Protein AF-V4JQQ6-F1 (afdb_monomer_lite)

Sequence (1013 aa):
MCIRDRLAVINREYAALAKACNAHGVELVNLSTRSRLTALPKTGIETFLADAAPANGVPTPAASIPRVFFVHYRFLSCGEVFTDGLHHAAQDLGLAYAGAYWDDPELARKVRAFRPDLVFVVHGRRFARRWASRFQDLETAVWLVDEPYEVDDTARWSGRFNTVFVNDPATLDRHTNAHYLPVAFDDTLYQPGSEERDYEVGFIGGHNDRRERMLCALAEAGLLSYVVGGPWRAPELRRLCLAENLPAAEIPDLYRRTRIVINVFRERHHFNRRGTSATSLNPRVYEALACGALVVSEPRPEVAALFPELPVFADPAGLVESVRGLLTESGRVESCLSVCRARLSGHSYHDRLRTVLRATLGAGRVPEPLPLGKLEENMTGSSTPSVAMAPASEEAPRRLPAGWHAIGPVGIGDDGVIELCAYGEERGLGSDLAPTQVELSFRLRLDANARFIAKVHQQASDDPASNSYHLLCTPERDYLARHNRVLRALRVPRGIWVDVRIRRADHSRVEIFINGRRAARVVDHCLQSGYCFVGIGGGRAEVADLRLSDLAGEVPVLRSVPRHAIRATARAPATPERSLPFEGTPRRNLIYHVWPVHGSMWGWNLDQLLARIDLFNGKRVVGIVVDDHSEPADAVRTRLDGHGCEIIEVANRKEGESLTFPRLLDAVASTDPNEVTFYAHAKGVKYEPAVPEPVRAWSEALYRTNLDNWPEVQRQLESKALTGSFRMLGRFRTHRNLGDWHYSGTFFWMRNAQVFRNGVPRVHCFYGGVEAWPGMHFSQAETGCLFLDQLRQLPYYPEFWTQLGNPALERWERIRAKLVPPADLLHPRPIDGHAWPRVEQVPEELDWFVGHMLESGACSLLTIGAMHGGVEWHLARRFREAGRDLDITTVDLSPTKEAQAAFADARERFGQRLELVGGNSASNAVRARLAEHYDAVFIDGDHSYRGARSDWLLALSLSPRLVGFHDIADSSWHAQAHCCVSRLWEEIRREYRCKQRITTDWGGIGVVWPTGA

Secondary structure (DSSP, 8-state):
--HHHHHHHHHHHHHHHHHHHHHTT----B--TT----SS-B--HHHHHHHTSPPS-SPPPP-PPPEEEEEE---SSSTTHHHHHHHHHHHHTT-EEEEEETT-TTHHHHHHHH--SEEEEESTHHHHHHTGGGSTTS-EEEEE-STTTSHHHHTTTGGGSSEEEES-GGGGGGSTTEEE----B-TTTS--------EEEEEES---HHHHHHHHHHHHTT---EEES----SHHHHHTEEES---TTTHHHHHHTEEEEEE------TT-TT-PPP-S--HHHHHHHHHTPEEEE---HHHHHH-TTS-B-SSHHHHHHHHHHHHHSTTHHHHHHHHHHHTTTT-BHHHHHHHHHHHHH-GGGSPPPPPSS-SSSTTS---PPP-PPPP------PPPPTTEEEES--EE-TTSPEEEEESSS-EEEEES---SSEEEEEEEEE-TT--EEEEEEESSSS-TTS--EEEEE-SS-EEEEETTEEEEEE---SSSEEEEEEEE-STTEEEEEETTEEEEEEE--S--S-EEEEEESSEEEEEEEEEEEE-TT------------------PPPPPPPP---SSSPEEEEEEEE--BSSSHHHHHHHHHHTTGGG--S-EEEEEEE-TTBPPHHHHHHHHTTTTEEEEEEE--TTGGGGTHHHHHHHH----TTEEEEEEE-TTGGGTTS--HHHHHHHHHHHHHHHTTHHHHHHHHTT-SEEEBSEEES--TTTTT--SEEETTS-EEEEHHHHSBTBSPPP--STTHHHHHHHHHS-TTTB--SB--SB-S-TTSHHHIIIIIHHHHHHHHHHSPP----HHHHSPPPBTTB-SSPP-S-HHHHHHHHHHHHHHT--EEEEE--TTSHHHHHHHHHHHHTT---EEEEEESS--HHHHHHHHHHHHHH--EEEEEES-TTSHHHHTTS-S--SEEEE-S--SHHHHHHHHHHHHHT--SEEEES--S--HHHHHHT--HHHHHHHHTTTSEEEEE--SSS--EEEEE-S--

Structure (mmCIF, N/CA/C/O backbone):
data_AF-V4JQQ6-F1
#
_entry.id   AF-V4JQQ6-F1
#
loop_
_atom_site.group_PDB
_atom_site.id
_atom_site.type_symbol
_atom_site.label_atom_id
_atom_site.label_alt_id
_atom_site.label_comp_id
_atom_site.label_asym_id
_atom_site.label_entity_id
_atom_site.label_seq_id
_atom_site.pdbx_PDB_ins_code
_atom_site.Cartn_x
_atom_site.Cartn_y
_atom_site.Cartn_z
_atom_site.occupancy
_atom_site.B_iso_or_equiv
_atom_site.auth_seq_id
_atom_site.auth_comp_id
_atom_site.auth_asym_id
_atom_site.auth_atom_id
_atom_site.pdbx_PDB_model_num
ATOM 1 N N . MET A 1 1 ? 56.603 -30.772 -40.402 1.00 51.06 1 MET A N 1
ATOM 2 C CA . MET A 1 1 ? 55.695 -30.509 -41.538 1.00 51.06 1 MET A CA 1
ATOM 3 C C . MET A 1 1 ? 56.114 -29.231 -42.239 1.00 51.06 1 MET A C 1
ATOM 5 O O . MET A 1 1 ? 56.237 -28.202 -41.582 1.00 51.06 1 MET A O 1
ATOM 9 N N . CYS A 1 2 ? 56.320 -29.300 -43.549 1.00 47.47 2 CYS A N 1
ATOM 10 C CA . CYS A 1 2 ? 56.435 -28.153 -44.441 1.00 47.47 2 CYS A CA 1
ATOM 11 C C . CYS A 1 2 ? 55.095 -27.390 -44.533 1.00 47.47 2 CYS A C 1
ATOM 13 O O . CYS A 1 2 ? 54.025 -27.916 -44.210 1.00 47.47 2 CYS A O 1
ATOM 15 N N . ILE A 1 3 ? 55.134 -26.154 -45.040 1.00 54.09 3 ILE A N 1
ATOM 16 C CA . ILE A 1 3 ? 53.933 -25.366 -45.367 1.00 54.09 3 ILE A CA 1
ATOM 17 C C . ILE A 1 3 ? 53.064 -26.084 -46.421 1.00 54.09 3 ILE A C 1
ATOM 19 O O . ILE A 1 3 ? 51.838 -25.994 -46.357 1.00 54.09 3 ILE A O 1
ATOM 23 N N . ARG A 1 4 ? 53.671 -26.856 -47.341 1.00 56.03 4 ARG A N 1
ATOM 24 C CA . ARG A 1 4 ? 52.936 -27.722 -48.287 1.00 56.03 4 ARG A CA 1
ATOM 25 C C . ARG A 1 4 ? 52.091 -28.777 -47.562 1.00 56.03 4 ARG A C 1
ATOM 27 O O . ARG A 1 4 ? 50.906 -28.900 -47.860 1.00 56.03 4 ARG A O 1
ATOM 34 N N . ASP A 1 5 ? 52.660 -29.469 -46.578 1.00 60.88 5 ASP A N 1
ATOM 35 C CA . ASP A 1 5 ? 51.975 -30.525 -45.819 1.00 60.88 5 ASP A CA 1
ATOM 36 C C . ASP A 1 5 ? 50.765 -29.966 -45.058 1.00 60.88 5 ASP A C 1
ATOM 38 O O . ASP A 1 5 ? 49.694 -30.572 -45.058 1.00 60.88 5 ASP A O 1
ATOM 42 N N . ARG A 1 6 ? 50.911 -28.778 -44.445 1.00 71.00 6 ARG A N 1
ATOM 43 C CA . ARG A 1 6 ? 49.799 -28.089 -43.768 1.00 71.00 6 ARG A CA 1
ATOM 44 C C . ARG A 1 6 ? 48.668 -27.761 -44.742 1.00 71.00 6 ARG A C 1
ATOM 46 O O . ARG A 1 6 ? 47.519 -28.052 -44.436 1.00 71.00 6 ARG A O 1
ATOM 53 N N . LEU A 1 7 ? 48.974 -27.242 -45.934 1.00 78.62 7 LEU A N 1
ATOM 54 C CA . LEU A 1 7 ? 47.955 -26.949 -46.950 1.00 78.62 7 LEU A CA 1
ATOM 55 C C . LEU A 1 7 ? 47.210 -28.218 -47.422 1.00 78.62 7 LEU A C 1
ATOM 57 O O . LEU A 1 7 ? 46.016 -28.157 -47.707 1.00 78.62 7 LEU A O 1
ATOM 61 N N . ALA A 1 8 ? 47.884 -29.372 -47.468 1.00 77.50 8 ALA A N 1
ATOM 62 C CA . ALA A 1 8 ? 47.282 -30.663 -47.820 1.00 77.50 8 ALA A CA 1
ATOM 63 C C . ALA A 1 8 ? 46.430 -31.291 -46.694 1.00 77.50 8 ALA A C 1
ATOM 65 O O . ALA A 1 8 ? 45.533 -32.091 -46.969 1.00 77.50 8 ALA A O 1
ATOM 66 N N . VAL A 1 9 ? 46.686 -30.954 -45.426 1.00 82.19 9 VAL A N 1
ATOM 67 C CA . VAL A 1 9 ? 45.781 -31.276 -44.306 1.00 82.19 9 VAL A CA 1
ATOM 68 C C . VAL A 1 9 ? 44.550 -30.371 -44.358 1.00 82.19 9 VAL A C 1
ATOM 70 O O . VAL A 1 9 ? 43.440 -30.879 -44.484 1.00 82.19 9 VAL A O 1
ATOM 73 N N . ILE A 1 10 ? 44.754 -29.053 -44.425 1.00 82.81 10 ILE A N 1
ATOM 74 C CA . ILE A 1 10 ? 43.675 -28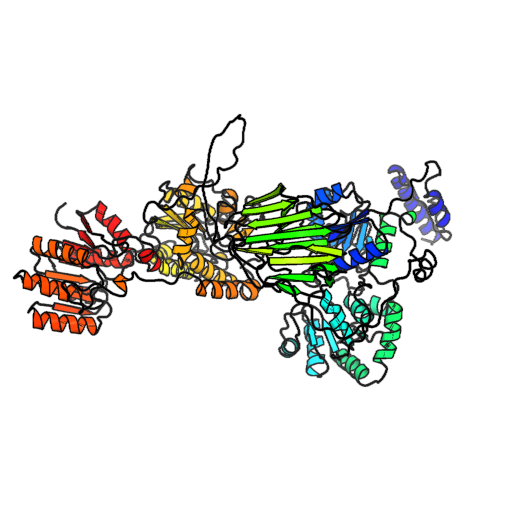.053 -44.441 1.00 82.81 10 ILE A CA 1
ATOM 75 C C . ILE A 1 10 ? 42.718 -28.276 -45.629 1.00 82.81 10 ILE A C 1
ATOM 77 O O . ILE A 1 10 ? 41.504 -28.227 -45.459 1.00 82.81 10 ILE A O 1
ATOM 81 N N . ASN A 1 11 ? 43.219 -28.604 -46.830 1.00 87.94 11 ASN A N 1
ATOM 82 C CA . ASN A 1 11 ? 42.348 -28.976 -47.956 1.00 87.94 11 ASN A CA 1
ATOM 83 C C . ASN A 1 11 ? 41.481 -30.218 -47.659 1.00 87.94 11 ASN A C 1
ATOM 85 O O . ASN A 1 11 ? 40.322 -30.249 -48.057 1.00 87.94 11 ASN A O 1
ATOM 89 N N . ARG A 1 12 ? 41.987 -31.239 -46.956 1.00 86.06 12 ARG A N 1
ATOM 90 C CA . ARG A 1 12 ? 41.171 -32.422 -46.613 1.00 86.06 12 ARG A CA 1
ATOM 91 C C . ARG A 1 12 ? 40.092 -32.097 -45.582 1.00 86.06 12 ARG A C 1
ATOM 93 O O . ARG A 1 12 ? 38.979 -32.600 -45.705 1.00 86.06 12 ARG A O 1
ATOM 100 N N . GLU A 1 13 ? 40.392 -31.223 -44.628 1.00 89.00 13 GLU A N 1
ATOM 101 C CA . GLU A 1 13 ? 39.430 -30.737 -43.630 1.00 89.00 13 GLU A CA 1
ATOM 102 C C . GLU A 1 13 ? 38.312 -29.910 -44.288 1.00 89.00 13 GLU A C 1
ATOM 104 O O . GLU A 1 13 ? 37.135 -30.200 -44.077 1.00 89.00 13 GLU A O 1
ATOM 109 N N . TYR A 1 14 ? 38.648 -28.965 -45.175 1.00 88.44 14 TYR A N 1
ATOM 110 C CA . TYR A 1 14 ? 37.642 -28.206 -45.933 1.00 88.44 14 TYR A CA 1
ATOM 111 C C . TYR A 1 14 ? 36.837 -29.071 -46.917 1.00 88.44 14 TYR A C 1
ATOM 113 O O . TYR A 1 14 ? 35.647 -28.821 -47.088 1.00 88.44 14 TYR A O 1
ATOM 121 N N . ALA A 1 15 ? 37.427 -30.110 -47.520 1.00 88.19 15 ALA A N 1
ATOM 122 C CA . ALA A 1 15 ? 36.688 -31.055 -48.366 1.00 88.19 15 ALA A CA 1
ATOM 123 C C . ALA A 1 15 ? 35.675 -31.885 -47.555 1.00 88.19 15 ALA A C 1
ATOM 125 O O . ALA A 1 15 ? 34.554 -32.119 -48.009 1.00 88.19 15 ALA A O 1
ATOM 126 N N . ALA A 1 16 ? 36.049 -32.313 -46.344 1.00 87.06 16 ALA A N 1
ATOM 127 C CA . ALA A 1 16 ? 35.142 -33.005 -45.431 1.00 87.06 16 ALA A CA 1
ATOM 128 C C . ALA A 1 16 ? 34.002 -32.083 -44.963 1.00 87.06 16 ALA A C 1
ATOM 130 O O . ALA A 1 16 ? 32.843 -32.501 -44.969 1.00 87.06 16 ALA A O 1
ATOM 131 N N . LEU A 1 17 ? 34.317 -30.823 -44.639 1.00 84.31 17 LEU A N 1
ATOM 132 C CA . LEU A 1 17 ? 33.334 -29.801 -44.277 1.00 84.31 17 LEU A CA 1
ATOM 133 C C . LEU A 1 17 ? 32.348 -29.530 -45.423 1.00 84.31 17 LEU A C 1
ATOM 135 O O . LEU A 1 17 ? 31.146 -29.629 -45.214 1.00 84.31 17 LEU A O 1
ATOM 139 N N . ALA A 1 18 ? 32.832 -29.271 -46.641 1.00 86.38 18 ALA A N 1
ATOM 140 C CA . ALA A 1 18 ? 31.976 -29.035 -47.806 1.00 86.38 18 ALA A CA 1
ATOM 141 C C . ALA A 1 18 ? 31.063 -30.231 -48.116 1.00 86.38 18 ALA A C 1
ATOM 143 O O . ALA A 1 18 ? 29.888 -30.047 -48.427 1.00 86.38 18 ALA A O 1
ATOM 144 N N . LYS A 1 19 ? 31.561 -31.466 -47.964 1.00 84.44 19 LYS A N 1
ATOM 145 C CA . LYS A 1 19 ? 30.736 -32.674 -48.108 1.00 84.44 19 LYS A CA 1
ATOM 146 C C . LYS A 1 19 ? 29.632 -32.756 -47.045 1.00 84.44 19 LYS A C 1
ATOM 148 O O . LYS A 1 19 ? 28.525 -33.178 -47.371 1.00 84.44 19 LYS A O 1
ATOM 153 N N . ALA A 1 20 ? 29.915 -32.360 -45.802 1.00 81.56 20 ALA A N 1
ATOM 154 C CA . ALA A 1 20 ? 28.915 -32.308 -44.736 1.00 81.56 20 ALA A CA 1
ATOM 155 C C . ALA A 1 20 ? 27.873 -31.202 -44.983 1.00 81.56 20 ALA A C 1
ATOM 157 O O . ALA A 1 20 ? 26.678 -31.466 -44.883 1.00 81.56 20 ALA A O 1
ATOM 158 N N . CYS A 1 21 ? 28.300 -30.001 -45.381 1.00 76.00 21 CYS A N 1
ATOM 159 C CA . CYS A 1 21 ? 27.397 -28.899 -45.719 1.00 76.00 21 CYS A CA 1
ATOM 160 C C . CYS A 1 21 ? 26.476 -29.261 -46.900 1.00 76.00 21 CYS A C 1
ATOM 162 O O . CYS A 1 21 ? 25.258 -29.125 -46.782 1.00 76.00 21 CYS A O 1
ATOM 164 N N . ASN A 1 22 ? 27.016 -29.845 -47.978 1.00 80.94 22 ASN A N 1
ATOM 165 C CA . ASN A 1 22 ? 26.219 -30.297 -49.125 1.00 80.94 22 ASN A CA 1
ATOM 166 C C . ASN A 1 22 ? 25.191 -31.379 -48.741 1.00 80.94 22 ASN A C 1
ATOM 168 O O . ASN A 1 22 ? 24.087 -31.387 -49.281 1.00 80.94 22 ASN A O 1
ATOM 172 N N . ALA A 1 23 ? 25.500 -32.259 -47.779 1.00 77.94 23 ALA A N 1
ATOM 173 C CA . ALA A 1 23 ? 24.540 -33.240 -47.255 1.00 77.94 23 ALA A CA 1
ATOM 174 C C . ALA A 1 23 ? 23.372 -32.601 -46.469 1.00 77.94 23 ALA A C 1
ATOM 176 O O . ALA A 1 23 ? 22.343 -33.245 -46.272 1.00 77.94 23 ALA A O 1
ATOM 177 N N . HIS A 1 24 ? 23.510 -31.336 -46.064 1.00 66.44 24 HIS A N 1
ATOM 178 C CA . HIS A 1 24 ? 22.459 -30.502 -45.475 1.00 66.44 24 HIS A CA 1
ATOM 179 C C . HIS A 1 24 ? 21.901 -29.446 -46.453 1.00 66.44 24 HIS A C 1
ATOM 181 O O . HIS A 1 24 ? 21.164 -28.559 -46.030 1.00 66.44 24 HIS A O 1
ATOM 187 N N . GLY A 1 25 ? 22.227 -29.531 -47.750 1.00 69.12 25 GLY A N 1
ATOM 188 C CA . GLY A 1 25 ? 21.759 -28.589 -48.775 1.00 69.12 25 GLY A CA 1
ATOM 189 C C . GLY A 1 25 ? 22.459 -27.224 -48.771 1.00 69.12 25 GLY A C 1
ATOM 190 O O . GLY A 1 25 ? 21.936 -26.280 -49.353 1.00 69.12 25 GLY A O 1
ATOM 191 N N . VAL A 1 26 ? 23.620 -27.105 -48.119 1.00 72.75 26 VAL A N 1
ATOM 192 C CA . VAL A 1 26 ? 24.394 -25.859 -48.001 1.00 72.75 26 VAL A CA 1
ATOM 193 C C . VAL A 1 26 ? 25.678 -25.963 -48.822 1.00 72.75 26 VAL A C 1
ATOM 195 O O . VAL A 1 26 ? 26.584 -26.709 -48.454 1.00 72.75 26 VAL A O 1
ATOM 198 N N . GLU A 1 27 ? 25.789 -25.194 -49.904 1.00 84.56 27 GLU A N 1
ATOM 199 C CA . GLU A 1 27 ? 27.036 -25.104 -50.672 1.00 84.56 27 GLU A CA 1
ATOM 200 C C . GLU A 1 27 ? 28.089 -24.248 -49.943 1.00 84.56 27 GLU A C 1
ATOM 202 O O . GLU A 1 27 ? 27.765 -23.255 -49.289 1.00 84.56 27 GLU A O 1
ATOM 207 N N . LEU A 1 28 ? 29.369 -24.627 -50.051 1.00 84.50 28 LEU A N 1
ATOM 208 C CA . LEU A 1 28 ? 30.483 -23.936 -49.397 1.00 84.50 28 LEU A CA 1
ATOM 209 C C . LEU A 1 28 ? 31.514 -23.437 -50.424 1.00 84.50 28 LEU A C 1
ATOM 211 O O . LEU A 1 28 ? 32.293 -24.220 -50.968 1.00 84.50 28 LEU A O 1
ATOM 215 N N . VAL A 1 29 ? 31.542 -22.121 -50.657 1.00 85.06 29 VAL A N 1
ATOM 216 C CA . VAL A 1 29 ? 32.335 -21.475 -51.721 1.00 85.06 29 VAL A CA 1
ATOM 217 C C . VAL A 1 29 ? 33.441 -20.584 -51.139 1.00 85.06 29 VAL A C 1
ATOM 219 O O . VAL A 1 29 ? 33.271 -19.926 -50.115 1.00 85.06 29 VAL A O 1
ATOM 222 N N . ASN A 1 30 ? 34.606 -20.553 -51.789 1.00 86.81 30 ASN A N 1
ATOM 223 C CA . ASN A 1 30 ? 35.781 -19.785 -51.374 1.00 86.81 30 ASN A CA 1
ATOM 224 C C . ASN A 1 30 ? 35.909 -18.477 -52.174 1.00 86.81 30 ASN A C 1
ATOM 226 O O . ASN A 1 30 ? 36.388 -18.477 -53.307 1.00 86.81 30 ASN A O 1
ATOM 230 N N . LEU A 1 31 ? 35.542 -17.358 -51.545 1.00 85.31 31 LEU A N 1
ATOM 231 C CA . LEU A 1 31 ? 35.550 -16.014 -52.150 1.00 85.31 31 LEU A CA 1
ATOM 232 C C . LEU A 1 31 ? 36.948 -15.362 -52.232 1.00 85.31 31 LEU A C 1
ATOM 234 O O . LEU A 1 31 ? 37.095 -14.232 -52.696 1.00 85.31 31 LEU A O 1
ATOM 238 N N . SER A 1 32 ? 38.001 -16.031 -51.743 1.00 78.94 32 SER A N 1
ATOM 239 C CA . SER A 1 32 ? 39.342 -15.447 -51.657 1.00 78.94 32 SER A CA 1
ATOM 240 C C . SER A 1 32 ? 40.175 -15.726 -52.909 1.00 78.94 32 SER A C 1
ATOM 242 O O . SER A 1 32 ? 40.795 -16.784 -53.052 1.00 78.94 32 SER A O 1
ATOM 244 N N . THR A 1 33 ? 40.291 -14.714 -53.772 1.00 71.00 33 THR A N 1
ATOM 245 C CA . THR A 1 33 ? 41.140 -14.716 -54.983 1.00 71.00 33 THR A CA 1
ATOM 246 C C . THR A 1 33 ? 42.623 -15.003 -54.707 1.00 71.00 33 THR A C 1
ATOM 248 O O . THR A 1 33 ? 43.343 -15.450 -55.597 1.00 71.00 33 THR A O 1
ATOM 251 N N . ARG A 1 34 ? 43.093 -14.795 -53.468 1.00 76.75 34 ARG A N 1
ATOM 252 C CA . ARG A 1 34 ? 44.479 -15.061 -53.029 1.00 76.75 34 ARG A CA 1
ATOM 253 C C . ARG A 1 34 ? 44.658 -16.413 -52.319 1.00 76.75 34 ARG A C 1
ATOM 255 O O . ARG A 1 34 ? 45.787 -16.789 -51.999 1.00 76.75 34 ARG A O 1
ATOM 262 N N . SER A 1 35 ? 43.581 -17.159 -52.061 1.00 82.00 35 SER A N 1
ATOM 263 C CA . SER A 1 35 ? 43.640 -18.436 -51.339 1.00 82.00 35 SER A CA 1
ATOM 264 C C . SER A 1 35 ? 44.236 -19.560 -52.192 1.00 82.00 35 SER A C 1
ATOM 266 O O . SER A 1 35 ? 43.832 -19.788 -53.333 1.00 82.00 35 SER A O 1
ATOM 268 N N . ARG A 1 36 ? 45.168 -20.325 -51.606 1.00 82.25 36 ARG A N 1
ATOM 269 C CA . ARG A 1 36 ? 45.786 -21.517 -52.223 1.00 82.25 36 ARG A CA 1
ATOM 270 C C . ARG A 1 36 ? 45.019 -22.821 -51.958 1.00 82.25 36 ARG A C 1
ATOM 272 O O . ARG A 1 36 ? 45.476 -23.885 -52.368 1.00 82.25 36 ARG A O 1
ATOM 279 N N . LEU A 1 37 ? 43.869 -22.759 -51.283 1.00 82.94 37 LEU A N 1
ATOM 280 C CA . LEU A 1 37 ? 42.989 -23.920 -51.127 1.00 82.94 37 LEU A CA 1
ATOM 281 C C . LEU A 1 37 ? 42.392 -24.331 -52.481 1.00 82.94 37 LEU A C 1
ATOM 283 O O . LEU A 1 37 ? 42.234 -23.500 -53.376 1.00 82.94 37 LEU A O 1
ATOM 287 N N . THR A 1 38 ? 42.090 -25.616 -52.626 1.00 84.31 38 THR A N 1
ATOM 288 C CA . THR A 1 38 ? 41.516 -26.246 -53.836 1.00 84.31 38 THR A CA 1
ATOM 289 C C . THR A 1 38 ? 40.334 -27.165 -53.516 1.00 84.31 38 THR A C 1
ATOM 291 O O . THR A 1 38 ? 39.653 -27.622 -54.422 1.00 84.31 38 THR A O 1
ATOM 294 N N . ALA A 1 39 ? 40.067 -27.402 -52.229 1.00 85.31 39 ALA A N 1
ATOM 295 C CA . ALA A 1 39 ? 38.986 -28.251 -51.738 1.00 85.31 39 ALA A CA 1
ATOM 296 C C . ALA A 1 39 ? 37.575 -27.643 -51.827 1.00 85.31 39 ALA A C 1
ATOM 298 O O . ALA A 1 39 ? 36.602 -28.339 -51.553 1.00 85.31 39 ALA A O 1
ATOM 299 N N . LEU A 1 40 ? 37.478 -26.356 -52.167 1.00 85.56 40 LEU A N 1
ATOM 300 C CA . LEU A 1 40 ? 36.232 -25.609 -52.316 1.00 85.56 40 LEU A CA 1
ATOM 301 C C . LEU A 1 40 ? 36.193 -24.982 -53.717 1.00 85.56 40 LEU A C 1
ATOM 303 O O . LEU A 1 40 ? 37.252 -24.519 -54.171 1.00 85.56 40 LEU A O 1
ATOM 307 N N . PRO A 1 41 ? 35.019 -24.894 -54.372 1.00 82.00 41 PRO A N 1
ATOM 308 C CA . PRO A 1 41 ? 34.849 -24.044 -55.546 1.00 82.00 41 PRO A CA 1
ATOM 309 C C . PRO A 1 41 ? 35.235 -22.596 -55.212 1.00 82.00 41 PRO A C 1
ATOM 311 O O . PRO A 1 41 ? 35.125 -22.154 -54.065 1.00 82.00 41 PRO A O 1
ATOM 314 N N . LYS A 1 42 ? 35.721 -21.855 -56.210 1.00 84.75 42 LYS A N 1
ATOM 315 C CA . LYS A 1 42 ? 36.107 -20.444 -56.073 1.00 84.75 42 LYS A CA 1
ATOM 316 C C . LYS A 1 42 ? 35.284 -19.579 -57.000 1.00 84.75 42 LYS A C 1
ATOM 318 O O . LYS A 1 42 ? 35.090 -19.937 -58.156 1.00 84.75 42 LYS A O 1
ATOM 323 N N . THR A 1 43 ? 34.904 -18.414 -56.503 1.00 81.38 43 THR A N 1
ATOM 324 C CA . THR A 1 43 ? 34.257 -17.363 -57.285 1.00 81.38 43 THR A CA 1
ATOM 325 C C . THR A 1 43 ? 34.688 -15.991 -56.754 1.00 81.38 43 THR A C 1
ATOM 327 O O . THR A 1 43 ? 35.289 -15.902 -55.678 1.00 81.38 43 THR A O 1
ATOM 330 N N . GLY A 1 44 ? 34.443 -14.924 -57.513 1.00 73.00 44 GLY A N 1
ATOM 331 C CA . GLY A 1 44 ? 34.642 -13.554 -57.033 1.00 73.00 44 GLY A CA 1
ATOM 332 C C . GLY A 1 44 ? 33.530 -13.151 -56.063 1.00 73.00 44 GLY A C 1
ATOM 333 O O . GLY A 1 44 ? 32.409 -13.634 -56.181 1.00 73.00 44 GLY A O 1
ATOM 334 N N . ILE A 1 45 ? 33.806 -12.244 -55.121 1.00 68.81 45 ILE A N 1
ATOM 335 C CA . ILE A 1 45 ? 32.763 -11.743 -54.207 1.00 68.81 45 ILE A CA 1
ATOM 336 C C . ILE A 1 45 ? 31.617 -11.050 -54.965 1.00 68.81 45 ILE A C 1
ATOM 338 O O . ILE A 1 45 ? 30.457 -11.240 -54.624 1.00 68.81 45 ILE A O 1
ATOM 342 N N . GLU A 1 46 ? 31.933 -10.330 -56.044 1.00 66.44 46 GLU A N 1
ATOM 343 C CA . GLU A 1 46 ? 30.950 -9.706 -56.941 1.00 66.44 46 GLU A CA 1
ATOM 344 C C . GLU A 1 46 ? 30.109 -10.755 -57.683 1.00 66.44 46 GLU A C 1
ATOM 346 O O . GLU A 1 46 ? 28.888 -10.644 -57.733 1.00 66.44 46 GLU A O 1
ATOM 351 N N . THR A 1 47 ? 30.743 -11.815 -58.193 1.00 71.00 47 THR A N 1
ATOM 352 C CA . THR A 1 47 ? 30.061 -12.927 -58.873 1.00 71.00 47 THR A CA 1
ATOM 353 C C . THR A 1 47 ? 29.142 -13.687 -57.916 1.00 71.00 47 THR A C 1
ATOM 355 O O . THR A 1 47 ? 27.993 -13.925 -58.253 1.00 71.00 47 THR A O 1
ATOM 358 N N . PHE A 1 48 ? 29.588 -13.972 -56.688 1.00 72.62 48 PHE A N 1
ATOM 359 C CA . PHE A 1 48 ? 28.758 -14.608 -55.656 1.00 72.62 48 PHE A CA 1
ATOM 360 C C . PHE A 1 48 ? 27.514 -13.781 -55.304 1.00 72.62 48 PHE A C 1
ATOM 362 O O . PHE A 1 48 ? 26.439 -14.334 -55.092 1.00 72.62 48 PHE A O 1
ATOM 369 N N . LEU A 1 49 ? 27.646 -12.451 -55.261 1.00 62.72 49 LEU A N 1
ATOM 370 C CA . LEU A 1 49 ? 26.524 -11.539 -55.028 1.00 62.72 49 LEU A CA 1
ATOM 371 C C . LEU A 1 49 ? 25.593 -11.423 -56.249 1.00 62.72 49 LEU A C 1
ATOM 373 O O . LEU A 1 49 ? 24.403 -11.172 -56.069 1.00 62.72 49 LEU A O 1
ATOM 377 N N . ALA A 1 50 ? 26.104 -11.636 -57.465 1.00 59.34 50 ALA A N 1
ATOM 378 C CA . ALA A 1 50 ? 25.305 -11.701 -58.688 1.00 59.34 50 ALA A CA 1
ATOM 379 C C . ALA A 1 50 ? 24.547 -13.036 -58.822 1.00 59.34 50 ALA A C 1
ATOM 381 O O . ALA A 1 50 ? 23.358 -13.021 -59.124 1.00 59.34 50 ALA A O 1
ATOM 382 N N . ASP A 1 51 ? 25.188 -14.170 -58.528 1.00 52.88 51 ASP A N 1
ATOM 383 C CA . ASP A 1 51 ? 24.559 -15.502 -58.521 1.00 52.88 51 ASP A CA 1
ATOM 384 C C . ASP A 1 51 ? 23.513 -15.640 -57.393 1.00 52.88 51 ASP A C 1
ATOM 386 O O . ASP A 1 51 ? 22.558 -16.407 -57.507 1.00 52.88 51 ASP A O 1
ATOM 390 N N . ALA A 1 52 ? 23.660 -14.863 -56.312 1.00 48.00 52 ALA A N 1
ATOM 391 C CA . ALA A 1 52 ? 22.672 -14.738 -55.239 1.00 48.00 52 ALA A CA 1
ATOM 392 C C . ALA A 1 52 ? 21.491 -13.799 -55.576 1.00 48.00 52 ALA A C 1
ATOM 394 O O . ALA A 1 52 ? 20.537 -13.719 -54.796 1.00 48.00 52 ALA A O 1
ATOM 395 N N . ALA A 1 53 ? 21.520 -13.086 -56.708 1.00 41.97 53 ALA A N 1
ATOM 396 C CA . ALA A 1 53 ? 20.375 -12.311 -57.173 1.00 41.97 53 ALA A CA 1
ATOM 397 C C . ALA A 1 53 ? 19.339 -13.248 -57.832 1.00 41.97 53 ALA A C 1
ATOM 399 O O . ALA A 1 53 ? 19.700 -14.071 -58.675 1.00 41.97 53 ALA A O 1
ATOM 400 N N . PRO A 1 54 ? 18.040 -13.152 -57.488 1.00 36.09 54 PRO A N 1
ATOM 401 C CA . PRO A 1 54 ? 17.031 -14.053 -58.034 1.00 36.09 54 PRO A CA 1
ATOM 402 C C . PRO A 1 54 ? 16.887 -13.868 -59.549 1.00 36.09 54 PRO A C 1
ATOM 404 O O . PRO A 1 54 ? 16.685 -12.755 -60.035 1.00 36.09 54 PRO A O 1
ATOM 407 N N . ALA A 1 55 ? 16.949 -14.975 -60.294 1.00 36.31 55 ALA A N 1
ATOM 408 C CA . ALA A 1 55 ? 16.800 -14.969 -61.745 1.00 36.31 55 ALA A CA 1
ATOM 409 C C . ALA A 1 55 ? 15.463 -14.331 -62.177 1.00 36.31 55 ALA A C 1
ATOM 411 O O . ALA A 1 55 ? 14.398 -14.655 -61.646 1.00 36.31 55 ALA A O 1
ATOM 412 N N . ASN A 1 56 ? 15.528 -13.420 -63.154 1.00 38.75 56 ASN A N 1
ATOM 413 C CA . ASN A 1 56 ? 14.383 -12.635 -63.626 1.00 38.75 56 ASN A CA 1
ATOM 414 C C . ASN A 1 56 ? 13.214 -13.523 -64.092 1.00 38.75 56 ASN A C 1
ATOM 416 O O . ASN A 1 56 ? 13.409 -14.417 -64.914 1.00 38.75 56 ASN A O 1
ATOM 420 N N . GLY A 1 57 ? 11.986 -13.232 -63.640 1.00 40.00 57 GLY A N 1
ATOM 421 C CA . GLY A 1 57 ? 10.812 -14.004 -64.078 1.00 40.00 57 GLY A CA 1
ATOM 422 C C . GLY A 1 57 ? 9.440 -13.662 -63.482 1.00 40.00 57 GLY A C 1
ATOM 423 O O . GLY A 1 57 ? 8.453 -14.257 -63.906 1.00 40.00 57 GLY A O 1
ATOM 424 N N . VAL A 1 58 ? 9.330 -12.723 -62.535 1.00 30.22 58 VAL A N 1
ATOM 425 C CA . VAL A 1 58 ? 8.039 -12.293 -61.957 1.00 30.22 58 VAL A CA 1
ATOM 426 C C . VAL A 1 58 ? 7.960 -10.762 -61.992 1.00 30.22 58 VAL A C 1
ATOM 428 O O . VAL A 1 58 ? 8.945 -10.126 -61.615 1.00 30.22 58 VAL A O 1
ATOM 431 N N . PRO A 1 59 ? 6.840 -10.142 -62.424 1.00 30.73 59 PRO A N 1
ATOM 432 C CA . PRO A 1 59 ? 6.709 -8.688 -62.424 1.00 30.73 59 PRO A CA 1
ATOM 433 C C . PRO A 1 59 ? 6.835 -8.129 -61.006 1.00 30.73 59 PRO A C 1
ATOM 435 O O . PRO A 1 59 ? 6.045 -8.484 -60.131 1.00 30.73 59 PRO A O 1
ATOM 438 N N . THR A 1 60 ? 7.811 -7.250 -60.782 1.00 31.44 60 THR A N 1
ATOM 439 C CA . THR A 1 60 ? 8.014 -6.585 -59.492 1.00 31.44 60 THR A CA 1
ATOM 440 C C . THR A 1 60 ? 6.771 -5.760 -59.145 1.00 31.44 60 THR A C 1
ATOM 442 O O . THR A 1 60 ? 6.462 -4.812 -59.872 1.00 31.44 60 THR A O 1
ATOM 445 N N . PRO A 1 61 ? 6.043 -6.062 -58.052 1.00 33.97 61 PRO A N 1
ATOM 446 C CA . PRO A 1 61 ? 5.023 -5.150 -57.550 1.00 33.97 61 PRO A CA 1
ATOM 447 C C . PRO A 1 61 ? 5.696 -3.825 -57.183 1.00 33.97 61 PRO A C 1
ATOM 449 O O . PRO A 1 61 ? 6.821 -3.841 -56.678 1.00 33.97 61 PRO A O 1
ATOM 452 N N . ALA A 1 62 ? 5.027 -2.692 -57.419 1.00 39.59 62 ALA A N 1
ATOM 453 C CA . ALA A 1 62 ? 5.559 -1.378 -57.050 1.00 39.59 62 ALA A CA 1
ATOM 454 C C . ALA A 1 62 ? 6.033 -1.404 -55.586 1.00 39.59 62 ALA A C 1
ATOM 456 O O . ALA A 1 62 ? 5.270 -1.808 -54.706 1.00 39.59 62 ALA A O 1
ATOM 457 N N . ALA A 1 63 ? 7.306 -1.057 -55.359 1.00 50.97 63 ALA A N 1
ATOM 458 C CA . ALA A 1 63 ? 8.022 -1.400 -54.133 1.00 50.97 63 ALA A CA 1
ATOM 459 C C . ALA A 1 63 ? 7.288 -0.878 -52.888 1.00 50.97 63 ALA A C 1
ATOM 461 O O . ALA A 1 63 ? 7.233 0.323 -52.630 1.00 50.97 63 ALA A O 1
ATOM 462 N N . SER A 1 64 ? 6.688 -1.796 -52.128 1.00 64.81 64 SER A N 1
ATOM 463 C CA . SER A 1 64 ? 5.884 -1.452 -50.962 1.00 64.81 64 SER A CA 1
ATOM 464 C C . SER A 1 64 ? 6.776 -0.903 -49.854 1.00 64.81 64 SER A C 1
ATOM 466 O O . SER A 1 64 ? 7.696 -1.596 -49.416 1.00 64.81 64 SER A O 1
ATOM 468 N N . ILE A 1 65 ? 6.461 0.307 -49.385 1.00 79.00 65 ILE A N 1
ATOM 469 C CA . ILE A 1 65 ? 7.131 0.972 -48.260 1.00 79.00 65 ILE A CA 1
ATOM 470 C C . ILE A 1 65 ? 7.275 -0.018 -47.084 1.00 79.00 65 ILE A C 1
ATOM 472 O O . ILE A 1 65 ? 6.248 -0.541 -46.631 1.00 79.00 65 ILE A O 1
ATOM 476 N N . PRO A 1 66 ? 8.503 -0.277 -46.580 1.00 87.25 66 PRO A N 1
ATOM 477 C CA . PRO A 1 66 ? 8.733 -1.262 -45.528 1.00 87.25 66 PRO A CA 1
ATOM 478 C C . PRO A 1 66 ? 7.923 -0.981 -44.266 1.00 87.25 66 PRO A C 1
ATOM 480 O O . PRO A 1 66 ? 7.812 0.165 -43.817 1.00 87.25 66 PRO A O 1
ATOM 483 N N . ARG A 1 67 ? 7.373 -2.046 -43.679 1.00 93.69 67 ARG A N 1
ATOM 484 C CA . ARG A 1 67 ? 6.488 -1.971 -42.517 1.00 93.69 67 ARG A CA 1
ATOM 485 C C . ARG A 1 67 ? 7.228 -2.366 -41.240 1.00 93.69 67 ARG A C 1
ATOM 487 O O . ARG A 1 67 ? 7.439 -3.553 -41.000 1.00 93.69 67 ARG A O 1
ATOM 494 N N . VAL A 1 68 ? 7.590 -1.402 -40.394 1.00 96.88 68 VAL A N 1
ATOM 495 C CA . VAL A 1 68 ? 8.347 -1.660 -39.151 1.00 96.88 68 VAL A CA 1
ATOM 496 C C . VAL A 1 68 ? 7.433 -1.588 -37.928 1.00 96.88 68 VAL A C 1
ATOM 498 O O . VAL A 1 68 ? 6.766 -0.582 -37.700 1.00 96.88 68 VAL A O 1
ATOM 501 N N . PHE A 1 69 ? 7.404 -2.642 -37.112 1.00 97.94 69 PHE A N 1
ATOM 502 C CA . PHE A 1 69 ? 6.762 -2.601 -35.798 1.00 97.94 69 PHE A CA 1
ATOM 503 C C . PHE A 1 69 ? 7.825 -2.531 -34.701 1.00 97.94 69 PHE A C 1
ATOM 505 O O . PHE A 1 69 ? 8.521 -3.515 -34.438 1.00 97.94 69 PHE A O 1
ATOM 512 N N . PHE A 1 70 ? 7.927 -1.382 -34.041 1.00 98.12 70 PHE A N 1
ATOM 513 C CA . PHE A 1 70 ? 8.826 -1.181 -32.914 1.00 98.12 70 PHE A CA 1
ATOM 514 C C . PHE A 1 70 ? 8.237 -1.751 -31.622 1.00 98.12 70 PHE A C 1
ATOM 516 O O . PHE A 1 70 ? 7.064 -1.531 -31.299 1.00 98.12 70 PHE A O 1
ATOM 523 N N . VAL A 1 71 ? 9.061 -2.463 -30.853 1.00 96.12 71 VAL A N 1
ATOM 524 C CA . VAL A 1 71 ? 8.707 -2.932 -29.512 1.00 96.12 71 VAL A CA 1
ATOM 525 C C . VAL A 1 71 ? 9.640 -2.312 -28.483 1.00 96.12 71 VAL A C 1
ATOM 527 O O . VAL A 1 71 ? 10.804 -2.698 -28.354 1.00 96.12 71 VAL A O 1
ATOM 530 N N . HIS A 1 72 ? 9.095 -1.356 -27.739 1.00 93.00 72 HIS A N 1
ATOM 531 C CA . HIS A 1 72 ? 9.855 -0.469 -26.866 1.00 93.00 72 HIS A CA 1
ATOM 532 C C . HIS A 1 72 ? 10.012 -1.030 -25.450 1.00 93.00 72 HIS A C 1
ATOM 534 O O . HIS A 1 72 ? 9.126 -1.711 -24.909 1.00 93.00 72 HIS A O 1
ATOM 540 N N . TYR A 1 73 ? 11.147 -0.720 -24.824 1.00 85.06 73 TYR A N 1
ATOM 541 C CA . TYR A 1 73 ? 11.419 -1.020 -23.421 1.00 85.06 73 TYR A CA 1
ATOM 542 C C . TYR A 1 73 ? 11.333 0.256 -22.585 1.00 85.06 73 TYR A C 1
ATOM 544 O O . TYR A 1 73 ? 11.904 1.277 -22.945 1.00 85.06 73 TYR A O 1
ATOM 552 N N . ARG A 1 74 ? 10.634 0.194 -21.446 1.00 80.06 74 ARG A N 1
ATOM 553 C CA . ARG A 1 74 ? 10.540 1.326 -20.516 1.00 80.06 74 ARG A CA 1
ATOM 554 C C . ARG A 1 74 ? 11.804 1.407 -19.668 1.00 80.06 74 ARG A C 1
ATOM 556 O O . ARG A 1 74 ? 11.939 0.666 -18.690 1.00 80.06 74 ARG A O 1
ATOM 563 N N . PHE A 1 75 ? 12.721 2.286 -20.049 1.00 73.38 75 PHE A N 1
ATOM 564 C CA . PHE A 1 75 ? 13.908 2.594 -19.260 1.00 73.38 75 PHE A CA 1
ATOM 565 C C . PHE A 1 75 ? 13.565 3.574 -18.134 1.00 73.38 75 PHE A C 1
ATOM 567 O O . PHE A 1 75 ? 12.811 4.521 -18.327 1.00 73.38 75 PHE A O 1
ATOM 574 N N . LEU A 1 76 ? 14.142 3.363 -16.949 1.00 59.06 76 LEU A N 1
ATOM 575 C CA . LEU A 1 76 ? 13.932 4.253 -15.799 1.00 59.06 76 LEU A CA 1
ATOM 576 C C . LEU A 1 76 ? 14.825 5.506 -15.842 1.00 59.06 76 LEU A C 1
ATOM 578 O O . LEU A 1 76 ? 14.519 6.489 -15.181 1.00 59.06 76 LEU A O 1
ATOM 582 N N . SER A 1 77 ? 15.928 5.461 -16.599 1.00 54.88 77 SER A N 1
ATOM 583 C CA . SER A 1 77 ? 17.029 6.438 -16.543 1.00 54.88 77 SER A CA 1
ATOM 584 C C . SER A 1 77 ? 17.321 7.171 -17.859 1.00 54.88 77 SER A C 1
ATOM 586 O O . SER A 1 77 ? 18.275 7.937 -17.920 1.00 54.88 77 SER A O 1
ATOM 588 N N . CYS A 1 78 ? 16.571 6.882 -18.925 1.00 57.06 78 CYS A N 1
ATOM 589 C CA . CYS A 1 78 ? 16.660 7.557 -20.232 1.00 57.06 78 CYS A CA 1
ATOM 590 C C . CYS A 1 78 ? 15.284 7.681 -20.923 1.00 57.06 78 CYS A C 1
ATOM 592 O O . CYS A 1 78 ? 15.202 7.890 -22.129 1.00 57.06 78 CYS A O 1
ATOM 594 N N . GLY A 1 79 ? 14.201 7.551 -20.143 1.00 65.69 79 GLY A N 1
ATOM 595 C CA . GLY A 1 79 ? 12.825 7.795 -20.579 1.00 65.69 79 GLY A CA 1
ATOM 596 C C . GLY A 1 79 ? 12.449 7.097 -21.887 1.00 65.69 79 GLY A C 1
ATOM 597 O O . GLY A 1 79 ? 12.527 5.873 -22.001 1.00 65.69 79 GLY A O 1
ATOM 598 N N . GLU A 1 80 ? 12.029 7.910 -22.853 1.00 77.25 80 GLU A N 1
ATOM 599 C CA . GLU A 1 80 ? 11.511 7.497 -24.158 1.00 77.25 80 GLU A CA 1
ATOM 600 C C . GLU A 1 80 ? 12.486 7.851 -25.311 1.00 77.25 80 GLU A C 1
ATOM 602 O O . GLU A 1 80 ? 12.115 7.747 -26.471 1.00 77.25 80 GLU A O 1
ATOM 607 N N . VAL A 1 81 ? 13.763 8.179 -25.041 1.00 81.44 81 VAL A N 1
ATOM 608 C CA . VAL A 1 81 ? 14.753 8.592 -26.075 1.00 81.44 81 VAL A CA 1
ATOM 609 C C . VAL A 1 81 ? 14.874 7.586 -27.236 1.00 81.44 81 VAL A C 1
ATOM 611 O O . VAL A 1 81 ? 14.962 7.977 -28.397 1.00 81.44 81 VAL A O 1
ATOM 614 N N . PHE A 1 82 ? 14.818 6.279 -26.947 1.00 87.38 82 PHE A N 1
ATOM 615 C CA . PHE A 1 82 ? 14.788 5.232 -27.981 1.00 87.38 82 PHE A CA 1
ATOM 616 C C . PHE A 1 82 ? 13.432 5.114 -28.698 1.00 87.38 82 PHE A C 1
ATOM 618 O O . PHE A 1 82 ? 13.390 4.664 -29.840 1.00 87.38 82 PHE A O 1
ATOM 625 N N . THR A 1 83 ? 12.331 5.462 -28.027 1.00 88.75 83 THR A N 1
ATOM 626 C CA . THR A 1 83 ? 10.978 5.479 -28.601 1.00 88.75 83 THR A CA 1
ATOM 627 C C . THR A 1 83 ? 10.891 6.579 -29.651 1.00 88.75 83 THR A C 1
ATOM 629 O O . THR A 1 83 ? 10.526 6.307 -30.793 1.00 88.75 83 THR A O 1
ATOM 632 N N . ASP A 1 84 ? 11.268 7.798 -29.272 1.00 88.81 84 ASP A N 1
ATOM 633 C CA . ASP A 1 84 ? 11.060 9.001 -30.074 1.00 88.81 84 ASP A CA 1
ATOM 634 C C . ASP A 1 84 ? 12.079 9.090 -31.218 1.00 88.81 84 ASP A C 1
ATOM 636 O O . ASP A 1 84 ? 11.677 9.208 -32.374 1.00 88.81 84 ASP A O 1
ATOM 640 N N . GLY A 1 85 ? 13.367 8.843 -30.947 1.00 90.88 85 GLY A N 1
ATOM 641 C CA . GLY A 1 85 ? 14.407 8.830 -31.981 1.00 90.88 85 GLY A CA 1
ATOM 642 C C . GLY A 1 85 ? 14.191 7.771 -33.071 1.00 90.88 85 GLY A C 1
ATOM 643 O O . GLY A 1 85 ? 14.446 8.033 -34.245 1.00 90.88 85 GLY A O 1
ATOM 644 N N . LEU A 1 86 ? 13.651 6.590 -32.731 1.00 94.38 86 LEU A N 1
ATOM 645 C CA . LEU A 1 86 ? 13.258 5.589 -33.738 1.00 94.38 86 LEU A CA 1
ATOM 646 C C . LEU A 1 86 ? 11.965 5.956 -34.482 1.00 94.38 86 LEU A C 1
ATOM 648 O O . LEU A 1 86 ? 11.759 5.470 -35.594 1.00 94.38 86 LEU A O 1
ATOM 652 N N . HIS A 1 87 ? 11.095 6.786 -33.902 1.00 93.75 87 HIS A N 1
ATOM 653 C CA . HIS A 1 87 ? 9.908 7.295 -34.585 1.00 93.75 87 HIS A CA 1
ATOM 654 C C . HIS A 1 87 ? 10.255 8.424 -35.565 1.00 93.75 87 HIS A C 1
ATOM 656 O O . HIS A 1 87 ? 9.799 8.344 -36.704 1.00 93.75 87 HIS A O 1
ATOM 662 N N . HIS A 1 88 ? 11.086 9.403 -35.187 1.00 92.88 88 HIS A N 1
ATOM 663 C CA . HIS A 1 88 ? 11.575 10.446 -36.105 1.00 92.88 88 HIS A CA 1
ATOM 664 C C . HIS A 1 88 ? 12.355 9.819 -37.269 1.00 92.88 88 HIS A C 1
ATOM 666 O O . HIS A 1 88 ? 11.935 9.935 -38.417 1.00 92.88 88 HIS A O 1
ATOM 672 N N . ALA A 1 89 ? 13.333 8.953 -36.974 1.00 92.44 89 ALA A N 1
ATOM 673 C CA . ALA A 1 89 ? 14.062 8.185 -37.987 1.00 92.44 89 ALA A CA 1
ATOM 674 C C . ALA A 1 89 ? 13.159 7.386 -38.951 1.00 92.44 89 ALA A C 1
ATOM 676 O O . ALA A 1 89 ? 13.522 7.164 -40.107 1.00 92.44 89 ALA A O 1
ATOM 677 N N . ALA A 1 90 ? 11.993 6.915 -38.493 1.00 92.19 90 ALA A N 1
ATOM 678 C CA . ALA A 1 90 ? 11.030 6.219 -39.342 1.00 92.19 90 ALA A CA 1
ATOM 679 C C . ALA A 1 90 ? 10.167 7.170 -40.189 1.00 92.19 90 ALA A C 1
ATOM 681 O O . ALA A 1 90 ? 9.758 6.781 -41.284 1.00 92.19 90 ALA A O 1
ATOM 682 N N . GLN A 1 91 ? 9.910 8.392 -39.714 1.00 90.62 91 GLN A N 1
ATOM 683 C CA . GLN A 1 91 ? 9.264 9.463 -40.480 1.00 90.62 91 GLN A CA 1
ATOM 684 C C . GLN A 1 91 ? 10.192 9.974 -41.590 1.00 90.62 91 GLN A C 1
ATOM 686 O O . GLN A 1 91 ? 9.769 10.016 -42.744 1.00 90.62 91 GLN A O 1
ATOM 691 N N . ASP A 1 92 ? 11.460 10.253 -41.274 1.00 86.19 92 ASP A N 1
ATOM 692 C CA . ASP A 1 92 ? 12.469 10.754 -42.225 1.00 86.19 92 ASP A CA 1
ATOM 693 C C . ASP A 1 92 ? 12.739 9.763 -43.364 1.00 86.19 92 ASP A C 1
ATOM 695 O O . ASP A 1 92 ? 12.894 10.135 -44.527 1.00 86.19 92 ASP A O 1
ATOM 699 N N . LEU A 1 93 ? 12.735 8.466 -43.042 1.00 86.31 93 LEU A N 1
ATOM 700 C CA . LEU A 1 93 ? 12.843 7.375 -44.013 1.00 86.31 93 LEU A CA 1
ATOM 701 C C . LEU A 1 93 ? 11.524 7.058 -44.740 1.00 86.31 93 LEU A C 1
ATOM 703 O O . LEU A 1 93 ? 11.482 6.113 -45.529 1.00 86.31 93 LEU A O 1
ATOM 707 N N . GLY A 1 94 ? 10.443 7.799 -44.476 1.00 85.69 94 GLY A N 1
ATOM 708 C CA . GLY A 1 94 ? 9.135 7.614 -45.111 1.00 85.69 94 GLY A CA 1
ATOM 709 C C . GLY A 1 94 ? 8.496 6.246 -44.848 1.00 85.69 94 GLY A C 1
ATOM 710 O O . GLY A 1 94 ? 7.731 5.758 -45.681 1.00 85.69 94 GLY A O 1
ATOM 711 N N . LEU A 1 95 ? 8.833 5.589 -43.734 1.00 89.38 95 LEU A N 1
ATOM 712 C CA . LEU A 1 95 ? 8.422 4.217 -43.437 1.00 89.38 95 LEU A CA 1
ATOM 713 C C . LEU A 1 95 ? 6.980 4.149 -42.937 1.00 89.38 95 LEU A C 1
ATOM 715 O O . LEU A 1 95 ? 6.502 4.997 -42.183 1.00 89.38 95 LEU A O 1
ATOM 719 N N . ALA A 1 96 ? 6.310 3.040 -43.238 1.00 90.50 96 ALA A N 1
ATOM 720 C CA . ALA A 1 96 ? 5.091 2.685 -42.536 1.00 90.50 96 ALA A CA 1
ATOM 721 C C . ALA A 1 96 ? 5.483 2.063 -41.189 1.00 90.50 96 ALA A C 1
ATOM 723 O O . ALA A 1 96 ? 5.926 0.915 -41.152 1.00 90.50 96 ALA A O 1
ATOM 724 N N . TYR A 1 97 ? 5.308 2.776 -40.075 1.00 96.38 97 TYR A N 1
ATOM 725 C CA . TYR A 1 97 ? 5.687 2.261 -38.755 1.00 96.38 97 TYR A CA 1
ATOM 726 C C . TYR A 1 97 ? 4.545 2.256 -37.729 1.00 96.38 97 TYR A C 1
ATOM 728 O O . TYR A 1 97 ? 3.519 2.920 -37.885 1.00 96.38 97 TYR A O 1
ATOM 736 N N . ALA A 1 98 ? 4.718 1.457 -36.677 1.00 95.00 98 ALA A N 1
ATOM 737 C CA . ALA A 1 98 ? 3.891 1.465 -35.474 1.00 95.00 98 ALA A CA 1
ATOM 738 C C . ALA A 1 98 ? 4.727 1.042 -34.258 1.00 95.00 98 ALA A C 1
ATOM 740 O O . ALA A 1 98 ? 5.675 0.274 -34.399 1.00 95.00 98 ALA A O 1
ATOM 741 N N . GLY A 1 99 ? 4.356 1.508 -33.063 1.00 94.38 99 GLY A N 1
ATOM 742 C CA . GLY A 1 99 ? 5.047 1.183 -31.812 1.00 94.38 99 GLY A CA 1
ATOM 743 C C . GLY A 1 99 ? 4.117 0.628 -30.731 1.00 94.38 99 GLY A C 1
ATOM 744 O O . GLY A 1 99 ? 2.933 0.976 -30.660 1.00 94.38 99 GLY A O 1
ATOM 745 N N . ALA A 1 100 ? 4.654 -0.225 -29.860 1.00 93.69 100 ALA A N 1
ATOM 746 C CA . ALA A 1 100 ? 4.047 -0.582 -28.575 1.00 93.69 100 ALA A CA 1
ATOM 747 C C . ALA A 1 100 ? 5.117 -1.038 -27.568 1.00 93.69 100 ALA A C 1
ATOM 749 O O . ALA A 1 100 ? 6.175 -1.525 -27.952 1.00 93.69 100 ALA A O 1
ATOM 750 N N . TYR A 1 101 ? 4.839 -0.933 -26.270 1.00 93.50 101 TYR A N 1
ATOM 751 C CA . TYR A 1 101 ? 5.746 -1.453 -25.242 1.00 93.50 101 TYR A CA 1
ATOM 752 C C . TYR A 1 101 ? 5.681 -2.981 -25.150 1.00 93.50 101 TYR A C 1
ATOM 754 O O . TYR A 1 101 ? 4.643 -3.594 -25.414 1.00 93.50 101 TYR A O 1
ATOM 762 N N . TRP A 1 102 ? 6.775 -3.611 -24.714 1.00 91.75 102 TRP A N 1
ATOM 763 C CA . TRP A 1 102 ? 6.858 -5.070 -24.551 1.00 91.75 102 TRP A CA 1
ATOM 764 C C . TRP A 1 102 ? 5.786 -5.673 -23.616 1.00 91.75 102 TRP A C 1
ATOM 766 O O . TRP A 1 102 ? 5.541 -6.878 -23.686 1.00 91.75 102 TRP A O 1
ATOM 776 N N . ASP A 1 103 ? 5.183 -4.897 -22.710 1.00 89.38 103 ASP A N 1
ATOM 777 C CA . ASP A 1 103 ? 4.158 -5.344 -21.756 1.00 89.38 103 ASP A CA 1
ATOM 778 C C . ASP A 1 103 ? 2.714 -5.109 -22.215 1.00 89.38 103 ASP A C 1
ATOM 780 O O . ASP A 1 103 ? 1.792 -5.578 -21.543 1.00 89.38 103 ASP A O 1
ATOM 784 N N . ASP A 1 104 ? 2.512 -4.472 -23.372 1.00 89.88 104 ASP A N 1
ATOM 785 C CA . ASP A 1 104 ? 1.193 -4.235 -23.956 1.00 89.88 104 ASP A CA 1
ATOM 786 C C . ASP A 1 104 ? 0.414 -5.567 -24.085 1.00 89.88 104 ASP A C 1
ATOM 788 O O . ASP A 1 104 ? 0.893 -6.509 -24.732 1.00 89.88 104 ASP A O 1
ATOM 792 N N . PRO A 1 105 ? -0.772 -5.706 -23.456 1.00 78.38 105 PRO A N 1
ATOM 793 C CA . PRO A 1 105 ? -1.530 -6.956 -23.487 1.00 78.38 105 PRO A CA 1
ATOM 794 C C . PRO A 1 105 ? -1.967 -7.331 -24.908 1.00 78.38 105 PRO A C 1
ATOM 796 O O . PRO A 1 105 ? -2.047 -8.516 -25.232 1.00 78.38 105 PRO A O 1
ATOM 799 N N . GLU A 1 106 ? -2.167 -6.329 -25.763 1.00 87.94 106 GLU A N 1
ATOM 800 C CA . GLU A 1 106 ? -2.625 -6.453 -27.141 1.00 87.94 106 GLU A CA 1
ATOM 801 C C . GLU A 1 106 ? -1.462 -6.560 -28.140 1.00 87.94 106 GLU A C 1
ATOM 803 O O . GLU A 1 106 ? -1.724 -6.649 -29.340 1.00 87.94 106 GLU A O 1
ATOM 808 N N . LEU A 1 107 ? -0.194 -6.580 -27.692 1.00 90.50 107 LEU A N 1
ATOM 809 C CA . LEU A 1 107 ? 1.002 -6.551 -28.551 1.00 90.50 107 LEU A CA 1
ATOM 810 C C . LEU A 1 107 ? 0.925 -7.551 -29.712 1.00 90.50 107 LEU A C 1
ATOM 812 O O . LEU A 1 107 ? 1.123 -7.181 -30.867 1.00 90.50 107 LEU A O 1
ATOM 816 N N . ALA A 1 108 ? 0.564 -8.805 -29.425 1.00 88.88 108 ALA A N 1
ATOM 817 C CA . ALA A 1 108 ? 0.405 -9.833 -30.451 1.00 88.88 108 ALA A CA 1
ATOM 818 C C . ALA A 1 108 ? -0.676 -9.478 -31.483 1.00 88.88 108 ALA A C 1
ATOM 820 O O . ALA A 1 108 ? -0.447 -9.636 -32.680 1.00 88.88 108 ALA A O 1
ATOM 821 N N . ARG A 1 109 ? -1.829 -8.944 -31.062 1.00 89.94 109 ARG A N 1
ATOM 822 C CA . ARG A 1 109 ? -2.880 -8.517 -31.996 1.00 89.94 109 ARG A CA 1
ATOM 823 C C . ARG A 1 109 ? -2.470 -7.264 -32.773 1.00 89.94 109 ARG A C 1
ATOM 825 O O . ARG A 1 109 ? -2.765 -7.190 -33.961 1.00 89.94 109 ARG A O 1
ATOM 832 N N . LYS A 1 110 ? -1.775 -6.309 -32.143 1.00 91.81 110 LYS A N 1
ATOM 833 C CA . LYS A 1 110 ? -1.255 -5.093 -32.792 1.00 91.81 110 LYS A CA 1
ATOM 834 C C . LYS A 1 110 ? -0.253 -5.433 -33.895 1.00 91.81 110 LYS A C 1
ATOM 836 O O . LYS A 1 110 ? -0.476 -5.033 -35.032 1.00 91.81 110 LYS A O 1
ATOM 841 N N . VAL A 1 111 ? 0.766 -6.241 -33.593 1.00 93.69 111 VAL A N 1
ATOM 842 C CA . VAL A 1 111 ? 1.752 -6.731 -34.575 1.00 93.69 111 VAL A CA 1
ATOM 843 C C . VAL A 1 111 ? 1.051 -7.460 -35.727 1.00 93.69 111 VAL A C 1
ATOM 845 O O . VAL A 1 111 ? 1.260 -7.127 -36.891 1.00 93.69 111 VAL A O 1
ATOM 848 N N . ARG A 1 112 ? 0.150 -8.408 -35.432 1.00 92.12 112 ARG A N 1
ATOM 849 C CA . ARG A 1 112 ? -0.546 -9.190 -36.472 1.00 92.12 112 ARG A CA 1
ATOM 850 C C . ARG A 1 112 ? -1.502 -8.359 -37.330 1.00 92.12 112 ARG A C 1
ATOM 852 O O . ARG A 1 112 ? -1.591 -8.613 -38.526 1.00 92.12 112 ARG A O 1
ATOM 859 N N . ALA A 1 113 ? -2.182 -7.368 -36.756 1.00 90.25 113 ALA A N 1
ATOM 860 C CA . ALA A 1 113 ? -3.035 -6.443 -37.505 1.00 90.25 113 ALA A CA 1
ATOM 861 C C . ALA A 1 113 ? -2.217 -5.455 -38.353 1.00 90.25 113 ALA A C 1
ATOM 863 O O . ALA A 1 113 ? -2.637 -5.105 -39.452 1.00 90.25 113 ALA A O 1
ATOM 864 N N . PHE A 1 114 ? -1.047 -5.032 -37.867 1.00 94.31 114 PHE A N 1
ATOM 865 C CA . PHE A 1 114 ? -0.153 -4.133 -38.595 1.00 94.31 114 PHE A CA 1
ATOM 866 C C . PHE A 1 114 ? 0.571 -4.822 -39.761 1.00 94.31 114 PHE A C 1
ATOM 868 O O . PHE A 1 114 ? 0.900 -4.146 -40.735 1.00 94.31 114 PHE A O 1
ATOM 875 N N . ARG A 1 115 ? 0.784 -6.145 -39.689 1.00 92.75 115 ARG A N 1
ATOM 876 C CA . ARG A 1 115 ? 1.485 -6.954 -40.707 1.00 92.75 115 ARG A CA 1
ATOM 877 C C . ARG A 1 115 ? 2.847 -6.332 -41.086 1.00 92.75 115 ARG A C 1
ATOM 879 O O . ARG A 1 115 ? 2.990 -5.861 -42.213 1.00 92.75 115 ARG A O 1
ATOM 886 N N . PRO A 1 116 ? 3.800 -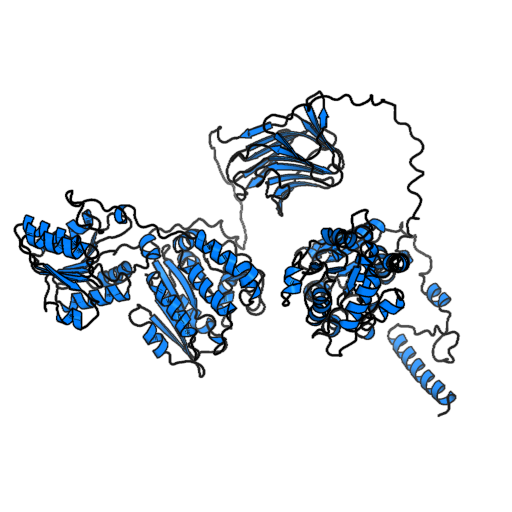6.238 -40.139 1.00 95.88 116 PRO A N 1
ATOM 887 C CA . PRO A 1 116 ? 5.127 -5.708 -40.422 1.00 95.88 116 PRO A CA 1
ATOM 888 C C . PRO A 1 116 ? 5.946 -6.646 -41.314 1.00 95.88 116 PRO A C 1
ATOM 890 O O . PRO A 1 116 ? 5.796 -7.865 -41.228 1.00 95.88 116 PRO A O 1
ATOM 893 N N . ASP A 1 117 ? 6.857 -6.064 -42.091 1.00 94.75 117 ASP A N 1
ATOM 894 C CA . ASP A 1 117 ? 8.012 -6.754 -42.668 1.00 94.75 117 ASP A CA 1
ATOM 895 C C . ASP A 1 117 ? 9.069 -7.034 -41.585 1.00 94.75 117 ASP A C 1
ATOM 897 O O . ASP A 1 117 ? 9.732 -8.059 -41.653 1.00 94.75 117 ASP A O 1
ATOM 901 N N . LEU A 1 118 ? 9.202 -6.157 -40.575 1.00 96.56 118 LEU A N 1
ATOM 902 C CA . LEU A 1 118 ? 10.169 -6.279 -39.473 1.00 96.56 118 LEU A CA 1
ATOM 903 C C . LEU A 1 118 ? 9.538 -5.965 -38.106 1.00 96.56 118 LEU A C 1
ATOM 905 O O . LEU A 1 118 ? 8.955 -4.896 -37.916 1.00 96.56 118 LEU A O 1
ATOM 909 N N . VAL A 1 119 ? 9.737 -6.840 -37.116 1.00 97.69 119 VAL A N 1
ATOM 910 C CA . VAL A 1 119 ? 9.511 -6.529 -35.691 1.00 97.69 119 VAL A CA 1
ATOM 911 C C . VAL A 1 119 ? 10.854 -6.194 -35.034 1.00 97.69 119 VAL A C 1
ATOM 913 O O . VAL A 1 119 ? 11.653 -7.093 -34.772 1.00 97.69 119 VAL A O 1
ATOM 916 N N . PHE A 1 120 ? 11.106 -4.912 -34.757 1.00 98.06 120 PHE A N 1
ATOM 917 C CA . PHE A 1 120 ? 12.365 -4.436 -34.169 1.00 98.06 120 PHE A CA 1
ATOM 918 C C . PHE A 1 120 ? 12.190 -4.127 -32.679 1.00 98.06 120 PHE A C 1
ATOM 920 O O . PHE A 1 120 ? 11.323 -3.345 -32.294 1.00 98.06 120 PHE A O 1
ATOM 927 N N . VAL A 1 121 ? 12.990 -4.764 -31.824 1.00 97.44 121 VAL A N 1
ATOM 928 C CA . VAL A 1 121 ? 12.804 -4.764 -30.366 1.00 97.44 121 VAL A CA 1
ATOM 929 C C . VAL A 1 121 ? 13.990 -4.109 -29.667 1.00 97.44 121 VAL A C 1
ATOM 931 O O . VAL A 1 121 ? 15.117 -4.592 -29.762 1.00 97.44 121 VAL A O 1
ATOM 934 N N . VAL A 1 122 ? 13.743 -3.058 -28.890 1.00 95.62 122 VAL A N 1
ATOM 935 C CA . VAL A 1 122 ? 14.781 -2.423 -28.062 1.00 95.62 122 VAL A CA 1
ATOM 936 C C . VAL A 1 122 ? 14.912 -3.188 -26.739 1.00 95.62 122 VAL A C 1
ATOM 938 O O . VAL A 1 122 ? 13.912 -3.463 -26.077 1.00 95.62 122 VAL A O 1
ATOM 941 N N . HIS A 1 123 ? 16.139 -3.558 -26.351 1.00 91.62 123 HIS A N 1
ATOM 942 C CA . HIS A 1 123 ? 16.487 -4.189 -25.065 1.00 91.62 123 HIS A CA 1
ATOM 943 C C . HIS A 1 123 ? 15.577 -5.387 -24.689 1.00 91.62 123 HIS A C 1
ATOM 945 O O . HIS A 1 123 ? 14.898 -5.440 -23.659 1.00 91.62 123 HIS A O 1
ATOM 951 N N . GLY A 1 124 ? 15.541 -6.393 -25.566 1.00 89.56 124 GLY A N 1
ATOM 952 C CA . GLY A 1 124 ? 14.474 -7.400 -25.625 1.00 89.56 124 GLY A CA 1
ATOM 953 C C . GLY A 1 124 ? 14.286 -8.390 -24.460 1.00 89.56 124 GLY A C 1
ATOM 954 O O . GLY A 1 124 ? 13.443 -9.273 -24.608 1.00 89.56 124 GLY A O 1
ATOM 955 N N . ARG A 1 125 ? 14.972 -8.299 -23.306 1.00 89.50 125 ARG A N 1
ATOM 956 C CA . ARG A 1 125 ? 14.971 -9.342 -22.240 1.00 89.50 125 ARG A CA 1
ATOM 957 C C . ARG A 1 125 ? 13.571 -9.823 -21.856 1.00 89.50 125 ARG A C 1
ATOM 959 O O . ARG A 1 125 ? 13.295 -11.024 -21.786 1.00 89.50 125 ARG A O 1
ATOM 966 N N . ARG A 1 126 ? 12.665 -8.883 -21.573 1.00 89.69 126 ARG A N 1
ATOM 967 C CA . ARG A 1 126 ? 11.303 -9.208 -21.117 1.00 89.69 126 ARG A CA 1
ATOM 968 C C . ARG A 1 126 ? 10.401 -9.679 -22.265 1.00 89.69 126 ARG A C 1
ATOM 970 O O . ARG A 1 126 ? 9.573 -10.565 -22.047 1.00 89.69 126 ARG A O 1
ATOM 977 N N . PHE A 1 127 ? 10.616 -9.173 -23.481 1.00 93.62 127 PHE A N 1
ATOM 978 C CA . PHE A 1 127 ? 9.956 -9.643 -24.703 1.00 93.62 127 PHE A CA 1
ATOM 979 C C . PHE A 1 127 ? 10.368 -11.081 -25.050 1.00 93.62 127 PHE A C 1
ATOM 981 O O . PHE A 1 127 ? 9.509 -11.946 -25.213 1.00 93.62 127 PHE A O 1
ATOM 988 N N . ALA A 1 128 ? 11.667 -11.382 -25.051 1.00 90.56 128 ALA A N 1
ATOM 989 C CA . ALA A 1 128 ? 12.228 -12.695 -25.375 1.00 90.56 128 ALA A CA 1
ATOM 990 C C . ALA A 1 128 ? 11.774 -13.817 -24.424 1.00 90.56 128 ALA A C 1
ATOM 992 O O . ALA A 1 128 ? 11.852 -14.999 -24.765 1.00 90.56 128 ALA A O 1
ATOM 993 N N . ARG A 1 129 ? 11.287 -13.453 -23.229 1.00 87.50 129 ARG A N 1
ATOM 994 C CA . ARG A 1 129 ? 10.692 -14.362 -22.237 1.00 87.50 129 ARG A CA 1
ATOM 995 C C . ARG A 1 129 ? 9.172 -14.542 -22.381 1.00 87.50 129 ARG A C 1
ATOM 997 O O . ARG A 1 129 ? 8.653 -15.538 -21.889 1.00 87.50 129 ARG A O 1
ATOM 1004 N N . ARG A 1 130 ? 8.452 -13.593 -22.995 1.00 88.25 130 ARG A N 1
ATOM 1005 C CA . ARG A 1 130 ? 6.970 -13.560 -23.044 1.00 88.25 130 ARG A CA 1
ATOM 1006 C C . ARG A 1 130 ? 6.379 -13.743 -24.447 1.00 88.25 130 ARG A C 1
ATOM 1008 O O . ARG A 1 130 ? 5.256 -14.231 -24.562 1.00 88.25 130 ARG A O 1
ATOM 1015 N N . TRP A 1 131 ? 7.099 -13.326 -25.487 1.00 89.12 131 TRP A N 1
ATOM 1016 C CA . TRP A 1 131 ? 6.530 -13.078 -26.812 1.00 89.12 131 TRP A CA 1
ATOM 1017 C C . TRP A 1 131 ? 7.321 -13.643 -27.996 1.00 89.12 131 TRP A C 1
ATOM 1019 O O . TRP A 1 131 ? 6.686 -13.921 -29.004 1.00 89.12 131 TRP A O 1
ATOM 1029 N N . ALA A 1 132 ? 8.643 -13.848 -27.908 1.00 80.75 132 ALA A N 1
ATOM 1030 C CA . ALA A 1 132 ? 9.443 -14.282 -29.070 1.00 80.75 132 ALA A CA 1
ATOM 1031 C C . ALA A 1 132 ? 8.898 -15.557 -29.756 1.00 80.75 132 ALA A C 1
ATOM 1033 O O . ALA A 1 132 ? 8.787 -15.602 -30.975 1.00 80.75 132 ALA A O 1
ATOM 1034 N N . SER A 1 133 ? 8.421 -16.543 -28.985 1.00 83.38 133 SER A N 1
ATOM 1035 C CA . SER A 1 133 ? 7.786 -17.764 -29.514 1.00 83.38 133 SER A CA 1
ATOM 1036 C C . SER A 1 133 ? 6.431 -17.559 -30.219 1.00 83.38 133 SER A C 1
ATOM 1038 O O . SER A 1 133 ? 5.871 -18.511 -30.750 1.00 83.38 133 SER A O 1
ATOM 1040 N N . ARG A 1 134 ? 5.873 -16.341 -30.228 1.00 86.25 134 ARG A N 1
ATOM 1041 C CA . ARG A 1 134 ? 4.641 -15.974 -30.957 1.00 86.25 134 ARG A CA 1
ATOM 1042 C C . ARG A 1 134 ? 4.897 -15.193 -32.249 1.00 86.25 134 ARG A C 1
ATOM 1044 O O . ARG A 1 134 ? 3.927 -14.784 -32.892 1.00 86.25 134 ARG A O 1
ATOM 1051 N N . PHE A 1 135 ? 6.162 -14.967 -32.600 1.00 91.31 135 PHE A N 1
ATOM 1052 C CA . PHE A 1 135 ? 6.579 -14.180 -33.763 1.00 91.31 135 PHE A CA 1
ATOM 1053 C C . PHE A 1 135 ? 7.720 -14.839 -34.564 1.00 91.31 135 PHE A C 1
ATOM 1055 O O . PHE A 1 135 ? 8.347 -14.167 -35.368 1.00 91.31 135 PHE A O 1
ATOM 1062 N N . GLN A 1 136 ? 7.992 -16.136 -34.364 1.00 86.12 136 GLN A N 1
ATOM 1063 C CA . GLN A 1 136 ? 9.075 -16.872 -35.053 1.00 86.12 136 GLN A CA 1
ATOM 1064 C C . GLN A 1 136 ? 8.845 -17.045 -36.568 1.00 86.12 136 GLN A C 1
ATOM 1066 O O . GLN A 1 136 ? 9.726 -17.498 -37.287 1.00 86.12 136 GLN A O 1
ATOM 1071 N N . ASP A 1 137 ? 7.639 -16.725 -37.026 1.00 90.44 137 ASP A N 1
ATOM 1072 C CA . ASP A 1 137 ? 7.158 -16.705 -38.407 1.00 90.44 137 ASP A CA 1
ATOM 1073 C C . ASP A 1 137 ? 7.138 -15.285 -39.017 1.00 90.44 137 ASP A C 1
ATOM 1075 O O . ASP A 1 137 ? 6.581 -15.078 -40.093 1.00 90.44 137 ASP A O 1
ATOM 1079 N N . LEU A 1 138 ? 7.717 -14.303 -38.319 1.00 93.75 138 LEU A N 1
ATOM 1080 C CA . LEU A 1 138 ? 8.000 -12.951 -38.805 1.00 93.75 138 LEU A CA 1
ATOM 1081 C C . LEU A 1 138 ? 9.521 -12.727 -38.789 1.00 93.75 138 LEU A C 1
ATOM 1083 O O . LEU A 1 138 ? 10.236 -13.404 -38.050 1.00 93.75 138 LEU A O 1
ATOM 1087 N N . GLU A 1 139 ? 10.026 -11.750 -39.545 1.00 95.31 139 GLU A N 1
ATOM 1088 C CA . GLU A 1 139 ? 11.402 -11.286 -39.338 1.00 95.31 139 GLU A CA 1
ATOM 1089 C C . GLU A 1 139 ? 11.453 -10.467 -38.042 1.00 95.31 139 GLU A C 1
ATOM 1091 O O . GLU A 1 139 ? 10.727 -9.480 -37.867 1.00 95.31 139 GLU A O 1
ATOM 1096 N N . THR A 1 140 ? 12.278 -10.913 -37.094 1.00 96.88 140 THR A N 1
ATOM 1097 C CA . THR A 1 140 ? 12.415 -10.285 -35.779 1.00 96.88 140 THR A CA 1
ATOM 1098 C C . THR A 1 140 ? 13.864 -9.918 -35.503 1.00 96.88 140 THR A C 1
ATOM 1100 O O . THR A 1 140 ? 14.765 -10.744 -35.643 1.00 96.88 140 THR A O 1
ATOM 1103 N N . ALA A 1 141 ? 14.091 -8.689 -35.048 1.00 97.69 141 ALA A N 1
ATOM 1104 C CA . ALA A 1 141 ? 15.416 -8.235 -34.659 1.00 97.69 141 ALA A CA 1
ATOM 1105 C C . ALA A 1 141 ? 15.415 -7.588 -33.274 1.00 97.69 141 ALA A C 1
ATOM 1107 O O . ALA A 1 141 ? 14.425 -6.979 -32.863 1.00 97.69 141 ALA A O 1
ATOM 1108 N N . VAL A 1 142 ? 16.532 -7.703 -32.555 1.00 97.69 142 VAL A N 1
ATOM 1109 C CA . VAL A 1 142 ? 16.720 -7.066 -31.243 1.00 97.69 142 VAL A CA 1
ATOM 1110 C C . VAL A 1 142 ? 17.958 -6.185 -31.221 1.00 97.69 142 VAL A C 1
ATOM 1112 O O . VAL A 1 142 ? 19.018 -6.603 -31.674 1.00 97.69 142 VAL A O 1
ATOM 1115 N N . TRP A 1 143 ? 17.836 -4.998 -30.631 1.00 97.69 143 TRP A N 1
ATOM 1116 C CA . TRP A 1 143 ? 18.969 -4.140 -30.299 1.00 97.69 143 TRP A CA 1
ATOM 1117 C C . TRP A 1 143 ? 19.288 -4.238 -28.809 1.00 97.69 143 TRP A C 1
ATOM 1119 O O . TRP A 1 143 ? 18.475 -3.901 -27.942 1.00 97.69 143 TRP A O 1
ATOM 1129 N N . LEU A 1 144 ? 20.477 -4.750 -28.513 1.00 96.12 144 LEU A N 1
ATOM 1130 C CA . LEU A 1 144 ? 21.080 -4.785 -27.191 1.00 96.12 144 LEU A CA 1
ATOM 1131 C C . LEU A 1 144 ? 21.876 -3.485 -27.020 1.00 96.12 144 LEU A C 1
ATOM 1133 O O . LEU A 1 144 ? 22.789 -3.221 -27.799 1.00 96.12 144 LEU A O 1
ATOM 1137 N N . VAL A 1 145 ? 21.472 -2.670 -26.039 1.00 92.44 145 VAL A N 1
ATOM 1138 C CA . VAL A 1 145 ? 21.958 -1.289 -25.811 1.00 92.44 145 VAL A CA 1
ATOM 1139 C C . VAL A 1 145 ? 22.708 -1.107 -24.481 1.00 92.44 145 VAL A C 1
ATOM 1141 O O . VAL A 1 145 ? 22.984 0.012 -24.067 1.00 92.44 145 VAL A O 1
ATOM 1144 N N . ASP A 1 146 ? 23.009 -2.214 -23.798 1.00 90.56 146 ASP A N 1
ATOM 1145 C CA . ASP A 1 146 ? 23.670 -2.257 -22.483 1.00 90.56 146 ASP A CA 1
ATOM 1146 C C . ASP A 1 146 ? 24.817 -3.301 -22.463 1.00 90.56 146 ASP A C 1
ATOM 1148 O O . ASP A 1 146 ? 25.234 -3.797 -21.415 1.00 90.56 146 ASP A O 1
ATOM 1152 N N . GLU A 1 147 ? 25.346 -3.667 -23.635 1.00 92.00 147 GLU A N 1
ATOM 1153 C CA . GLU A 1 147 ? 26.569 -4.463 -23.755 1.00 92.00 147 GLU A CA 1
ATOM 1154 C C . GLU A 1 147 ? 27.813 -3.627 -23.405 1.00 92.00 147 GLU A C 1
ATOM 1156 O O . GLU A 1 147 ? 27.817 -2.413 -23.630 1.00 92.00 147 GLU A O 1
ATOM 1161 N N . PRO A 1 148 ? 28.870 -4.240 -22.833 1.00 93.06 148 PRO A N 1
ATOM 1162 C CA . PRO A 1 148 ? 28.986 -5.637 -22.407 1.00 93.06 148 PRO A CA 1
ATOM 1163 C C . PRO A 1 148 ? 28.461 -5.873 -20.977 1.00 93.06 148 PRO A C 1
ATOM 1165 O O . PRO A 1 148 ? 28.807 -6.873 -20.349 1.00 93.06 148 PRO A O 1
ATOM 1168 N N . TYR A 1 149 ? 27.711 -4.937 -20.386 1.00 90.69 149 TYR A N 1
ATOM 1169 C CA . TYR A 1 149 ? 27.312 -4.980 -18.971 1.00 90.69 149 TYR A CA 1
ATOM 1170 C C . TYR A 1 149 ? 26.284 -6.082 -18.664 1.00 90.69 149 TYR A C 1
ATOM 1172 O O . TYR A 1 149 ? 26.193 -6.530 -17.515 1.00 90.69 149 TYR A O 1
ATOM 1180 N N . GLU A 1 150 ? 25.533 -6.539 -19.670 1.00 92.19 150 GLU A N 1
ATOM 1181 C CA . GLU A 1 150 ? 24.522 -7.599 -19.543 1.00 92.19 150 GLU A CA 1
ATOM 1182 C C . GLU A 1 150 ? 24.825 -8.900 -20.317 1.00 92.19 150 GLU A C 1
ATOM 1184 O O . GLU A 1 150 ? 24.010 -9.828 -20.283 1.00 92.19 150 GLU A O 1
ATOM 1189 N N . VAL A 1 151 ? 26.016 -9.007 -20.918 1.00 93.62 151 VAL A N 1
ATOM 1190 C CA . VAL A 1 151 ? 26.430 -10.047 -21.882 1.00 93.62 151 VAL A CA 1
ATOM 1191 C C . VAL A 1 151 ? 26.135 -11.498 -21.472 1.00 93.62 151 VAL A C 1
ATOM 1193 O O . VAL A 1 151 ? 25.752 -12.331 -22.295 1.00 93.62 151 VAL A O 1
ATOM 1196 N N . ASP A 1 152 ? 26.286 -11.849 -20.192 1.00 92.69 152 ASP A N 1
ATOM 1197 C CA . ASP A 1 152 ? 26.053 -13.212 -19.704 1.00 92.69 152 ASP A CA 1
ATOM 1198 C C . ASP A 1 152 ? 24.576 -13.537 -19.471 1.00 92.69 152 ASP A C 1
ATOM 1200 O O . ASP A 1 152 ? 24.270 -14.697 -19.188 1.00 92.69 152 ASP A O 1
ATOM 1204 N N . ASP A 1 153 ? 23.665 -12.567 -19.557 1.00 93.31 153 ASP A N 1
ATOM 1205 C CA . ASP A 1 153 ? 22.217 -12.787 -19.625 1.00 93.31 153 ASP A CA 1
ATOM 1206 C C . ASP A 1 153 ? 21.701 -12.660 -21.063 1.00 93.31 153 ASP A C 1
ATOM 1208 O O . ASP A 1 153 ? 21.009 -13.565 -21.533 1.00 93.31 153 ASP A O 1
ATOM 1212 N N . THR A 1 154 ? 22.069 -11.597 -21.781 1.00 95.25 154 THR A N 1
ATOM 1213 C CA . THR A 1 154 ? 21.600 -11.314 -23.149 1.00 95.25 154 THR A CA 1
ATOM 1214 C C . THR A 1 154 ? 21.965 -12.436 -24.126 1.00 95.25 154 THR A C 1
ATOM 1216 O O . THR A 1 154 ? 21.126 -12.866 -24.928 1.00 95.25 154 THR A O 1
ATOM 1219 N N . ALA A 1 155 ? 23.157 -13.028 -24.002 1.00 94.75 155 ALA A N 1
ATOM 1220 C CA . ALA A 1 155 ? 23.578 -14.202 -24.776 1.00 94.75 155 ALA A CA 1
ATOM 1221 C C . ALA A 1 155 ? 22.685 -15.450 -24.572 1.00 94.75 155 ALA A C 1
ATOM 1223 O O . ALA A 1 155 ? 22.680 -16.347 -25.410 1.00 94.75 155 ALA A O 1
ATOM 1224 N N . ARG A 1 156 ? 21.883 -15.531 -23.496 1.00 94.00 156 ARG A N 1
ATOM 1225 C CA . ARG A 1 156 ? 20.998 -16.690 -23.217 1.00 94.00 156 ARG A CA 1
ATOM 1226 C C . ARG A 1 156 ? 19.670 -16.662 -23.973 1.00 94.00 156 ARG A C 1
ATOM 1228 O O . ARG A 1 156 ? 18.919 -17.640 -23.924 1.00 94.00 156 ARG A O 1
ATOM 1235 N N . TRP A 1 157 ? 19.314 -15.529 -24.576 1.00 94.31 157 TRP A N 1
ATOM 1236 C CA . TRP A 1 157 ? 17.993 -15.337 -25.185 1.00 94.31 157 TRP A CA 1
ATOM 1237 C C . TRP A 1 157 ? 17.985 -14.500 -26.468 1.00 94.31 157 TRP A C 1
ATOM 1239 O O . TRP A 1 157 ? 16.987 -14.555 -27.183 1.00 94.31 157 TRP A O 1
ATOM 1249 N N . SER A 1 158 ? 19.053 -13.765 -26.785 1.00 95.94 158 SER A N 1
ATOM 1250 C CA . SER A 1 158 ? 19.178 -12.986 -28.032 1.00 95.94 158 SER A CA 1
ATOM 1251 C C . SER A 1 158 ? 19.100 -13.858 -29.290 1.00 95.94 158 SER A C 1
ATOM 1253 O O . SER A 1 158 ? 18.400 -13.492 -30.224 1.00 95.94 158 SER A O 1
ATOM 1255 N N . GLY A 1 159 ? 19.659 -15.073 -29.273 1.00 92.06 159 GLY A N 1
ATOM 1256 C CA . GLY A 1 159 ? 19.497 -16.075 -30.344 1.00 92.06 159 GLY A CA 1
ATOM 1257 C C . GLY A 1 159 ? 18.078 -16.659 -30.512 1.00 92.06 159 GLY A C 1
ATOM 1258 O O . GLY A 1 159 ? 17.930 -17.758 -31.036 1.00 92.06 159 GLY A O 1
ATOM 1259 N N . ARG A 1 160 ? 17.035 -15.979 -30.011 1.00 92.88 160 ARG A N 1
ATOM 1260 C CA . ARG A 1 160 ? 15.613 -16.233 -30.332 1.00 92.88 160 ARG A CA 1
ATOM 1261 C C . ARG A 1 160 ? 15.047 -15.245 -31.351 1.00 92.88 160 ARG A C 1
ATOM 1263 O O . ARG A 1 160 ? 13.903 -15.416 -31.760 1.00 92.88 160 ARG A O 1
ATOM 1270 N N . PHE A 1 161 ? 15.810 -14.209 -31.682 1.00 95.25 161 PHE A N 1
ATOM 1271 C CA . PHE A 1 161 ? 15.530 -13.289 -32.772 1.00 95.25 161 PHE A CA 1
ATOM 1272 C C . PHE A 1 161 ? 16.264 -13.772 -34.022 1.00 95.25 161 PHE A C 1
ATOM 1274 O O . PHE A 1 161 ? 17.275 -14.468 -33.917 1.00 95.25 161 PHE A O 1
ATOM 1281 N N . ASN A 1 162 ? 15.761 -13.396 -35.190 1.00 95.25 162 ASN A N 1
ATOM 1282 C CA . ASN A 1 162 ? 16.370 -13.718 -36.475 1.00 95.25 162 ASN A CA 1
ATOM 1283 C C . ASN A 1 162 ? 17.715 -12.988 -36.602 1.00 95.25 162 ASN A C 1
ATOM 1285 O O . ASN A 1 162 ? 18.716 -13.601 -36.967 1.00 95.25 162 ASN A O 1
ATOM 1289 N N . THR A 1 163 ? 17.739 -11.707 -36.217 1.00 96.88 163 THR A N 1
ATOM 1290 C CA . THR A 1 163 ? 18.911 -10.821 -36.285 1.00 96.88 163 THR A CA 1
ATOM 1291 C C . THR A 1 163 ? 19.170 -10.144 -34.932 1.00 96.88 163 THR A C 1
ATOM 1293 O O . THR A 1 163 ? 18.252 -9.639 -34.281 1.00 96.88 163 THR A O 1
ATOM 1296 N N . VAL A 1 164 ? 20.426 -10.108 -34.483 1.00 98.00 164 VAL A N 1
ATOM 1297 C CA . VAL A 1 164 ? 20.841 -9.449 -33.233 1.00 98.00 164 VAL A CA 1
ATOM 1298 C C . VAL A 1 164 ? 21.729 -8.250 -33.556 1.00 98.00 164 VAL A C 1
ATOM 1300 O O . VAL A 1 164 ? 22.639 -8.343 -34.372 1.00 98.00 164 VAL A O 1
ATOM 1303 N N . PHE A 1 165 ? 21.504 -7.131 -32.878 1.00 98.12 165 PHE A N 1
ATOM 1304 C CA . PHE A 1 165 ? 22.340 -5.937 -32.946 1.00 98.12 165 PHE A CA 1
ATOM 1305 C C . PHE A 1 165 ? 22.917 -5.635 -31.559 1.00 98.12 165 PHE A C 1
ATOM 1307 O O . PHE A 1 165 ? 22.168 -5.624 -30.581 1.00 98.12 165 PHE A O 1
ATOM 1314 N N . VAL A 1 166 ? 24.224 -5.379 -31.460 1.00 96.88 166 VAL A N 1
ATOM 1315 C CA . VAL A 1 166 ? 24.911 -5.044 -30.194 1.00 96.88 166 VAL A CA 1
ATOM 1316 C C . VAL A 1 166 ? 25.533 -3.652 -30.231 1.00 96.88 166 VAL A C 1
ATOM 1318 O O . VAL A 1 166 ? 26.139 -3.267 -31.229 1.00 96.88 166 VAL A O 1
ATOM 1321 N N . ASN A 1 167 ? 25.432 -2.920 -29.120 1.00 94.81 167 ASN A N 1
ATOM 1322 C CA . ASN A 1 167 ? 26.042 -1.598 -28.949 1.00 94.81 167 ASN A CA 1
ATOM 1323 C C . ASN A 1 167 ? 27.534 -1.621 -28.584 1.00 94.81 167 ASN A C 1
ATOM 1325 O O . ASN A 1 167 ? 28.118 -0.547 -28.485 1.00 94.81 167 ASN A O 1
ATOM 1329 N N . ASP A 1 168 ? 28.151 -2.781 -28.339 1.00 94.75 168 ASP A N 1
ATOM 1330 C CA . ASP A 1 168 ? 29.593 -2.901 -28.072 1.00 94.75 168 ASP A CA 1
ATOM 1331 C C . ASP A 1 168 ? 30.177 -4.102 -28.839 1.00 94.75 168 ASP A C 1
ATOM 1333 O O . ASP A 1 168 ? 29.730 -5.240 -28.626 1.00 94.75 168 ASP A O 1
ATOM 1337 N N . PRO A 1 169 ? 31.164 -3.894 -29.734 1.00 94.00 169 PRO A N 1
ATOM 1338 C CA . PRO A 1 169 ? 31.676 -4.950 -30.601 1.00 94.00 169 PRO A CA 1
ATOM 1339 C C . PRO A 1 169 ? 32.447 -6.029 -29.828 1.00 94.00 169 PRO A C 1
ATOM 1341 O O . PRO A 1 169 ? 32.581 -7.147 -30.326 1.00 94.00 169 PRO A O 1
ATOM 1344 N N . ALA A 1 170 ? 32.883 -5.760 -28.588 1.00 93.50 170 ALA A N 1
ATOM 1345 C CA . ALA A 1 170 ? 33.563 -6.731 -27.722 1.00 93.50 170 ALA A CA 1
ATOM 1346 C C . ALA A 1 170 ? 32.662 -7.891 -27.239 1.00 93.50 170 ALA A C 1
ATOM 1348 O O . ALA A 1 170 ? 33.091 -8.709 -26.424 1.00 93.50 170 ALA A O 1
ATOM 1349 N N . THR A 1 171 ? 31.417 -7.957 -27.722 1.00 94.56 171 THR A N 1
ATOM 1350 C CA . THR A 1 171 ? 30.445 -9.020 -27.427 1.00 94.56 171 THR A CA 1
ATOM 1351 C C . THR A 1 171 ? 29.966 -9.796 -28.652 1.00 94.56 171 THR A C 1
ATOM 1353 O O . THR A 1 171 ? 29.222 -10.756 -28.484 1.00 94.56 171 THR A O 1
ATOM 1356 N N . LEU A 1 172 ? 30.384 -9.449 -29.876 1.00 94.12 172 LEU A N 1
ATOM 1357 C CA . LEU A 1 172 ? 29.862 -10.069 -31.107 1.00 94.12 172 LEU A CA 1
ATOM 1358 C C . LEU A 1 172 ? 29.997 -11.608 -31.128 1.00 94.12 172 LEU A C 1
ATOM 1360 O O . LEU A 1 172 ? 29.100 -12.287 -31.617 1.00 94.12 172 LEU A O 1
ATOM 1364 N N . ASP A 1 173 ? 31.055 -12.173 -30.530 1.00 93.31 173 ASP A N 1
ATOM 1365 C CA . ASP A 1 173 ? 31.269 -13.629 -30.404 1.00 93.31 173 ASP A CA 1
ATOM 1366 C C . ASP A 1 173 ? 30.239 -14.342 -29.506 1.00 93.31 173 ASP A C 1
ATOM 1368 O O . ASP A 1 173 ? 30.125 -15.569 -29.525 1.00 93.31 173 ASP A O 1
ATOM 1372 N N . ARG A 1 174 ? 29.505 -13.586 -28.685 1.00 94.44 174 ARG A N 1
ATOM 1373 C CA . ARG A 1 174 ? 28.585 -14.089 -27.656 1.00 94.44 174 ARG A CA 1
ATOM 1374 C C . ARG A 1 174 ? 27.165 -14.315 -28.175 1.00 94.44 174 ARG A C 1
ATOM 1376 O O . ARG A 1 174 ? 26.355 -14.880 -27.439 1.00 94.44 174 ARG A O 1
ATOM 1383 N N . HIS A 1 175 ? 26.860 -13.887 -29.400 1.00 95.25 175 HIS A N 1
ATOM 1384 C CA . HIS A 1 175 ? 25.501 -13.791 -29.933 1.00 95.25 175 HIS A CA 1
ATOM 1385 C C . HIS A 1 175 ? 25.390 -14.408 -31.339 1.00 95.25 175 HIS A C 1
ATOM 1387 O O . HIS A 1 175 ? 26.286 -14.283 -32.168 1.00 95.25 175 HIS A O 1
ATOM 1393 N N . THR A 1 176 ? 24.273 -15.079 -31.627 1.00 90.62 176 THR A N 1
ATOM 1394 C CA . THR A 1 176 ? 24.001 -15.683 -32.946 1.00 90.62 176 THR A CA 1
ATOM 1395 C C . THR A 1 176 ? 23.420 -14.645 -33.912 1.00 90.62 176 THR A C 1
ATOM 1397 O O . THR A 1 176 ? 22.571 -13.861 -33.501 1.00 90.62 176 THR A O 1
ATOM 1400 N N . ASN A 1 177 ? 23.867 -14.657 -35.177 1.00 91.94 177 ASN A N 1
ATOM 1401 C CA . ASN A 1 177 ? 23.549 -13.654 -36.212 1.00 91.94 177 ASN A CA 1
ATOM 1402 C C . ASN A 1 177 ? 23.641 -12.205 -35.688 1.00 91.94 177 ASN A C 1
ATOM 1404 O O . ASN A 1 177 ? 22.673 -11.443 -35.732 1.00 91.94 177 ASN A O 1
ATOM 1408 N N . ALA A 1 178 ? 24.803 -11.871 -35.121 1.00 95.38 178 ALA A N 1
ATOM 1409 C CA . ALA A 1 178 ? 25.034 -10.619 -34.420 1.00 95.38 178 ALA A CA 1
ATOM 1410 C C . ALA A 1 178 ? 25.828 -9.608 -35.251 1.00 95.38 178 ALA A C 1
ATOM 1412 O O . ALA A 1 178 ? 26.882 -9.924 -35.802 1.00 95.38 178 ALA A O 1
ATOM 1413 N N . HIS A 1 179 ? 25.326 -8.378 -35.282 1.00 96.25 179 HIS A N 1
ATOM 1414 C CA . HIS A 1 179 ? 25.847 -7.257 -36.060 1.00 96.25 179 HIS A CA 1
ATOM 1415 C C . HIS A 1 179 ? 26.162 -6.083 -35.135 1.00 96.25 179 HIS A C 1
ATOM 1417 O O . HIS A 1 179 ? 25.500 -5.893 -34.110 1.00 96.25 179 HIS A O 1
ATOM 1423 N N . TYR A 1 180 ? 27.163 -5.276 -35.486 1.00 95.81 180 TYR A N 1
ATOM 1424 C CA . TYR A 1 180 ? 27.470 -4.081 -34.705 1.00 95.81 180 TYR A CA 1
ATOM 1425 C C . TYR A 1 180 ? 26.482 -2.954 -35.022 1.00 95.81 180 TYR A C 1
ATOM 1427 O O . TYR A 1 180 ? 26.269 -2.627 -36.189 1.00 95.81 180 TYR A O 1
ATOM 1435 N N . LEU A 1 181 ? 25.892 -2.358 -33.985 1.00 96.38 181 LEU A N 1
ATOM 1436 C CA . LEU A 1 181 ? 25.020 -1.192 -34.096 1.00 96.38 181 LEU A CA 1
ATOM 1437 C C . LEU A 1 181 ? 25.266 -0.268 -32.889 1.00 96.38 181 LEU A C 1
ATOM 1439 O O . LEU A 1 181 ? 24.612 -0.434 -31.852 1.00 96.38 181 LEU A O 1
ATOM 1443 N N . PRO A 1 182 ? 26.221 0.680 -32.987 1.00 94.06 182 PRO A N 1
ATOM 1444 C CA . PRO A 1 182 ? 26.494 1.629 -31.913 1.00 94.06 182 PRO A CA 1
ATOM 1445 C C . PRO A 1 182 ? 25.255 2.465 -31.597 1.00 94.06 182 PRO A C 1
ATOM 1447 O O . PRO A 1 182 ? 24.399 2.674 -32.458 1.00 94.06 182 PRO A O 1
ATOM 1450 N N . VAL A 1 183 ? 25.188 3.003 -30.380 1.00 92.69 183 VAL A N 1
ATOM 1451 C CA . VAL A 1 183 ? 24.163 3.992 -30.013 1.00 92.69 183 VAL A CA 1
ATOM 1452 C C . VAL A 1 183 ? 24.219 5.237 -30.916 1.00 92.69 183 VAL A C 1
ATOM 1454 O O . VAL A 1 183 ? 25.157 5.435 -31.700 1.00 92.69 183 VAL A O 1
ATOM 1457 N N . ALA A 1 184 ? 23.168 6.045 -30.835 1.00 94.00 184 ALA A N 1
ATOM 1458 C CA . ALA A 1 184 ? 22.942 7.212 -31.672 1.00 94.00 184 ALA A CA 1
ATOM 1459 C C . ALA A 1 184 ? 22.243 8.324 -30.882 1.00 94.00 184 ALA A C 1
ATOM 1461 O O . ALA A 1 184 ? 21.747 8.083 -29.779 1.00 94.00 184 ALA A O 1
ATOM 1462 N N . PHE A 1 185 ? 22.201 9.513 -31.476 1.00 94.00 185 PHE A N 1
ATOM 1463 C CA . PHE A 1 185 ? 21.398 10.644 -31.022 1.00 94.00 185 PHE A CA 1
ATOM 1464 C C . PHE A 1 185 ? 20.202 10.873 -31.958 1.00 94.00 185 PHE A C 1
ATOM 1466 O O . PHE A 1 185 ? 20.167 10.366 -33.081 1.00 94.00 185 PHE A O 1
ATOM 1473 N N . ASP A 1 186 ? 19.215 11.622 -31.474 1.00 93.00 186 ASP A N 1
ATOM 1474 C CA . ASP A 1 186 ? 18.102 12.131 -32.277 1.00 93.00 186 ASP A CA 1
ATOM 1475 C C . ASP A 1 186 ? 18.507 13.497 -32.854 1.00 93.00 186 ASP A C 1
ATOM 1477 O O . ASP A 1 186 ? 18.698 14.456 -32.108 1.00 93.00 186 ASP A O 1
ATOM 1481 N N . ASP A 1 187 ? 18.690 13.568 -34.169 1.00 89.38 187 ASP A N 1
ATOM 1482 C CA . ASP A 1 187 ? 19.085 14.761 -34.922 1.00 89.38 187 ASP A CA 1
ATOM 1483 C C . ASP A 1 187 ? 17.919 15.710 -35.247 1.00 89.38 187 ASP A C 1
ATOM 1485 O O . ASP A 1 187 ? 18.163 16.823 -35.712 1.00 89.38 187 ASP A O 1
ATOM 1489 N N . THR A 1 188 ? 16.674 15.348 -34.926 1.00 89.06 188 THR A N 1
ATOM 1490 C CA . THR A 1 188 ? 15.559 16.308 -34.854 1.00 89.06 188 THR A CA 1
ATOM 1491 C C . THR A 1 188 ? 15.597 17.070 -33.525 1.00 89.06 188 THR A C 1
ATOM 1493 O O . THR A 1 188 ? 15.377 18.280 -33.491 1.00 89.06 188 THR A O 1
ATOM 1496 N N . LEU A 1 189 ? 15.909 16.380 -32.422 1.00 88.75 189 LEU A N 1
ATOM 1497 C CA . LEU A 1 189 ? 15.836 16.929 -31.063 1.00 88.75 189 LEU A CA 1
ATOM 1498 C C . LEU A 1 189 ? 17.146 17.590 -30.581 1.00 88.75 189 LEU A C 1
ATOM 1500 O O . LEU A 1 189 ? 17.125 18.700 -30.037 1.00 88.75 189 LEU A O 1
ATOM 1504 N N . TYR A 1 190 ? 18.291 16.930 -30.775 1.00 92.75 190 TYR A N 1
ATOM 1505 C CA . TYR A 1 190 ? 19.607 17.387 -30.312 1.00 92.75 190 TYR A CA 1
ATOM 1506 C C . TYR A 1 190 ? 20.318 18.190 -31.408 1.00 92.75 190 TYR A C 1
ATOM 1508 O O . TYR A 1 190 ? 21.189 17.699 -32.122 1.00 92.75 190 TYR A O 1
ATOM 1516 N N . GLN A 1 191 ? 19.930 19.456 -31.522 1.00 90.81 191 GLN A N 1
ATOM 1517 C CA . GLN A 1 191 ? 20.518 20.457 -32.422 1.00 90.81 191 GLN A CA 1
ATOM 1518 C C . GLN A 1 191 ? 21.092 21.639 -31.622 1.00 90.81 191 GLN A C 1
ATOM 1520 O O . GLN A 1 191 ? 20.626 21.876 -30.501 1.00 90.81 191 GLN A O 1
ATOM 1525 N N . PRO A 1 192 ? 22.072 22.404 -32.145 1.00 88.75 192 PRO A N 1
ATOM 1526 C CA . PRO A 1 192 ? 22.559 23.600 -31.468 1.00 88.75 192 PRO A CA 1
ATOM 1527 C C . PRO A 1 192 ? 21.447 24.654 -31.429 1.00 88.75 192 PRO A C 1
ATOM 1529 O O . PRO A 1 192 ? 20.710 24.807 -32.403 1.00 88.75 192 PRO A O 1
ATOM 1532 N N . GLY A 1 193 ? 21.337 25.375 -30.319 1.00 84.56 193 GLY A N 1
ATOM 1533 C CA . GLY A 1 193 ? 20.442 26.524 -30.197 1.00 84.56 193 GLY A CA 1
ATOM 1534 C C . GLY A 1 193 ? 21.209 27.840 -30.067 1.00 84.56 193 GLY A C 1
ATOM 1535 O O . GLY A 1 193 ? 22.415 27.907 -30.330 1.00 84.56 193 GLY A O 1
ATOM 1536 N N . SER A 1 194 ? 20.488 28.898 -29.702 1.00 78.56 194 SER A N 1
ATOM 1537 C CA . SER A 1 194 ? 21.004 30.265 -29.538 1.00 78.56 194 SER A CA 1
ATOM 1538 C C . SER A 1 194 ? 20.940 30.754 -28.085 1.00 78.56 194 SER A C 1
ATOM 1540 O O . SER A 1 194 ? 20.869 31.957 -27.841 1.00 78.56 194 SER A O 1
ATOM 1542 N N . GLU A 1 195 ? 20.887 29.831 -27.129 1.00 82.56 195 GLU A N 1
ATOM 1543 C CA . GLU A 1 195 ? 20.778 30.102 -25.698 1.00 82.56 195 GLU A CA 1
ATOM 1544 C C . GLU A 1 195 ? 22.102 30.618 -25.116 1.00 82.56 195 GLU A C 1
ATOM 1546 O O . GLU A 1 195 ? 23.195 30.291 -25.589 1.00 82.56 195 GLU A O 1
ATOM 1551 N N . GLU A 1 196 ? 22.007 31.399 -24.041 1.00 82.06 196 GLU A N 1
ATOM 1552 C CA . GLU A 1 196 ? 23.173 31.792 -23.254 1.00 82.06 196 GLU A CA 1
ATOM 1553 C C . GLU A 1 196 ? 23.705 30.595 -22.440 1.00 82.06 196 GLU A C 1
ATOM 1555 O O . GLU A 1 196 ? 22.954 29.709 -22.016 1.00 82.06 196 GLU A O 1
ATOM 1560 N N . ARG A 1 197 ? 25.030 30.514 -22.268 1.00 87.31 197 ARG A N 1
ATOM 1561 C CA . ARG A 1 197 ? 25.689 29.360 -21.635 1.00 87.31 197 ARG A CA 1
ATOM 1562 C C . ARG A 1 197 ? 25.875 29.574 -20.141 1.00 87.31 197 ARG A C 1
ATOM 1564 O O . ARG A 1 197 ? 26.976 29.841 -19.673 1.00 87.31 197 ARG A O 1
ATOM 1571 N N . ASP A 1 198 ? 24.782 29.400 -19.410 1.00 89.25 198 ASP A N 1
ATOM 1572 C CA . ASP A 1 198 ? 24.714 29.572 -17.953 1.00 89.25 198 ASP A CA 1
ATOM 1573 C C . ASP A 1 198 ? 25.622 28.616 -17.150 1.00 89.25 198 ASP A C 1
ATOM 1575 O O . ASP A 1 198 ? 25.877 28.853 -15.967 1.00 89.25 198 ASP A O 1
ATOM 1579 N N . TYR A 1 199 ? 26.095 27.517 -17.755 1.00 96.94 199 TYR A N 1
ATOM 1580 C CA . TYR A 1 199 ? 26.876 26.483 -17.072 1.00 96.94 199 TYR A CA 1
ATOM 1581 C C . TYR A 1 199 ? 28.205 26.183 -17.781 1.00 96.94 199 TYR A C 1
ATOM 1583 O O . TYR A 1 199 ? 28.226 25.641 -18.886 1.00 96.94 199 TYR A O 1
ATOM 1591 N N . GLU A 1 200 ? 29.334 26.434 -17.115 1.00 96.00 200 GLU A N 1
ATOM 1592 C CA . GLU A 1 200 ? 30.665 26.089 -17.642 1.00 96.00 200 GLU A CA 1
ATOM 1593 C C . GLU A 1 200 ? 30.883 24.566 -17.701 1.00 96.00 200 GLU A C 1
ATOM 1595 O O . GLU A 1 200 ? 31.326 24.054 -18.729 1.00 96.00 200 GLU A O 1
ATOM 1600 N N . VAL A 1 201 ? 30.544 23.817 -16.640 1.00 98.38 201 VAL A N 1
ATOM 1601 C CA . VAL A 1 201 ? 30.806 22.365 -16.559 1.00 98.38 201 VAL A CA 1
ATOM 1602 C C . VAL A 1 201 ? 29.629 21.593 -15.959 1.00 98.38 201 VAL A C 1
ATOM 1604 O O . VAL A 1 201 ? 29.242 21.815 -14.811 1.00 98.38 201 VAL A O 1
ATOM 1607 N N . GLY A 1 202 ? 29.098 20.629 -16.710 1.00 97.88 202 GLY A N 1
ATOM 1608 C CA . GLY A 1 202 ? 27.920 19.843 -16.340 1.00 97.88 202 GLY A CA 1
ATOM 1609 C C . GLY A 1 202 ? 28.100 18.326 -16.413 1.00 97.88 202 GLY A C 1
ATOM 1610 O O . GLY A 1 202 ? 28.955 17.803 -17.133 1.00 97.88 202 GLY A O 1
ATOM 1611 N N . PHE A 1 203 ? 27.240 17.593 -15.705 1.00 97.56 203 PHE A N 1
ATOM 1612 C CA . PHE A 1 203 ? 27.125 16.135 -15.815 1.00 97.56 203 PHE A CA 1
ATOM 1613 C C . PHE A 1 203 ? 25.667 15.671 -15.725 1.00 97.56 203 PHE A C 1
ATOM 1615 O O . PHE A 1 203 ? 24.931 16.097 -14.841 1.00 97.56 203 PHE A O 1
ATOM 1622 N N . ILE A 1 204 ? 25.271 14.720 -16.579 1.00 94.12 204 ILE A N 1
ATOM 1623 C CA . ILE A 1 204 ? 23.944 14.081 -16.541 1.00 94.12 204 ILE A CA 1
ATOM 1624 C C . ILE A 1 204 ? 24.106 12.556 -16.495 1.00 94.12 204 ILE A C 1
ATOM 1626 O O . ILE A 1 204 ? 24.672 11.962 -17.418 1.00 94.12 204 ILE A O 1
ATOM 1630 N N . GLY A 1 205 ? 23.610 11.899 -15.442 1.00 89.88 205 GLY A N 1
ATOM 1631 C CA . GLY A 1 205 ? 23.475 10.439 -15.352 1.00 89.88 205 GLY A CA 1
ATOM 1632 C C . GLY A 1 205 ? 23.422 9.879 -13.923 1.00 89.88 205 GLY A C 1
ATOM 1633 O O . GLY A 1 205 ? 23.907 10.484 -12.977 1.00 89.88 205 GLY A O 1
ATOM 1634 N N . GLY A 1 206 ? 22.873 8.669 -13.767 1.00 86.88 206 GLY A N 1
ATOM 1635 C CA . GLY A 1 206 ? 22.764 7.998 -12.460 1.00 86.88 206 GLY A CA 1
ATOM 1636 C C . GLY A 1 206 ? 24.105 7.669 -11.781 1.00 86.88 206 GLY A C 1
ATOM 1637 O O . GLY A 1 206 ? 25.142 7.539 -12.448 1.00 86.88 206 GLY A O 1
ATOM 1638 N N . HIS A 1 207 ? 24.056 7.499 -10.457 1.00 90.25 207 HIS A N 1
ATOM 1639 C CA . HIS A 1 207 ? 25.204 7.241 -9.578 1.00 90.25 207 HIS A CA 1
ATOM 1640 C C . HIS A 1 207 ? 26.031 5.998 -9.968 1.00 90.25 207 HIS A C 1
ATOM 1642 O O . HIS A 1 207 ? 25.507 4.988 -10.441 1.00 90.25 207 HIS A O 1
ATOM 1648 N N . ASN A 1 208 ? 27.347 6.084 -9.758 1.00 89.00 208 ASN A N 1
ATOM 1649 C CA . ASN A 1 208 ? 28.208 4.966 -9.354 1.00 89.00 208 ASN A CA 1
ATOM 1650 C C . ASN A 1 208 ? 29.438 5.528 -8.616 1.00 89.00 208 ASN A C 1
ATOM 1652 O O . ASN A 1 208 ? 29.737 6.719 -8.733 1.00 89.00 208 ASN A O 1
ATOM 1656 N N . ASP A 1 209 ? 30.166 4.686 -7.881 1.00 91.31 209 ASP A N 1
ATOM 1657 C CA . ASP A 1 209 ? 31.266 5.129 -7.012 1.00 91.31 209 ASP A CA 1
ATOM 1658 C C . ASP A 1 209 ? 32.395 5.842 -7.786 1.00 91.31 209 ASP A C 1
ATOM 1660 O O . ASP A 1 209 ? 33.041 6.743 -7.252 1.00 91.31 209 ASP A O 1
ATOM 1664 N N . ARG A 1 210 ? 32.639 5.486 -9.056 1.00 90.69 210 ARG A N 1
ATOM 1665 C CA . ARG A 1 210 ? 33.627 6.172 -9.907 1.00 90.69 210 ARG A CA 1
ATOM 1666 C C . ARG A 1 210 ? 33.125 7.511 -10.439 1.00 90.69 210 ARG A C 1
ATOM 1668 O O . ARG A 1 210 ? 33.904 8.455 -10.450 1.00 90.69 210 ARG A O 1
ATOM 1675 N N . ARG A 1 211 ? 31.843 7.633 -10.801 1.00 94.19 211 ARG A N 1
ATOM 1676 C CA . ARG A 1 211 ? 31.205 8.927 -11.125 1.00 94.19 211 ARG A CA 1
ATOM 1677 C C . ARG A 1 211 ? 31.306 9.886 -9.955 1.00 94.19 211 ARG A C 1
ATOM 1679 O O . ARG A 1 211 ? 31.744 11.011 -10.145 1.00 94.19 211 ARG A O 1
ATOM 1686 N N . GLU A 1 212 ? 30.972 9.409 -8.762 1.00 94.81 212 GLU A N 1
ATOM 1687 C CA . GLU A 1 212 ? 31.072 10.184 -7.529 1.00 94.81 212 GLU A CA 1
ATOM 1688 C C . GLU A 1 212 ? 32.509 10.676 -7.297 1.00 94.81 212 GLU A C 1
ATOM 1690 O O . GLU A 1 212 ? 32.721 11.883 -7.271 1.00 94.81 212 GLU A O 1
ATOM 1695 N N . ARG A 1 213 ? 33.519 9.788 -7.287 1.00 95.75 213 ARG A N 1
ATOM 1696 C CA . ARG A 1 213 ? 34.937 10.188 -7.131 1.00 95.75 213 ARG A CA 1
ATOM 1697 C C . ARG A 1 213 ? 35.415 11.224 -8.161 1.00 95.75 213 ARG A C 1
ATOM 1699 O O . ARG A 1 213 ? 36.150 12.136 -7.799 1.00 95.75 213 ARG A O 1
ATOM 1706 N N . MET A 1 214 ? 35.031 11.082 -9.431 1.00 96.19 214 MET A N 1
ATOM 1707 C CA . MET A 1 214 ? 35.445 12.007 -10.499 1.00 96.19 214 MET A CA 1
ATOM 1708 C C . MET A 1 214 ? 34.768 13.379 -10.372 1.00 96.19 214 MET A C 1
ATOM 1710 O O . MET A 1 214 ? 35.414 14.411 -10.535 1.00 96.19 214 MET A O 1
ATOM 1714 N N . LEU A 1 215 ? 33.466 13.400 -10.073 1.00 97.50 215 LEU A N 1
ATOM 1715 C CA . LEU A 1 215 ? 32.692 14.636 -9.965 1.00 97.50 215 LEU A CA 1
ATOM 1716 C C . LEU A 1 215 ? 33.006 15.390 -8.665 1.00 97.50 215 LEU A C 1
ATOM 1718 O O . LEU A 1 215 ? 33.069 16.616 -8.694 1.00 97.50 215 LEU A O 1
ATOM 1722 N N . CYS A 1 216 ? 33.278 14.686 -7.558 1.00 97.44 216 CYS A N 1
ATOM 1723 C CA . CYS A 1 216 ? 33.763 15.288 -6.312 1.00 97.44 216 CYS A CA 1
ATOM 1724 C C . CYS A 1 216 ? 35.027 16.119 -6.547 1.00 97.44 216 CYS A C 1
ATOM 1726 O O . CYS A 1 216 ? 35.031 17.294 -6.206 1.00 97.44 216 CYS A O 1
ATOM 1728 N N . ALA A 1 217 ? 36.039 15.579 -7.235 1.00 97.56 217 ALA A N 1
ATOM 1729 C CA . ALA A 1 217 ? 37.273 16.318 -7.512 1.00 97.56 217 ALA A CA 1
ATOM 1730 C C . ALA A 1 217 ? 37.040 17.612 -8.323 1.00 97.56 217 ALA A C 1
ATOM 1732 O O . ALA A 1 217 ? 37.692 18.623 -8.067 1.00 97.56 217 ALA A O 1
ATOM 1733 N N . LEU A 1 218 ? 36.083 17.623 -9.263 1.00 98.00 218 LEU A N 1
ATOM 1734 C CA . LEU A 1 218 ? 35.691 18.848 -9.976 1.00 98.00 218 LEU A CA 1
ATOM 1735 C C . LEU A 1 218 ? 34.905 19.830 -9.091 1.00 98.00 218 LEU A C 1
ATOM 1737 O O . LEU A 1 218 ? 35.078 21.039 -9.237 1.00 98.00 218 LEU A O 1
ATOM 1741 N N . ALA A 1 219 ? 34.057 19.342 -8.184 1.00 97.62 219 ALA A N 1
ATOM 1742 C CA . ALA A 1 219 ? 33.307 20.177 -7.244 1.00 97.62 219 ALA A CA 1
ATOM 1743 C C . ALA A 1 219 ? 34.221 20.802 -6.170 1.00 97.62 219 ALA A C 1
ATOM 1745 O O . ALA A 1 219 ? 34.129 21.999 -5.906 1.00 97.62 219 ALA A O 1
ATOM 1746 N N . GLU A 1 220 ? 35.144 20.017 -5.610 1.00 96.19 220 GLU A N 1
ATOM 1747 C CA . GLU A 1 220 ? 36.195 20.439 -4.673 1.00 96.19 220 GLU A CA 1
ATOM 1748 C C . GLU A 1 220 ? 37.151 21.455 -5.314 1.00 96.19 220 GLU A C 1
ATOM 1750 O O . GLU A 1 220 ? 37.538 22.436 -4.681 1.00 96.19 220 GLU A O 1
ATOM 1755 N N . ALA A 1 221 ? 37.482 21.274 -6.598 1.00 95.94 221 ALA A N 1
ATOM 1756 C CA . ALA A 1 221 ? 38.269 22.226 -7.379 1.00 95.94 221 ALA A CA 1
ATOM 1757 C C . ALA A 1 221 ? 37.504 23.507 -7.777 1.00 95.94 221 ALA A C 1
ATOM 1759 O O . ALA A 1 221 ? 38.098 24.375 -8.421 1.00 95.94 221 ALA A O 1
ATOM 1760 N N . GLY A 1 222 ? 36.211 23.622 -7.442 1.00 96.75 222 GLY A N 1
ATOM 1761 C CA . GLY A 1 222 ? 35.354 24.758 -7.798 1.00 96.75 222 GLY A CA 1
ATOM 1762 C C . GLY A 1 222 ? 34.985 24.846 -9.284 1.00 96.75 222 GLY A C 1
ATOM 1763 O O . GLY A 1 222 ? 34.569 25.907 -9.736 1.00 96.75 222 GLY A O 1
ATOM 1764 N N . LEU A 1 223 ? 35.160 23.762 -10.048 1.00 97.50 223 LEU A N 1
ATOM 1765 C CA . LEU A 1 223 ? 34.980 23.732 -11.505 1.00 97.50 223 LEU A CA 1
ATOM 1766 C C . LEU A 1 223 ? 33.611 23.195 -11.943 1.00 97.50 223 LEU A C 1
ATOM 1768 O O . LEU A 1 223 ? 33.178 23.502 -13.047 1.00 97.50 223 LEU A O 1
ATOM 1772 N N . LEU A 1 224 ? 32.935 22.380 -11.124 1.00 98.25 224 LEU A N 1
ATOM 1773 C CA . LEU A 1 224 ? 31.656 21.757 -11.488 1.00 98.25 224 LEU A CA 1
ATOM 1774 C C . LEU A 1 224 ? 30.470 22.706 -11.25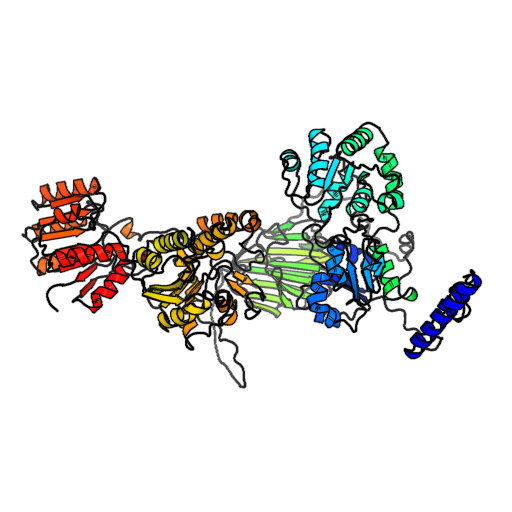3 1.00 98.25 224 LEU A C 1
ATOM 1776 O O . LEU A 1 224 ? 30.194 23.074 -10.113 1.00 98.25 224 LEU A O 1
ATOM 1780 N N . SER A 1 225 ? 29.736 23.051 -12.314 1.00 98.06 225 SER A N 1
ATOM 1781 C CA . SER A 1 225 ? 28.544 23.908 -12.238 1.00 98.06 225 SER A CA 1
ATOM 1782 C C . SER A 1 225 ? 27.293 23.138 -11.806 1.00 98.06 225 SER A C 1
ATOM 1784 O O . SER A 1 225 ? 26.511 23.663 -11.017 1.00 98.06 225 SER A O 1
ATOM 1786 N N . TYR A 1 226 ? 27.091 21.903 -12.290 1.00 98.19 226 TYR A N 1
ATOM 1787 C CA . TYR A 1 226 ? 25.942 21.074 -11.895 1.00 98.19 226 TYR A CA 1
ATOM 1788 C C . TYR A 1 226 ? 26.139 19.558 -12.069 1.00 98.19 226 TYR A C 1
ATOM 1790 O O . TYR A 1 226 ? 26.981 19.092 -12.843 1.00 98.19 226 TYR A O 1
ATOM 1798 N N . VAL A 1 227 ? 25.262 18.787 -11.415 1.00 97.38 227 VAL A N 1
ATOM 1799 C CA . VAL A 1 227 ? 24.963 17.379 -11.728 1.00 97.38 227 VAL A CA 1
ATOM 1800 C C . VAL A 1 227 ? 23.453 17.145 -11.894 1.00 97.38 227 VAL A C 1
ATOM 1802 O O . VAL A 1 227 ? 22.626 17.815 -11.279 1.00 97.38 227 VAL A O 1
ATOM 1805 N N . VAL A 1 228 ? 23.081 16.156 -12.704 1.00 93.75 228 VAL A N 1
ATOM 1806 C CA . VAL A 1 228 ? 21.715 15.620 -12.844 1.00 93.75 228 VAL A CA 1
ATOM 1807 C C . VAL A 1 228 ? 21.776 14.100 -12.742 1.00 93.75 228 VAL A C 1
ATOM 1809 O O . VAL A 1 228 ? 22.706 13.478 -13.263 1.00 93.75 228 VAL A O 1
ATOM 1812 N N . GLY A 1 229 ? 20.785 13.492 -12.097 1.00 88.94 229 GLY A N 1
ATOM 1813 C CA . GLY A 1 229 ? 20.800 12.080 -11.721 1.00 88.94 229 GLY A CA 1
ATOM 1814 C C . GLY A 1 229 ? 21.112 11.903 -10.238 1.00 88.94 229 GLY A C 1
ATOM 1815 O O . GLY A 1 229 ? 21.053 12.856 -9.465 1.00 88.94 229 GLY A O 1
ATOM 1816 N N . GLY A 1 230 ? 21.477 10.686 -9.837 1.00 82.69 230 GLY A N 1
ATOM 1817 C CA . GLY A 1 230 ? 21.838 10.366 -8.456 1.00 82.69 230 GLY A CA 1
ATOM 1818 C C . GLY A 1 230 ? 21.468 8.926 -8.079 1.00 82.69 230 GLY A C 1
ATOM 1819 O O . GLY A 1 230 ? 21.491 8.061 -8.965 1.00 82.69 230 GLY A O 1
ATOM 1820 N N . PRO A 1 231 ? 21.150 8.657 -6.797 1.00 86.69 231 PRO A N 1
ATOM 1821 C CA . PRO A 1 231 ? 21.299 9.573 -5.657 1.00 86.69 231 PRO A CA 1
ATOM 1822 C C . PRO A 1 231 ? 22.783 9.799 -5.316 1.00 86.69 231 PRO A C 1
ATOM 1824 O O . PRO A 1 231 ? 23.575 8.859 -5.330 1.00 86.69 231 PRO A O 1
ATOM 1827 N N . TRP A 1 232 ? 23.178 11.039 -5.011 1.00 91.62 232 TRP A N 1
ATOM 1828 C CA . TRP A 1 232 ? 24.568 11.377 -4.662 1.00 91.62 232 TRP A CA 1
ATOM 1829 C C . TRP A 1 232 ? 24.810 11.267 -3.150 1.00 91.62 232 TRP A C 1
ATOM 1831 O O . TRP A 1 232 ? 24.025 11.773 -2.341 1.00 91.62 232 TRP A O 1
ATOM 1841 N N . ARG A 1 233 ? 25.911 10.625 -2.748 1.00 93.06 233 ARG A N 1
ATOM 1842 C CA . ARG A 1 233 ? 26.334 10.462 -1.346 1.00 93.06 233 ARG A CA 1
ATOM 1843 C C . ARG A 1 233 ? 27.211 11.620 -0.871 1.00 93.06 233 ARG A C 1
ATOM 1845 O O . ARG A 1 233 ? 27.110 11.991 0.300 1.00 93.06 233 ARG A O 1
ATOM 1852 N N . ALA A 1 234 ? 27.996 12.222 -1.760 1.00 92.56 234 ALA A N 1
ATOM 1853 C CA . ALA A 1 234 ? 28.758 13.436 -1.471 1.00 92.56 234 ALA A CA 1
ATOM 1854 C C . ALA A 1 234 ? 27.828 14.654 -1.241 1.00 92.56 234 ALA A C 1
ATOM 1856 O O . ALA A 1 234 ? 26.977 14.933 -2.097 1.00 92.56 234 ALA A O 1
ATOM 1857 N N . PRO A 1 235 ? 27.948 15.391 -0.116 1.00 92.62 235 PRO A N 1
ATOM 1858 C CA . PRO A 1 235 ? 27.181 16.619 0.131 1.00 92.62 235 PRO A CA 1
ATOM 1859 C C . PRO A 1 235 ? 27.341 17.679 -0.968 1.00 92.62 235 PRO A C 1
ATOM 1861 O O . PRO A 1 235 ? 26.376 18.354 -1.327 1.00 92.62 235 PRO A O 1
ATOM 1864 N N . GLU A 1 236 ? 28.538 17.786 -1.534 1.00 91.38 236 GLU A N 1
ATOM 1865 C CA . GLU A 1 236 ? 28.936 18.769 -2.541 1.00 91.38 236 GLU A CA 1
ATOM 1866 C C . GLU A 1 236 ? 28.172 18.525 -3.845 1.00 91.38 236 GLU A C 1
ATOM 1868 O O . GLU A 1 236 ? 27.614 19.457 -4.422 1.00 91.38 236 GLU A O 1
ATOM 1873 N N . LEU A 1 237 ? 28.067 17.256 -4.256 1.00 96.00 237 LEU A N 1
ATOM 1874 C CA . LEU A 1 237 ? 27.306 16.845 -5.436 1.00 96.00 237 LEU A CA 1
ATOM 1875 C C . LEU A 1 237 ? 25.795 16.942 -5.213 1.00 96.00 237 LEU A C 1
ATOM 1877 O O . LEU A 1 237 ? 25.087 17.334 -6.134 1.00 96.00 237 LEU A O 1
ATOM 1881 N N . ARG A 1 238 ? 25.287 16.673 -4.000 1.00 95.62 238 ARG A N 1
ATOM 1882 C CA . ARG A 1 238 ? 23.873 16.955 -3.677 1.00 95.62 238 ARG A CA 1
ATOM 1883 C C . ARG A 1 238 ? 23.546 18.443 -3.789 1.00 95.62 238 ARG A C 1
ATOM 1885 O O . ARG A 1 238 ? 22.506 18.780 -4.337 1.00 95.62 238 ARG A O 1
ATOM 1892 N N . ARG A 1 239 ? 24.431 19.328 -3.318 1.00 94.94 239 ARG A N 1
ATOM 1893 C CA . ARG A 1 239 ? 24.258 20.790 -3.419 1.00 94.94 239 ARG A CA 1
ATOM 1894 C C . ARG A 1 239 ? 24.270 21.290 -4.870 1.00 94.94 239 ARG A C 1
ATOM 1896 O O . ARG A 1 239 ? 23.622 22.285 -5.164 1.00 94.94 239 ARG A O 1
ATOM 1903 N N . LEU A 1 240 ? 24.997 20.608 -5.755 1.00 95.50 240 LEU A N 1
ATOM 1904 C CA . LEU A 1 240 ? 25.065 20.901 -7.192 1.00 95.50 240 LEU A CA 1
ATOM 1905 C C . LEU A 1 240 ? 24.017 20.128 -8.020 1.00 95.50 240 LEU A C 1
ATOM 1907 O O . LEU A 1 240 ? 24.058 20.178 -9.249 1.00 95.50 240 LEU A O 1
ATOM 1911 N N . CYS A 1 241 ? 23.105 19.384 -7.386 1.00 96.31 241 CYS A N 1
ATOM 1912 C CA . CYS A 1 241 ? 22.139 18.551 -8.094 1.00 96.31 241 CYS A CA 1
ATOM 1913 C C . CYS A 1 241 ? 20.895 19.353 -8.498 1.00 96.31 241 CYS A C 1
ATOM 1915 O O . CYS A 1 241 ? 20.140 19.791 -7.634 1.00 96.31 241 CYS A O 1
ATOM 1917 N N . LEU A 1 242 ? 20.665 19.517 -9.806 1.00 92.38 242 LEU A N 1
ATOM 1918 C CA . LEU A 1 242 ? 19.478 20.220 -10.319 1.00 92.38 242 LEU A CA 1
ATOM 1919 C C . LEU A 1 242 ? 18.212 19.356 -10.212 1.00 92.38 242 LEU A C 1
ATOM 1921 O O . LEU A 1 242 ? 17.145 19.864 -9.882 1.00 92.38 242 LEU A O 1
ATOM 1925 N N . ALA A 1 243 ? 18.333 18.051 -10.484 1.00 89.88 243 ALA A N 1
ATOM 1926 C CA . ALA A 1 243 ? 17.252 17.076 -10.361 1.00 89.88 243 ALA A CA 1
ATOM 1927 C C . ALA A 1 243 ? 17.791 15.635 -10.288 1.00 89.88 243 ALA A C 1
ATOM 1929 O O . ALA A 1 243 ? 18.786 15.298 -10.939 1.00 89.88 243 ALA A O 1
ATOM 1930 N N . GLU A 1 244 ? 17.082 14.750 -9.577 1.00 81.75 244 GLU A N 1
ATOM 1931 C CA . GLU A 1 244 ? 17.368 13.303 -9.583 1.00 81.75 244 GLU A CA 1
ATOM 1932 C C . GLU A 1 244 ? 17.035 12.638 -10.933 1.00 81.75 244 GLU A C 1
ATOM 1934 O O . GLU A 1 244 ? 17.578 11.582 -11.260 1.00 81.75 244 GLU A O 1
ATOM 1939 N N . ASN A 1 245 ? 16.149 13.250 -11.724 1.00 82.75 245 ASN A N 1
ATOM 1940 C CA . ASN A 1 245 ? 15.782 12.836 -13.076 1.00 82.75 245 ASN A CA 1
ATOM 1941 C C . ASN A 1 245 ? 15.232 14.051 -13.845 1.00 82.75 245 ASN A C 1
ATOM 1943 O O . ASN A 1 245 ? 14.482 14.829 -13.260 1.00 82.75 245 ASN A O 1
ATOM 1947 N N . LEU A 1 246 ? 15.569 14.195 -15.129 1.00 82.69 246 LEU A N 1
ATOM 1948 C CA . LEU A 1 246 ? 14.976 15.200 -16.024 1.00 82.69 246 LEU A CA 1
ATOM 1949 C C . LEU A 1 246 ? 14.172 14.501 -17.131 1.00 82.69 246 LEU A C 1
ATOM 1951 O O . LEU A 1 246 ? 14.630 13.478 -17.652 1.00 82.69 246 LEU A O 1
ATOM 1955 N N . PRO A 1 247 ? 13.000 15.030 -17.525 1.00 80.94 247 PRO A N 1
ATOM 1956 C CA . PRO A 1 247 ? 12.300 14.603 -18.730 1.00 80.94 247 PRO A CA 1
ATOM 1957 C C . PRO A 1 247 ? 13.202 14.658 -19.968 1.00 80.94 247 PRO A C 1
ATOM 1959 O O . PRO A 1 247 ? 13.988 15.584 -20.144 1.00 80.94 247 PRO A O 1
ATOM 1962 N N . ALA A 1 248 ? 13.070 13.669 -20.858 1.00 77.88 248 ALA A N 1
ATOM 1963 C CA . ALA A 1 248 ? 13.952 13.523 -22.021 1.00 77.88 248 ALA A CA 1
ATOM 1964 C C . ALA A 1 248 ? 13.968 14.757 -22.947 1.00 77.88 248 ALA A C 1
ATOM 1966 O O . ALA A 1 248 ? 14.998 15.054 -23.543 1.00 77.88 248 ALA A O 1
ATOM 1967 N N . ALA A 1 249 ? 12.854 15.495 -23.015 1.00 80.56 249 ALA A N 1
ATOM 1968 C CA . ALA A 1 249 ? 12.722 16.719 -23.802 1.00 80.56 249 ALA A CA 1
ATOM 1969 C C . ALA A 1 249 ? 13.500 17.927 -23.237 1.00 80.56 249 ALA A C 1
ATOM 1971 O O . ALA A 1 249 ? 13.792 18.843 -23.993 1.00 80.56 249 ALA A O 1
ATOM 1972 N N . GLU A 1 250 ? 13.868 17.930 -21.949 1.00 87.88 250 GLU A N 1
ATOM 1973 C CA . GLU A 1 250 ? 14.590 19.039 -21.288 1.00 87.88 250 GLU A CA 1
ATOM 1974 C C . GLU A 1 250 ? 16.122 18.865 -21.333 1.00 87.88 250 GLU A C 1
ATOM 1976 O O . GLU A 1 250 ? 16.886 19.814 -21.145 1.00 87.88 250 GLU A O 1
ATOM 1981 N N . ILE A 1 251 ? 16.597 17.643 -21.602 1.00 90.88 251 ILE A N 1
ATOM 1982 C CA . ILE A 1 251 ? 18.029 17.313 -21.694 1.00 90.88 251 ILE A CA 1
ATOM 1983 C C . ILE A 1 251 ? 18.754 18.108 -22.809 1.00 90.88 251 ILE A C 1
ATOM 1985 O O . ILE A 1 251 ? 19.859 18.591 -22.542 1.00 90.88 251 ILE A O 1
ATOM 1989 N N . PRO A 1 252 ? 18.187 18.294 -24.023 1.00 93.62 252 PRO A N 1
ATOM 1990 C CA . PRO A 1 252 ? 18.803 19.104 -25.073 1.00 93.62 252 PRO A CA 1
ATOM 1991 C C . PRO A 1 252 ? 19.064 20.551 -24.646 1.00 93.62 252 PRO A C 1
ATOM 1993 O O . PRO A 1 252 ? 20.157 21.059 -24.891 1.00 93.62 252 PRO A O 1
ATOM 1996 N N . ASP A 1 253 ? 18.104 21.191 -23.975 1.00 93.31 253 ASP A N 1
ATOM 1997 C CA . ASP A 1 253 ? 18.193 22.597 -23.555 1.00 93.31 253 ASP A CA 1
ATOM 1998 C C . ASP A 1 253 ? 19.244 22.796 -22.466 1.00 93.31 253 ASP A C 1
ATOM 2000 O O . ASP A 1 253 ? 20.026 23.750 -22.503 1.00 93.31 253 ASP A O 1
ATOM 2004 N N . LEU A 1 254 ? 19.342 21.845 -21.532 1.00 95.06 254 LEU A N 1
ATOM 2005 C CA . LEU A 1 254 ? 20.418 21.844 -20.549 1.00 95.06 254 LEU A CA 1
ATOM 2006 C C . LEU A 1 254 ? 21.791 21.661 -21.218 1.00 95.06 254 LEU A C 1
ATOM 2008 O O . LEU A 1 254 ? 22.739 22.344 -20.831 1.00 95.06 254 LEU A O 1
ATOM 2012 N N . TYR A 1 255 ? 21.922 20.818 -22.251 1.00 96.88 255 TYR A N 1
ATOM 2013 C CA . TYR A 1 255 ? 23.176 20.719 -23.012 1.00 96.88 255 TYR A CA 1
ATOM 2014 C C . TYR A 1 255 ? 23.493 21.978 -23.829 1.00 96.88 255 TYR A C 1
ATOM 2016 O O . TYR A 1 255 ? 24.661 22.358 -23.870 1.00 96.88 255 TYR A O 1
ATOM 2024 N N . ARG A 1 256 ? 22.504 22.656 -24.425 1.00 96.44 256 ARG A N 1
ATOM 2025 C CA . ARG A 1 256 ? 22.702 23.936 -25.138 1.00 96.44 256 ARG A CA 1
ATOM 2026 C C . ARG A 1 256 ? 23.289 25.007 -24.211 1.00 96.44 256 ARG A C 1
ATOM 2028 O O . ARG A 1 256 ? 24.305 25.621 -24.532 1.00 96.44 256 ARG A O 1
ATOM 2035 N N . ARG A 1 257 ? 22.718 25.128 -23.007 1.00 96.56 257 ARG A N 1
ATOM 2036 C CA . ARG A 1 257 ? 23.148 26.044 -21.931 1.00 96.56 257 ARG A CA 1
ATOM 2037 C C . ARG A 1 257 ? 24.435 25.610 -21.211 1.00 96.56 257 ARG A C 1
ATOM 2039 O O . ARG A 1 257 ? 24.900 26.312 -20.316 1.00 96.56 257 ARG A O 1
ATOM 2046 N N . THR A 1 258 ? 25.027 24.470 -21.579 1.00 97.12 258 THR A N 1
ATOM 2047 C CA . THR A 1 258 ? 26.273 23.952 -20.988 1.00 97.12 258 THR A CA 1
ATOM 2048 C C . THR A 1 258 ? 27.451 24.133 -21.943 1.00 97.12 258 THR A C 1
ATOM 2050 O O . THR A 1 258 ? 27.344 23.862 -23.137 1.00 97.12 258 THR A O 1
ATOM 2053 N N . ARG A 1 259 ? 28.615 24.551 -21.443 1.00 96.69 259 ARG A N 1
ATOM 2054 C CA . ARG A 1 259 ? 29.837 24.687 -22.249 1.00 96.69 259 ARG A CA 1
ATOM 2055 C C . ARG A 1 259 ? 30.635 23.383 -22.341 1.00 96.69 259 ARG A C 1
ATOM 2057 O O . ARG A 1 259 ? 30.987 22.972 -23.448 1.00 96.69 259 ARG A O 1
ATOM 2064 N N . ILE A 1 260 ? 30.879 22.715 -21.212 1.00 98.25 260 ILE A N 1
ATOM 2065 C CA . ILE A 1 260 ? 31.612 21.443 -21.121 1.00 98.25 260 ILE A CA 1
ATOM 2066 C C . ILE A 1 260 ? 30.754 20.376 -20.422 1.00 98.25 260 ILE A C 1
ATOM 2068 O O . ILE A 1 260 ? 30.265 20.585 -19.315 1.00 98.25 260 ILE A O 1
ATOM 2072 N N . VAL A 1 261 ? 30.604 19.197 -21.028 1.00 98.50 261 VAL A N 1
ATOM 2073 C CA . VAL A 1 261 ? 29.908 18.036 -20.445 1.00 98.50 261 VAL A CA 1
ATOM 2074 C C . VAL A 1 261 ? 30.906 16.933 -20.101 1.00 98.50 261 VAL A C 1
ATOM 2076 O O . VAL A 1 261 ? 31.679 16.473 -20.942 1.00 98.50 261 VAL A O 1
ATOM 2079 N N . ILE A 1 262 ? 30.865 16.458 -18.859 1.00 98.44 262 ILE A N 1
ATOM 2080 C CA . ILE A 1 262 ? 31.741 15.384 -18.382 1.00 98.44 262 ILE A CA 1
ATOM 2081 C C . ILE A 1 262 ? 31.153 14.014 -18.745 1.00 98.44 262 ILE A C 1
ATOM 2083 O O . ILE A 1 262 ? 29.998 13.704 -18.441 1.00 98.44 262 ILE A O 1
ATOM 2087 N N . ASN A 1 263 ? 31.959 13.142 -19.353 1.00 97.38 263 ASN A N 1
ATOM 2088 C CA . ASN A 1 263 ? 31.576 11.779 -19.709 1.00 97.38 263 ASN A CA 1
ATOM 2089 C C . ASN A 1 263 ? 32.370 10.715 -18.932 1.00 97.38 263 ASN A C 1
ATOM 2091 O O . ASN A 1 263 ? 33.384 10.195 -19.394 1.00 97.38 263 ASN A O 1
ATOM 2095 N N . VAL A 1 264 ? 31.822 10.322 -17.778 1.00 94.56 264 VAL A N 1
ATOM 2096 C CA . VAL A 1 264 ? 32.227 9.116 -17.035 1.00 94.56 264 VAL A CA 1
ATOM 2097 C C . VAL A 1 264 ? 31.326 7.931 -17.406 1.00 94.56 264 VAL A C 1
ATOM 2099 O O . VAL A 1 264 ? 30.083 8.015 -17.346 1.00 94.56 264 VAL A O 1
ATOM 2102 N N . PHE A 1 265 ? 31.940 6.802 -17.768 1.00 90.31 265 PHE A N 1
ATOM 2103 C CA . PHE A 1 265 ? 31.234 5.577 -18.154 1.00 90.31 265 PHE A CA 1
ATOM 2104 C C . PHE A 1 265 ? 30.651 4.819 -16.943 1.00 90.31 265 PHE A C 1
ATOM 2106 O O . PHE A 1 265 ? 30.703 5.256 -15.792 1.00 90.31 265 PHE A O 1
ATOM 2113 N N . ARG A 1 266 ? 29.998 3.687 -17.219 1.00 83.88 266 ARG A N 1
ATOM 2114 C CA . ARG A 1 266 ? 29.509 2.740 -16.210 1.00 83.88 266 ARG A CA 1
ATOM 2115 C C . ARG A 1 266 ? 30.625 1.743 -15.874 1.00 83.88 266 ARG A C 1
ATOM 2117 O O . ARG A 1 266 ? 31.316 1.276 -16.785 1.00 83.88 266 ARG A O 1
ATOM 2124 N N . GLU A 1 267 ? 30.795 1.427 -14.591 1.00 75.88 267 GLU A N 1
ATOM 2125 C CA . GLU A 1 267 ? 31.712 0.375 -14.123 1.00 75.88 267 GLU A CA 1
ATOM 2126 C C . GLU A 1 267 ? 31.169 -1.039 -14.423 1.00 75.88 267 GLU A C 1
ATOM 2128 O O . GLU A 1 267 ? 30.071 -1.202 -14.961 1.00 75.88 267 GLU A O 1
ATOM 2133 N N . ARG A 1 268 ? 31.957 -2.082 -14.123 1.00 68.75 268 ARG A N 1
ATOM 2134 C CA . ARG A 1 268 ? 31.580 -3.482 -14.392 1.00 68.75 268 ARG A CA 1
ATOM 2135 C C . ARG A 1 268 ? 30.287 -3.879 -13.670 1.00 68.75 268 ARG A C 1
ATOM 2137 O O . ARG A 1 268 ? 30.010 -3.438 -12.560 1.00 68.75 268 ARG A O 1
ATOM 2144 N N . HIS A 1 269 ? 29.529 -4.774 -14.296 1.00 71.56 269 HIS A N 1
ATOM 2145 C CA . HIS A 1 269 ? 28.241 -5.257 -13.806 1.00 71.56 269 HIS A CA 1
ATOM 2146 C C . HIS A 1 269 ? 28.240 -6.791 -13.670 1.00 71.56 269 HIS A C 1
ATOM 2148 O O . HIS A 1 269 ? 28.994 -7.488 -14.349 1.00 71.56 269 HIS A O 1
ATOM 2154 N N . HIS A 1 270 ? 27.400 -7.340 -12.788 1.00 73.94 270 HIS A N 1
ATOM 2155 C CA . HIS A 1 270 ? 27.456 -8.755 -12.381 1.00 73.94 270 HIS A CA 1
ATOM 2156 C C . HIS A 1 270 ? 26.990 -9.760 -13.458 1.00 73.94 270 HIS A C 1
ATOM 2158 O O . HIS A 1 270 ? 27.168 -10.971 -13.298 1.00 73.94 270 HIS A O 1
ATOM 2164 N N . PHE A 1 271 ? 26.439 -9.268 -14.572 1.00 82.12 271 PHE A N 1
ATOM 2165 C CA . PHE A 1 271 ? 26.169 -10.040 -15.790 1.00 82.12 271 PHE A CA 1
ATOM 2166 C C . PHE A 1 271 ? 27.328 -9.993 -16.809 1.00 82.12 271 PHE A C 1
ATOM 2168 O O . PHE A 1 271 ? 27.139 -10.356 -17.963 1.00 82.12 271 PHE A O 1
ATOM 2175 N N . ASN A 1 272 ? 28.536 -9.600 -16.392 1.00 87.44 272 ASN A N 1
ATOM 2176 C CA . ASN A 1 272 ? 29.764 -9.689 -17.187 1.00 87.44 272 ASN A CA 1
ATOM 2177 C C . ASN A 1 272 ? 30.876 -10.390 -16.384 1.00 87.44 272 ASN A C 1
ATOM 2179 O O . ASN A 1 272 ? 31.843 -9.778 -15.927 1.00 87.44 272 ASN A O 1
ATOM 2183 N N . ARG A 1 273 ? 30.727 -11.703 -16.179 1.00 84.81 273 ARG A N 1
ATOM 2184 C CA . ARG A 1 273 ? 31.631 -12.543 -15.371 1.00 84.81 273 ARG A CA 1
ATOM 2185 C C . ARG A 1 273 ? 32.988 -12.766 -16.027 1.00 84.81 273 ARG A C 1
ATOM 2187 O O . ARG A 1 273 ? 33.963 -12.990 -15.320 1.00 84.81 273 ARG A O 1
ATOM 2194 N N . ARG A 1 274 ? 33.062 -12.692 -17.362 1.00 85.94 274 ARG A N 1
ATOM 2195 C CA . ARG A 1 274 ? 34.341 -12.680 -18.098 1.00 85.94 274 ARG A CA 1
ATOM 2196 C C . ARG A 1 274 ? 35.121 -11.376 -17.889 1.00 85.94 274 ARG A C 1
ATOM 2198 O O . ARG A 1 274 ? 36.306 -11.333 -18.197 1.00 85.94 274 ARG A O 1
ATOM 2205 N N . GLY A 1 275 ? 34.476 -10.320 -17.385 1.00 86.81 275 GLY A N 1
ATOM 2206 C CA . GLY A 1 275 ? 35.085 -9.003 -17.240 1.00 86.81 275 GLY A CA 1
ATOM 2207 C C . GLY A 1 275 ? 35.415 -8.337 -18.578 1.00 86.81 275 GLY A C 1
ATOM 2208 O O . GLY A 1 275 ? 36.309 -7.492 -18.605 1.00 86.81 275 GLY A O 1
ATOM 2209 N N . THR A 1 276 ? 34.721 -8.707 -19.663 1.00 89.50 276 THR A N 1
ATOM 2210 C CA . THR A 1 276 ? 34.879 -8.139 -21.009 1.00 89.50 276 THR A CA 1
ATOM 2211 C C . THR A 1 276 ? 34.904 -6.617 -20.919 1.00 89.50 276 THR A C 1
ATOM 2213 O O . THR A 1 276 ? 33.936 -6.009 -20.454 1.00 89.50 276 THR A O 1
ATOM 2216 N N . SER A 1 277 ? 36.022 -6.010 -21.318 1.00 89.50 277 SER A N 1
ATOM 2217 C CA . SER A 1 277 ? 36.182 -4.558 -21.314 1.00 89.50 277 SER A CA 1
ATOM 2218 C C . SER A 1 277 ? 35.255 -3.931 -22.347 1.00 89.50 277 SER A C 1
ATOM 2220 O O . SER A 1 277 ? 35.255 -4.341 -23.503 1.00 89.50 277 SER A O 1
ATOM 2222 N N . ALA A 1 278 ? 34.486 -2.934 -21.921 1.00 91.12 278 ALA A N 1
ATOM 2223 C CA . ALA A 1 278 ? 33.632 -2.155 -22.805 1.00 91.12 278 ALA A CA 1
ATOM 2224 C C . ALA A 1 278 ? 34.486 -1.233 -23.689 1.00 91.12 278 ALA A C 1
ATOM 2226 O O . ALA A 1 278 ? 35.413 -0.582 -23.199 1.00 91.12 278 ALA A O 1
ATOM 2227 N N . THR A 1 279 ? 34.176 -1.189 -24.979 1.00 92.31 279 THR A N 1
ATOM 2228 C CA . THR A 1 279 ? 34.946 -0.497 -26.015 1.00 92.31 279 THR A CA 1
ATOM 2229 C C . THR A 1 279 ? 34.207 0.680 -26.647 1.00 92.31 279 THR A C 1
ATOM 2231 O O . THR A 1 279 ? 34.879 1.619 -27.077 1.00 92.31 279 THR A O 1
ATOM 2234 N N . SER A 1 280 ? 32.870 0.672 -26.647 1.00 91.75 280 SER A N 1
ATOM 2235 C CA . SER A 1 280 ? 32.037 1.653 -27.359 1.00 91.75 280 SER A CA 1
ATOM 2236 C C . SER A 1 280 ? 31.649 2.891 -26.536 1.00 91.75 280 SER A C 1
ATOM 2238 O O . SER A 1 280 ? 31.997 3.021 -25.354 1.00 91.75 280 SER A O 1
ATOM 2240 N N . LEU A 1 281 ? 30.961 3.832 -27.184 1.00 92.62 281 LEU A N 1
ATOM 2241 C CA . LEU A 1 281 ? 30.427 5.072 -26.617 1.00 92.62 281 LEU A CA 1
ATOM 2242 C C . LEU A 1 281 ? 29.050 4.899 -25.949 1.00 92.62 281 LEU A C 1
ATOM 2244 O O . LEU A 1 281 ? 28.408 3.854 -26.010 1.00 92.62 281 LEU A O 1
ATOM 2248 N N . ASN A 1 282 ? 28.593 5.968 -25.296 1.00 92.12 282 ASN A N 1
ATOM 2249 C CA . ASN A 1 282 ? 27.232 6.125 -24.781 1.00 92.12 282 ASN A CA 1
ATOM 2250 C C . ASN A 1 282 ? 26.543 7.324 -25.481 1.00 92.12 282 ASN A C 1
ATOM 2252 O O . ASN A 1 282 ? 27.241 8.113 -26.124 1.00 92.12 282 ASN A O 1
ATOM 2256 N N . PRO A 1 283 ? 25.207 7.482 -25.377 1.00 91.69 283 PRO A N 1
ATOM 2257 C CA . PRO A 1 283 ? 24.485 8.548 -26.081 1.00 91.69 283 PRO A CA 1
ATOM 2258 C C . PRO A 1 283 ? 24.992 9.959 -25.746 1.00 91.69 283 PRO A C 1
ATOM 2260 O O . PRO A 1 283 ? 25.215 10.745 -26.663 1.00 91.69 283 PRO A O 1
ATOM 2263 N N . ARG A 1 284 ? 25.321 10.217 -24.468 1.00 93.56 284 ARG A N 1
ATOM 2264 C CA . ARG A 1 284 ? 25.821 11.502 -23.938 1.00 93.56 284 ARG A CA 1
ATOM 2265 C C . ARG A 1 284 ? 26.910 12.148 -24.797 1.00 93.56 284 ARG A C 1
ATOM 2267 O O . ARG A 1 284 ? 26.913 13.366 -24.936 1.00 93.56 284 ARG A O 1
ATOM 2274 N N . VAL A 1 285 ? 27.848 11.363 -25.341 1.00 95.44 285 VAL A N 1
ATOM 2275 C CA . VAL A 1 285 ? 28.933 11.903 -26.183 1.00 95.44 285 VAL A CA 1
ATOM 2276 C C . VAL A 1 285 ? 28.368 12.553 -27.446 1.00 95.44 285 VAL A C 1
ATOM 2278 O O . VAL A 1 285 ? 28.753 13.666 -27.786 1.00 95.44 285 VAL A O 1
ATOM 2281 N N . TYR A 1 286 ? 27.428 11.881 -28.108 1.00 96.06 286 TYR A N 1
ATOM 2282 C CA . TYR A 1 286 ? 26.774 12.375 -29.315 1.00 96.06 286 TYR A CA 1
ATOM 2283 C C . TYR A 1 286 ? 25.802 13.520 -29.000 1.00 96.06 286 TYR A C 1
ATOM 2285 O O . TYR A 1 286 ? 25.894 14.585 -29.601 1.00 96.06 286 TYR A O 1
ATOM 2293 N N . GLU A 1 287 ? 24.921 13.318 -28.017 1.00 96.25 287 GLU A N 1
ATOM 2294 C CA . GLU A 1 287 ? 23.871 14.258 -27.594 1.00 96.25 287 GLU A CA 1
ATOM 2295 C C . GLU A 1 287 ? 24.440 15.627 -27.182 1.00 96.25 287 GLU A C 1
ATOM 2297 O O . GLU A 1 287 ? 23.986 16.668 -27.660 1.00 96.25 287 GLU A O 1
ATOM 2302 N N . ALA A 1 288 ? 25.472 15.637 -26.331 1.00 96.88 288 ALA A N 1
ATOM 2303 C CA . ALA A 1 288 ? 26.090 16.870 -25.853 1.00 96.88 288 ALA A CA 1
ATOM 2304 C C . ALA A 1 288 ? 26.834 17.609 -26.975 1.00 96.88 288 ALA A C 1
ATOM 2306 O O . ALA A 1 288 ? 26.646 18.817 -27.134 1.00 96.88 288 ALA A O 1
ATOM 2307 N N . LEU A 1 289 ? 27.610 16.895 -27.805 1.00 97.38 289 LEU A N 1
ATOM 2308 C CA . LEU A 1 289 ? 28.275 17.493 -28.968 1.00 97.38 289 LEU A CA 1
ATOM 2309 C C . LEU A 1 289 ? 27.256 18.085 -29.952 1.00 97.38 289 LEU A C 1
ATOM 2311 O O . LEU A 1 289 ? 27.492 19.178 -30.468 1.00 97.38 289 LEU A O 1
ATOM 2315 N N . ALA A 1 290 ? 26.124 17.411 -30.183 1.00 96.50 290 ALA A N 1
ATOM 2316 C CA . ALA A 1 290 ? 25.075 17.825 -31.118 1.00 96.50 290 ALA A CA 1
ATOM 2317 C C . ALA A 1 290 ? 24.293 19.067 -30.641 1.00 96.50 290 ALA A C 1
ATOM 2319 O O . ALA A 1 290 ? 24.068 19.983 -31.437 1.00 96.50 290 ALA A O 1
ATOM 2320 N N . CYS A 1 291 ? 24.024 19.195 -29.338 1.00 96.69 291 CYS A N 1
ATOM 2321 C CA . CYS A 1 291 ? 23.563 20.455 -28.730 1.00 96.69 291 CYS A CA 1
ATOM 2322 C C . CYS A 1 291 ? 24.655 21.535 -28.629 1.00 96.69 291 CYS A C 1
ATOM 2324 O O . CYS A 1 291 ? 24.342 22.715 -28.493 1.00 96.69 291 CYS A O 1
ATOM 2326 N N . GLY A 1 292 ? 25.932 21.162 -28.744 1.00 95.06 292 GLY A N 1
ATOM 2327 C CA . GLY A 1 292 ? 27.052 22.100 -28.826 1.00 95.06 292 GLY A CA 1
ATOM 2328 C C . GLY A 1 292 ? 27.844 22.291 -27.534 1.00 95.06 292 GLY A C 1
ATOM 2329 O O . GLY A 1 292 ? 28.551 23.290 -27.430 1.00 95.06 292 GLY A O 1
ATOM 2330 N N . ALA A 1 293 ? 27.764 21.382 -26.566 1.00 96.88 293 ALA A N 1
ATOM 2331 C CA . ALA A 1 293 ? 28.700 21.316 -25.444 1.00 96.88 293 ALA A CA 1
ATOM 2332 C C . ALA A 1 293 ? 29.920 20.454 -25.816 1.00 96.88 293 ALA A C 1
ATOM 2334 O O . ALA A 1 293 ? 29.772 19.390 -26.421 1.00 96.88 293 ALA A O 1
ATOM 2335 N N . LEU A 1 294 ? 31.132 20.876 -25.444 1.00 97.81 294 LEU A N 1
ATOM 2336 C CA . LEU A 1 294 ? 32.321 20.037 -25.620 1.00 97.81 294 LEU A CA 1
ATOM 2337 C C . LEU A 1 294 ? 32.310 18.899 -24.598 1.00 97.81 294 LEU A C 1
ATOM 2339 O O . LEU A 1 294 ? 32.061 19.125 -23.418 1.00 97.81 294 LEU A O 1
ATOM 2343 N N . VAL A 1 295 ? 32.634 17.680 -25.023 1.00 98.25 295 VAL A N 1
ATOM 2344 C CA . VAL A 1 295 ? 32.689 16.526 -24.121 1.00 98.25 295 VAL A CA 1
ATOM 2345 C C . VAL A 1 295 ? 34.116 16.280 -23.634 1.00 98.25 295 VAL A C 1
ATOM 2347 O O . VAL A 1 295 ? 35.035 16.124 -24.432 1.00 98.25 295 VAL A O 1
ATOM 2350 N N . VAL A 1 296 ? 34.299 16.182 -22.318 1.00 98.25 296 VAL A N 1
ATOM 2351 C CA . VAL A 1 296 ? 35.542 15.693 -21.694 1.00 98.25 296 VAL A CA 1
ATOM 2352 C C . VAL A 1 296 ? 35.280 14.269 -21.222 1.00 98.25 296 VAL A C 1
ATOM 2354 O O . VAL A 1 296 ? 34.386 14.045 -20.404 1.00 98.25 296 VAL A O 1
ATOM 2357 N N . SER A 1 297 ? 36.000 13.286 -21.765 1.00 97.25 297 SER A N 1
ATOM 2358 C CA . SER A 1 297 ? 35.635 11.864 -21.660 1.00 97.25 297 SER A CA 1
ATOM 2359 C C . SER A 1 297 ? 36.704 11.011 -20.994 1.00 97.25 297 SER A C 1
ATOM 2361 O O . SER A 1 297 ? 37.896 11.243 -21.122 1.00 97.25 297 SER A O 1
ATOM 2363 N N . GLU A 1 298 ? 36.301 9.924 -20.354 1.00 94.88 298 GLU A N 1
ATOM 2364 C CA . GLU A 1 298 ? 37.245 8.844 -20.068 1.00 94.88 298 GLU A CA 1
ATOM 2365 C C . GLU A 1 298 ? 37.682 8.155 -21.381 1.00 94.88 298 GLU A C 1
ATOM 2367 O O . GLU A 1 298 ? 36.909 8.143 -22.350 1.00 94.88 298 GLU A O 1
ATOM 2372 N N . PRO A 1 299 ? 38.885 7.554 -21.450 1.00 93.50 299 PRO A N 1
ATOM 2373 C CA . PRO A 1 299 ? 39.362 6.884 -22.651 1.00 93.50 299 PRO A CA 1
ATOM 2374 C C . PRO A 1 299 ? 38.561 5.612 -22.963 1.00 93.50 299 PRO A C 1
ATOM 2376 O O . PRO A 1 299 ? 38.338 4.750 -22.109 1.00 93.50 299 PRO A O 1
ATOM 2379 N N . ARG A 1 300 ? 38.200 5.461 -24.239 1.00 92.62 300 ARG A N 1
ATOM 2380 C CA . ARG A 1 300 ? 37.697 4.225 -24.856 1.00 92.62 300 ARG A CA 1
ATOM 2381 C C . ARG A 1 300 ? 38.355 4.039 -26.226 1.00 92.62 300 ARG A C 1
ATOM 2383 O O . ARG A 1 300 ? 38.640 5.044 -26.877 1.00 92.62 300 ARG A O 1
ATOM 2390 N N . PRO A 1 301 ? 38.506 2.794 -26.713 1.00 94.19 301 PRO A N 1
ATOM 2391 C CA . PRO A 1 301 ? 38.864 2.528 -28.104 1.00 94.19 301 PRO A CA 1
ATOM 2392 C C . PRO A 1 301 ? 37.977 3.282 -29.106 1.00 94.19 301 PRO A C 1
ATOM 2394 O O . PRO A 1 301 ? 38.504 3.860 -30.049 1.00 94.19 301 PRO A O 1
ATOM 2397 N N . GLU A 1 302 ? 36.659 3.354 -28.879 1.00 93.56 302 GLU A N 1
ATOM 2398 C CA . GLU A 1 302 ? 35.761 4.076 -29.791 1.00 93.56 302 GLU A CA 1
ATOM 2399 C C . GLU A 1 302 ? 35.831 5.611 -29.650 1.00 93.56 302 GLU A C 1
ATOM 2401 O O . GLU A 1 302 ? 35.661 6.298 -30.652 1.00 93.56 302 GLU A O 1
ATOM 2406 N N . VAL A 1 303 ? 36.190 6.168 -28.477 1.00 94.19 303 VAL A N 1
ATOM 2407 C CA . VAL A 1 303 ? 36.532 7.609 -28.370 1.00 94.19 303 VAL A CA 1
ATOM 2408 C C . VAL A 1 303 ? 37.715 7.911 -29.288 1.00 94.19 303 VAL A C 1
ATOM 2410 O O . VAL A 1 303 ? 37.619 8.783 -30.143 1.00 94.19 303 VAL A O 1
ATOM 2413 N N . ALA A 1 304 ? 38.802 7.143 -29.168 1.00 93.81 304 ALA A N 1
ATOM 2414 C CA . ALA A 1 304 ? 40.011 7.351 -29.963 1.00 93.81 304 ALA A CA 1
ATOM 2415 C C . ALA A 1 304 ? 39.820 7.081 -31.471 1.00 93.81 304 ALA A C 1
ATOM 2417 O O . ALA A 1 304 ? 40.574 7.611 -32.282 1.00 93.81 304 ALA A O 1
ATOM 2418 N N . ALA A 1 305 ? 38.834 6.262 -31.855 1.00 93.62 305 ALA A N 1
ATOM 2419 C CA . ALA A 1 305 ? 38.535 5.963 -33.254 1.00 93.62 305 ALA A CA 1
ATOM 2420 C C . ALA A 1 305 ? 37.593 6.989 -33.910 1.00 93.62 305 ALA A C 1
ATOM 2422 O O . ALA A 1 305 ? 37.822 7.369 -35.058 1.00 93.62 305 ALA A O 1
ATOM 2423 N N . LEU A 1 306 ? 36.538 7.422 -33.209 1.00 92.94 306 LEU A N 1
ATOM 2424 C CA . LEU A 1 306 ? 35.515 8.314 -33.767 1.00 92.94 306 LEU A CA 1
ATOM 2425 C C . LEU A 1 306 ? 35.805 9.795 -33.516 1.00 92.94 306 LEU A C 1
ATOM 2427 O O . LEU A 1 306 ? 35.577 10.602 -34.412 1.00 92.94 306 LEU A O 1
ATOM 2431 N N . PHE A 1 307 ? 36.327 10.143 -32.336 1.00 95.56 307 PHE A N 1
ATOM 2432 C CA . PHE A 1 307 ? 36.553 11.522 -31.891 1.00 95.56 307 PHE A CA 1
ATOM 2433 C C . PHE A 1 307 ? 37.928 11.676 -31.197 1.00 95.56 307 PHE A C 1
ATOM 2435 O O . PHE A 1 307 ? 37.987 12.000 -30.005 1.00 95.56 307 PHE A O 1
ATOM 2442 N N . PRO A 1 308 ? 39.050 11.430 -31.906 1.00 94.38 308 PRO A N 1
ATOM 2443 C CA . PRO A 1 308 ? 40.401 11.506 -31.336 1.00 94.38 308 PRO A CA 1
ATOM 2444 C C . PRO A 1 308 ? 40.783 12.895 -30.800 1.00 94.38 308 PRO A C 1
ATOM 2446 O O . PRO A 1 308 ? 41.758 13.010 -30.063 1.00 94.38 308 PRO A O 1
ATOM 2449 N N . GLU A 1 309 ? 40.042 13.944 -31.160 1.00 93.81 309 GLU A N 1
ATOM 2450 C CA . GLU A 1 309 ? 40.243 15.310 -30.674 1.00 93.81 309 GLU A CA 1
ATOM 2451 C C . GLU A 1 309 ? 39.621 15.585 -29.292 1.00 93.81 309 GLU A C 1
ATOM 2453 O O . GLU A 1 309 ? 39.933 16.623 -28.705 1.00 93.81 309 GLU A O 1
ATOM 2458 N N . LEU A 1 310 ? 38.765 14.700 -28.753 1.00 94.81 310 LEU A N 1
ATOM 2459 C CA . LEU A 1 310 ? 38.151 14.916 -27.435 1.00 94.81 310 LEU A CA 1
ATOM 2460 C C . LEU A 1 310 ? 39.201 14.851 -26.310 1.00 94.81 310 LEU A C 1
ATOM 2462 O O . LEU A 1 310 ? 39.975 13.892 -26.249 1.00 94.81 310 LEU A O 1
ATOM 2466 N N . PRO A 1 311 ? 39.193 15.798 -25.352 1.00 95.88 311 PRO A N 1
ATOM 2467 C CA . PRO A 1 311 ? 40.043 15.727 -24.169 1.00 95.88 311 PRO A CA 1
ATOM 2468 C C . PRO A 1 311 ? 39.713 14.487 -23.328 1.00 95.88 311 PRO A C 1
ATOM 2470 O O . PRO A 1 311 ? 38.546 14.259 -22.985 1.00 95.88 311 PRO A O 1
ATOM 2473 N N . VAL A 1 312 ? 40.741 13.703 -22.975 1.00 97.00 312 VAL A N 1
ATOM 2474 C CA . VAL A 1 312 ? 40.582 12.452 -22.219 1.00 97.00 312 VAL A CA 1
ATOM 2475 C C . VAL A 1 312 ? 41.327 12.412 -20.887 1.00 97.00 312 VAL A C 1
ATOM 2477 O O . VAL A 1 312 ? 42.460 12.871 -20.787 1.00 97.00 312 VAL A O 1
ATOM 2480 N N . PHE A 1 313 ? 40.706 11.795 -19.875 1.00 96.50 313 PHE A N 1
ATOM 2481 C CA . PHE A 1 313 ? 41.242 11.667 -18.513 1.00 96.50 313 PHE A CA 1
ATOM 2482 C C . PHE A 1 313 ? 41.143 10.230 -17.973 1.00 96.50 313 PHE A C 1
ATOM 2484 O O . PHE A 1 313 ? 40.162 9.529 -18.216 1.00 96.50 313 PHE A O 1
ATOM 2491 N N . ALA A 1 314 ? 42.144 9.782 -17.210 1.00 91.81 314 ALA A N 1
ATOM 2492 C CA . ALA A 1 314 ? 42.154 8.450 -16.588 1.00 91.81 314 ALA A CA 1
ATOM 2493 C C . ALA A 1 314 ? 41.677 8.458 -15.119 1.00 91.81 314 ALA A C 1
ATOM 2495 O O . ALA A 1 314 ? 41.017 7.514 -14.665 1.00 91.81 314 ALA A O 1
ATOM 2496 N N . ASP A 1 315 ? 42.009 9.528 -14.398 1.00 95.56 315 ASP A N 1
ATOM 2497 C CA . ASP A 1 315 ? 41.876 9.700 -12.950 1.00 95.56 315 ASP A CA 1
ATOM 2498 C C . ASP A 1 315 ? 41.340 11.111 -12.592 1.00 95.56 315 ASP A C 1
ATOM 2500 O O . ASP A 1 315 ? 41.225 11.965 -13.480 1.00 95.56 315 ASP A O 1
ATOM 2504 N N . PRO A 1 316 ? 40.988 11.382 -11.316 1.00 97.38 316 PRO A N 1
ATOM 2505 C CA . PRO A 1 316 ? 40.391 12.659 -10.924 1.00 97.38 316 PRO A CA 1
ATOM 2506 C C . PRO A 1 316 ? 41.332 13.869 -11.033 1.00 97.38 316 PRO A C 1
ATOM 2508 O O . PRO A 1 316 ? 40.849 14.985 -11.217 1.00 97.38 316 PRO A O 1
ATOM 2511 N N . ALA A 1 317 ? 42.654 13.685 -10.942 1.00 96.31 317 ALA A N 1
ATOM 2512 C CA . ALA A 1 317 ? 43.606 14.788 -11.062 1.00 96.31 317 ALA A CA 1
ATOM 2513 C C . ALA A 1 317 ? 43.740 15.215 -12.530 1.00 96.31 317 ALA A C 1
ATOM 2515 O O . ALA A 1 317 ? 43.573 16.394 -12.840 1.00 96.31 317 ALA A O 1
ATOM 2516 N N . GLY A 1 318 ? 43.913 14.248 -13.439 1.00 97.44 318 GLY A N 1
ATOM 2517 C CA . GLY A 1 318 ? 43.916 14.496 -14.884 1.00 97.44 318 GLY A CA 1
ATOM 2518 C C . GLY A 1 318 ? 42.590 15.068 -15.404 1.00 97.44 318 GLY A C 1
ATOM 2519 O O . GLY A 1 318 ? 42.588 15.850 -16.355 1.00 97.44 318 GLY A O 1
ATOM 2520 N N . LEU A 1 319 ? 41.460 14.745 -14.761 1.00 98.12 319 LEU A N 1
ATOM 2521 C CA . LEU A 1 319 ? 40.160 15.367 -15.037 1.00 98.12 319 LEU A CA 1
ATOM 2522 C C . LEU A 1 319 ? 40.145 16.857 -14.662 1.00 98.12 319 LEU A C 1
ATOM 2524 O O . LEU A 1 319 ? 39.785 17.695 -15.490 1.00 98.12 319 LEU A O 1
ATOM 2528 N N . VAL A 1 320 ? 40.549 17.188 -13.432 1.00 98.19 320 VAL A N 1
ATOM 2529 C CA . VAL A 1 320 ? 40.617 18.575 -12.940 1.00 98.19 320 VAL A CA 1
ATOM 2530 C C . VAL A 1 320 ? 41.601 19.407 -13.765 1.00 98.19 320 VAL A C 1
ATOM 2532 O O . VAL A 1 320 ? 41.293 20.550 -14.098 1.00 98.19 320 VAL A O 1
ATOM 2535 N N . GLU A 1 321 ? 42.752 18.845 -14.136 1.00 97.31 321 GLU A N 1
ATOM 2536 C CA . GLU A 1 321 ? 43.735 19.491 -15.011 1.00 97.31 321 GLU A CA 1
ATOM 2537 C C . GLU A 1 321 ? 43.168 19.745 -16.416 1.00 97.31 321 GLU A C 1
ATOM 2539 O O . GLU A 1 321 ? 43.209 20.880 -16.890 1.00 97.31 321 GLU A O 1
ATOM 2544 N N . SER A 1 322 ? 42.561 18.730 -17.044 1.00 96.69 322 SER A N 1
ATOM 2545 C CA . SER A 1 322 ? 41.969 18.848 -18.386 1.00 96.69 322 SER A CA 1
ATOM 2546 C C . SER A 1 322 ? 40.874 19.913 -18.442 1.00 96.69 322 SER A C 1
ATOM 2548 O O . SER A 1 322 ? 40.882 20.761 -19.332 1.00 96.69 322 SER A O 1
ATOM 2550 N N . VAL A 1 323 ? 39.942 19.897 -17.482 1.00 98.06 323 VAL A N 1
ATOM 2551 C CA . VAL A 1 323 ? 38.845 20.874 -17.415 1.00 98.06 323 VAL A CA 1
ATOM 2552 C C . VAL A 1 323 ? 39.382 22.274 -17.122 1.00 98.06 323 VAL A C 1
ATOM 2554 O O . VAL A 1 323 ? 38.986 23.222 -17.795 1.00 98.06 323 VAL A O 1
ATOM 2557 N N . ARG A 1 324 ? 40.329 22.424 -16.185 1.00 97.38 324 ARG A N 1
ATOM 2558 C CA . ARG A 1 324 ? 40.941 23.727 -15.887 1.00 97.38 324 ARG A CA 1
ATOM 2559 C C . ARG A 1 324 ? 41.655 24.310 -17.107 1.00 97.38 324 ARG A C 1
ATOM 2561 O O . ARG A 1 324 ? 41.417 25.470 -17.420 1.00 97.38 324 ARG A O 1
ATOM 2568 N N . GLY A 1 325 ? 42.462 23.511 -17.810 1.00 95.75 325 GLY A N 1
ATOM 2569 C CA . GLY A 1 325 ? 43.169 23.934 -19.023 1.00 95.75 325 GLY A CA 1
ATOM 2570 C C . GLY A 1 325 ? 42.215 24.462 -20.095 1.00 95.75 325 GLY A C 1
ATOM 2571 O O . GLY A 1 325 ? 42.388 25.581 -20.575 1.00 95.75 325 GLY A O 1
ATOM 2572 N N . LEU A 1 326 ? 41.145 23.714 -20.387 1.00 96.50 326 LEU A N 1
ATOM 2573 C CA . LEU A 1 326 ? 40.096 24.112 -21.337 1.00 96.50 326 LEU A CA 1
ATOM 2574 C C . LEU A 1 326 ? 39.400 25.429 -20.959 1.00 96.50 326 LEU A C 1
ATOM 2576 O O . LEU A 1 326 ? 39.108 26.228 -21.843 1.00 96.50 326 LEU A O 1
ATOM 2580 N N . LEU A 1 327 ? 39.153 25.666 -19.668 1.00 94.38 327 LEU A N 1
ATOM 2581 C CA . LEU A 1 327 ? 38.530 26.904 -19.186 1.00 94.38 327 LEU A CA 1
ATOM 2582 C C . LEU A 1 327 ? 39.494 28.106 -19.217 1.00 94.38 327 LEU A C 1
ATOM 2584 O O . LEU A 1 327 ? 39.048 29.237 -19.397 1.00 94.38 327 LEU A O 1
ATOM 2588 N N . THR A 1 328 ? 40.805 27.881 -19.070 1.00 93.19 328 THR A N 1
ATOM 2589 C CA . THR A 1 328 ? 41.833 28.942 -19.135 1.00 93.19 328 THR A CA 1
ATOM 2590 C C . THR A 1 328 ? 42.322 29.266 -20.552 1.00 93.19 328 THR A C 1
ATOM 2592 O O . THR A 1 328 ? 42.732 30.395 -20.816 1.00 93.19 328 THR A O 1
ATOM 2595 N N . GLU A 1 329 ? 42.292 28.307 -21.479 1.00 91.31 329 GLU A N 1
ATOM 2596 C CA . GLU A 1 329 ? 42.805 28.465 -22.846 1.00 91.31 329 GLU A CA 1
ATOM 2597 C C . GLU A 1 329 ? 41.705 28.950 -23.803 1.00 91.31 329 GLU A C 1
ATOM 2599 O O . GLU A 1 329 ? 40.989 28.169 -24.433 1.00 91.31 329 GLU A O 1
ATOM 2604 N N . SER A 1 330 ? 41.584 30.275 -23.919 1.00 86.06 330 SER A N 1
ATOM 2605 C CA . SER A 1 330 ? 40.594 30.949 -24.775 1.00 86.06 330 SER A CA 1
ATOM 2606 C C . SER A 1 330 ? 40.581 30.403 -26.212 1.00 86.06 330 SER A C 1
ATOM 2608 O O . SER A 1 330 ? 41.608 30.395 -26.889 1.00 86.06 330 SER A O 1
ATOM 2610 N N . GLY A 1 331 ? 39.410 29.971 -26.694 1.00 87.38 331 GLY A N 1
ATOM 2611 C CA . GLY A 1 331 ? 39.215 29.427 -28.044 1.00 87.38 331 GLY A CA 1
ATOM 2612 C C . GLY A 1 331 ? 39.480 27.921 -28.185 1.00 87.38 331 GLY A C 1
ATOM 2613 O O . GLY A 1 331 ? 39.142 27.338 -29.221 1.00 87.38 331 GLY A O 1
ATOM 2614 N N . ARG A 1 332 ? 40.069 27.255 -27.178 1.00 92.62 332 ARG A N 1
ATOM 2615 C CA . ARG A 1 332 ? 40.397 25.819 -27.256 1.00 92.62 332 ARG A CA 1
ATOM 2616 C C . ARG A 1 332 ? 39.157 24.930 -27.196 1.00 92.62 332 ARG A C 1
ATOM 2618 O O . ARG A 1 332 ? 39.100 23.934 -27.921 1.00 92.62 332 ARG A O 1
ATOM 2625 N N . VAL A 1 333 ? 38.168 25.294 -26.379 1.00 94.56 333 VAL A N 1
ATOM 2626 C CA . VAL A 1 333 ? 36.884 24.578 -26.287 1.00 94.56 333 VAL A CA 1
ATOM 2627 C C . VAL A 1 333 ? 36.161 24.629 -27.629 1.00 94.56 333 VAL A C 1
ATOM 2629 O O . VAL A 1 333 ? 35.728 23.605 -28.151 1.00 94.56 333 VAL A O 1
ATOM 2632 N N . GLU A 1 334 ? 36.090 25.819 -28.213 1.00 93.44 334 GLU A N 1
ATOM 2633 C CA . GLU A 1 334 ? 35.331 26.134 -29.417 1.00 93.44 334 GLU A CA 1
ATOM 2634 C C . GLU A 1 334 ? 35.975 25.495 -30.664 1.00 93.44 334 GLU A C 1
ATOM 2636 O O . GLU A 1 334 ? 35.281 24.911 -31.500 1.00 93.44 334 GLU A O 1
ATOM 2641 N N . SER A 1 335 ? 37.311 25.511 -30.742 1.00 93.12 335 SER A N 1
ATOM 2642 C CA . SER A 1 335 ? 38.097 24.822 -31.776 1.00 93.12 335 SER A CA 1
ATOM 2643 C C . SER A 1 335 ? 37.910 23.297 -31.732 1.00 93.12 335 SER A C 1
ATOM 2645 O O . SER A 1 335 ? 37.556 22.678 -32.738 1.00 93.12 335 SER A O 1
ATOM 2647 N N . CYS A 1 336 ? 38.068 22.687 -30.551 1.00 94.50 336 CYS A N 1
ATOM 2648 C CA . CYS A 1 336 ? 37.898 21.244 -30.358 1.00 94.50 336 CYS A CA 1
ATOM 2649 C C . CYS A 1 336 ? 36.456 20.790 -30.654 1.00 94.50 336 CYS A C 1
ATOM 2651 O O . CYS A 1 336 ? 36.242 19.816 -31.383 1.00 94.50 336 CYS A O 1
ATOM 2653 N N . LEU A 1 337 ? 35.465 21.539 -30.158 1.00 95.38 337 LEU A N 1
ATOM 2654 C CA . LEU A 1 337 ? 34.043 21.296 -30.397 1.00 95.38 337 LEU A CA 1
ATOM 2655 C C . LEU A 1 337 ? 33.704 21.302 -31.891 1.00 95.38 337 LEU A C 1
ATOM 2657 O O . LEU A 1 337 ? 32.970 20.426 -32.342 1.00 95.38 337 LEU A O 1
ATOM 2661 N N . SER A 1 338 ? 34.238 22.257 -32.658 1.00 92.94 338 SER A N 1
ATOM 2662 C CA . SER A 1 338 ? 33.987 22.372 -34.101 1.00 92.94 338 SER A CA 1
ATOM 2663 C C . SER A 1 338 ? 34.381 21.094 -34.855 1.00 92.94 338 SER A C 1
ATOM 2665 O O . SER A 1 338 ? 33.569 20.524 -35.589 1.00 92.94 338 SER A O 1
ATOM 2667 N N . VAL A 1 339 ? 35.587 20.571 -34.595 1.00 94.19 339 VAL A N 1
ATOM 2668 C CA . VAL A 1 339 ? 36.069 19.323 -35.214 1.00 94.19 339 VAL A CA 1
ATOM 2669 C C . VAL A 1 339 ? 35.249 18.115 -34.751 1.00 94.19 339 VAL A C 1
ATOM 2671 O O . VAL A 1 339 ? 34.845 17.290 -35.572 1.00 94.19 339 VAL A O 1
ATOM 2674 N N . CYS A 1 340 ? 34.935 18.023 -33.456 1.00 94.81 340 CYS A N 1
ATOM 2675 C CA . CYS A 1 340 ? 34.145 16.913 -32.918 1.00 94.81 340 CYS A CA 1
ATOM 2676 C C . CYS A 1 340 ? 32.706 16.900 -33.462 1.00 94.81 340 CYS A C 1
ATOM 2678 O O . CYS A 1 340 ? 32.175 15.833 -33.763 1.00 94.81 340 CYS A O 1
ATOM 2680 N N . ARG A 1 341 ? 32.084 18.069 -33.662 1.00 94.06 341 ARG A N 1
ATOM 2681 C CA . ARG A 1 341 ? 30.747 18.196 -34.266 1.00 94.06 341 ARG A CA 1
ATOM 2682 C C . ARG A 1 341 ? 30.712 17.754 -35.724 1.00 94.06 341 ARG A C 1
ATOM 2684 O O . ARG A 1 341 ? 29.770 17.072 -36.118 1.00 94.06 341 ARG A O 1
ATOM 2691 N N . ALA A 1 342 ? 31.738 18.077 -36.513 1.00 91.44 342 ALA A N 1
ATOM 2692 C CA . ALA A 1 342 ? 31.827 17.641 -37.911 1.00 91.44 342 ALA A CA 1
ATOM 2693 C C . ALA A 1 342 ? 31.837 16.102 -38.060 1.00 91.44 342 ALA A C 1
ATOM 2695 O O . ALA A 1 342 ? 31.418 15.573 -39.089 1.00 91.44 342 ALA A O 1
ATOM 2696 N N . ARG A 1 343 ? 32.260 15.380 -37.014 1.00 93.69 343 ARG A N 1
ATOM 2697 C CA . ARG A 1 343 ? 32.309 13.910 -36.942 1.00 93.69 343 ARG A CA 1
ATOM 2698 C C . ARG A 1 343 ? 30.987 13.248 -36.508 1.00 93.69 343 ARG A C 1
ATOM 2700 O O . ARG A 1 343 ? 30.926 12.026 -36.453 1.00 93.69 343 ARG A O 1
ATOM 2707 N N . LEU A 1 344 ? 29.925 14.012 -36.223 1.00 92.94 344 LEU A N 1
ATOM 2708 C CA . LEU A 1 344 ? 28.601 13.466 -35.864 1.00 92.94 344 LEU A CA 1
ATOM 2709 C C . LEU A 1 344 ? 27.804 12.919 -37.064 1.00 92.94 344 LEU A C 1
ATOM 2711 O O . LEU A 1 344 ? 26.841 12.177 -36.871 1.00 92.94 344 LEU A O 1
ATOM 2715 N N . SER A 1 345 ? 28.181 13.277 -38.294 1.00 89.94 345 SER A N 1
ATOM 2716 C CA . SER A 1 345 ? 27.527 12.776 -39.510 1.00 89.94 345 SER A CA 1
ATOM 2717 C C . SER A 1 345 ? 27.662 11.252 -39.616 1.00 89.94 345 SER A C 1
ATOM 2719 O O . SER A 1 345 ? 28.764 10.721 -39.481 1.00 89.94 345 SER A O 1
ATOM 2721 N N . GLY A 1 346 ? 26.554 10.538 -39.834 1.00 88.31 346 GLY A N 1
ATOM 2722 C CA . GLY A 1 346 ? 26.518 9.072 -39.791 1.00 88.31 346 GLY A CA 1
ATOM 2723 C C . GLY A 1 346 ? 26.203 8.476 -38.409 1.00 88.31 346 GLY A C 1
ATOM 2724 O O . GLY A 1 346 ? 26.289 7.253 -38.245 1.00 88.31 346 GLY A O 1
ATOM 2725 N N . HIS A 1 347 ? 25.877 9.294 -37.395 1.00 94.06 347 HIS A N 1
ATOM 2726 C CA . HIS A 1 347 ? 25.651 8.840 -36.015 1.00 94.06 347 HIS A CA 1
ATOM 2727 C C . HIS A 1 347 ? 24.237 9.057 -35.443 1.00 94.06 347 HIS A C 1
ATOM 2729 O O . HIS A 1 347 ? 24.057 8.854 -34.240 1.00 94.06 347 HIS A O 1
ATOM 2735 N N . SER A 1 348 ? 23.228 9.377 -36.259 1.00 95.25 348 SER A N 1
ATOM 2736 C CA . SER A 1 348 ? 21.850 9.546 -35.772 1.00 95.25 348 SER A CA 1
ATOM 2737 C C . SER A 1 348 ? 20.980 8.284 -35.881 1.00 95.25 348 SER A C 1
ATOM 2739 O O . SER A 1 348 ? 21.370 7.273 -36.481 1.00 95.25 348 SER A O 1
ATOM 2741 N N . TYR A 1 349 ? 19.791 8.304 -35.264 1.00 95.44 349 TYR A N 1
ATOM 2742 C CA . TYR A 1 349 ? 18.844 7.180 -35.322 1.00 95.44 349 TYR A CA 1
ATOM 2743 C C . TYR A 1 349 ? 18.395 6.854 -36.754 1.00 95.44 349 TYR A C 1
ATOM 2745 O O . TYR A 1 349 ? 18.187 5.674 -37.051 1.00 95.44 349 TYR A O 1
ATOM 2753 N N . HIS A 1 350 ? 18.324 7.847 -37.649 1.00 93.81 350 HIS A N 1
ATOM 2754 C CA . HIS A 1 350 ? 18.103 7.653 -39.087 1.00 93.81 350 HIS A CA 1
ATOM 2755 C C . HIS A 1 350 ? 19.129 6.667 -39.671 1.00 93.81 350 HIS A C 1
ATOM 2757 O O . HIS A 1 350 ? 18.761 5.643 -40.255 1.00 93.81 350 HIS A O 1
ATOM 2763 N N . ASP A 1 351 ? 20.420 6.888 -39.418 1.00 93.62 351 ASP A N 1
ATOM 2764 C CA . ASP A 1 351 ? 21.500 6.046 -39.948 1.00 93.62 351 ASP A CA 1
ATOM 2765 C C . ASP A 1 351 ? 21.495 4.636 -39.342 1.00 93.62 351 ASP A C 1
ATOM 2767 O O . ASP A 1 351 ? 21.760 3.640 -40.031 1.00 93.62 351 ASP A O 1
ATOM 2771 N N . ARG A 1 352 ? 21.140 4.518 -38.055 1.00 94.94 352 ARG A N 1
ATOM 2772 C CA . ARG A 1 352 ? 20.957 3.213 -37.398 1.00 94.94 352 ARG A CA 1
ATOM 2773 C C . ARG A 1 352 ? 19.783 2.450 -37.994 1.00 94.94 352 ARG A C 1
ATOM 2775 O O . ARG A 1 352 ? 19.939 1.270 -38.301 1.00 94.94 352 ARG A O 1
ATOM 2782 N N . LEU A 1 353 ? 18.646 3.101 -38.226 1.00 95.12 353 LEU A N 1
ATOM 2783 C CA . LEU A 1 353 ? 17.467 2.455 -38.797 1.00 95.12 353 LEU A CA 1
ATOM 2784 C C . LEU A 1 353 ? 17.700 2.043 -40.261 1.00 95.12 353 LEU A C 1
ATOM 2786 O O . LEU A 1 353 ? 17.358 0.918 -40.627 1.00 95.12 353 LEU A O 1
ATOM 2790 N N . ARG A 1 354 ? 18.400 2.858 -41.069 1.00 92.75 354 ARG A N 1
ATOM 2791 C CA . ARG A 1 354 ? 18.897 2.448 -42.403 1.00 92.75 354 ARG A CA 1
ATOM 2792 C C . ARG A 1 354 ? 19.759 1.189 -42.325 1.00 92.75 354 ARG A C 1
ATOM 2794 O O . ARG A 1 354 ? 19.592 0.279 -43.136 1.00 92.75 354 ARG A O 1
ATOM 2801 N N . THR A 1 355 ? 20.664 1.121 -41.350 1.00 93.06 355 THR A N 1
ATOM 2802 C CA . THR A 1 355 ? 21.562 -0.028 -41.142 1.00 93.06 355 THR A CA 1
ATOM 2803 C C . THR A 1 355 ? 20.783 -1.289 -40.757 1.00 93.06 355 THR A C 1
ATOM 2805 O O . THR A 1 355 ? 20.978 -2.340 -41.370 1.00 93.06 355 THR A O 1
ATOM 2808 N N . VAL A 1 356 ? 19.834 -1.176 -39.820 1.00 95.75 356 VAL A N 1
ATOM 2809 C CA . VAL A 1 356 ? 18.933 -2.266 -39.405 1.00 95.75 356 VAL A CA 1
ATOM 2810 C C . VAL A 1 356 ? 18.125 -2.799 -40.587 1.00 95.75 356 VAL A C 1
ATOM 2812 O O . VAL A 1 356 ? 18.082 -4.011 -40.801 1.00 95.75 356 VAL A O 1
ATOM 2815 N N . LEU A 1 357 ? 17.522 -1.917 -41.390 1.00 93.69 357 LEU A N 1
ATOM 2816 C CA . LEU A 1 357 ? 16.719 -2.305 -42.554 1.00 93.69 357 LEU A CA 1
ATOM 2817 C C . LEU A 1 357 ? 17.560 -2.991 -43.637 1.00 93.69 357 LEU A C 1
ATOM 2819 O O . LEU A 1 357 ? 17.131 -4.008 -44.178 1.00 93.69 357 LEU A O 1
ATOM 2823 N N . ARG A 1 358 ? 18.777 -2.499 -43.916 1.00 90.38 358 ARG A N 1
ATOM 2824 C CA . ARG A 1 358 ? 19.696 -3.138 -44.879 1.00 90.38 358 ARG A CA 1
ATOM 2825 C C . ARG A 1 358 ? 20.080 -4.555 -44.447 1.00 90.38 358 ARG A C 1
ATOM 2827 O O . ARG A 1 358 ? 20.128 -5.439 -45.296 1.00 90.38 358 ARG A O 1
ATOM 2834 N N . ALA A 1 359 ? 20.322 -4.764 -43.152 1.00 89.44 359 ALA A N 1
ATOM 2835 C CA . ALA A 1 359 ? 20.733 -6.054 -42.595 1.00 89.44 359 ALA A CA 1
ATOM 2836 C C . ALA A 1 359 ? 19.583 -7.069 -42.418 1.00 89.44 359 ALA A C 1
ATOM 2838 O O . ALA A 1 359 ? 19.846 -8.266 -42.425 1.00 89.44 359 ALA A O 1
ATOM 2839 N N . THR A 1 360 ? 18.330 -6.616 -42.278 1.00 92.31 360 THR A N 1
ATOM 2840 C CA . THR A 1 360 ? 17.157 -7.491 -42.041 1.00 92.31 360 THR A CA 1
ATOM 2841 C C . THR A 1 360 ? 16.278 -7.707 -43.276 1.00 92.31 360 THR A C 1
ATOM 2843 O O . THR A 1 360 ? 15.797 -8.813 -43.496 1.00 92.31 360 THR A O 1
ATOM 2846 N N . LEU A 1 361 ? 16.067 -6.674 -44.101 1.00 88.56 361 LEU A N 1
ATOM 2847 C CA . LEU A 1 361 ? 15.163 -6.709 -45.264 1.00 88.56 361 LEU A CA 1
ATOM 2848 C C . LEU A 1 361 ? 15.898 -6.656 -46.616 1.00 88.56 361 LEU A C 1
ATOM 2850 O O . LEU A 1 361 ? 15.263 -6.759 -47.668 1.00 88.56 361 LEU A O 1
ATOM 2854 N N . GLY A 1 362 ? 17.226 -6.514 -46.597 1.00 80.44 362 GLY A N 1
ATOM 2855 C CA . GLY A 1 362 ? 18.077 -6.450 -47.784 1.00 80.44 362 GLY A CA 1
ATOM 2856 C C . GLY A 1 362 ? 18.155 -5.057 -48.419 1.00 80.44 362 GLY A C 1
ATOM 2857 O O . GLY A 1 362 ? 17.236 -4.241 -48.337 1.00 80.44 362 GLY A O 1
ATOM 2858 N N . ALA A 1 363 ? 19.278 -4.777 -49.088 1.00 65.75 363 ALA A N 1
ATOM 2859 C CA . ALA A 1 363 ? 19.602 -3.440 -49.595 1.00 65.75 363 ALA A CA 1
ATOM 2860 C C . ALA A 1 363 ? 18.539 -2.856 -50.548 1.00 65.75 363 ALA A C 1
ATOM 2862 O O . ALA A 1 363 ? 18.200 -1.682 -50.427 1.00 65.75 363 ALA A O 1
ATOM 2863 N N . GLY A 1 364 ? 17.964 -3.678 -51.436 1.00 60.22 364 GLY A N 1
ATOM 2864 C CA . GLY A 1 364 ? 16.957 -3.260 -52.423 1.00 60.22 364 GLY A CA 1
ATOM 2865 C C . GLY A 1 364 ? 15.569 -2.914 -51.863 1.00 60.22 364 GLY A C 1
ATOM 2866 O O . GLY A 1 364 ? 14.673 -2.602 -52.642 1.00 60.22 364 GLY A O 1
ATOM 2867 N N . ARG A 1 365 ? 15.364 -2.982 -50.540 1.00 62.16 365 ARG A N 1
ATOM 2868 C CA . ARG A 1 365 ? 14.131 -2.542 -49.859 1.00 62.16 365 ARG A CA 1
ATOM 2869 C C . ARG A 1 365 ? 14.305 -1.264 -49.033 1.00 62.16 365 ARG A C 1
ATOM 2871 O O . ARG A 1 365 ? 13.349 -0.829 -48.399 1.00 62.16 365 ARG A O 1
ATOM 2878 N N . VAL A 1 366 ? 15.495 -0.663 -49.008 1.00 59.31 366 VAL A N 1
ATOM 2879 C CA . VAL A 1 366 ? 15.764 0.536 -48.201 1.00 59.31 366 VAL A CA 1
ATOM 2880 C C . VAL A 1 366 ? 15.642 1.788 -49.071 1.00 59.31 366 VAL A C 1
ATOM 2882 O O . VAL A 1 366 ? 16.322 1.849 -50.092 1.00 59.31 366 VAL A O 1
ATOM 2885 N N . PRO A 1 367 ? 14.823 2.788 -48.690 1.00 58.78 367 PRO A N 1
ATOM 2886 C CA . PRO A 1 367 ? 14.692 4.027 -49.452 1.00 58.78 367 PRO A CA 1
ATOM 2887 C C . PRO A 1 367 ? 16.038 4.721 -49.698 1.00 58.78 367 PRO A C 1
ATOM 2889 O O . PRO A 1 367 ? 16.869 4.847 -48.787 1.00 58.78 367 PRO A O 1
ATOM 2892 N N . GLU A 1 368 ? 16.249 5.215 -50.917 1.00 48.69 368 GLU A N 1
ATOM 2893 C CA . GLU A 1 368 ? 17.302 6.202 -51.174 1.00 48.69 368 GLU A CA 1
ATOM 2894 C C . GLU A 1 368 ? 17.047 7.464 -50.330 1.00 48.69 368 GLU A C 1
ATOM 2896 O O . GLU A 1 368 ? 15.883 7.787 -50.070 1.00 48.69 368 GLU A O 1
ATOM 2901 N N . PRO A 1 369 ? 18.089 8.170 -49.853 1.00 42.91 369 PRO A N 1
ATOM 2902 C CA . PRO A 1 369 ? 17.893 9.431 -49.153 1.00 42.91 369 PRO A CA 1
ATOM 2903 C C . PRO A 1 369 ? 17.227 10.443 -50.087 1.00 42.91 369 PRO A C 1
ATOM 2905 O O . PRO A 1 369 ? 17.647 10.601 -51.235 1.00 42.91 369 PRO A O 1
ATOM 2908 N N . LEU A 1 370 ? 16.237 11.183 -49.585 1.00 38.72 370 LEU A N 1
ATOM 2909 C CA . LEU A 1 370 ? 15.827 12.420 -50.243 1.00 38.72 370 LEU A CA 1
ATOM 2910 C C . LEU A 1 370 ? 17.029 13.384 -50.224 1.00 38.72 370 LEU A C 1
ATOM 2912 O O . LEU A 1 370 ? 17.611 13.586 -49.155 1.00 38.72 370 LEU A O 1
ATOM 2916 N N . PRO A 1 371 ? 17.439 13.972 -51.364 1.00 31.16 371 PRO A N 1
ATOM 2917 C CA . PRO A 1 371 ? 18.556 14.906 -51.376 1.00 31.16 371 PRO A CA 1
ATOM 2918 C C . PRO A 1 371 ? 18.279 16.114 -50.475 1.00 31.16 371 PRO A C 1
ATOM 2920 O O . PRO A 1 371 ? 17.299 16.837 -50.672 1.00 31.16 371 PRO A O 1
ATOM 2923 N N . LEU A 1 372 ? 19.167 16.350 -49.507 1.00 37.19 372 LEU A N 1
ATOM 2924 C CA . LEU A 1 372 ? 19.178 17.565 -48.694 1.00 37.19 372 LEU A CA 1
ATOM 2925 C C . LEU A 1 372 ? 19.438 18.772 -49.607 1.00 37.19 372 LEU A C 1
ATOM 2927 O O . LEU A 1 372 ? 20.577 19.055 -49.972 1.00 37.19 372 LEU A O 1
ATOM 2931 N N . GLY A 1 373 ? 18.351 19.437 -50.009 1.00 33.75 373 GLY A N 1
ATOM 2932 C CA . GLY A 1 373 ? 18.367 20.549 -50.961 1.00 33.75 373 GLY A CA 1
ATOM 2933 C C . GLY A 1 373 ? 17.428 20.379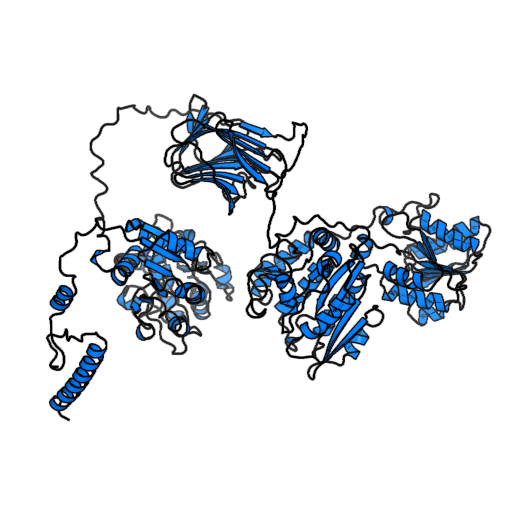 -52.159 1.00 33.75 373 GLY A C 1
ATOM 2934 O O . GLY A 1 373 ? 17.892 20.476 -53.292 1.00 33.75 373 GLY A O 1
ATOM 2935 N N . LYS A 1 374 ? 16.121 20.143 -51.927 1.00 28.72 374 LYS A N 1
ATOM 2936 C CA . LYS A 1 374 ? 15.034 20.490 -52.878 1.00 28.72 374 LYS A CA 1
ATOM 2937 C C . LYS A 1 374 ? 13.627 20.512 -52.249 1.00 28.72 374 LYS A C 1
ATOM 2939 O O . LYS A 1 374 ? 12.724 19.789 -52.657 1.00 28.72 374 LYS A O 1
ATOM 2944 N N . LEU A 1 375 ? 13.438 21.386 -51.255 1.00 30.81 375 LEU A N 1
ATOM 2945 C CA . LEU A 1 375 ? 12.102 21.876 -50.856 1.00 30.81 375 LEU A CA 1
ATOM 2946 C C . LEU A 1 375 ? 11.803 23.295 -51.378 1.00 30.81 375 LEU A C 1
ATOM 2948 O O . LEU A 1 375 ? 10.647 23.707 -51.412 1.00 30.81 375 LEU A O 1
ATOM 2952 N N . GLU A 1 376 ? 12.815 23.995 -51.889 1.00 29.70 376 GLU A N 1
ATOM 2953 C CA . GLU A 1 376 ? 12.660 25.199 -52.703 1.00 29.70 376 GLU A CA 1
ATOM 2954 C C . GLU A 1 376 ? 12.676 24.805 -54.191 1.00 29.70 376 GLU A C 1
ATOM 2956 O O . GLU A 1 376 ? 13.732 24.485 -54.723 1.00 29.70 376 GLU A O 1
ATOM 2961 N N . GLU A 1 377 ? 11.494 24.754 -54.825 1.00 27.11 377 GLU A N 1
ATOM 2962 C CA . GLU A 1 377 ? 11.246 25.034 -56.265 1.00 27.11 377 GLU A CA 1
ATOM 2963 C C . GLU A 1 377 ? 9.781 24.740 -56.655 1.00 27.11 377 GLU A C 1
ATOM 2965 O O . GLU A 1 377 ? 9.172 25.517 -57.394 1.00 27.11 377 GLU A O 1
ATOM 2970 N N . ASN A 1 378 ? 9.151 23.711 -56.068 1.00 25.38 378 ASN A N 1
ATOM 2971 C CA . ASN A 1 378 ? 7.745 23.320 -56.323 1.00 25.38 378 ASN A CA 1
ATOM 2972 C C . ASN A 1 378 ? 6.681 24.297 -55.754 1.00 25.38 378 ASN A C 1
ATOM 2974 O O . ASN A 1 378 ? 5.516 23.939 -55.601 1.00 25.38 378 ASN A O 1
ATOM 2978 N N . MET A 1 379 ? 7.068 25.539 -55.451 1.00 28.16 379 MET A N 1
ATOM 2979 C CA . MET A 1 379 ? 6.205 26.628 -54.964 1.00 28.16 379 MET A CA 1
ATOM 2980 C C . MET A 1 379 ? 5.955 27.716 -56.028 1.00 28.16 379 MET A C 1
ATOM 2982 O O . MET A 1 379 ? 5.374 28.758 -55.731 1.00 28.16 379 MET A O 1
ATOM 2986 N N . THR A 1 380 ? 6.368 27.492 -57.281 1.00 27.97 380 THR A N 1
ATOM 2987 C CA . THR A 1 380 ? 6.223 28.463 -58.377 1.00 27.97 380 THR A CA 1
ATOM 2988 C C . THR A 1 380 ? 5.162 28.046 -59.405 1.00 27.97 380 THR A C 1
ATOM 2990 O O . THR A 1 380 ? 5.447 27.358 -60.378 1.00 27.97 380 THR A O 1
ATOM 2993 N N . GLY A 1 381 ? 3.926 28.539 -59.229 1.00 26.19 381 GLY A N 1
ATOM 2994 C CA . GLY A 1 381 ? 2.980 28.700 -60.347 1.00 26.19 381 GLY A CA 1
ATOM 2995 C C . GLY A 1 381 ? 1.640 27.954 -60.292 1.00 26.19 381 GLY A C 1
ATOM 2996 O O . GLY A 1 381 ? 1.390 27.096 -61.131 1.00 26.19 381 GLY A O 1
ATOM 2997 N N . SER A 1 382 ? 0.717 28.372 -59.413 1.00 22.72 382 SER A N 1
ATOM 2998 C CA . SER A 1 382 ? -0.736 28.298 -59.695 1.00 22.72 382 SER A CA 1
ATOM 2999 C C . SER A 1 382 ? -1.560 29.268 -58.825 1.00 22.72 382 SER A C 1
ATOM 3001 O O . SER A 1 382 ? -2.328 28.849 -57.965 1.00 22.72 382 SER A O 1
ATOM 3003 N N . SER A 1 383 ? -1.380 30.572 -59.065 1.00 22.94 383 SER A N 1
ATOM 3004 C CA . SER A 1 383 ? -2.320 31.678 -58.772 1.00 22.94 383 SER A CA 1
ATOM 3005 C C . SER A 1 383 ? -3.308 31.543 -57.592 1.00 22.94 383 SER A C 1
ATOM 3007 O O . SER A 1 383 ? -4.394 30.974 -57.734 1.00 22.94 383 SER A O 1
ATOM 3009 N N . THR A 1 384 ? -3.036 32.252 -56.495 1.00 21.84 384 THR A N 1
ATOM 3010 C CA . THR A 1 384 ? -4.106 32.825 -55.665 1.00 21.84 384 THR A CA 1
ATOM 3011 C C . THR A 1 384 ? -4.784 33.993 -56.401 1.00 21.84 384 THR A C 1
ATOM 3013 O O . THR A 1 384 ? -4.097 34.778 -57.060 1.00 21.84 384 THR A O 1
ATOM 3016 N N . PRO A 1 385 ? -6.110 34.184 -56.268 1.00 22.39 385 PRO A N 1
ATOM 3017 C CA . PRO A 1 385 ? -6.718 35.496 -56.450 1.00 22.39 385 PRO A CA 1
ATOM 3018 C C . PRO A 1 385 ? -6.294 36.401 -55.285 1.00 22.39 385 PRO A C 1
ATOM 3020 O O . PRO A 1 385 ? -6.311 35.975 -54.131 1.00 22.39 385 PRO A O 1
ATOM 3023 N N . SER A 1 386 ? -5.914 37.645 -55.576 1.00 23.09 386 SER A N 1
ATOM 3024 C CA . SER A 1 386 ? -5.470 38.592 -54.548 1.00 23.09 386 SER A CA 1
ATOM 3025 C C . SER A 1 386 ? -6.631 39.115 -53.697 1.00 23.09 386 SER A C 1
ATOM 3027 O O . SER A 1 386 ? -7.621 39.613 -54.233 1.00 23.09 386 SER A O 1
ATOM 3029 N N . VAL A 1 387 ? -6.447 39.103 -52.375 1.00 22.66 387 VAL A N 1
ATOM 3030 C CA . VAL A 1 387 ? -7.063 40.064 -51.452 1.00 22.66 387 VAL A CA 1
ATOM 3031 C C . VAL A 1 387 ? -5.926 40.641 -50.613 1.00 22.66 387 VAL A C 1
ATOM 3033 O O . VAL A 1 387 ? -5.201 39.899 -49.952 1.00 22.66 387 VAL A O 1
ATOM 3036 N N . ALA A 1 388 ? -5.721 41.955 -50.687 1.00 22.64 388 ALA A N 1
ATOM 3037 C CA . ALA A 1 388 ? -4.615 42.616 -50.003 1.00 22.64 388 ALA A CA 1
ATOM 3038 C C . ALA A 1 388 ? -4.917 42.816 -48.511 1.00 22.64 388 ALA A C 1
ATOM 3040 O O . ALA A 1 388 ? -6.005 43.265 -48.152 1.00 22.64 388 ALA A O 1
ATOM 3041 N N . MET A 1 389 ? -3.932 42.559 -47.647 1.00 23.38 389 MET A N 1
ATOM 3042 C CA . MET A 1 389 ? -3.986 43.017 -46.259 1.00 23.38 389 MET A CA 1
ATOM 3043 C C . MET A 1 389 ? -3.690 44.519 -46.195 1.00 23.38 389 MET A C 1
ATOM 3045 O O . MET A 1 389 ? -2.622 44.968 -46.610 1.00 23.38 389 MET A O 1
ATOM 3049 N N . ALA A 1 390 ? -4.629 45.283 -45.641 1.00 22.19 390 ALA A N 1
ATOM 3050 C CA . ALA A 1 390 ? -4.361 46.621 -45.122 1.00 22.19 390 ALA A CA 1
ATOM 3051 C C . ALA A 1 390 ? -3.496 46.526 -43.841 1.00 22.19 390 ALA A C 1
ATOM 3053 O O . ALA A 1 390 ? -3.508 45.480 -43.183 1.00 22.19 390 ALA A O 1
ATOM 3054 N N . PRO A 1 391 ? -2.735 47.574 -43.468 1.00 26.94 391 PRO A N 1
ATOM 3055 C CA . PRO A 1 391 ? -1.932 47.554 -42.247 1.00 26.94 391 PRO A CA 1
ATOM 3056 C C . PRO A 1 391 ? -2.819 47.456 -41.000 1.00 26.94 391 PRO A C 1
ATOM 3058 O O . PRO A 1 391 ? -3.890 48.058 -40.941 1.00 26.94 391 PRO A O 1
ATOM 3061 N N . ALA A 1 392 ? -2.352 46.718 -39.991 1.00 25.41 392 ALA A N 1
ATOM 3062 C CA . ALA A 1 392 ? -3.065 46.562 -38.730 1.00 25.41 392 ALA A CA 1
ATOM 3063 C C . ALA A 1 392 ? -3.094 47.887 -37.949 1.00 25.41 392 ALA A C 1
ATOM 3065 O O . ALA A 1 392 ? -2.070 48.345 -37.443 1.00 25.41 392 ALA A O 1
ATOM 3066 N N . SER A 1 393 ? -4.277 48.488 -37.845 1.00 26.27 393 SER A N 1
ATOM 3067 C CA . SER A 1 393 ? -4.574 49.540 -36.874 1.00 26.27 393 SER A CA 1
ATOM 3068 C C . SER A 1 393 ? -4.733 48.949 -35.474 1.00 26.27 393 SER A C 1
ATOM 3070 O O . SER A 1 393 ? -5.297 47.866 -35.317 1.00 26.27 393 SER A O 1
ATOM 3072 N N . GLU A 1 394 ? -4.296 49.681 -34.451 1.00 40.00 394 GLU A N 1
ATOM 3073 C CA . GLU A 1 394 ? -4.547 49.328 -33.053 1.00 40.00 394 GLU A CA 1
ATOM 3074 C C . GLU A 1 394 ? -6.053 49.412 -32.742 1.00 40.00 394 GLU A C 1
ATOM 3076 O O . GLU A 1 394 ? -6.610 50.499 -32.594 1.00 40.00 394 GLU A O 1
ATOM 3081 N N . GLU A 1 395 ? -6.722 48.263 -32.619 1.00 29.95 395 GLU A N 1
ATOM 3082 C CA . GLU A 1 395 ? -8.075 48.167 -32.059 1.00 29.95 395 GLU A CA 1
ATOM 3083 C C . GLU A 1 395 ? -8.076 47.369 -30.750 1.00 29.95 395 GLU A C 1
ATOM 3085 O O . GLU A 1 395 ? -7.328 46.407 -30.569 1.00 29.95 395 GLU A O 1
ATOM 3090 N N . ALA A 1 396 ? -8.938 47.779 -29.818 1.00 31.19 396 ALA A N 1
ATOM 3091 C CA . ALA A 1 396 ? -9.057 47.165 -28.499 1.00 31.19 396 ALA A CA 1
ATOM 3092 C C . ALA A 1 396 ? -9.535 45.697 -28.569 1.00 31.19 396 ALA A C 1
ATOM 3094 O O . ALA A 1 396 ? -10.301 45.345 -29.470 1.00 31.19 396 ALA A O 1
ATOM 3095 N N . PRO A 1 397 ? -9.158 44.840 -27.595 1.00 37.00 397 PRO A N 1
ATOM 3096 C CA . PRO A 1 397 ? -9.497 43.420 -27.614 1.00 37.00 397 PRO A CA 1
ATOM 3097 C C . PRO A 1 397 ? -11.016 43.197 -27.674 1.00 37.00 397 PRO A C 1
ATOM 3099 O O . PRO A 1 397 ? -11.752 43.461 -26.714 1.00 37.00 397 PRO A O 1
ATOM 3102 N N . ARG A 1 398 ? -11.473 42.699 -28.829 1.00 57.56 398 ARG A N 1
ATOM 3103 C CA . ARG A 1 398 ? -12.865 42.316 -29.103 1.00 57.56 398 ARG A CA 1
ATOM 3104 C C . ARG A 1 398 ? -13.236 41.142 -28.187 1.00 57.56 398 ARG A C 1
ATOM 3106 O O . ARG A 1 398 ? -12.459 40.203 -28.028 1.00 57.56 398 ARG A O 1
ATOM 3113 N N . ARG A 1 399 ? -14.370 41.245 -27.485 1.00 59.91 399 ARG A N 1
ATOM 3114 C CA . ARG A 1 399 ? -14.622 40.448 -26.270 1.00 59.91 399 ARG A CA 1
ATOM 3115 C C . ARG A 1 399 ? -15.077 39.017 -26.567 1.00 59.91 399 ARG A C 1
ATOM 3117 O O . ARG A 1 399 ? -15.925 38.794 -27.423 1.00 59.91 399 ARG A O 1
ATOM 3124 N N . LEU A 1 400 ? -14.553 38.082 -25.774 1.00 70.38 400 LEU A N 1
ATOM 3125 C CA . LEU A 1 400 ? -14.983 36.685 -25.711 1.00 70.38 400 LEU A CA 1
ATOM 3126 C C . LEU A 1 400 ? -16.443 36.542 -25.229 1.00 70.38 400 LEU A C 1
ATOM 3128 O O . LEU A 1 400 ? -16.969 37.457 -24.584 1.00 70.38 400 LEU A O 1
ATOM 3132 N N . PRO A 1 401 ? -17.090 35.383 -25.474 1.00 73.06 401 PRO A N 1
ATOM 3133 C CA . PRO A 1 401 ? -18.352 35.028 -24.829 1.00 73.06 401 PRO A CA 1
ATOM 3134 C C . PRO A 1 401 ? -18.248 35.134 -23.301 1.00 73.06 401 PRO A C 1
ATOM 3136 O O . PRO A 1 401 ? -17.267 34.691 -22.706 1.00 73.06 401 PRO A O 1
ATOM 3139 N N . ALA A 1 402 ? -19.263 35.704 -22.649 1.00 72.75 402 ALA A N 1
ATOM 3140 C CA . ALA A 1 402 ? -19.247 35.889 -21.199 1.00 72.75 402 ALA A CA 1
ATOM 3141 C C . ALA A 1 402 ? -19.136 34.541 -20.455 1.00 72.75 402 ALA A C 1
ATOM 3143 O O . ALA A 1 402 ? -19.868 33.599 -20.763 1.00 72.75 402 ALA A O 1
ATOM 3144 N N . GLY A 1 403 ? -18.236 34.464 -19.469 1.00 78.69 403 GLY A N 1
ATOM 3145 C CA . GLY A 1 403 ? -17.932 33.228 -18.739 1.00 78.69 403 GLY A CA 1
ATOM 3146 C C . GLY A 1 403 ? -16.858 32.341 -19.386 1.00 78.69 403 GLY A C 1
ATOM 3147 O O . GLY A 1 403 ? -16.751 31.173 -19.002 1.00 78.69 403 GLY A O 1
ATOM 3148 N N . TRP A 1 404 ? -16.109 32.855 -20.373 1.00 86.88 404 TRP A N 1
ATOM 3149 C CA . TRP A 1 404 ? -15.008 32.157 -21.044 1.00 86.88 404 TRP A CA 1
ATOM 3150 C C . TRP A 1 404 ? -13.752 33.031 -21.176 1.00 86.88 404 TRP A C 1
ATOM 3152 O O . TRP A 1 404 ? -13.829 34.199 -21.565 1.00 86.88 404 TRP A O 1
ATOM 3162 N N . HIS A 1 405 ? -12.586 32.421 -20.964 1.00 85.06 405 HIS A N 1
ATOM 3163 C CA . HIS A 1 405 ? -11.259 32.995 -21.194 1.00 85.06 405 HIS A CA 1
ATOM 3164 C C . HIS A 1 405 ? -10.498 32.222 -22.284 1.00 85.06 405 HIS A C 1
ATOM 3166 O O . HIS A 1 405 ? -10.755 31.041 -22.527 1.00 85.06 405 HIS A O 1
ATOM 3172 N N . ALA A 1 406 ? -9.550 32.883 -22.954 1.00 82.81 406 ALA A N 1
ATOM 3173 C CA . ALA A 1 406 ? -8.722 32.258 -23.986 1.00 82.81 406 ALA A CA 1
ATOM 3174 C C . ALA A 1 406 ? -7.482 31.572 -23.396 1.00 82.81 406 ALA A C 1
ATOM 3176 O O . ALA A 1 406 ? -6.822 32.105 -22.506 1.00 82.81 406 ALA A O 1
ATOM 3177 N N . ILE A 1 407 ? -7.155 30.402 -23.942 1.00 78.12 407 ILE A N 1
ATOM 3178 C CA . ILE A 1 407 ? -5.978 29.593 -23.626 1.00 78.12 407 ILE A CA 1
ATOM 3179 C C . ILE A 1 407 ? -5.186 29.441 -24.931 1.00 78.12 407 ILE A C 1
ATOM 3181 O O . ILE A 1 407 ? -5.456 28.567 -25.759 1.00 78.12 407 ILE A O 1
ATOM 3185 N N . GLY A 1 408 ? -4.237 30.358 -25.128 1.00 75.62 408 GLY A N 1
ATOM 3186 C CA . GLY A 1 408 ? -3.523 30.559 -26.392 1.00 75.62 408 GLY A CA 1
ATOM 3187 C C . GLY A 1 408 ? -4.264 31.478 -27.384 1.00 75.62 408 GLY A C 1
ATOM 3188 O O . GLY A 1 408 ? -5.356 31.964 -27.085 1.00 75.62 408 GLY A O 1
ATOM 3189 N N . PRO A 1 409 ? -3.673 31.756 -28.563 1.00 72.81 409 PRO A N 1
ATOM 3190 C CA . PRO A 1 409 ? -4.288 32.608 -29.582 1.00 72.81 409 PRO A CA 1
ATOM 3191 C C . PRO A 1 409 ? -5.586 32.015 -30.148 1.00 72.81 409 PRO A C 1
ATOM 3193 O O . PRO A 1 409 ? -5.613 30.856 -30.562 1.00 72.81 409 PRO A O 1
ATOM 3196 N N . VAL A 1 410 ? -6.636 32.837 -30.213 1.00 81.00 410 VAL A N 1
ATOM 3197 C CA . VAL A 1 410 ? -7.967 32.493 -30.738 1.00 81.00 410 VAL A CA 1
ATOM 3198 C C . VAL A 1 410 ? -8.467 33.647 -31.610 1.00 81.00 410 VAL A C 1
ATOM 3200 O O . VAL A 1 410 ? -8.373 34.805 -31.204 1.00 81.00 410 VAL A O 1
ATOM 3203 N N . GLY A 1 411 ? -8.984 33.343 -32.803 1.00 78.75 411 GLY A N 1
ATOM 3204 C CA . GLY A 1 411 ? -9.627 34.328 -33.677 1.00 78.75 411 GLY A CA 1
ATOM 3205 C C . GLY A 1 411 ? -11.119 34.470 -33.372 1.00 78.75 411 GLY A C 1
ATOM 3206 O O . GLY A 1 411 ? -11.756 33.511 -32.939 1.00 78.75 411 GLY A O 1
ATOM 3207 N N . ILE A 1 412 ? -11.689 35.652 -33.613 1.00 78.12 412 ILE A N 1
ATOM 3208 C CA . ILE A 1 412 ? -13.137 35.898 -33.531 1.00 78.12 412 ILE A CA 1
ATOM 3209 C C . ILE A 1 412 ? -13.543 36.740 -34.745 1.00 78.12 412 ILE A C 1
ATOM 3211 O O . ILE A 1 412 ? -13.018 37.839 -34.927 1.00 78.12 412 ILE A O 1
ATOM 3215 N N . GLY A 1 413 ? -14.445 36.218 -35.577 1.00 71.75 413 GLY A N 1
ATOM 3216 C CA . GLY A 1 413 ? -15.006 36.916 -36.735 1.00 71.75 413 GLY A CA 1
ATOM 3217 C C . GLY A 1 413 ? -16.058 37.962 -36.356 1.00 71.75 413 GLY A C 1
ATOM 3218 O O . GLY A 1 413 ? -16.610 37.942 -35.254 1.00 71.75 413 GLY A O 1
ATOM 3219 N N . ASP A 1 414 ? -16.375 38.867 -37.287 1.00 61.16 414 ASP A N 1
ATOM 3220 C CA . ASP A 1 414 ? -17.380 39.929 -37.087 1.00 61.16 414 ASP A CA 1
ATOM 3221 C C . ASP A 1 414 ? -18.817 39.390 -36.886 1.00 61.16 414 ASP A C 1
ATOM 3223 O O . ASP A 1 414 ? -19.694 40.112 -36.412 1.00 61.16 414 ASP A O 1
ATOM 3227 N N . ASP A 1 415 ? -19.062 38.118 -37.212 1.00 69.81 415 ASP A N 1
ATOM 3228 C CA . ASP A 1 415 ? -20.312 37.382 -36.976 1.00 69.81 415 ASP A CA 1
ATOM 3229 C C . ASP A 1 415 ? -20.340 36.615 -35.635 1.00 69.81 415 ASP A C 1
ATOM 3231 O O . ASP A 1 415 ? -21.338 35.971 -35.303 1.00 69.81 415 ASP A O 1
ATOM 3235 N N . GLY A 1 416 ? -19.260 36.686 -34.849 1.00 71.06 416 GLY A N 1
ATOM 3236 C CA . GLY A 1 416 ? -19.103 35.974 -33.581 1.00 71.06 416 GLY A CA 1
ATOM 3237 C C . GLY A 1 416 ? -18.638 34.519 -33.711 1.00 71.06 416 GLY A C 1
ATOM 3238 O O . GLY A 1 416 ? -18.631 33.805 -32.705 1.00 71.06 416 GLY A O 1
ATOM 3239 N N . VAL A 1 417 ? -18.243 34.058 -34.905 1.00 86.19 417 VAL A N 1
ATOM 3240 C CA . VAL A 1 417 ? -17.602 32.744 -35.075 1.00 86.19 417 VAL A CA 1
ATOM 3241 C C . VAL A 1 417 ? -16.195 32.768 -34.478 1.00 86.19 417 VAL A C 1
ATOM 3243 O O . VAL A 1 417 ? -15.383 33.643 -34.771 1.00 86.19 417 VAL A O 1
ATOM 3246 N N . ILE A 1 418 ? -15.899 31.779 -33.640 1.00 89.31 418 ILE A N 1
ATOM 3247 C CA . ILE A 1 418 ? -14.601 31.573 -33.000 1.00 89.31 418 ILE A CA 1
ATOM 3248 C C . ILE A 1 418 ? -13.746 30.704 -33.928 1.00 89.31 418 ILE A C 1
ATOM 3250 O O . ILE A 1 418 ? -14.090 29.549 -34.195 1.00 89.31 418 ILE A O 1
ATOM 3254 N N . GLU A 1 419 ? -12.622 31.239 -34.399 1.00 88.19 419 GLU A N 1
ATOM 3255 C CA . GLU A 1 419 ? -11.674 30.528 -35.260 1.00 88.19 419 GLU A CA 1
ATOM 3256 C C . GLU A 1 419 ? -10.542 29.917 -34.427 1.00 88.19 419 GLU A C 1
ATOM 3258 O O . GLU A 1 419 ? -9.780 30.617 -33.752 1.00 88.19 419 GLU A O 1
ATOM 3263 N N . LEU A 1 420 ? -10.421 28.591 -34.491 1.00 86.50 420 LEU A N 1
ATOM 3264 C CA . LEU A 1 420 ? -9.434 27.807 -33.760 1.00 86.50 420 LEU A CA 1
ATOM 3265 C C . LEU A 1 420 ? -8.453 27.172 -34.751 1.00 86.50 420 LEU A C 1
ATOM 3267 O O . LEU A 1 420 ? -8.818 26.256 -35.488 1.00 86.50 420 LEU A O 1
ATOM 3271 N N . CYS A 1 421 ? -7.198 27.622 -34.732 1.00 80.31 421 CYS A N 1
ATOM 3272 C CA . CYS A 1 421 ? -6.114 27.104 -35.570 1.00 80.31 421 CYS A CA 1
ATOM 3273 C C . CYS A 1 421 ? -4.914 26.694 -34.704 1.00 80.31 421 CYS A C 1
ATOM 3275 O O . CYS A 1 421 ? -4.434 27.492 -33.899 1.00 80.31 421 CYS A O 1
ATOM 3277 N N . ALA A 1 422 ? -4.393 25.477 -34.890 1.00 69.94 422 ALA A N 1
ATOM 3278 C CA . ALA A 1 422 ? -3.196 25.010 -34.185 1.00 69.94 422 ALA A CA 1
ATOM 3279 C C . ALA A 1 422 ? -2.298 24.110 -35.044 1.00 69.94 422 ALA A C 1
ATOM 3281 O O . ALA A 1 422 ? -2.762 23.404 -35.942 1.00 69.94 422 ALA A O 1
ATOM 3282 N N . TYR A 1 423 ? -1.008 24.096 -34.703 1.00 56.78 423 TYR A N 1
ATOM 3283 C CA . TYR A 1 423 ? 0.047 23.349 -35.397 1.00 56.78 423 TYR A CA 1
ATOM 3284 C C . TYR A 1 423 ? 0.893 22.486 -34.434 1.00 56.78 423 TYR A C 1
ATOM 3286 O O . TYR A 1 423 ? 2.083 22.305 -34.654 1.00 56.78 423 TYR A O 1
ATOM 3294 N N . GLY A 1 424 ? 0.289 21.956 -33.360 1.00 49.56 424 GLY A N 1
ATOM 3295 C CA . GLY A 1 424 ? 0.935 20.984 -32.458 1.00 49.56 424 GLY A CA 1
ATOM 3296 C C . GLY A 1 424 ? 0.469 21.035 -30.998 1.00 49.56 424 GLY A C 1
ATOM 3297 O O . GLY A 1 424 ? 0.416 20.003 -30.335 1.00 49.56 424 GLY A O 1
ATOM 3298 N N . GLU A 1 425 ? 0.077 22.214 -30.515 1.00 55.91 425 GLU A N 1
ATOM 3299 C CA . GLU A 1 425 ? -0.371 22.452 -29.133 1.00 55.91 425 GLU A CA 1
ATOM 3300 C C . GLU A 1 425 ? -1.901 22.520 -29.024 1.00 55.91 425 GLU A C 1
ATOM 3302 O O . GLU A 1 425 ? -2.553 23.027 -29.937 1.00 55.91 425 GLU A O 1
ATOM 3307 N N . GLU A 1 426 ? -2.483 22.079 -27.899 1.00 68.31 426 GLU A N 1
ATOM 3308 C CA . GLU A 1 426 ? -3.911 22.301 -27.619 1.00 68.31 426 GLU A CA 1
ATOM 3309 C C . GLU A 1 426 ? -4.173 23.761 -27.213 1.00 68.31 426 GLU A C 1
ATOM 3311 O O . GLU A 1 426 ? -3.729 24.210 -26.159 1.00 68.31 426 GLU A O 1
ATOM 3316 N N . ARG A 1 427 ? -4.924 24.492 -28.044 1.00 80.56 427 ARG A N 1
ATOM 3317 C CA . ARG A 1 427 ? -5.294 25.907 -27.849 1.00 80.56 427 ARG A CA 1
ATOM 3318 C C . ARG A 1 427 ? -6.809 26.080 -27.988 1.00 80.56 427 ARG A C 1
ATOM 3320 O O . ARG A 1 427 ? -7.437 25.348 -28.756 1.00 80.56 427 ARG A O 1
ATOM 3327 N N . GLY A 1 428 ? -7.424 26.999 -27.246 1.00 88.00 428 GLY A N 1
ATOM 3328 C CA . GLY A 1 428 ? -8.888 27.104 -27.197 1.00 88.00 428 GLY A CA 1
ATOM 3329 C C . GLY A 1 428 ? -9.436 28.076 -26.157 1.00 88.00 428 GLY A C 1
ATOM 3330 O O . GLY A 1 428 ? -8.763 29.023 -25.766 1.00 88.00 428 GLY A O 1
ATOM 3331 N N . LEU A 1 429 ? -10.669 27.832 -25.711 1.00 88.81 429 LEU A N 1
ATOM 3332 C CA . LEU A 1 429 ? -11.355 28.590 -24.663 1.00 88.81 429 LEU A CA 1
ATOM 3333 C C . LEU A 1 429 ? -11.636 27.701 -23.447 1.00 88.81 429 LEU A C 1
ATOM 3335 O O . LEU A 1 429 ? -12.161 26.597 -23.609 1.00 88.81 429 LEU A O 1
ATOM 3339 N N . GLY A 1 430 ? -11.335 28.195 -22.246 1.00 88.38 430 GLY A N 1
ATOM 3340 C CA . GLY A 1 430 ? -11.728 27.606 -20.961 1.00 88.38 430 GLY A CA 1
ATOM 3341 C C . GLY A 1 430 ? -12.899 28.371 -20.340 1.00 88.38 430 GLY A C 1
ATOM 3342 O O . GLY A 1 430 ? -13.028 29.577 -20.551 1.00 88.38 430 GLY A O 1
ATOM 3343 N N . SER A 1 431 ? -13.779 27.688 -19.606 1.00 90.12 431 SER A N 1
ATOM 3344 C CA . SER A 1 431 ? -14.884 28.337 -18.890 1.00 90.12 431 SER A CA 1
ATOM 3345 C C . SER A 1 431 ? -14.461 28.814 -17.503 1.00 90.12 431 SER A C 1
ATOM 3347 O O . SER A 1 431 ? -13.742 28.114 -16.796 1.00 90.12 431 SER A O 1
ATOM 3349 N N . ASP A 1 432 ? -14.993 29.953 -17.065 1.00 82.44 432 ASP A N 1
ATOM 3350 C CA . ASP A 1 432 ? -14.732 30.513 -15.727 1.00 82.44 432 ASP A CA 1
ATOM 3351 C C . ASP A 1 432 ? -15.459 29.737 -14.609 1.00 82.44 432 ASP A C 1
ATOM 3353 O O . ASP A 1 432 ? -15.117 29.836 -13.432 1.00 82.44 432 ASP A O 1
ATOM 3357 N N . LEU A 1 433 ? -16.485 28.958 -14.974 1.00 77.69 433 LEU A N 1
ATOM 3358 C CA . LEU A 1 433 ? -17.333 28.193 -14.058 1.00 77.69 433 LEU A CA 1
ATOM 3359 C C . LEU A 1 433 ? -17.038 26.687 -14.117 1.00 77.69 433 LEU A C 1
ATOM 3361 O O . LEU A 1 433 ? -16.757 26.138 -15.186 1.00 77.69 433 LEU A O 1
ATOM 3365 N N . ALA A 1 434 ? -17.194 26.017 -12.970 1.00 84.81 434 ALA A N 1
ATOM 3366 C CA . ALA A 1 434 ? -17.029 24.572 -12.787 1.00 84.81 434 ALA A CA 1
ATOM 3367 C C . ALA A 1 434 ? -18.338 23.892 -12.306 1.00 84.81 434 ALA A C 1
ATOM 3369 O O . ALA A 1 434 ? -18.414 23.458 -11.152 1.00 84.81 434 ALA A O 1
ATOM 3370 N N . PRO A 1 435 ? -19.389 23.821 -13.149 1.00 81.69 435 PRO A N 1
ATOM 3371 C CA . PRO A 1 435 ? -20.700 23.283 -12.773 1.00 81.69 435 PRO A CA 1
ATOM 3372 C C . PRO A 1 435 ? -20.664 21.808 -12.324 1.00 81.69 435 PRO A C 1
ATOM 3374 O O . PRO A 1 435 ? -19.733 21.054 -12.625 1.00 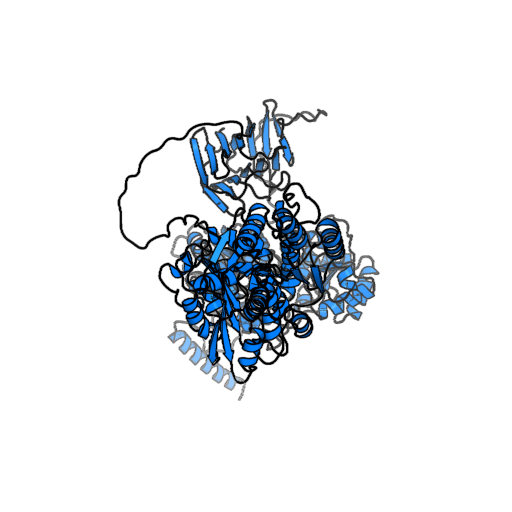81.69 435 PRO A O 1
ATOM 3377 N N . THR A 1 436 ? -21.706 21.389 -11.595 1.00 78.81 436 THR A N 1
ATOM 3378 C CA . THR A 1 436 ? -21.867 20.000 -11.094 1.00 78.81 436 THR A CA 1
ATOM 3379 C C . THR A 1 436 ? -22.790 19.148 -11.971 1.00 78.81 436 THR A C 1
ATOM 3381 O O . THR A 1 436 ? -22.653 17.923 -12.037 1.00 78.81 436 THR A O 1
ATOM 3384 N N . GLN A 1 437 ? -23.720 19.804 -12.665 1.00 89.00 437 GLN A N 1
ATOM 3385 C CA . GLN A 1 437 ? -24.547 19.247 -13.725 1.00 89.00 437 GLN A CA 1
ATOM 3386 C C . GLN A 1 437 ? -24.495 20.236 -14.885 1.00 89.00 437 GLN A C 1
ATOM 3388 O O . GLN A 1 437 ? -24.681 21.428 -14.676 1.00 89.00 437 GLN A O 1
ATOM 3393 N N . VAL A 1 438 ? -24.209 19.777 -16.100 1.00 92.50 438 VAL A N 1
ATOM 3394 C CA . VAL A 1 438 ? -23.803 20.678 -17.185 1.00 92.50 438 VAL A CA 1
ATOM 3395 C C . VAL A 1 438 ? -24.382 20.284 -18.534 1.00 92.50 438 VAL A C 1
ATOM 3397 O O . VAL A 1 438 ? -24.438 19.104 -18.888 1.00 92.50 438 VAL A O 1
ATOM 3400 N N . GLU A 1 439 ? -24.762 21.285 -19.320 1.00 94.75 439 GLU A N 1
ATOM 3401 C CA . GLU A 1 439 ? -24.863 21.186 -20.769 1.00 94.75 439 GLU A CA 1
ATOM 3402 C C . GLU A 1 439 ? -23.894 22.181 -21.414 1.00 94.75 439 GLU A C 1
ATOM 3404 O O . GLU A 1 439 ? -24.017 23.394 -21.252 1.00 94.75 439 GLU A O 1
ATOM 3409 N N . LEU A 1 440 ? -22.909 21.645 -22.135 1.00 95.81 440 LEU A N 1
ATOM 3410 C CA . LEU A 1 440 ? -22.031 22.398 -23.024 1.00 95.81 440 LEU A CA 1
ATOM 3411 C C . LEU A 1 440 ? -22.557 22.210 -24.447 1.00 95.81 440 LEU A C 1
ATOM 3413 O O . LEU A 1 440 ? -22.596 21.081 -24.944 1.00 95.81 440 LEU A O 1
ATOM 3417 N N . SER A 1 441 ? -22.959 23.293 -25.107 1.00 94.94 441 SER A N 1
ATOM 3418 C CA . SER A 1 441 ? -23.501 23.255 -26.469 1.00 94.94 441 SER A CA 1
ATOM 3419 C C . SER A 1 441 ? -22.838 24.284 -27.368 1.00 94.94 441 SER A C 1
ATOM 3421 O O . SER A 1 441 ? -22.608 25.412 -26.941 1.00 94.94 441 SER A O 1
ATOM 3423 N N . PHE A 1 442 ? -22.558 23.900 -28.608 1.00 95.69 442 PHE A N 1
ATOM 3424 C CA . PHE A 1 442 ? -21.967 24.763 -29.626 1.00 95.69 442 PHE A CA 1
ATOM 3425 C C . PHE A 1 442 ? -22.222 24.182 -31.018 1.00 95.69 442 PHE A C 1
ATOM 3427 O O . PHE A 1 442 ? -22.388 22.972 -31.188 1.00 95.69 442 PHE A O 1
ATOM 3434 N N . ARG A 1 443 ? -22.207 25.037 -32.035 1.00 95.62 443 ARG A N 1
ATOM 3435 C CA . ARG A 1 443 ? -22.055 24.624 -33.429 1.00 95.62 443 ARG A CA 1
ATOM 3436 C C . ARG A 1 443 ? -20.576 24.491 -33.762 1.00 95.62 443 ARG A C 1
ATOM 3438 O O . ARG A 1 443 ? -19.758 25.271 -33.285 1.00 95.62 443 ARG A O 1
ATOM 3445 N N . LEU A 1 444 ? -20.243 23.506 -34.586 1.00 97.00 444 LEU A N 1
ATOM 3446 C CA . LEU A 1 444 ? -18.876 23.154 -34.960 1.00 97.00 444 LEU A CA 1
ATOM 3447 C C . LEU A 1 444 ? -18.767 22.963 -36.476 1.00 97.00 444 LEU A C 1
ATOM 3449 O O . LEU A 1 444 ? -19.609 22.280 -37.059 1.00 97.00 444 LEU A O 1
ATOM 3453 N N . ARG A 1 445 ? -17.714 23.491 -37.102 1.00 95.38 445 ARG A N 1
ATOM 3454 C CA . ARG A 1 445 ? -17.258 23.087 -38.441 1.00 95.38 445 ARG A CA 1
ATOM 3455 C C . ARG A 1 445 ? -15.809 22.611 -38.336 1.00 95.38 445 ARG A C 1
ATOM 3457 O O . ARG A 1 445 ? -14.953 23.325 -37.824 1.00 95.38 445 ARG A O 1
ATOM 3464 N N . LEU A 1 446 ? -15.554 21.378 -38.775 1.00 93.56 446 LEU A N 1
ATOM 3465 C CA . LEU A 1 446 ? -14.230 20.747 -38.747 1.00 93.56 446 LEU A CA 1
ATOM 3466 C C . LEU A 1 446 ? -13.671 20.592 -40.156 1.00 93.56 446 LEU A C 1
ATOM 3468 O O . LEU A 1 446 ? -14.321 19.967 -40.998 1.00 93.56 446 LEU A O 1
ATOM 3472 N N . ASP A 1 447 ? -12.434 21.029 -40.377 1.00 88.25 447 ASP A N 1
ATOM 3473 C CA . ASP A 1 447 ? -11.694 20.669 -41.586 1.00 88.25 447 ASP A CA 1
ATOM 3474 C C . ASP A 1 447 ? -11.338 19.174 -41.603 1.00 88.25 447 ASP A C 1
ATOM 3476 O O . ASP A 1 447 ? -11.348 18.481 -40.576 1.00 88.25 447 ASP A O 1
ATOM 3480 N N . ALA A 1 448 ? -11.001 18.655 -42.788 1.00 80.12 448 ALA A N 1
ATOM 3481 C CA . ALA A 1 448 ? -10.711 17.234 -43.002 1.00 80.12 448 ALA A CA 1
ATOM 3482 C C . ALA A 1 448 ? -9.677 16.678 -42.002 1.00 80.12 448 ALA A C 1
ATOM 3484 O O . ALA A 1 448 ? -9.901 15.622 -41.410 1.00 80.12 448 ALA A O 1
ATOM 3485 N N . ASN A 1 449 ? -8.611 17.442 -41.742 1.00 83.25 449 ASN A N 1
ATOM 3486 C CA . ASN A 1 449 ? -7.483 17.030 -40.903 1.00 83.25 449 ASN A CA 1
ATOM 3487 C C . ASN A 1 449 ? -7.531 17.584 -39.459 1.00 83.25 449 ASN A C 1
ATOM 3489 O O . ASN A 1 449 ? -6.570 17.426 -38.709 1.00 83.25 449 ASN A O 1
ATOM 3493 N N . ALA A 1 450 ? -8.631 18.223 -39.042 1.00 87.62 450 ALA A N 1
ATOM 3494 C CA . ALA A 1 450 ? -8.729 18.869 -37.730 1.00 87.62 450 ALA A CA 1
ATOM 3495 C C . ALA A 1 450 ? -8.696 17.874 -36.547 1.00 87.62 450 ALA A C 1
ATOM 3497 O O . ALA A 1 450 ? -9.422 16.871 -36.548 1.00 87.62 450 ALA A O 1
ATOM 3498 N N . ARG A 1 451 ? -7.910 18.191 -35.512 1.00 90.88 451 ARG A N 1
ATOM 3499 C CA . ARG A 1 451 ? -7.818 17.485 -34.222 1.00 90.88 451 ARG A CA 1
ATOM 3500 C C . ARG A 1 451 ? -8.465 18.322 -33.118 1.00 90.88 451 ARG A C 1
ATOM 3502 O O . ARG A 1 451 ? -7.781 19.035 -32.392 1.00 90.88 451 ARG A O 1
ATOM 3509 N N . PHE A 1 452 ? -9.788 18.254 -33.023 1.00 94.06 452 PHE A N 1
ATOM 3510 C CA . PHE A 1 452 ? -10.605 19.082 -32.127 1.00 94.06 452 PHE A CA 1
ATOM 3511 C C . PHE A 1 452 ? -10.954 18.357 -30.822 1.00 94.06 452 PHE A C 1
ATOM 3513 O O . PHE A 1 452 ? -11.207 17.148 -30.838 1.00 94.06 452 PHE A O 1
ATOM 3520 N N . ILE A 1 453 ? -11.023 19.096 -29.711 1.00 93.50 453 ILE A N 1
ATOM 3521 C CA . ILE A 1 453 ? -11.401 18.581 -28.393 1.00 93.50 453 ILE A CA 1
ATOM 3522 C C . ILE A 1 453 ? -12.406 19.500 -27.681 1.00 93.50 453 ILE A C 1
ATOM 3524 O O . ILE A 1 453 ? -12.234 20.714 -27.621 1.00 93.50 453 ILE A O 1
ATOM 3528 N N . ALA A 1 454 ? -13.443 18.906 -27.089 1.00 94.69 454 ALA A N 1
ATOM 3529 C CA . ALA A 1 454 ? -14.370 19.591 -26.188 1.00 94.69 454 ALA A CA 1
ATOM 3530 C C . ALA A 1 454 ? -14.515 18.794 -24.885 1.00 94.69 454 ALA A C 1
ATOM 3532 O O . ALA A 1 454 ? -14.904 17.623 -24.911 1.00 94.69 454 ALA A O 1
ATOM 3533 N N . LYS A 1 455 ? -14.167 19.421 -23.760 1.00 93.81 455 LYS A N 1
ATOM 3534 C CA . LYS A 1 455 ? -14.002 18.830 -22.424 1.00 93.81 455 LYS A CA 1
ATOM 3535 C C . LYS A 1 455 ? -15.102 19.350 -21.485 1.00 93.81 455 LYS A C 1
ATOM 3537 O O . LYS A 1 455 ? -15.438 20.530 -21.529 1.00 93.81 455 LYS A O 1
ATOM 3542 N N . VAL A 1 456 ? -15.635 18.484 -20.621 1.00 92.38 456 VAL A N 1
ATOM 3543 C CA . VAL A 1 456 ? -16.536 18.821 -19.500 1.00 92.38 456 VAL A CA 1
ATOM 3544 C C . VAL A 1 456 ? -16.081 18.110 -18.222 1.00 92.38 456 VAL A C 1
ATOM 3546 O O . VAL A 1 456 ? -15.535 17.002 -18.282 1.00 92.38 456 VAL A O 1
ATOM 3549 N N . HIS A 1 457 ? -16.334 18.727 -17.064 1.00 91.19 457 HIS A N 1
ATOM 3550 C CA . HIS A 1 457 ? -15.814 18.288 -15.760 1.00 91.19 457 HIS A CA 1
ATOM 3551 C C . HIS A 1 457 ? -14.278 18.145 -15.775 1.00 91.19 457 HIS A C 1
ATOM 3553 O O . HIS A 1 457 ? -13.727 17.151 -15.301 1.00 91.19 457 HIS A O 1
ATOM 3559 N N . GLN A 1 458 ? -13.595 19.121 -16.376 1.00 89.50 458 GLN A N 1
ATOM 3560 C CA . GLN A 1 458 ? -12.141 19.247 -16.368 1.00 89.50 458 GLN A CA 1
ATOM 3561 C C . GLN A 1 458 ? -11.663 19.680 -14.973 1.00 89.50 458 GLN A C 1
ATOM 3563 O O . GLN A 1 458 ? -12.212 20.619 -14.397 1.00 89.50 458 GLN A O 1
ATOM 3568 N N . GLN A 1 459 ? -10.685 18.972 -14.400 1.00 81.62 459 GLN A N 1
ATOM 3569 C CA . GLN A 1 459 ? -10.325 19.147 -12.985 1.00 81.62 459 GLN A CA 1
ATOM 3570 C C . GLN A 1 459 ? -9.574 20.452 -12.670 1.00 81.62 459 GLN A C 1
ATOM 3572 O O . GLN A 1 459 ? -9.678 20.923 -11.540 1.00 81.62 459 GLN A O 1
ATOM 3577 N N . ALA A 1 460 ? -8.875 21.048 -13.638 1.00 77.19 460 ALA A N 1
ATOM 3578 C CA . ALA A 1 460 ? -8.289 22.387 -13.542 1.00 77.19 460 ALA A CA 1
ATOM 3579 C C . ALA A 1 460 ? -8.514 23.133 -14.867 1.00 77.19 460 ALA A C 1
ATOM 3581 O O . ALA A 1 460 ? -8.421 22.525 -15.932 1.00 77.19 460 ALA A O 1
ATOM 3582 N N . SER A 1 461 ? -8.869 24.418 -14.824 1.00 69.56 461 SER A N 1
ATOM 3583 C CA . SER A 1 461 ? -9.253 25.201 -16.013 1.00 69.56 461 SER A CA 1
ATOM 3584 C C . SER A 1 461 ? -8.104 25.394 -17.008 1.00 69.56 461 SER A C 1
ATOM 3586 O O . SER A 1 461 ? -8.333 25.432 -18.214 1.00 69.56 461 SER A O 1
ATOM 3588 N N . ASP A 1 462 ? -6.883 25.474 -16.489 1.00 62.41 462 ASP A N 1
ATOM 3589 C CA . ASP A 1 462 ? -5.637 25.849 -17.155 1.00 62.41 462 ASP A CA 1
ATOM 3590 C C . ASP A 1 462 ? -4.738 24.662 -17.550 1.00 62.41 462 ASP A C 1
ATOM 3592 O O . ASP A 1 462 ? -3.958 24.797 -18.487 1.00 62.41 462 ASP A O 1
ATOM 3596 N N . ASP A 1 463 ? -4.869 23.494 -16.906 1.00 69.06 463 ASP A N 1
ATOM 3597 C CA . ASP A 1 463 ? -4.157 22.255 -17.274 1.00 69.06 463 ASP A CA 1
ATOM 3598 C C . ASP A 1 463 ? -4.952 21.418 -18.308 1.00 69.06 463 ASP A C 1
ATOM 3600 O O . ASP A 1 463 ? -5.958 20.785 -17.946 1.00 69.06 463 ASP A O 1
ATOM 3604 N N . PRO A 1 464 ? -4.499 21.317 -19.581 1.00 62.06 464 PRO A N 1
ATOM 3605 C CA . PRO A 1 464 ? -5.181 20.533 -20.611 1.00 62.06 464 PRO A CA 1
ATOM 3606 C C . PRO A 1 464 ? -5.112 19.014 -20.389 1.00 62.06 464 PRO A C 1
ATOM 3608 O O . PRO A 1 464 ? -5.968 18.303 -20.929 1.00 62.06 464 PRO A O 1
ATOM 3611 N N . ALA A 1 465 ? -4.129 18.525 -19.623 1.00 65.06 465 ALA A N 1
ATOM 3612 C CA . ALA A 1 465 ? -3.942 17.119 -19.259 1.00 65.06 465 ALA A CA 1
ATOM 3613 C C . ALA A 1 465 ? -4.709 16.724 -17.979 1.00 65.06 465 ALA A C 1
ATOM 3615 O O . ALA A 1 465 ? -4.768 15.538 -17.623 1.00 65.06 465 ALA A O 1
ATOM 3616 N N . SER A 1 466 ? -5.345 17.690 -17.307 1.00 75.62 466 SER A N 1
ATOM 3617 C CA . SER A 1 466 ? -6.213 17.423 -16.164 1.00 75.62 466 SER A CA 1
ATOM 3618 C C . SER A 1 466 ? -7.424 16.578 -16.579 1.00 75.62 466 SER A C 1
ATOM 3620 O O . SER A 1 466 ? -7.956 16.655 -17.697 1.00 75.62 466 SER A O 1
ATOM 3622 N N . ASN A 1 467 ? -7.870 15.703 -15.672 1.00 85.88 467 ASN A N 1
ATOM 3623 C CA . ASN A 1 467 ? -8.880 14.713 -16.026 1.00 85.88 467 ASN A CA 1
ATOM 3624 C C . ASN A 1 467 ? -10.205 15.392 -16.405 1.00 85.88 467 ASN A C 1
ATOM 3626 O O . ASN A 1 467 ? -10.605 16.378 -15.801 1.00 85.88 467 ASN A O 1
ATOM 3630 N N . SER A 1 468 ? -10.876 14.855 -17.418 1.00 90.94 468 SER A N 1
ATOM 3631 C CA . SER A 1 468 ? -12.051 15.449 -18.063 1.00 90.94 468 SER A CA 1
ATOM 3632 C C . SER A 1 468 ? -12.805 14.368 -18.827 1.00 90.94 468 SER A C 1
ATOM 3634 O O . SER A 1 468 ? -12.175 13.427 -19.320 1.00 90.94 468 SER A O 1
ATOM 3636 N N . TYR A 1 469 ? -14.124 14.495 -18.978 1.00 93.12 469 TYR A N 1
ATOM 3637 C CA . TYR A 1 469 ? -14.829 13.782 -20.048 1.00 93.12 469 TYR A CA 1
ATOM 3638 C C . TYR A 1 469 ? -14.753 14.626 -21.304 1.00 93.12 469 TYR A C 1
ATOM 3640 O O . TYR A 1 469 ? -15.101 15.803 -21.268 1.00 93.12 469 TYR A O 1
ATOM 3648 N N . HIS A 1 470 ? -14.319 14.043 -22.412 1.00 92.38 470 HIS A N 1
ATOM 3649 C CA . HIS A 1 470 ? -14.069 14.816 -23.616 1.00 92.38 470 HIS A CA 1
ATOM 3650 C C . HIS A 1 470 ? -14.521 14.114 -24.888 1.00 92.38 470 HIS A C 1
ATOM 3652 O O . HIS A 1 470 ? -14.310 12.915 -25.081 1.00 92.38 470 HIS A O 1
ATOM 3658 N N . LEU A 1 471 ? -15.135 14.901 -25.766 1.00 95.38 471 LEU A N 1
ATOM 3659 C CA . LEU A 1 471 ? -15.239 14.613 -27.185 1.00 95.38 471 LEU A CA 1
ATOM 3660 C C . LEU A 1 471 ? -13.883 14.924 -27.816 1.00 95.38 471 LEU A C 1
ATOM 3662 O O . LEU A 1 471 ? -13.490 16.086 -27.829 1.00 95.38 471 LEU A O 1
ATOM 3666 N N . LEU A 1 472 ? -13.197 13.920 -28.358 1.00 92.81 472 LEU A N 1
ATOM 3667 C CA . LEU A 1 472 ? -12.043 14.113 -29.237 1.00 92.81 472 LEU A CA 1
ATOM 3668 C C . LEU A 1 472 ? -12.427 13.704 -30.660 1.00 92.81 472 LEU A C 1
ATOM 3670 O O . LEU A 1 472 ? -12.945 12.605 -30.867 1.00 92.81 472 LEU A O 1
ATOM 3674 N N . CYS A 1 473 ? -12.148 14.569 -31.631 1.00 93.00 473 CYS A N 1
ATOM 3675 C CA . CYS A 1 473 ? -12.355 14.322 -33.057 1.00 93.00 473 CYS A CA 1
ATOM 3676 C C . CYS A 1 473 ? -11.001 14.376 -33.769 1.00 93.00 473 CYS A C 1
ATOM 3678 O O . CYS A 1 473 ? -10.459 15.464 -33.964 1.00 93.00 473 CYS A O 1
ATOM 3680 N N . THR A 1 474 ? -10.446 13.230 -34.168 1.00 88.25 474 THR A N 1
ATOM 3681 C CA . THR A 1 474 ? -9.217 13.142 -34.980 1.00 88.25 474 THR A CA 1
ATOM 3682 C C . THR A 1 474 ? -9.559 12.695 -36.408 1.00 88.25 474 THR A C 1
ATOM 3684 O O . THR A 1 474 ? -10.653 12.160 -36.620 1.00 88.25 474 THR A O 1
ATOM 3687 N N . PRO A 1 475 ? -8.686 12.908 -37.411 1.00 80.00 475 PRO A N 1
ATOM 3688 C CA . PRO A 1 475 ? -8.993 12.577 -38.811 1.00 80.00 475 PRO A CA 1
ATOM 3689 C C . PRO A 1 475 ? -9.395 11.108 -39.008 1.00 80.00 475 PRO A C 1
ATOM 3691 O O . PRO A 1 475 ? -10.243 10.777 -39.835 1.00 80.00 475 PRO A O 1
ATOM 3694 N N . GLU A 1 476 ? -8.842 10.215 -38.189 1.00 77.38 476 GLU A N 1
ATOM 3695 C CA . GLU A 1 476 ? -9.093 8.778 -38.246 1.00 77.38 476 GLU A CA 1
ATOM 3696 C C . GLU A 1 476 ? -10.388 8.393 -37.505 1.00 77.38 476 GLU A C 1
ATOM 3698 O O . GLU A 1 476 ? -11.124 7.497 -37.940 1.00 77.38 476 GLU A O 1
ATOM 3703 N N . ARG A 1 477 ? -10.684 9.040 -36.367 1.00 81.06 477 ARG A N 1
ATOM 3704 C CA . ARG A 1 477 ? -11.693 8.588 -35.390 1.00 81.06 477 ARG A CA 1
ATOM 3705 C C . ARG A 1 477 ? -12.211 9.708 -34.484 1.00 81.06 477 ARG A C 1
ATOM 3707 O O . ARG A 1 477 ? -11.447 10.515 -33.971 1.00 81.06 477 ARG A O 1
ATOM 3714 N N . ASP A 1 478 ? -13.502 9.645 -34.172 1.00 89.81 478 ASP A N 1
ATOM 3715 C CA . ASP A 1 478 ? -14.155 10.545 -33.220 1.00 89.81 478 ASP A CA 1
ATOM 3716 C C . ASP A 1 478 ? -14.685 9.728 -32.028 1.00 89.81 478 ASP A C 1
ATOM 3718 O O . ASP A 1 478 ? -15.210 8.620 -32.202 1.00 89.81 478 ASP A O 1
ATOM 3722 N N . TYR A 1 479 ? -14.527 10.218 -30.798 1.00 89.19 479 TYR A N 1
ATOM 3723 C CA . TYR A 1 479 ? -14.962 9.488 -29.606 1.00 89.19 479 TYR A CA 1
ATOM 3724 C C . TYR A 1 479 ? -15.211 10.361 -28.375 1.00 89.19 479 TYR A C 1
ATOM 3726 O O . TYR A 1 479 ? -14.550 11.370 -28.150 1.00 89.19 479 TYR A O 1
ATOM 3734 N N . LEU A 1 480 ? -16.119 9.887 -27.519 1.00 93.00 480 LEU A N 1
ATOM 3735 C CA . LEU A 1 480 ? -16.178 10.254 -26.107 1.00 93.00 480 LEU A CA 1
ATOM 3736 C C . LEU A 1 480 ? -15.134 9.431 -25.342 1.00 93.00 480 LEU A C 1
ATOM 3738 O O . LEU A 1 480 ? -15.120 8.196 -25.416 1.00 93.00 480 LEU A O 1
ATOM 3742 N N . ALA A 1 481 ? -14.291 10.105 -24.574 1.00 86.94 481 ALA A N 1
ATOM 3743 C CA . ALA A 1 481 ? -13.294 9.514 -23.693 1.00 86.94 481 ALA A CA 1
ATOM 3744 C C . ALA A 1 481 ? -13.262 10.211 -22.326 1.00 86.94 481 ALA A C 1
ATOM 3746 O O . ALA A 1 481 ? -13.931 11.217 -22.089 1.00 86.94 481 ALA A O 1
ATOM 3747 N N . ARG A 1 482 ? -12.484 9.621 -21.425 1.00 91.25 482 ARG A N 1
ATOM 3748 C CA . ARG A 1 482 ? -11.894 10.255 -20.248 1.00 91.25 482 ARG A CA 1
ATOM 3749 C C . ARG A 1 482 ? -10.385 9.986 -20.299 1.00 91.25 482 ARG A C 1
ATOM 3751 O O . ARG A 1 482 ? -9.962 9.094 -21.040 1.00 91.25 482 ARG A O 1
ATOM 3758 N N . HIS A 1 483 ? -9.554 10.716 -19.552 1.00 73.62 483 HIS A N 1
ATOM 3759 C CA . HIS A 1 483 ? -8.099 10.515 -19.617 1.00 73.62 483 HIS A CA 1
ATOM 3760 C C . HIS A 1 483 ? -7.710 9.038 -19.402 1.00 73.62 483 HIS A C 1
ATOM 3762 O O . HIS A 1 483 ? -8.216 8.364 -18.501 1.00 73.62 483 HIS A O 1
ATOM 3768 N N . ASN A 1 484 ? -6.838 8.536 -20.283 1.00 62.53 484 ASN A N 1
ATOM 3769 C CA . ASN A 1 484 ? -6.422 7.131 -20.409 1.00 62.53 484 ASN A CA 1
ATOM 3770 C C . ASN A 1 484 ? -7.531 6.101 -20.736 1.00 62.53 484 ASN A C 1
ATOM 3772 O O . ASN A 1 484 ? -7.277 4.896 -20.674 1.00 62.53 484 ASN A O 1
ATOM 3776 N N . ARG A 1 485 ? -8.747 6.518 -21.129 1.00 76.19 485 ARG A N 1
ATOM 3777 C CA . ARG A 1 485 ? -9.849 5.598 -21.469 1.00 76.19 485 ARG A CA 1
ATOM 3778 C C . ARG A 1 485 ? -10.814 6.148 -22.526 1.00 76.19 485 ARG A C 1
ATOM 3780 O O . ARG A 1 485 ? -11.671 6.977 -22.232 1.00 76.19 485 ARG A O 1
ATOM 3787 N N . VAL A 1 486 ? -10.792 5.569 -23.729 1.00 82.25 486 VAL A N 1
ATOM 3788 C CA . VAL A 1 486 ? -11.903 5.730 -24.686 1.00 82.25 486 VAL A CA 1
ATOM 3789 C C . VAL A 1 486 ? -13.158 5.068 -24.111 1.00 82.25 486 VAL A C 1
ATOM 3791 O O . VAL A 1 486 ? -13.129 3.894 -23.741 1.00 82.25 486 VAL A O 1
ATOM 3794 N N . LEU A 1 487 ? -14.254 5.822 -24.024 1.00 81.94 487 LEU A N 1
ATOM 3795 C CA . LEU A 1 487 ? -15.519 5.374 -23.437 1.00 81.94 487 LEU A CA 1
ATOM 3796 C C . LEU A 1 487 ? -16.517 4.940 -24.518 1.00 81.94 487 LEU A C 1
ATOM 3798 O O . LEU A 1 487 ? -17.180 3.912 -24.372 1.00 81.94 487 LEU A O 1
ATOM 3802 N N . ARG A 1 488 ? -16.624 5.703 -25.616 1.00 87.81 488 ARG A N 1
ATOM 3803 C CA . ARG A 1 488 ? -17.512 5.386 -26.741 1.00 87.81 488 ARG A CA 1
ATOM 3804 C C . ARG A 1 488 ? -17.039 6.033 -28.045 1.00 87.81 488 ARG A C 1
ATOM 3806 O O . ARG A 1 488 ? -16.989 7.253 -28.139 1.00 87.81 488 ARG A O 1
ATOM 3813 N N . ALA A 1 489 ? -16.774 5.219 -29.068 1.00 82.62 489 ALA A N 1
ATOM 3814 C CA . ALA A 1 489 ? -16.591 5.712 -30.434 1.00 82.62 489 ALA A CA 1
ATOM 3815 C C . ALA A 1 489 ? -17.909 6.262 -31.009 1.00 82.62 489 ALA A C 1
ATOM 3817 O O . ALA A 1 489 ? -18.981 5.697 -30.761 1.00 82.62 489 ALA A O 1
ATOM 3818 N N . LEU A 1 490 ? -17.811 7.346 -31.774 1.00 89.94 490 LEU A N 1
ATOM 3819 C CA . LEU A 1 490 ? -18.908 8.021 -32.470 1.00 89.94 490 LEU A CA 1
ATOM 3820 C C . LEU A 1 490 ? -18.401 8.562 -33.824 1.00 89.94 490 LEU A C 1
ATOM 3822 O O . LEU A 1 490 ? -17.318 8.184 -34.270 1.00 89.94 490 LEU A O 1
ATOM 3826 N N . ARG A 1 491 ? -19.189 9.393 -34.513 1.00 86.75 491 ARG A N 1
ATOM 3827 C CA . ARG A 1 491 ? -18.737 10.138 -35.697 1.00 86.75 491 ARG A CA 1
ATOM 3828 C C . ARG A 1 491 ? -19.234 11.575 -35.659 1.00 86.75 491 ARG A C 1
ATOM 3830 O O . ARG A 1 491 ? -20.391 11.805 -35.308 1.00 86.75 491 ARG A O 1
ATOM 3837 N N . VAL A 1 492 ? -18.366 12.505 -36.049 1.00 90.00 492 VAL A N 1
ATOM 3838 C CA . VAL A 1 492 ? -18.691 13.924 -36.238 1.00 90.00 492 VAL A CA 1
ATOM 3839 C C . VAL A 1 492 ? -18.443 14.271 -37.712 1.00 90.00 492 VAL A C 1
ATOM 3841 O O . VAL A 1 492 ? -17.324 14.082 -38.189 1.00 90.00 492 VAL A O 1
ATOM 3844 N N . PRO A 1 493 ? -19.466 14.706 -38.473 1.00 87.81 493 PRO A N 1
ATOM 3845 C CA . PRO A 1 493 ? -19.280 15.156 -39.851 1.00 87.81 493 PRO A CA 1
ATOM 3846 C C . PRO A 1 493 ? -18.254 16.294 -39.972 1.00 87.81 493 PRO A C 1
ATOM 3848 O O . PRO A 1 493 ? -18.165 17.157 -39.103 1.00 87.81 493 PRO A O 1
ATOM 3851 N N . ARG A 1 494 ? -17.497 16.293 -41.074 1.00 90.94 494 ARG A N 1
ATOM 3852 C CA . ARG A 1 494 ? -16.459 17.285 -41.406 1.00 90.94 494 ARG A CA 1
ATOM 3853 C C . ARG A 1 494 ? -16.855 18.063 -42.665 1.00 90.94 494 ARG A C 1
ATOM 3855 O O . ARG A 1 494 ? -17.678 17.588 -43.444 1.00 90.94 494 ARG A O 1
ATOM 3862 N N . GLY A 1 495 ? -16.306 19.263 -42.845 1.00 83.69 495 GLY A N 1
ATOM 3863 C CA . GLY A 1 495 ? -16.602 20.178 -43.958 1.00 83.69 495 GLY A CA 1
ATOM 3864 C C . GLY A 1 495 ? -17.964 20.888 -43.890 1.00 83.69 495 GLY A C 1
ATOM 3865 O O . GLY A 1 495 ? -18.209 21.807 -44.668 1.00 83.69 495 GLY A O 1
ATOM 3866 N N . ILE A 1 496 ? -18.837 20.510 -42.952 1.00 87.12 496 ILE A N 1
ATOM 3867 C CA . ILE A 1 496 ? -20.159 21.110 -42.730 1.00 87.12 496 ILE A CA 1
ATOM 3868 C C . ILE A 1 496 ? -20.312 21.567 -41.277 1.00 87.12 496 ILE A C 1
ATOM 3870 O O . ILE A 1 496 ? -19.618 21.071 -40.391 1.00 87.12 496 ILE A O 1
ATOM 3874 N N . TRP A 1 497 ? -21.248 22.487 -41.036 1.00 93.50 497 TRP A N 1
ATOM 3875 C CA . TRP A 1 497 ? -21.680 22.840 -39.684 1.00 93.50 497 TRP A CA 1
ATOM 3876 C C . TRP A 1 497 ? -22.500 21.707 -39.053 1.00 93.50 497 TRP A C 1
ATOM 3878 O O . TRP A 1 497 ? -23.392 21.149 -39.696 1.00 93.50 497 TRP A O 1
ATOM 3888 N N . VAL A 1 498 ? -22.223 21.405 -37.785 1.00 92.50 498 VAL A N 1
ATOM 3889 C CA . VAL A 1 498 ? -22.961 20.435 -36.965 1.00 92.50 498 VAL A CA 1
ATOM 3890 C C . VAL A 1 498 ? -23.240 20.984 -35.568 1.00 92.50 498 VAL A C 1
ATOM 3892 O O . VAL A 1 498 ? -22.397 21.666 -34.987 1.00 92.50 498 VAL A O 1
ATOM 3895 N N . ASP A 1 499 ? -24.410 20.674 -35.013 1.00 92.88 499 ASP A N 1
ATOM 3896 C CA . ASP A 1 499 ? -24.766 21.022 -33.635 1.00 92.88 499 ASP A CA 1
ATOM 3897 C C . ASP A 1 499 ? -24.200 19.969 -32.681 1.00 92.88 499 ASP A C 1
ATOM 3899 O O . ASP A 1 499 ? -24.574 18.794 -32.758 1.00 92.88 499 ASP A O 1
ATOM 3903 N N . VAL A 1 500 ? -23.335 20.379 -31.758 1.00 96.12 500 VAL A N 1
ATOM 3904 C CA . VAL A 1 500 ? -22.723 19.518 -30.741 1.00 96.12 500 VAL A CA 1
ATOM 3905 C C . VAL A 1 500 ? -23.264 19.893 -29.365 1.00 96.12 500 VAL A C 1
ATOM 3907 O O . VAL A 1 500 ? -23.359 21.065 -29.004 1.00 96.12 500 VAL A O 1
ATOM 3910 N N . ARG A 1 501 ? -23.624 18.883 -28.572 1.00 96.75 501 ARG A N 1
ATOM 3911 C CA . ARG A 1 501 ? -24.113 19.059 -27.198 1.00 96.75 501 ARG A CA 1
ATOM 3912 C C . ARG A 1 501 ? -23.586 17.939 -26.311 1.00 96.75 501 ARG A C 1
ATOM 3914 O O . ARG A 1 501 ? -23.897 16.772 -26.555 1.00 96.75 501 ARG A O 1
ATOM 3921 N N . ILE A 1 502 ? -22.814 18.289 -25.288 1.00 96.06 502 ILE A N 1
ATOM 3922 C CA . ILE A 1 502 ? -22.288 17.376 -24.267 1.00 96.06 502 ILE A CA 1
ATOM 3923 C C . ILE A 1 502 ? -23.061 17.645 -22.972 1.00 96.06 502 ILE A C 1
ATOM 3925 O O . ILE A 1 502 ? -23.000 18.747 -22.432 1.00 96.06 502 ILE A O 1
ATOM 3929 N N . ARG A 1 503 ? -23.810 16.648 -22.486 1.00 93.81 503 ARG A N 1
ATOM 3930 C CA . ARG A 1 503 ? -24.733 16.773 -21.346 1.00 93.81 503 ARG A CA 1
ATOM 3931 C C . ARG A 1 503 ? -24.358 15.814 -20.213 1.00 93.81 503 ARG A C 1
ATOM 3933 O O . ARG A 1 503 ? -24.198 14.613 -20.441 1.00 93.81 503 ARG A O 1
ATOM 3940 N N . ARG A 1 504 ? -24.310 16.324 -18.983 1.00 88.69 504 ARG A N 1
ATOM 3941 C CA . ARG A 1 504 ? -24.233 15.571 -17.723 1.00 88.69 504 ARG A CA 1
ATOM 3942 C C . ARG A 1 504 ? -25.274 16.122 -16.749 1.00 88.69 504 ARG A C 1
ATOM 3944 O O . ARG A 1 504 ? -24.994 17.027 -15.981 1.00 88.69 504 ARG A O 1
ATOM 3951 N N . ALA A 1 505 ? -26.483 15.568 -16.807 1.00 81.00 505 ALA A N 1
ATOM 3952 C CA . ALA A 1 505 ? -27.619 15.971 -15.966 1.00 81.00 505 ALA A CA 1
ATOM 3953 C C . ALA A 1 505 ? -27.751 15.165 -14.658 1.00 81.00 505 ALA A C 1
ATOM 3955 O O . ALA A 1 505 ? -28.728 15.310 -13.937 1.00 81.00 505 ALA A O 1
ATOM 3956 N N . ASP A 1 506 ? -26.820 14.249 -14.377 1.00 78.31 506 ASP A N 1
ATOM 3957 C CA . ASP A 1 506 ? -26.753 13.531 -13.105 1.00 78.31 506 ASP A CA 1
ATOM 3958 C C . ASP A 1 506 ? -25.310 13.092 -12.805 1.00 78.31 506 ASP A C 1
ATOM 3960 O O . ASP A 1 506 ? -24.459 13.017 -13.696 1.00 78.31 506 ASP A O 1
ATOM 3964 N N . HIS A 1 507 ? -25.015 12.750 -11.548 1.00 74.75 507 HIS A N 1
ATOM 3965 C CA . HIS A 1 507 ? -23.673 12.326 -11.129 1.00 74.75 507 HIS A CA 1
ATOM 3966 C C . HIS A 1 507 ? -23.239 10.947 -11.679 1.00 74.75 507 HIS A C 1
ATOM 3968 O O . HIS A 1 507 ? -22.180 10.449 -11.293 1.00 74.75 507 HIS A O 1
ATOM 3974 N N . SER A 1 508 ? -24.000 10.323 -12.588 1.00 74.81 508 SER A N 1
ATOM 3975 C CA . SER A 1 508 ? -23.695 9.014 -13.181 1.00 74.81 508 SER A CA 1
ATOM 3976 C C . SER A 1 508 ? -23.432 9.025 -14.689 1.00 74.81 508 SER A C 1
ATOM 3978 O O . SER A 1 508 ? -22.761 8.110 -15.163 1.00 74.81 508 SER A O 1
ATOM 3980 N N . ARG A 1 509 ? -23.935 9.998 -15.465 1.00 88.75 509 ARG A N 1
ATOM 3981 C CA . ARG A 1 509 ? -24.005 9.893 -16.940 1.00 88.75 509 ARG A CA 1
ATOM 3982 C C . ARG A 1 509 ? -23.353 11.041 -17.697 1.00 88.75 509 ARG A C 1
ATOM 3984 O O . ARG A 1 509 ? -23.498 12.201 -17.338 1.00 88.75 509 ARG A O 1
ATOM 3991 N N . VAL A 1 510 ? -22.738 10.696 -18.827 1.00 91.69 510 VAL A N 1
ATOM 3992 C CA . VAL A 1 510 ? -22.343 11.638 -19.886 1.00 91.69 510 VAL A CA 1
ATOM 3993 C C . VAL A 1 510 ? -23.037 11.229 -21.180 1.00 91.69 510 VAL A C 1
ATOM 3995 O O . VAL A 1 510 ? -22.970 10.065 -21.588 1.00 91.69 510 VAL A O 1
ATOM 3998 N N . GLU A 1 511 ? -23.701 12.177 -21.830 1.00 94.94 511 GLU A N 1
ATOM 3999 C CA . GLU A 1 511 ? -24.353 12.015 -23.129 1.00 94.94 511 GLU A CA 1
ATOM 4000 C C . GLU A 1 511 ? -23.771 13.010 -24.141 1.00 94.94 511 GLU A C 1
ATOM 4002 O O . GLU A 1 511 ? -23.466 14.148 -23.794 1.00 94.94 511 GLU A O 1
ATOM 4007 N N . ILE A 1 512 ? -23.620 12.583 -25.398 1.00 95.25 512 ILE A N 1
ATOM 4008 C CA . ILE A 1 512 ? -23.284 13.468 -26.523 1.00 95.25 512 ILE A CA 1
ATOM 4009 C C . ILE A 1 512 ? -24.389 13.370 -27.564 1.00 95.25 512 ILE A C 1
ATOM 4011 O O . ILE A 1 512 ? -24.787 12.266 -27.950 1.00 95.25 512 ILE A O 1
ATOM 4015 N N . PHE A 1 513 ? -24.837 14.519 -28.055 1.00 94.12 513 PHE A N 1
ATOM 4016 C CA . PHE A 1 513 ? -25.761 14.659 -29.171 1.00 94.12 513 PHE A CA 1
ATOM 4017 C C . PHE A 1 513 ? -25.055 15.383 -30.322 1.00 94.12 513 PHE A C 1
ATOM 4019 O O . PHE A 1 513 ? -24.313 16.336 -30.086 1.00 94.12 513 PHE A O 1
ATOM 4026 N N . ILE A 1 514 ? -25.295 14.914 -31.548 1.00 91.88 514 ILE A N 1
ATOM 4027 C CA . ILE A 1 514 ? -24.820 15.509 -32.803 1.00 91.88 514 ILE A CA 1
ATOM 4028 C C . ILE A 1 514 ? -26.053 15.731 -33.687 1.00 91.88 514 ILE A C 1
ATOM 4030 O O . ILE A 1 514 ? -26.823 14.789 -33.904 1.00 91.88 514 ILE A O 1
ATOM 4034 N N . ASN A 1 515 ? -26.278 16.961 -34.154 1.00 90.44 515 ASN A N 1
ATOM 4035 C CA . ASN A 1 515 ? -27.465 17.381 -34.921 1.00 90.44 515 ASN A CA 1
ATOM 4036 C C . ASN A 1 515 ? -28.778 16.905 -34.258 1.00 90.44 515 ASN A C 1
ATOM 4038 O O . ASN A 1 515 ? -29.615 16.239 -34.868 1.00 90.44 515 ASN A O 1
ATOM 4042 N N . GLY A 1 516 ? -28.897 17.141 -32.945 1.00 79.12 516 GLY A N 1
ATOM 4043 C CA . GLY A 1 516 ? -30.032 16.727 -32.105 1.00 79.12 516 GLY A CA 1
ATOM 4044 C C . GLY A 1 516 ? -30.143 15.221 -31.804 1.00 79.12 516 GLY A C 1
ATOM 4045 O O . GLY A 1 516 ? -30.896 14.829 -30.912 1.00 79.12 516 GLY A O 1
ATOM 4046 N N . ARG A 1 517 ? -29.390 14.346 -32.484 1.00 83.19 517 ARG A N 1
ATOM 4047 C CA . ARG A 1 517 ? -29.453 12.885 -32.297 1.00 83.19 517 ARG A CA 1
ATOM 4048 C C . ARG A 1 517 ? -28.395 12.435 -31.289 1.00 83.19 517 ARG A C 1
ATOM 4050 O O . ARG A 1 517 ? -27.221 12.766 -31.427 1.00 83.19 517 ARG A O 1
ATOM 4057 N N . ARG A 1 518 ? -28.783 11.649 -30.278 1.00 91.75 518 ARG A N 1
ATOM 4058 C CA . ARG A 1 518 ? -27.852 11.149 -29.248 1.00 91.75 518 ARG A CA 1
ATOM 4059 C C . ARG A 1 518 ? -26.846 10.153 -29.840 1.00 91.75 518 ARG A C 1
ATOM 4061 O O . ARG A 1 518 ? -27.196 9.004 -30.100 1.00 91.75 518 ARG A O 1
ATOM 4068 N N . ALA A 1 519 ? -25.605 10.595 -30.012 1.00 84.62 519 ALA A N 1
ATOM 4069 C CA . ALA A 1 519 ? -24.490 9.827 -30.561 1.00 84.62 519 ALA A CA 1
ATOM 4070 C C . ALA A 1 519 ? -23.789 8.952 -29.504 1.00 84.62 519 ALA A C 1
ATOM 4072 O O . ALA A 1 519 ? -23.321 7.856 -29.819 1.00 84.62 519 ALA A O 1
ATOM 4073 N N . ALA A 1 520 ? -23.745 9.396 -28.242 1.00 88.12 520 ALA A N 1
ATOM 4074 C CA . ALA A 1 520 ? -23.182 8.626 -27.132 1.00 88.12 520 ALA A CA 1
ATOM 4075 C C . ALA A 1 520 ? -23.998 8.777 -25.838 1.00 88.12 520 ALA A C 1
ATOM 4077 O O . ALA A 1 520 ? -24.602 9.816 -25.582 1.00 88.12 520 ALA A O 1
ATOM 4078 N N . ARG A 1 521 ? -23.972 7.728 -25.009 1.00 90.12 521 ARG A N 1
ATOM 4079 C CA . ARG A 1 521 ? -24.405 7.712 -23.604 1.00 90.12 521 ARG A CA 1
ATOM 4080 C C . ARG A 1 521 ? -23.504 6.741 -22.854 1.00 90.12 521 ARG A C 1
ATOM 4082 O O . ARG A 1 521 ? -23.393 5.586 -23.263 1.00 90.12 521 ARG A O 1
ATOM 4089 N N . VAL A 1 522 ? -22.878 7.195 -21.777 1.00 84.06 522 VAL A N 1
ATOM 4090 C CA . VAL A 1 522 ? -21.967 6.402 -20.940 1.00 84.06 522 VAL A CA 1
ATOM 4091 C C . VAL A 1 522 ? -22.325 6.625 -19.475 1.00 84.06 522 VAL A C 1
ATOM 4093 O O . VAL A 1 522 ? -22.685 7.736 -19.094 1.00 84.06 522 VAL A O 1
ATOM 4096 N N . VAL A 1 523 ? -22.227 5.568 -18.664 1.00 83.06 523 VAL A N 1
ATOM 4097 C CA . VAL A 1 523 ? -22.288 5.658 -17.199 1.00 83.06 523 VAL A CA 1
ATOM 4098 C C . VAL A 1 523 ? -20.854 5.615 -16.664 1.00 83.06 523 VAL A C 1
ATOM 4100 O O . VAL A 1 523 ? -20.169 4.610 -16.849 1.00 83.06 523 VAL A O 1
ATOM 4103 N N . ASP A 1 524 ? -20.390 6.706 -16.056 1.00 77.31 524 ASP A N 1
ATOM 4104 C CA . ASP A 1 524 ? -19.069 6.841 -15.422 1.00 77.31 524 ASP A CA 1
ATOM 4105 C C . ASP A 1 524 ? -19.163 7.896 -14.299 1.00 77.31 524 ASP A C 1
ATOM 4107 O O . ASP A 1 524 ? -19.648 9.018 -14.495 1.00 77.31 524 ASP A O 1
ATOM 4111 N N . HIS A 1 525 ? -18.746 7.507 -13.094 1.00 79.56 525 HIS A N 1
ATOM 4112 C CA . HIS A 1 525 ? -18.926 8.271 -11.855 1.00 79.56 525 HIS A CA 1
ATOM 4113 C C . HIS A 1 525 ? -17.681 9.077 -11.440 1.00 79.56 525 HIS A C 1
ATOM 4115 O O . HIS A 1 525 ? -17.695 9.705 -10.384 1.00 79.56 525 HIS A O 1
ATOM 4121 N N . CYS A 1 526 ? -16.590 9.041 -12.213 1.00 72.38 526 CYS A N 1
ATOM 4122 C CA . CYS A 1 526 ? -15.267 9.407 -11.700 1.00 72.38 526 CYS A CA 1
ATOM 4123 C C . CYS A 1 526 ? -14.992 10.911 -11.551 1.00 72.38 526 CYS A C 1
ATOM 4125 O O . CYS A 1 526 ? -14.148 11.262 -10.736 1.00 72.38 526 CYS A O 1
ATOM 4127 N N . LEU A 1 527 ? -15.666 11.785 -12.306 1.00 81.94 527 LEU A N 1
ATOM 4128 C CA . LEU A 1 527 ? -15.541 13.250 -12.193 1.00 81.94 527 LEU A CA 1
ATOM 4129 C C . LEU A 1 527 ? -16.932 13.854 -11.947 1.00 81.94 527 LEU A C 1
ATOM 4131 O O . LEU A 1 527 ? -17.827 13.716 -12.788 1.00 81.94 527 LEU A O 1
ATOM 4135 N N . GLN A 1 528 ? -17.133 14.472 -10.782 1.00 77.12 528 GLN A N 1
ATOM 4136 C CA . GLN A 1 528 ? -18.459 14.883 -10.289 1.00 77.12 528 GLN A CA 1
ATOM 4137 C C . GLN A 1 528 ? -18.794 16.361 -10.531 1.00 77.12 528 GLN A C 1
ATOM 4139 O O . GLN A 1 528 ? -19.973 16.697 -10.576 1.00 77.12 528 GLN A O 1
ATOM 4144 N N . SER A 1 529 ? -17.779 17.191 -10.765 1.00 83.12 529 SER A N 1
ATOM 4145 C CA . SER A 1 529 ? -17.856 18.588 -11.206 1.00 83.12 529 SER A CA 1
ATOM 4146 C C . SER A 1 529 ? -16.568 18.955 -11.952 1.00 83.12 529 SER A C 1
ATOM 4148 O O . SER A 1 529 ? -15.633 18.147 -12.001 1.00 83.12 529 SER A O 1
ATOM 4150 N N . GLY A 1 530 ? -16.513 20.151 -12.536 1.00 87.56 530 GLY A N 1
ATOM 4151 C CA . GLY A 1 530 ? -15.288 20.725 -13.102 1.00 87.56 530 GLY A CA 1
ATOM 4152 C C . GLY A 1 530 ? -15.557 21.653 -14.283 1.00 87.56 530 GLY A C 1
ATOM 4153 O O . GLY A 1 530 ? -16.685 21.756 -14.767 1.00 87.56 530 GLY A O 1
ATOM 4154 N N . TYR A 1 531 ? -14.503 22.308 -14.755 1.00 91.56 531 TYR A N 1
ATOM 4155 C CA . TYR A 1 531 ? -14.548 23.288 -15.837 1.00 91.56 531 TYR A CA 1
ATOM 4156 C C . TYR A 1 531 ? -14.900 22.657 -17.194 1.00 91.56 531 TYR A C 1
ATOM 4158 O O . TYR A 1 531 ? -14.907 21.431 -17.366 1.00 91.56 531 TYR A O 1
ATOM 4166 N N . CYS A 1 532 ? -15.193 23.504 -18.174 1.00 93.00 532 CYS A N 1
ATOM 4167 C CA . CYS A 1 532 ? -15.363 23.129 -19.571 1.00 93.00 532 CYS A CA 1
ATOM 4168 C C . CYS A 1 532 ? -14.273 23.779 -20.430 1.00 93.00 532 CYS A C 1
ATOM 4170 O O . CYS A 1 532 ? -13.783 24.860 -20.114 1.00 93.00 532 CYS A O 1
ATOM 4172 N N . PHE A 1 533 ? -13.908 23.125 -21.530 1.00 92.62 533 PHE A N 1
ATOM 4173 C CA . PHE A 1 533 ? -12.928 23.637 -22.490 1.00 92.62 533 PHE A CA 1
ATOM 4174 C C . PHE A 1 533 ? -13.333 23.260 -23.912 1.00 92.62 533 PHE A C 1
ATOM 4176 O O . PHE A 1 533 ? -13.840 22.160 -24.139 1.00 92.62 533 PHE A O 1
ATOM 4183 N N . VAL A 1 534 ? -13.089 24.145 -24.873 1.00 92.38 534 VAL A N 1
ATOM 4184 C CA . VAL A 1 534 ? -13.304 23.900 -26.305 1.00 92.38 534 VAL A CA 1
ATOM 4185 C C . VAL A 1 534 ? -12.077 24.384 -27.069 1.00 92.38 534 VAL A C 1
ATOM 4187 O O . VAL A 1 534 ? -11.757 25.568 -27.028 1.00 92.38 534 VAL A O 1
ATOM 4190 N N . GLY A 1 535 ? -11.386 23.480 -27.764 1.00 90.12 535 GLY A N 1
ATOM 4191 C CA . GLY A 1 535 ? -10.094 23.776 -28.380 1.00 90.12 535 GLY A CA 1
ATOM 4192 C C . GLY A 1 535 ? -9.676 22.814 -29.489 1.00 90.12 535 GLY A C 1
ATOM 4193 O O . GLY A 1 535 ? -10.395 21.886 -29.867 1.00 90.12 535 GLY A O 1
ATOM 4194 N N . ILE A 1 536 ? -8.482 23.043 -30.025 1.00 89.75 536 ILE A N 1
ATOM 4195 C CA . ILE A 1 536 ? -7.901 22.299 -31.142 1.00 89.75 536 ILE A CA 1
ATOM 4196 C C . ILE A 1 536 ? -6.406 22.054 -30.905 1.00 89.75 536 ILE A C 1
ATOM 4198 O O . ILE A 1 536 ? -5.705 22.933 -30.416 1.00 89.75 536 ILE A O 1
ATOM 4202 N N . GLY A 1 537 ? -5.928 20.859 -31.259 1.00 81.12 537 GLY A N 1
ATOM 4203 C CA . GLY A 1 537 ? -4.519 20.445 -31.190 1.00 81.12 537 GLY A CA 1
ATOM 4204 C C . GLY A 1 537 ? -3.858 20.232 -32.559 1.00 81.12 537 GLY A C 1
ATOM 4205 O O . GLY A 1 537 ? -2.804 19.610 -32.650 1.00 81.12 537 GLY A O 1
ATOM 4206 N N . GLY A 1 538 ? -4.506 20.657 -33.647 1.00 80.88 538 GLY A N 1
ATOM 4207 C CA . GLY A 1 538 ? -3.999 20.518 -35.015 1.00 80.88 538 GLY A CA 1
ATOM 4208 C C . GLY A 1 538 ? -5.049 20.834 -36.085 1.00 80.88 538 GLY A C 1
ATOM 4209 O O . GLY A 1 538 ? -6.177 20.349 -35.997 1.00 80.88 538 GLY A O 1
ATOM 4210 N N . GLY A 1 539 ? -4.677 21.600 -37.112 1.00 87.12 539 GLY A N 1
ATOM 4211 C CA . GLY A 1 539 ? -5.566 22.026 -38.202 1.00 87.12 539 GLY A CA 1
ATOM 4212 C C . GLY A 1 539 ? -6.421 23.245 -37.835 1.00 87.12 539 GLY A C 1
ATOM 4213 O O . GLY A 1 539 ? -6.050 24.006 -36.942 1.00 87.12 539 GLY A O 1
ATOM 4214 N N . ARG A 1 540 ? -7.560 23.415 -38.524 1.00 89.00 540 ARG A N 1
ATOM 4215 C CA . ARG A 1 540 ? -8.559 24.477 -38.299 1.00 89.00 540 ARG A CA 1
ATOM 4216 C C . ARG A 1 540 ? -9.915 23.892 -37.896 1.00 89.00 540 ARG A C 1
ATOM 4218 O O . ARG A 1 540 ? -10.356 22.874 -38.435 1.00 89.00 540 ARG A O 1
ATOM 4225 N N . ALA A 1 541 ? -10.584 24.556 -36.964 1.00 92.81 541 ALA A N 1
ATOM 4226 C CA . ALA A 1 541 ? -11.992 24.370 -36.647 1.00 92.81 541 ALA A CA 1
ATOM 4227 C C . ALA A 1 541 ? -12.644 25.731 -36.391 1.00 92.81 541 ALA A C 1
ATOM 4229 O O . ALA A 1 541 ? -11.991 26.673 -35.946 1.00 92.81 541 ALA A O 1
ATOM 4230 N N . GLU A 1 542 ? -13.944 25.809 -36.630 1.00 94.06 542 GLU A N 1
ATOM 4231 C CA . GLU A 1 542 ? -14.754 26.988 -36.335 1.00 94.06 542 GLU A CA 1
ATOM 4232 C C . GLU A 1 542 ? -15.854 26.603 -35.349 1.00 94.06 542 GLU A C 1
ATOM 4234 O O . GLU A 1 542 ? -16.496 25.556 -35.494 1.00 94.06 542 GLU A O 1
ATOM 4239 N N . VAL A 1 543 ? -16.067 27.447 -34.343 1.00 93.19 543 VAL A N 1
ATOM 4240 C CA . VAL A 1 543 ? -17.047 27.230 -33.277 1.00 93.19 543 VAL A CA 1
ATOM 4241 C C . VAL A 1 543 ? -17.992 28.425 -33.221 1.00 93.19 543 VAL A C 1
ATOM 4243 O O . VAL A 1 543 ? -17.560 29.567 -33.117 1.00 93.19 543 VAL A O 1
ATOM 4246 N N . ALA A 1 544 ? -19.293 28.165 -33.275 1.00 90.44 544 ALA A N 1
ATOM 4247 C CA . ALA A 1 544 ? -20.347 29.175 -33.185 1.00 90.44 544 ALA A CA 1
ATOM 4248 C C . ALA A 1 544 ? -21.332 28.806 -32.068 1.00 90.44 544 ALA A C 1
ATOM 4250 O O . ALA A 1 544 ? -21.353 27.662 -31.613 1.00 90.44 544 ALA A O 1
ATOM 4251 N N . ASP A 1 545 ? -22.167 29.750 -31.625 1.00 89.31 545 ASP A N 1
ATOM 4252 C CA . ASP A 1 545 ? -23.216 29.498 -30.620 1.00 89.31 545 ASP A CA 1
ATOM 4253 C C . ASP A 1 545 ? -22.717 28.830 -29.313 1.00 89.31 545 ASP A C 1
ATOM 4255 O O . ASP A 1 545 ? -23.456 28.073 -28.679 1.00 89.31 545 ASP A O 1
ATOM 4259 N N . LEU A 1 546 ? -21.469 29.092 -28.897 1.00 92.56 546 LEU A N 1
ATOM 4260 C CA . LEU A 1 546 ? -20.872 28.483 -27.703 1.00 92.56 546 LEU A CA 1
ATOM 4261 C C . LEU A 1 546 ? -21.600 28.926 -26.428 1.00 92.56 546 LEU A C 1
ATOM 4263 O O . LEU A 1 546 ? -21.583 30.098 -26.055 1.00 92.56 546 LEU A O 1
ATOM 4267 N N . ARG A 1 547 ? -22.238 27.969 -25.749 1.00 89.81 547 ARG A N 1
ATOM 4268 C CA . ARG A 1 547 ? -23.048 28.181 -24.543 1.00 89.81 547 ARG A CA 1
ATOM 4269 C C . ARG A 1 547 ? -22.746 27.112 -23.500 1.00 89.81 547 ARG A C 1
ATOM 4271 O O . ARG A 1 547 ? -22.603 25.930 -23.817 1.00 89.81 547 ARG A O 1
ATOM 4278 N N . LEU A 1 548 ? -22.706 27.553 -22.248 1.00 90.94 548 LEU A N 1
ATOM 4279 C CA . LEU A 1 548 ? -22.609 26.723 -21.053 1.00 90.94 548 LEU A CA 1
ATOM 4280 C C . LEU A 1 548 ? -23.895 26.902 -20.239 1.00 90.94 548 LEU A C 1
ATOM 4282 O O . LEU A 1 548 ? -24.404 28.017 -20.122 1.00 90.94 548 LEU A O 1
ATOM 4286 N N . SER A 1 549 ? -24.443 25.826 -19.686 1.00 88.12 549 SER A N 1
ATOM 4287 C CA . SER A 1 549 ? -25.625 25.878 -18.819 1.00 88.12 549 SER A CA 1
ATOM 4288 C C . SER A 1 549 ? -25.471 24.907 -17.655 1.00 88.12 549 SER A C 1
ATOM 4290 O O . SER A 1 549 ? -25.168 23.733 -17.877 1.00 88.12 549 SER A O 1
ATOM 4292 N N . ASP A 1 550 ? -25.683 25.385 -16.426 1.00 82.56 550 ASP A N 1
ATOM 4293 C CA . ASP A 1 550 ? -25.821 24.507 -15.261 1.00 82.56 550 ASP A CA 1
ATOM 4294 C C . ASP A 1 550 ? -27.238 23.913 -15.256 1.00 82.56 550 ASP A C 1
ATOM 4296 O O . ASP A 1 550 ? -28.227 24.629 -15.425 1.00 82.56 550 ASP A O 1
ATOM 4300 N N . LEU A 1 551 ? -27.332 22.592 -15.125 1.00 79.56 551 LEU A N 1
ATOM 4301 C CA . LEU A 1 551 ? -28.591 21.849 -15.214 1.00 79.56 551 LEU A CA 1
ATOM 4302 C C . LEU A 1 551 ? -29.244 21.569 -13.858 1.00 79.56 551 LEU A C 1
ATOM 4304 O O . LEU A 1 551 ? -30.365 21.061 -13.836 1.00 79.56 551 LEU A O 1
ATOM 4308 N N . ALA A 1 552 ? -28.600 21.913 -12.739 1.00 67.00 552 ALA A N 1
ATOM 4309 C CA . ALA A 1 552 ? -29.124 21.634 -11.401 1.00 67.00 552 ALA A CA 1
ATOM 4310 C C . ALA A 1 552 ? -30.446 22.373 -11.080 1.00 67.00 552 ALA A C 1
ATOM 4312 O O . ALA A 1 552 ? -31.066 22.094 -10.055 1.00 67.00 552 ALA A O 1
ATOM 4313 N N . GLY A 1 553 ? -30.887 23.293 -11.949 1.00 44.38 553 GLY A N 1
ATOM 4314 C CA . GLY A 1 553 ? -32.149 24.027 -11.836 1.00 44.38 553 GLY A CA 1
ATOM 4315 C C . GLY A 1 553 ? -33.390 23.381 -12.479 1.00 44.38 553 GLY A C 1
ATOM 4316 O O . GLY A 1 553 ? -34.479 23.909 -12.270 1.00 44.38 553 GLY A O 1
ATOM 4317 N N . GLU A 1 554 ? -33.284 22.279 -13.241 1.00 33.06 554 GLU A N 1
ATOM 4318 C CA . GLU A 1 554 ? -34.424 21.719 -14.005 1.00 33.06 554 GLU A CA 1
ATOM 4319 C C . GLU A 1 554 ? -34.763 20.242 -13.696 1.00 33.06 554 GLU A C 1
ATOM 4321 O O . GLU A 1 554 ? -33.922 19.345 -13.728 1.00 33.06 554 GLU A O 1
ATOM 4326 N N . VAL A 1 555 ? -36.053 19.974 -13.453 1.00 31.27 555 VAL A N 1
ATOM 4327 C CA . VAL A 1 555 ? -36.662 18.686 -13.039 1.00 31.27 555 VAL A CA 1
ATOM 4328 C C . VAL A 1 555 ? -38.016 18.604 -13.786 1.00 31.27 555 VAL A C 1
ATOM 4330 O O . VAL A 1 555 ? -38.682 19.644 -13.769 1.00 31.27 555 VAL A O 1
ATOM 4333 N N . PRO A 1 556 ? -38.501 17.482 -14.417 1.00 34.94 556 PRO A N 1
ATOM 4334 C CA . PRO A 1 556 ? -38.915 16.271 -13.665 1.00 34.94 556 PRO A CA 1
ATOM 4335 C C . PRO A 1 556 ? -39.177 14.896 -14.404 1.00 34.94 556 PRO A C 1
ATOM 4337 O O . PRO A 1 556 ? -39.080 14.759 -15.618 1.00 34.94 556 PRO A O 1
ATOM 4340 N N . VAL A 1 557 ? -39.648 13.903 -13.612 1.00 23.48 557 VAL A N 1
ATOM 4341 C CA . VAL A 1 557 ? -40.442 12.661 -13.920 1.00 23.48 557 VAL A CA 1
ATOM 4342 C C . VAL A 1 557 ? -39.795 11.406 -14.580 1.00 23.48 557 VAL A C 1
ATOM 4344 O O . VAL A 1 557 ? -39.128 11.453 -15.608 1.00 23.48 557 VAL A O 1
ATOM 4347 N N . LEU A 1 558 ? -40.117 10.221 -14.012 1.00 35.19 558 LEU A N 1
ATOM 4348 C CA . LEU A 1 558 ? -39.843 8.856 -14.521 1.00 35.19 558 LEU A CA 1
ATOM 4349 C C . LEU A 1 558 ? -41.013 8.233 -15.323 1.00 35.19 558 LEU A C 1
ATOM 4351 O O . LEU A 1 558 ? -42.171 8.489 -14.997 1.00 35.19 558 LEU A O 1
ATOM 4355 N N . ARG A 1 559 ? -40.729 7.251 -16.206 1.00 21.38 559 ARG A N 1
ATOM 4356 C CA . ARG A 1 559 ? -41.654 6.137 -16.559 1.00 21.38 559 ARG A CA 1
ATOM 4357 C C . ARG A 1 559 ? -40.936 4.793 -16.824 1.00 21.38 559 ARG A C 1
ATOM 4359 O O . ARG A 1 559 ? -39.785 4.766 -17.249 1.00 21.38 559 ARG A O 1
ATOM 4366 N N . SER A 1 560 ? -41.648 3.692 -16.560 1.00 23.61 560 SER A N 1
ATOM 4367 C CA . SER A 1 560 ? -41.347 2.264 -16.843 1.00 23.61 560 SER A CA 1
ATOM 4368 C C . SER A 1 560 ? -42.026 1.817 -18.179 1.00 23.61 560 SER A C 1
ATOM 4370 O O . SER A 1 560 ? -42.575 2.681 -18.856 1.00 23.61 560 SER A O 1
ATOM 4372 N N . VAL A 1 561 ? -42.041 0.577 -18.719 1.00 23.55 561 VAL A N 1
ATOM 4373 C CA . VAL A 1 561 ? -41.855 -0.811 -18.204 1.00 23.55 561 VAL A CA 1
ATOM 4374 C C . VAL A 1 561 ? -41.057 -1.711 -19.219 1.00 23.55 561 VAL A C 1
ATOM 4376 O O . VAL A 1 561 ? -39.994 -1.268 -19.636 1.00 23.55 561 VAL A O 1
ATOM 4379 N N . PRO A 1 562 ? -41.451 -2.954 -19.605 1.00 26.67 562 PRO A N 1
ATOM 4380 C CA . PRO A 1 562 ? -41.012 -4.254 -19.063 1.00 26.67 562 PRO A CA 1
ATOM 4381 C C . PRO A 1 562 ? -39.987 -5.060 -19.916 1.00 26.67 562 PRO A C 1
ATOM 4383 O O . PRO A 1 562 ? -39.548 -4.646 -20.983 1.00 26.67 562 PRO A O 1
ATOM 4386 N N . ARG A 1 563 ? -39.616 -6.261 -19.429 1.00 34.62 563 ARG A N 1
ATOM 4387 C CA . ARG A 1 563 ? -38.682 -7.229 -20.056 1.00 34.62 563 ARG A CA 1
ATOM 4388 C C . ARG A 1 563 ? -39.375 -8.246 -20.976 1.00 34.62 563 ARG A C 1
ATOM 4390 O O . ARG A 1 563 ? -40.406 -8.786 -20.582 1.00 34.62 563 ARG A O 1
ATOM 4397 N N . HIS A 1 564 ? -38.685 -8.669 -22.039 1.00 23.94 564 HIS A N 1
ATOM 4398 C CA . HIS A 1 564 ? -38.745 -10.029 -22.615 1.00 23.94 564 HIS A CA 1
ATOM 4399 C C . HIS A 1 564 ? -37.341 -10.478 -23.095 1.00 23.94 564 HIS A C 1
ATOM 4401 O O . HIS A 1 564 ? -36.426 -9.665 -23.192 1.00 23.94 564 HIS A O 1
ATOM 4407 N N . ALA A 1 565 ? -37.137 -11.770 -23.369 1.00 25.25 565 ALA A N 1
ATOM 4408 C CA . ALA A 1 565 ? -36.504 -12.676 -22.395 1.00 25.25 565 ALA A CA 1
ATOM 4409 C C . ALA A 1 565 ? -36.354 -14.120 -22.952 1.00 25.25 565 ALA A C 1
ATOM 4411 O O . ALA A 1 565 ? -37.236 -14.947 -22.743 1.00 25.25 565 ALA A O 1
ATOM 4412 N N . ILE A 1 566 ? -35.231 -14.458 -23.605 1.00 24.69 566 ILE A N 1
ATOM 4413 C CA . ILE A 1 566 ? -34.888 -15.853 -23.977 1.00 24.69 566 ILE A CA 1
ATOM 4414 C C . ILE A 1 566 ? -33.521 -16.249 -23.375 1.00 24.69 566 ILE A C 1
ATOM 4416 O O . ILE A 1 566 ? -32.570 -15.471 -23.405 1.00 24.69 566 ILE A O 1
ATOM 4420 N N . ARG A 1 567 ? -33.453 -17.456 -22.792 1.00 24.98 567 ARG A N 1
ATOM 4421 C CA . ARG A 1 567 ? -32.253 -18.173 -22.285 1.00 24.98 567 ARG A CA 1
ATOM 4422 C C . ARG A 1 567 ? -31.939 -19.345 -23.254 1.00 24.98 567 ARG A C 1
ATOM 4424 O O . ARG A 1 567 ? -32.774 -19.627 -24.101 1.00 24.98 567 ARG A O 1
ATOM 4431 N N . ALA A 1 568 ? -30.842 -20.109 -23.207 1.00 27.33 568 ALA A N 1
ATOM 4432 C CA . ALA A 1 568 ? -29.725 -20.278 -22.256 1.00 27.33 568 ALA A CA 1
ATOM 4433 C C . ALA A 1 568 ? -28.427 -20.617 -23.066 1.00 27.33 568 ALA A C 1
ATOM 4435 O O . ALA A 1 568 ? -28.377 -20.225 -24.225 1.00 27.33 568 ALA A O 1
ATOM 4436 N N . THR A 1 569 ? -27.331 -21.284 -22.652 1.00 27.14 569 THR A N 1
ATOM 4437 C CA . THR A 1 569 ? -26.770 -21.913 -21.417 1.00 27.14 569 THR A CA 1
ATOM 4438 C C . THR A 1 569 ? -25.266 -22.161 -21.708 1.00 27.14 569 THR A C 1
ATOM 4440 O O . THR A 1 569 ? -24.936 -22.437 -22.854 1.00 27.14 569 THR A O 1
ATOM 4443 N N . ALA A 1 570 ? -24.301 -22.199 -20.779 1.00 24.31 570 ALA A N 1
ATOM 4444 C CA . ALA A 1 570 ? -24.193 -21.606 -19.444 1.00 24.31 570 ALA A CA 1
ATOM 4445 C C . ALA A 1 570 ? -22.733 -21.661 -18.931 1.00 24.31 570 ALA A C 1
ATOM 4447 O O . ALA A 1 570 ? -22.163 -22.738 -18.779 1.00 24.31 570 ALA A O 1
ATOM 4448 N N . ARG A 1 571 ? -22.184 -20.514 -18.520 1.00 25.34 571 ARG A N 1
ATOM 4449 C CA . ARG A 1 571 ? -21.373 -20.380 -17.294 1.00 25.34 571 ARG A CA 1
ATOM 4450 C C . ARG A 1 571 ? -21.576 -18.946 -16.802 1.00 25.34 571 ARG A C 1
ATOM 4452 O O . ARG A 1 571 ? -21.492 -18.020 -17.602 1.00 25.34 571 ARG A O 1
ATOM 4459 N N . ALA A 1 572 ? -22.009 -18.775 -15.555 1.00 25.36 572 ALA A N 1
ATOM 4460 C CA . ALA A 1 572 ? -22.654 -17.530 -15.136 1.00 25.36 572 ALA A CA 1
ATOM 4461 C C . ALA A 1 572 ? -21.659 -16.356 -15.006 1.00 25.36 572 ALA A C 1
ATOM 4463 O O . ALA A 1 572 ? -20.620 -16.529 -14.368 1.00 25.36 572 ALA A O 1
ATOM 4464 N N . PRO A 1 573 ? -21.984 -15.156 -15.527 1.00 31.08 573 PRO A N 1
ATOM 4465 C CA . PRO A 1 573 ? -21.413 -13.915 -15.019 1.00 31.08 573 PRO A CA 1
ATOM 4466 C C . PRO A 1 573 ? -21.927 -13.678 -13.594 1.00 31.08 573 PRO A C 1
ATOM 4468 O O . PRO A 1 573 ? -23.081 -14.001 -13.297 1.00 31.08 573 PRO A O 1
ATOM 4471 N N . ALA A 1 574 ? -21.108 -13.075 -12.734 1.00 32.34 574 ALA A N 1
ATOM 4472 C CA . ALA A 1 574 ? -21.582 -12.601 -11.440 1.00 32.34 574 ALA A CA 1
ATOM 4473 C C . ALA A 1 574 ? -22.695 -11.553 -11.628 1.00 32.34 574 ALA A C 1
ATOM 4475 O O . ALA A 1 574 ? -22.621 -10.683 -12.501 1.00 32.34 574 ALA A O 1
ATOM 4476 N N . THR A 1 575 ? -23.738 -11.648 -10.804 1.00 29.34 575 THR A N 1
ATOM 4477 C CA . THR A 1 575 ? -24.752 -10.597 -10.637 1.00 29.34 575 THR A CA 1
ATOM 4478 C C . THR A 1 575 ? -24.050 -9.279 -10.279 1.00 29.34 575 THR A C 1
ATOM 4480 O O . THR A 1 575 ? -23.073 -9.340 -9.533 1.00 29.34 575 THR A O 1
ATOM 4483 N N . PRO A 1 576 ? -24.521 -8.093 -10.719 1.00 36.62 576 PRO A N 1
ATOM 4484 C CA . PRO A 1 576 ? -24.072 -6.846 -10.102 1.00 36.62 576 PRO A CA 1
ATOM 4485 C C . PRO A 1 576 ? -24.310 -6.941 -8.593 1.00 36.62 576 PRO A C 1
ATOM 4487 O O . PRO A 1 576 ? -25.452 -7.127 -8.161 1.00 36.62 576 PRO A O 1
ATOM 4490 N N . GLU A 1 577 ? -23.234 -6.889 -7.809 1.00 46.56 577 GLU A N 1
ATOM 4491 C CA . GLU A 1 577 ? -23.320 -7.058 -6.364 1.00 46.56 577 GLU A CA 1
ATOM 4492 C C . GLU A 1 577 ? -24.207 -5.961 -5.780 1.00 46.56 577 GLU A C 1
ATOM 4494 O O . GLU A 1 577 ? -23.924 -4.767 -5.895 1.00 46.56 577 GLU A O 1
ATOM 4499 N N . ARG A 1 578 ? -25.316 -6.377 -5.163 1.00 55.19 578 ARG A N 1
ATOM 4500 C CA . ARG A 1 578 ? -26.036 -5.508 -4.239 1.00 55.19 578 ARG A CA 1
ATOM 4501 C C . ARG A 1 578 ? -25.098 -5.233 -3.072 1.00 55.19 578 ARG A C 1
ATOM 4503 O O . ARG A 1 578 ? -24.476 -6.171 -2.574 1.00 55.19 578 ARG A O 1
ATOM 4510 N N . SER A 1 579 ? -25.047 -3.983 -2.619 1.00 66.31 579 SER A N 1
ATOM 4511 C CA . SER A 1 579 ? -24.524 -3.693 -1.289 1.00 66.31 579 SER A CA 1
ATOM 4512 C C . SER A 1 579 ? -25.238 -4.588 -0.277 1.00 66.31 579 SER A C 1
ATOM 4514 O O . SER A 1 579 ? -26.459 -4.763 -0.330 1.00 66.31 579 SER A O 1
ATOM 4516 N N . LEU A 1 580 ? -24.452 -5.179 0.611 1.00 82.00 580 LEU A N 1
ATOM 4517 C CA . LEU A 1 580 ? -24.930 -5.912 1.767 1.00 82.00 580 LEU A CA 1
ATOM 4518 C C . LEU A 1 580 ? -24.654 -4.988 2.957 1.00 82.00 580 LEU A C 1
ATOM 4520 O O . LEU A 1 580 ? -23.579 -5.095 3.549 1.00 82.00 580 LEU A O 1
ATOM 4524 N N . PRO A 1 581 ? -25.541 -4.025 3.274 1.00 86.88 581 PRO A N 1
ATOM 4525 C CA . PRO A 1 581 ? -25.374 -3.221 4.478 1.00 86.88 581 PRO A CA 1
ATOM 4526 C C . PRO A 1 581 ? -25.299 -4.134 5.706 1.00 86.88 581 PRO A C 1
ATOM 4528 O O . PRO A 1 581 ? -25.608 -5.329 5.642 1.00 86.88 581 PRO A O 1
ATOM 4531 N N . PHE A 1 582 ? -24.839 -3.593 6.822 1.00 89.06 582 PHE A N 1
ATOM 4532 C CA . PHE A 1 582 ? -24.966 -4.288 8.094 1.00 89.06 582 PHE A CA 1
ATOM 4533 C C . PHE A 1 582 ? -26.408 -4.161 8.611 1.00 89.06 582 PHE A C 1
ATOM 4535 O O . PHE A 1 582 ? -27.047 -3.125 8.434 1.00 89.06 582 PHE A O 1
ATOM 4542 N N . GLU A 1 583 ? -26.936 -5.238 9.189 1.00 86.81 583 GLU A N 1
ATOM 4543 C CA . GLU A 1 583 ? -28.299 -5.318 9.742 1.00 86.81 583 GLU A CA 1
ATOM 4544 C C . GLU A 1 583 ? -28.316 -5.002 11.253 1.00 86.81 583 GLU A C 1
ATOM 4546 O O . GLU A 1 583 ? -29.362 -4.690 11.816 1.00 86.81 583 GLU A O 1
ATOM 4551 N N . GLY A 1 584 ? -27.143 -5.034 11.892 1.00 83.19 584 GLY A N 1
ATOM 4552 C CA . GLY A 1 584 ? -26.842 -4.556 13.243 1.00 83.19 584 GLY A CA 1
ATOM 4553 C C . GLY A 1 584 ? -25.342 -4.258 13.370 1.00 83.19 584 GLY A C 1
ATOM 4554 O O . GLY A 1 584 ? -24.626 -4.268 12.367 1.00 83.19 584 GLY A O 1
ATOM 4555 N N . THR A 1 585 ? -24.827 -3.994 14.575 1.00 84.06 585 THR A N 1
ATOM 4556 C CA . THR A 1 585 ? -23.389 -3.708 14.729 1.00 84.06 585 THR A CA 1
ATOM 4557 C C . THR A 1 585 ? -22.534 -4.921 14.330 1.00 84.06 585 THR A C 1
ATOM 4559 O O . THR A 1 585 ? -22.865 -6.045 14.720 1.00 84.06 585 THR A O 1
ATOM 4562 N N . PRO A 1 586 ? -21.438 -4.748 13.560 1.00 92.12 586 PRO A N 1
ATOM 4563 C CA . PRO A 1 586 ? -20.692 -5.893 13.059 1.00 92.12 586 PRO A CA 1
ATOM 4564 C C . PRO A 1 586 ? -19.912 -6.605 14.165 1.00 92.12 586 PRO A C 1
ATOM 4566 O O . PRO A 1 586 ? -19.106 -5.975 14.850 1.00 92.12 586 PRO A O 1
ATOM 4569 N N . ARG A 1 587 ? -20.067 -7.927 14.284 1.00 94.88 587 ARG A N 1
ATOM 4570 C CA . ARG A 1 587 ? -19.236 -8.773 15.153 1.00 94.88 587 ARG A CA 1
ATOM 4571 C C . ARG A 1 587 ? -17.868 -8.977 14.504 1.00 94.88 587 ARG A C 1
ATOM 4573 O O . ARG A 1 587 ? -17.769 -9.475 13.381 1.00 94.88 587 ARG A O 1
ATOM 4580 N N . ARG A 1 588 ? -16.811 -8.585 15.218 1.00 97.50 588 ARG A N 1
ATOM 4581 C CA . ARG A 1 588 ? -15.441 -8.458 14.697 1.00 97.50 588 ARG A CA 1
ATOM 4582 C C . ARG A 1 588 ? -14.583 -9.617 15.194 1.00 97.50 588 ARG A C 1
ATOM 4584 O O . ARG A 1 588 ? -14.096 -9.593 16.322 1.00 97.50 588 ARG A O 1
ATOM 4591 N N . ASN A 1 589 ? -14.418 -10.643 14.366 1.00 98.50 589 ASN A N 1
ATOM 4592 C CA . ASN A 1 589 ? -13.564 -11.794 14.657 1.00 98.50 589 ASN A CA 1
ATOM 4593 C C . ASN A 1 589 ? -12.093 -11.521 14.277 1.00 98.50 589 ASN A C 1
ATOM 4595 O O . ASN A 1 589 ? -11.801 -10.734 13.372 1.00 98.50 589 ASN A O 1
ATOM 4599 N N . LEU A 1 590 ? -11.173 -12.249 14.907 1.00 98.69 590 LEU A N 1
ATOM 4600 C CA . LEU A 1 590 ? -9.738 -12.261 14.631 1.00 98.69 590 LEU A CA 1
ATOM 4601 C C . LEU A 1 590 ? -9.264 -13.690 14.343 1.00 98.69 590 LEU A C 1
ATOM 4603 O O . LEU A 1 590 ? -9.450 -14.587 15.165 1.00 98.69 590 LEU A O 1
ATOM 4607 N N . ILE A 1 591 ? -8.559 -13.862 13.227 1.00 98.50 591 ILE A N 1
ATOM 4608 C CA . ILE A 1 591 ? -7.577 -14.925 13.026 1.00 98.50 591 ILE A CA 1
ATOM 4609 C C . ILE A 1 591 ? -6.179 -14.312 13.125 1.00 98.50 591 ILE A C 1
ATOM 4611 O O . ILE A 1 591 ? -5.874 -13.327 12.449 1.00 98.50 591 ILE A O 1
ATOM 4615 N N . TYR A 1 592 ? -5.297 -14.958 13.884 1.00 98.44 592 TYR A N 1
ATOM 4616 C CA . TYR A 1 592 ? -3.880 -14.612 13.919 1.00 98.44 592 TYR A CA 1
ATOM 4617 C C . TYR A 1 592 ? -2.977 -15.845 13.762 1.00 98.44 592 TYR A C 1
ATOM 4619 O O . TYR A 1 592 ? -3.352 -16.942 14.173 1.00 98.44 592 TYR A O 1
ATOM 4627 N N . HIS A 1 593 ? -1.787 -15.690 13.176 1.00 97.69 593 HIS A N 1
ATOM 4628 C CA . HIS A 1 593 ? -0.783 -16.760 13.054 1.00 97.69 593 HIS A CA 1
ATOM 4629 C C . HIS A 1 593 ? 0.584 -16.329 13.611 1.00 97.69 593 HIS A C 1
ATOM 4631 O O . HIS A 1 593 ? 1.074 -15.241 13.304 1.00 97.69 593 HIS A O 1
ATOM 4637 N N . VAL A 1 594 ? 1.218 -17.191 14.410 1.00 97.19 594 VAL A N 1
ATOM 4638 C CA . VAL A 1 594 ? 2.492 -16.923 15.096 1.00 97.19 594 VAL A CA 1
ATOM 4639 C C . VAL A 1 594 ? 3.469 -18.075 14.889 1.00 97.19 594 VAL A C 1
ATOM 4641 O O . VAL A 1 594 ? 3.174 -19.214 15.238 1.00 97.19 594 VAL A O 1
ATOM 4644 N N . TRP A 1 595 ? 4.664 -17.743 14.405 1.00 96.62 595 TRP A N 1
ATOM 4645 C CA . TRP A 1 595 ? 5.862 -18.577 14.498 1.00 96.62 595 TRP A CA 1
ATOM 4646 C C . TRP A 1 595 ? 6.858 -17.827 15.400 1.00 96.62 595 TRP A C 1
ATOM 4648 O O . TRP A 1 595 ? 7.395 -16.802 14.964 1.00 96.62 595 TRP A O 1
ATOM 4658 N N . PRO A 1 596 ? 7.043 -18.229 16.672 1.00 96.81 596 PRO A N 1
ATOM 4659 C CA . PRO A 1 596 ? 7.800 -17.455 17.650 1.00 96.81 596 PRO A CA 1
ATOM 4660 C C . PRO A 1 596 ? 9.299 -17.762 17.544 1.00 96.81 596 PRO A C 1
ATOM 4662 O O . PRO A 1 596 ? 9.898 -18.313 18.460 1.00 96.81 596 PRO A O 1
ATOM 4665 N N . VAL A 1 597 ? 9.902 -17.444 16.394 1.00 96.50 597 VAL A N 1
ATOM 4666 C CA . VAL A 1 597 ? 11.351 -17.595 16.160 1.00 96.50 597 VAL A CA 1
ATOM 4667 C C . VAL A 1 597 ? 12.130 -16.843 17.240 1.00 96.50 597 VAL A C 1
ATOM 4669 O O . VAL A 1 597 ? 11.820 -15.678 17.489 1.00 96.50 597 VAL A O 1
ATOM 4672 N N . HIS A 1 598 ? 13.142 -17.480 17.840 1.00 95.12 598 HIS A N 1
ATOM 4673 C CA . HIS A 1 598 ? 13.986 -16.871 18.876 1.00 95.12 598 HIS A CA 1
ATOM 4674 C C . HIS A 1 598 ? 14.469 -15.467 18.475 1.00 95.12 598 HIS A C 1
ATOM 4676 O O . HIS A 1 598 ? 15.201 -15.308 17.494 1.00 95.12 598 HIS A O 1
ATOM 4682 N N . GLY A 1 599 ? 14.073 -14.450 19.245 1.00 92.38 599 GLY A N 1
ATOM 4683 C CA . GLY A 1 599 ? 14.347 -13.054 18.911 1.00 92.38 599 GLY A CA 1
ATOM 4684 C C . GLY A 1 599 ? 13.449 -12.074 19.666 1.00 92.38 599 GLY A C 1
ATOM 4685 O O . GLY A 1 599 ? 13.220 -12.211 20.863 1.00 92.38 599 GLY A O 1
ATOM 4686 N N . SER A 1 600 ? 12.954 -11.056 18.965 1.00 93.06 600 SER A N 1
ATOM 4687 C CA . SER A 1 600 ? 12.099 -9.990 19.512 1.00 93.06 600 SER A CA 1
ATOM 4688 C C . SER A 1 600 ? 10.883 -9.661 18.637 1.00 93.06 600 SER A C 1
ATOM 4690 O O . SER A 1 600 ? 9.877 -9.150 19.132 1.00 93.06 600 SER A O 1
ATOM 4692 N N . MET A 1 601 ? 10.934 -9.974 17.341 1.00 96.44 601 MET A N 1
ATOM 4693 C CA . MET A 1 601 ? 9.958 -9.554 16.339 1.00 96.44 601 MET A CA 1
ATOM 4694 C C . MET A 1 601 ? 8.603 -10.239 16.510 1.00 96.44 601 MET A C 1
ATOM 4696 O O . MET A 1 601 ? 7.580 -9.621 16.221 1.00 96.44 601 MET A O 1
ATOM 4700 N N . TRP A 1 602 ? 8.557 -11.485 16.996 1.00 96.94 602 TRP A N 1
ATOM 4701 C CA . TRP A 1 602 ? 7.284 -12.161 17.286 1.00 96.94 602 TRP A CA 1
ATOM 4702 C C . TRP A 1 602 ? 6.575 -11.505 18.479 1.00 96.94 602 TRP A C 1
ATOM 4704 O O . TRP A 1 602 ? 5.374 -11.247 18.408 1.00 96.94 602 TRP A O 1
ATOM 4714 N N . GLY A 1 603 ? 7.337 -11.150 19.521 1.00 97.44 603 GLY A N 1
ATOM 4715 C CA . GLY A 1 603 ? 6.858 -10.404 20.681 1.00 97.44 603 GLY A CA 1
ATOM 4716 C C . GLY A 1 603 ? 6.353 -9.020 20.281 1.00 97.44 603 GLY A C 1
ATOM 4717 O O . GLY A 1 603 ? 5.195 -8.712 20.523 1.00 97.44 603 GLY A O 1
ATOM 4718 N N . TRP A 1 604 ? 7.161 -8.241 19.554 1.00 97.81 604 TRP A N 1
ATOM 4719 C CA . TRP A 1 604 ? 6.770 -6.915 19.053 1.00 97.81 604 TRP A CA 1
ATOM 4720 C C . TRP A 1 604 ? 5.507 -6.953 18.171 1.00 97.81 604 TRP A C 1
ATOM 4722 O O . TRP A 1 604 ? 4.672 -6.055 18.251 1.00 97.81 604 TRP A O 1
ATOM 4732 N N . ASN A 1 605 ? 5.330 -8.000 17.357 1.00 98.44 605 ASN A N 1
ATOM 4733 C CA . ASN A 1 605 ? 4.104 -8.211 16.580 1.00 98.44 605 ASN A CA 1
ATOM 4734 C C . ASN A 1 605 ? 2.883 -8.471 17.479 1.00 98.44 605 ASN A C 1
ATOM 4736 O O . ASN A 1 605 ? 1.820 -7.900 17.234 1.00 98.44 605 ASN A O 1
ATOM 4740 N N . LEU A 1 606 ? 3.028 -9.290 18.527 1.00 98.00 606 LEU A N 1
ATOM 4741 C CA . LEU A 1 606 ? 1.969 -9.473 19.522 1.00 98.00 606 LEU A CA 1
ATOM 4742 C C . LEU A 1 606 ? 1.686 -8.185 20.291 1.00 98.00 606 LEU A C 1
ATOM 4744 O O . LEU A 1 606 ? 0.525 -7.893 20.534 1.00 98.00 606 LEU A O 1
ATOM 4748 N N . ASP A 1 607 ? 2.694 -7.376 20.599 1.00 97.94 607 ASP A N 1
ATOM 4749 C CA . ASP A 1 607 ? 2.505 -6.100 21.295 1.00 97.94 607 ASP A CA 1
ATOM 4750 C C . ASP A 1 607 ? 1.724 -5.097 20.415 1.00 97.94 607 ASP A C 1
ATOM 4752 O O . ASP A 1 607 ? 0.836 -4.398 20.906 1.00 97.94 607 ASP A O 1
ATOM 4756 N N . GLN A 1 608 ? 1.949 -5.094 19.091 1.00 98.12 608 GLN A N 1
ATOM 4757 C CA . GLN A 1 608 ? 1.127 -4.333 18.133 1.00 98.12 608 GLN A CA 1
ATOM 4758 C C . GLN A 1 608 ? -0.318 -4.845 18.009 1.00 98.12 608 GLN A C 1
ATOM 4760 O O . GLN A 1 608 ? -1.220 -4.040 17.756 1.00 98.12 608 GLN A O 1
ATOM 4765 N N . LEU A 1 609 ? -0.540 -6.155 18.168 1.00 98.06 609 LEU A N 1
ATOM 4766 C CA . LEU A 1 609 ? -1.868 -6.774 18.157 1.00 98.06 609 LEU A CA 1
ATOM 4767 C C . LEU A 1 609 ? -2.625 -6.517 19.467 1.00 98.06 609 LEU A C 1
ATOM 4769 O O . LEU A 1 609 ? -3.784 -6.116 19.427 1.00 98.06 609 LEU A O 1
ATOM 4773 N N . LEU A 1 610 ? -1.980 -6.733 20.615 1.00 97.31 610 LEU A N 1
ATOM 4774 C CA . LEU A 1 610 ? -2.556 -6.595 21.955 1.00 97.31 610 LEU A CA 1
ATOM 4775 C C . LEU A 1 610 ? -2.991 -5.156 22.238 1.00 97.31 610 LEU A C 1
ATOM 4777 O O . LEU A 1 610 ? -4.078 -4.960 22.768 1.00 97.31 610 LEU A O 1
ATOM 4781 N N . ALA A 1 611 ? -2.239 -4.160 21.759 1.00 96.12 611 ALA A N 1
ATOM 4782 C CA . ALA A 1 611 ? -2.632 -2.746 21.801 1.00 96.12 611 ALA A CA 1
ATOM 4783 C C . ALA A 1 611 ? -3.938 -2.414 21.038 1.00 96.12 611 ALA A C 1
ATOM 4785 O O . ALA A 1 611 ? -4.386 -1.271 21.059 1.00 96.12 611 ALA A O 1
ATOM 4786 N N . ARG A 1 612 ? -4.518 -3.382 20.313 1.00 96.81 612 ARG A N 1
ATOM 4787 C CA . ARG A 1 612 ? -5.699 -3.231 19.445 1.00 96.81 612 ARG A CA 1
ATOM 4788 C C . ARG A 1 612 ? -6.689 -4.390 19.567 1.00 96.81 612 ARG A C 1
ATOM 4790 O O . ARG A 1 612 ? -7.686 -4.412 18.846 1.00 96.81 612 ARG A O 1
ATOM 4797 N N . ILE A 1 613 ? -6.418 -5.380 20.422 1.00 97.31 613 ILE A N 1
ATOM 4798 C CA . ILE A 1 613 ? -7.117 -6.674 20.389 1.00 97.31 613 ILE A CA 1
ATOM 4799 C C . ILE A 1 613 ? -8.599 -6.548 20.755 1.00 97.31 613 ILE A C 1
ATOM 4801 O O . ILE A 1 613 ? -9.430 -7.338 20.313 1.00 97.31 613 ILE A O 1
ATOM 4805 N N . ASP A 1 614 ? -8.937 -5.495 21.489 1.00 96.12 614 ASP A N 1
ATOM 4806 C CA . ASP A 1 614 ? -10.289 -5.163 21.916 1.00 96.12 614 ASP A CA 1
ATOM 4807 C C . ASP A 1 614 ? -11.140 -4.447 20.851 1.00 96.12 614 ASP A C 1
ATOM 4809 O O . ASP A 1 614 ? -12.351 -4.319 21.014 1.00 96.12 614 ASP A O 1
ATOM 4813 N N . LEU A 1 615 ? -10.578 -4.177 19.663 1.00 95.81 615 LEU A N 1
ATOM 4814 C CA . LEU A 1 615 ? -11.386 -4.040 18.442 1.00 95.81 615 LEU A CA 1
ATOM 4815 C C . LEU A 1 615 ? -12.175 -5.333 18.140 1.00 95.81 615 LEU A C 1
ATOM 4817 O O . LEU A 1 615 ? -13.257 -5.268 17.556 1.00 95.81 615 LEU A O 1
ATOM 4821 N N . PHE A 1 616 ? -11.665 -6.511 18.519 1.00 96.94 616 PHE A N 1
ATOM 4822 C CA . PHE A 1 616 ? -12.250 -7.807 18.171 1.00 96.94 616 PHE A CA 1
ATOM 4823 C C . PHE A 1 616 ? -13.191 -8.328 19.264 1.00 96.94 616 PHE A C 1
ATOM 4825 O O . PHE A 1 616 ? -12.778 -9.072 20.158 1.00 96.94 616 PHE A O 1
ATOM 4832 N N . ASN A 1 617 ? -14.470 -7.958 19.190 1.00 94.69 617 ASN A N 1
ATOM 4833 C CA . ASN A 1 617 ? -15.509 -8.436 20.112 1.00 94.69 617 ASN A CA 1
ATOM 4834 C C . ASN A 1 617 ? -16.080 -9.825 19.754 1.00 94.69 617 ASN A C 1
ATOM 4836 O O . ASN A 1 617 ? -16.839 -10.401 20.530 1.00 94.69 617 ASN A O 1
ATOM 4840 N N . GLY A 1 618 ? -15.720 -10.373 18.590 1.00 95.50 618 GLY A N 1
ATOM 4841 C CA . GLY A 1 618 ? -16.046 -11.736 18.178 1.00 95.50 618 GLY A CA 1
ATOM 4842 C C . GLY A 1 618 ? -15.038 -12.778 18.673 1.00 95.50 618 GLY A C 1
ATOM 4843 O O . GLY A 1 618 ? -14.307 -12.575 19.649 1.00 95.50 618 GLY A O 1
ATOM 4844 N N . LYS A 1 619 ? -14.978 -13.909 17.961 1.00 96.81 619 LYS A N 1
ATOM 4845 C CA . LYS A 1 619 ? -13.986 -14.972 18.178 1.00 96.81 619 LYS A CA 1
ATOM 4846 C C . LYS A 1 619 ? -12.574 -14.425 17.966 1.00 96.81 619 LYS A C 1
ATOM 4848 O O . LYS A 1 619 ? -12.334 -13.709 16.997 1.00 96.81 619 LYS A O 1
ATOM 4853 N N . ARG A 1 620 ? -11.628 -14.804 18.827 1.00 98.19 620 ARG A N 1
ATOM 4854 C CA . ARG A 1 620 ? -10.192 -14.514 18.668 1.00 98.19 620 ARG A CA 1
ATOM 4855 C C . ARG A 1 620 ? -9.466 -15.854 18.602 1.00 98.19 620 ARG A C 1
ATOM 4857 O O . ARG A 1 620 ? -9.405 -16.538 19.616 1.00 98.19 620 ARG A O 1
ATOM 4864 N N . VAL A 1 621 ? -8.964 -16.256 17.434 1.00 98.38 621 VAL A N 1
ATOM 4865 C CA . VAL A 1 621 ? -8.364 -17.587 17.220 1.00 98.38 621 VAL A CA 1
ATOM 4866 C C . VAL A 1 621 ? -6.927 -17.443 16.724 1.00 98.38 621 VAL A C 1
ATOM 4868 O O . VAL A 1 621 ? -6.678 -16.817 15.691 1.00 98.38 621 VAL A O 1
ATOM 4871 N N . VAL A 1 622 ? -5.969 -18.022 17.449 1.00 98.44 622 VAL A N 1
ATOM 4872 C CA . VAL A 1 622 ? -4.532 -17.879 17.177 1.00 98.44 622 VAL A CA 1
ATOM 4873 C C . VAL A 1 622 ? -3.900 -19.228 16.846 1.00 98.44 622 VAL A C 1
ATOM 4875 O O . VAL A 1 622 ? -3.891 -20.151 17.659 1.00 98.44 622 VAL A O 1
ATOM 4878 N N . GLY A 1 623 ? -3.340 -19.335 15.643 1.00 97.25 623 GLY A N 1
ATOM 4879 C CA . GLY A 1 623 ? -2.540 -20.473 15.207 1.00 97.25 623 GLY A CA 1
ATOM 4880 C C . GLY A 1 623 ? -1.078 -20.305 15.606 1.00 97.25 623 GLY A C 1
ATOM 4881 O O . GLY A 1 623 ? -0.402 -19.447 15.042 1.00 97.25 623 GLY A O 1
ATOM 4882 N N . ILE A 1 624 ? -0.578 -21.131 16.522 1.00 96.44 624 ILE A N 1
ATOM 4883 C CA . ILE A 1 624 ? 0.844 -21.179 16.886 1.00 96.44 624 ILE A CA 1
ATOM 4884 C C . ILE A 1 624 ? 1.515 -22.301 16.090 1.00 96.44 624 ILE A C 1
ATOM 4886 O O . ILE A 1 624 ? 0.998 -23.422 16.044 1.00 96.44 624 ILE A O 1
ATOM 4890 N N . VAL A 1 625 ? 2.676 -22.021 15.497 1.00 95.00 625 VAL A N 1
ATOM 4891 C CA . VAL A 1 625 ? 3.564 -23.048 14.942 1.00 95.00 625 VAL A CA 1
ATOM 4892 C C . VAL A 1 625 ? 4.955 -22.988 15.557 1.00 95.00 625 VAL A C 1
ATOM 4894 O O . VAL A 1 625 ? 5.498 -21.904 15.736 1.00 95.00 625 VAL A O 1
ATOM 4897 N N . VAL A 1 626 ? 5.522 -24.155 15.873 1.00 94.62 626 VAL A N 1
ATOM 4898 C CA . VAL A 1 626 ? 6.835 -24.292 16.530 1.00 94.62 626 VAL A CA 1
ATOM 4899 C C . VAL A 1 626 ? 7.729 -25.328 15.843 1.00 94.62 626 VAL A C 1
ATOM 4901 O O . VAL A 1 626 ? 7.239 -26.291 15.248 1.00 94.62 626 VAL A O 1
ATOM 4904 N N . ASP A 1 627 ? 9.037 -25.109 15.931 1.00 93.62 627 ASP A N 1
ATOM 4905 C CA . ASP A 1 627 ? 10.141 -25.945 15.443 1.00 93.62 627 ASP A CA 1
ATOM 4906 C C . ASP A 1 627 ? 11.422 -25.684 16.261 1.00 93.62 627 ASP A C 1
ATOM 4908 O O . ASP A 1 627 ? 11.416 -24.872 17.183 1.00 93.62 627 ASP A O 1
ATOM 4912 N N . ASP A 1 628 ? 12.532 -26.329 15.890 1.00 93.38 628 ASP A N 1
ATOM 4913 C CA . ASP A 1 628 ? 13.857 -26.234 16.532 1.00 93.38 628 ASP A CA 1
ATOM 4914 C C . ASP A 1 628 ? 14.498 -24.819 16.504 1.00 93.38 628 ASP A C 1
ATOM 4916 O O . ASP A 1 628 ? 15.642 -24.635 16.925 1.00 93.38 628 ASP A O 1
ATOM 4920 N N . HIS A 1 629 ? 13.802 -23.813 15.964 1.00 91.75 629 HIS A N 1
ATOM 4921 C CA . HIS A 1 629 ? 14.210 -22.402 15.945 1.00 91.75 629 HIS A CA 1
ATOM 4922 C C . HIS A 1 629 ? 13.249 -21.493 16.734 1.00 91.75 629 HIS A C 1
ATOM 4924 O O . HIS A 1 629 ? 13.424 -20.271 16.748 1.00 91.75 629 HIS A O 1
ATOM 4930 N N . SER A 1 630 ? 12.231 -22.078 17.368 1.00 95.12 630 SER A N 1
ATOM 4931 C CA . SER A 1 630 ? 11.139 -21.382 18.044 1.00 95.12 630 SER A CA 1
ATOM 4932 C C . SER A 1 630 ? 11.286 -21.380 19.565 1.00 95.12 630 SER A C 1
ATOM 4934 O O . SER A 1 630 ? 11.663 -22.378 20.175 1.00 95.12 630 SER A O 1
ATOM 4936 N N . GLU A 1 631 ? 10.857 -20.290 20.196 1.00 95.38 631 GLU A N 1
ATOM 4937 C CA . GLU A 1 631 ? 10.496 -20.293 21.612 1.00 95.38 631 GLU A CA 1
ATOM 4938 C C . GLU A 1 631 ? 9.291 -21.224 21.870 1.00 95.38 631 GLU A C 1
ATOM 4940 O O . GLU A 1 631 ? 8.469 -21.440 20.970 1.00 95.38 631 GLU A O 1
ATOM 4945 N N . PRO A 1 632 ? 9.144 -21.781 23.089 1.00 94.75 632 PRO A N 1
ATOM 4946 C CA . PRO A 1 632 ? 8.012 -22.640 23.425 1.00 94.75 632 PRO A CA 1
ATOM 4947 C C . PRO A 1 632 ? 6.664 -21.948 23.192 1.00 94.75 632 PRO A C 1
ATOM 4949 O O . PRO A 1 632 ? 6.501 -20.765 23.496 1.00 94.75 632 PRO A O 1
ATOM 4952 N N . ALA A 1 633 ? 5.659 -22.704 22.737 1.00 94.94 633 ALA A N 1
ATOM 4953 C CA . ALA A 1 633 ? 4.308 -22.182 22.513 1.00 94.94 633 ALA A CA 1
ATOM 4954 C C . ALA A 1 633 ? 3.710 -21.513 23.770 1.00 94.94 633 ALA A C 1
ATOM 4956 O O . ALA A 1 633 ? 2.945 -20.554 23.659 1.00 94.94 633 ALA A O 1
ATOM 4957 N N . ASP A 1 634 ? 4.115 -21.954 24.964 1.00 96.19 634 ASP A N 1
ATOM 4958 C CA . ASP A 1 634 ? 3.718 -21.368 26.248 1.00 96.19 634 ASP A CA 1
ATOM 4959 C C . ASP A 1 634 ? 4.138 -19.898 26.414 1.00 96.19 634 ASP A C 1
ATOM 4961 O O . ASP A 1 634 ? 3.418 -19.135 27.060 1.00 96.19 634 ASP A O 1
ATOM 4965 N N . ALA A 1 635 ? 5.221 -19.442 25.774 1.00 95.88 635 ALA A N 1
ATOM 4966 C CA . ALA A 1 635 ? 5.608 -18.027 25.764 1.00 95.88 635 ALA A CA 1
ATOM 4967 C C . ALA A 1 635 ? 4.573 -17.160 25.017 1.00 95.88 635 ALA A C 1
ATOM 4969 O O . ALA A 1 635 ? 4.227 -16.062 25.460 1.00 95.88 635 ALA A O 1
ATOM 4970 N N . VAL A 1 636 ? 4.016 -17.684 23.919 1.00 96.88 636 VAL A N 1
ATOM 4971 C CA . VAL A 1 636 ? 2.919 -17.049 23.169 1.00 96.88 636 VAL A CA 1
ATOM 4972 C C . VAL A 1 636 ? 1.614 -17.119 23.964 1.00 96.88 636 VAL A C 1
ATOM 4974 O O . VAL A 1 636 ? 0.927 -16.107 24.090 1.00 96.88 636 VAL A O 1
ATOM 4977 N N . ARG A 1 637 ? 1.287 -18.280 24.553 1.00 96.69 637 ARG A N 1
ATOM 4978 C CA . ARG A 1 637 ? 0.091 -18.455 25.405 1.00 96.69 637 ARG A CA 1
ATOM 4979 C C . ARG A 1 637 ? 0.091 -17.475 26.581 1.00 96.69 637 ARG A C 1
ATOM 4981 O O . ARG A 1 637 ? -0.923 -16.835 26.824 1.00 96.69 637 ARG A O 1
ATOM 4988 N N . THR A 1 638 ? 1.236 -17.293 27.239 1.00 96.44 638 THR A N 1
ATOM 4989 C CA . THR A 1 638 ? 1.400 -16.383 28.387 1.00 96.44 638 THR A CA 1
ATOM 4990 C C . THR A 1 638 ? 1.169 -14.915 28.010 1.00 96.44 638 THR A C 1
ATOM 4992 O O . THR A 1 638 ? 0.546 -14.183 28.775 1.00 96.44 638 THR A O 1
ATOM 4995 N N . ARG A 1 639 ? 1.592 -14.473 26.814 1.00 96.12 639 ARG A N 1
ATOM 4996 C CA . ARG A 1 639 ? 1.272 -13.117 26.315 1.00 96.12 639 ARG A CA 1
ATOM 4997 C C . ARG A 1 639 ? -0.206 -12.936 25.944 1.00 96.12 639 ARG A C 1
ATOM 4999 O O . ARG A 1 639 ? -0.706 -11.819 26.010 1.00 96.12 639 ARG A O 1
ATOM 5006 N N . LEU A 1 640 ? -0.897 -14.005 25.547 1.00 96.56 640 LEU A N 1
ATOM 5007 C CA . LEU A 1 640 ? -2.311 -13.980 25.146 1.00 96.56 640 LEU A CA 1
ATOM 5008 C C . LEU A 1 640 ? -3.293 -14.242 26.304 1.00 96.56 640 LEU A C 1
ATOM 5010 O O . LEU A 1 640 ? -4.507 -14.138 26.102 1.00 96.56 640 LEU A O 1
ATOM 5014 N N . ASP A 1 641 ? -2.802 -14.573 27.500 1.00 94.69 641 ASP A N 1
ATOM 5015 C CA . ASP A 1 641 ? -3.654 -14.884 28.648 1.00 94.69 641 ASP A CA 1
ATOM 5016 C C . ASP A 1 641 ? -4.519 -13.686 29.085 1.00 94.69 641 ASP A C 1
ATOM 5018 O O . ASP A 1 641 ? -4.150 -12.518 28.949 1.00 94.69 641 ASP A O 1
ATOM 5022 N N . GLY A 1 642 ? -5.730 -13.979 29.554 1.00 92.00 642 GLY A N 1
ATOM 5023 C CA . GLY A 1 642 ? -6.772 -12.995 29.851 1.00 92.00 642 GLY A CA 1
ATOM 5024 C C . GLY A 1 642 ? -7.438 -12.358 28.621 1.00 92.00 642 GLY A C 1
ATOM 5025 O O . GLY A 1 642 ? -8.562 -11.881 28.742 1.00 92.00 642 GLY A O 1
ATOM 5026 N N . HIS A 1 643 ? -6.830 -12.394 27.427 1.00 95.12 643 HIS A N 1
ATOM 5027 C CA . HIS A 1 643 ? -7.337 -11.710 26.224 1.00 95.12 643 HIS A CA 1
ATOM 5028 C C . HIS A 1 643 ? -8.351 -12.521 25.389 1.00 95.12 643 HIS A C 1
ATOM 5030 O O . HIS A 1 643 ? -8.625 -12.169 24.238 1.00 95.12 643 HIS A O 1
ATOM 5036 N N . GLY A 1 644 ? -8.925 -13.596 25.942 1.00 94.56 644 GLY A N 1
ATOM 5037 C CA . GLY A 1 644 ? -10.055 -14.319 25.337 1.00 94.56 644 GLY A CA 1
ATOM 5038 C C . GLY A 1 644 ? -9.741 -15.013 24.004 1.00 94.56 644 GLY A C 1
ATOM 5039 O O . GLY A 1 644 ? -10.607 -15.041 23.124 1.00 94.56 644 GLY A O 1
ATOM 5040 N N . CYS A 1 645 ? -8.507 -15.512 23.849 1.00 97.00 645 CYS A N 1
ATOM 5041 C CA . CYS A 1 645 ? -7.988 -16.136 22.629 1.00 97.00 645 CYS A CA 1
ATOM 5042 C C . CYS A 1 645 ? -8.027 -17.674 22.674 1.00 97.00 645 CYS A C 1
ATOM 5044 O O . CYS A 1 645 ? -7.432 -18.297 23.551 1.00 97.00 645 CYS A O 1
ATOM 5046 N N . GLU A 1 646 ? -8.659 -18.288 21.676 1.00 96.75 646 GLU A N 1
ATOM 5047 C CA . GLU A 1 646 ? -8.597 -19.725 21.395 1.00 96.75 646 GLU A CA 1
ATOM 5048 C C . GLU A 1 646 ? -7.277 -20.066 20.685 1.00 96.75 646 GLU A C 1
ATOM 5050 O O . GLU A 1 646 ? -6.887 -19.385 19.736 1.00 96.75 646 GLU A O 1
ATOM 5055 N N . ILE A 1 647 ? -6.580 -21.124 21.115 1.00 96.56 647 ILE A N 1
ATOM 5056 C CA . ILE A 1 647 ? -5.233 -21.459 20.622 1.00 96.56 647 ILE A CA 1
ATOM 5057 C C . ILE A 1 647 ? -5.232 -22.773 19.832 1.00 96.56 647 ILE A C 1
ATOM 5059 O O . ILE A 1 647 ? -5.596 -23.826 20.356 1.00 96.56 647 ILE A O 1
ATOM 5063 N N . ILE A 1 648 ? -4.739 -22.729 18.592 1.00 94.12 648 ILE A N 1
ATOM 5064 C CA . ILE A 1 648 ? -4.526 -23.896 17.726 1.00 94.12 648 ILE A CA 1
ATOM 5065 C C . ILE A 1 648 ? -3.023 -24.091 17.511 1.00 94.12 648 ILE A C 1
ATOM 5067 O O . ILE A 1 648 ? -2.395 -23.329 16.785 1.00 94.12 648 ILE A O 1
ATOM 5071 N N . GLU A 1 649 ? -2.446 -25.137 18.096 1.00 93.75 649 GLU A N 1
ATOM 5072 C CA . GLU A 1 649 ? -1.022 -25.461 17.931 1.00 93.75 649 GLU A CA 1
ATOM 5073 C C . GLU A 1 649 ? -0.799 -26.522 16.838 1.00 93.75 649 GLU A C 1
ATOM 5075 O O . GLU A 1 649 ? -1.578 -27.477 16.716 1.00 93.75 649 GLU A O 1
ATOM 5080 N N . VAL A 1 650 ? 0.245 -26.347 16.018 1.00 90.31 650 VAL A N 1
ATOM 5081 C CA . VAL A 1 650 ? 0.668 -27.277 14.953 1.00 90.31 650 VAL A CA 1
ATOM 5082 C C . VAL A 1 650 ? 2.196 -27.226 14.797 1.00 90.31 650 VAL A C 1
ATOM 5084 O O . VAL A 1 650 ? 2.770 -26.148 14.774 1.00 90.31 650 VAL A O 1
ATOM 5087 N N . ALA A 1 651 ? 2.880 -28.360 14.616 1.00 91.06 651 ALA A N 1
ATOM 5088 C CA . ALA A 1 651 ? 4.319 -28.352 14.310 1.00 91.06 651 ALA A CA 1
ATOM 5089 C C . ALA A 1 651 ? 4.614 -27.622 12.979 1.00 91.06 651 ALA A C 1
ATOM 5091 O O . ALA A 1 651 ? 3.979 -27.917 11.957 1.00 91.06 651 ALA A O 1
ATOM 5092 N N . ASN A 1 652 ? 5.579 -26.697 12.977 1.00 91.12 652 ASN A N 1
ATOM 5093 C CA . ASN A 1 652 ? 5.917 -25.895 11.802 1.00 91.12 652 ASN A CA 1
ATOM 5094 C C . ASN A 1 652 ? 6.520 -26.754 10.678 1.00 91.12 652 ASN A C 1
ATOM 5096 O O . ASN A 1 652 ? 7.154 -27.785 10.912 1.00 91.12 652 ASN A O 1
ATOM 5100 N N . ARG A 1 653 ? 6.313 -26.330 9.428 1.00 89.44 653 ARG A N 1
ATOM 5101 C CA . ARG A 1 653 ? 6.895 -26.939 8.220 1.00 89.44 653 ARG A CA 1
ATOM 5102 C C . ARG A 1 653 ? 7.113 -25.861 7.163 1.00 89.44 653 ARG A C 1
ATOM 5104 O O . ARG A 1 653 ? 6.574 -24.762 7.255 1.00 89.44 653 ARG A O 1
ATOM 5111 N N . LYS A 1 654 ? 7.829 -26.210 6.091 1.00 87.62 654 LYS A N 1
ATOM 5112 C CA . LYS A 1 654 ? 8.113 -25.336 4.933 1.00 87.62 654 LYS A CA 1
ATOM 5113 C C . LYS A 1 654 ? 6.876 -24.667 4.301 1.00 87.62 654 LYS A C 1
ATOM 5115 O O . LYS A 1 654 ? 7.034 -23.713 3.548 1.00 87.62 654 LYS A O 1
ATOM 5120 N N . GLU A 1 655 ? 5.664 -25.165 4.543 1.00 88.31 655 GLU A N 1
ATOM 5121 C CA . GLU A 1 655 ? 4.403 -24.568 4.092 1.00 88.31 655 GLU A CA 1
ATOM 5122 C C . GLU A 1 655 ? 3.945 -23.340 4.915 1.00 88.31 655 GLU A C 1
ATOM 5124 O O . GLU A 1 655 ? 3.182 -22.530 4.384 1.00 88.31 655 GLU A O 1
ATOM 5129 N N . GLY A 1 656 ? 4.432 -23.160 6.151 1.00 88.62 656 GLY A N 1
ATOM 5130 C CA . GLY A 1 656 ? 4.164 -22.003 7.021 1.00 88.62 656 GLY A CA 1
ATOM 5131 C C . GLY A 1 656 ? 2.687 -21.810 7.393 1.00 88.62 656 GLY A C 1
ATOM 5132 O O . GLY A 1 656 ? 1.966 -22.776 7.637 1.00 88.62 656 GLY A O 1
ATOM 5133 N N . GLU A 1 657 ? 2.224 -20.553 7.387 1.00 90.62 657 GLU A N 1
ATOM 5134 C CA . GLU A 1 657 ? 0.838 -20.127 7.685 1.00 90.62 657 GLU A CA 1
ATOM 5135 C C . GLU A 1 657 ? -0.260 -20.981 7.015 1.00 90.62 657 GLU A C 1
ATOM 5137 O O . GLU A 1 657 ? -1.319 -21.228 7.599 1.00 90.62 657 GLU A O 1
ATOM 5142 N N . SER A 1 658 ? 0.015 -21.524 5.826 1.00 91.44 658 SER A N 1
ATOM 5143 C CA . SER A 1 658 ? -0.886 -22.404 5.072 1.00 91.44 658 SER A CA 1
ATOM 5144 C C . SER A 1 658 ? -1.179 -23.760 5.742 1.00 91.44 658 SER A C 1
ATOM 5146 O O . SER A 1 658 ? -1.997 -24.521 5.220 1.00 91.44 658 SER A O 1
ATOM 5148 N N . LEU A 1 659 ? -0.515 -24.090 6.857 1.00 87.12 659 LEU A N 1
ATOM 5149 C CA . LEU A 1 659 ? -0.811 -25.245 7.717 1.00 87.12 659 LEU A CA 1
ATOM 5150 C C . LEU A 1 659 ? -1.966 -24.957 8.688 1.00 87.12 659 LEU A C 1
ATOM 5152 O O . LEU A 1 659 ? -2.831 -25.809 8.883 1.00 87.12 659 LEU A O 1
ATOM 5156 N N . THR A 1 660 ? -1.983 -23.769 9.301 1.00 91.12 660 THR A N 1
ATOM 5157 C CA . THR A 1 660 ? -2.981 -23.390 10.315 1.00 91.12 660 THR A CA 1
ATOM 5158 C C . THR A 1 660 ? -4.194 -22.701 9.703 1.00 91.12 660 THR A C 1
ATOM 5160 O O . THR A 1 660 ? -5.307 -22.915 10.177 1.00 91.12 660 THR A O 1
ATOM 5163 N N . PHE A 1 661 ? -4.010 -21.919 8.632 1.00 95.50 661 PHE A N 1
ATOM 5164 C CA . PHE A 1 661 ? -5.071 -21.111 8.016 1.00 95.50 661 PHE A CA 1
ATOM 5165 C C . PHE A 1 661 ? -6.376 -21.866 7.681 1.00 95.50 661 PHE A C 1
ATOM 5167 O O . PHE A 1 661 ? -7.428 -21.288 7.935 1.00 95.50 661 PHE A O 1
ATOM 5174 N N . PRO A 1 662 ? -6.382 -23.138 7.217 1.00 94.12 662 PRO A N 1
ATOM 5175 C CA . PRO A 1 662 ? -7.632 -23.878 7.015 1.00 94.12 662 PRO A CA 1
ATOM 5176 C C . PRO A 1 662 ? -8.444 -24.023 8.311 1.00 94.12 662 PRO A C 1
ATOM 5178 O O . PRO A 1 662 ? -9.585 -23.584 8.368 1.00 94.12 662 PRO A O 1
ATOM 5181 N N . ARG A 1 663 ? -7.815 -24.527 9.386 1.00 93.75 663 ARG A N 1
ATOM 5182 C CA . ARG A 1 663 ? -8.464 -24.728 10.696 1.00 93.75 663 ARG A CA 1
ATOM 5183 C C . ARG A 1 663 ? -8.911 -23.410 11.332 1.00 93.75 663 ARG A C 1
ATOM 5185 O O . ARG A 1 663 ? -9.894 -23.382 12.063 1.00 93.75 663 ARG A O 1
ATOM 5192 N N . LEU A 1 664 ? -8.176 -22.330 11.066 1.00 95.94 664 LEU A N 1
ATOM 5193 C CA . LEU A 1 664 ? -8.509 -20.988 11.538 1.00 95.94 664 LEU A CA 1
ATOM 5194 C C . LEU A 1 664 ? -9.715 -20.402 10.784 1.00 95.94 664 LEU A C 1
ATOM 5196 O O . LEU A 1 664 ? -10.575 -19.797 11.416 1.00 95.94 664 LEU A O 1
ATOM 5200 N N . LEU A 1 665 ? -9.816 -20.618 9.464 1.00 96.56 665 LEU A N 1
ATOM 5201 C CA . LEU A 1 665 ? -11.012 -20.277 8.683 1.00 96.56 665 LEU A CA 1
ATOM 5202 C C . LEU A 1 665 ? -12.233 -21.088 9.133 1.00 96.56 665 LEU A C 1
ATOM 5204 O O . LEU A 1 665 ? -13.301 -20.507 9.301 1.00 96.56 665 LEU A O 1
ATOM 5208 N N . ASP A 1 666 ? -12.077 -22.395 9.362 1.00 95.25 666 ASP A N 1
ATOM 5209 C CA . ASP A 1 666 ? -13.158 -23.263 9.849 1.00 95.25 666 ASP A CA 1
ATOM 5210 C C . ASP A 1 666 ? -13.717 -22.759 11.196 1.00 95.25 666 ASP A C 1
ATOM 5212 O O . ASP A 1 666 ? -14.931 -22.719 11.392 1.00 95.25 666 ASP A O 1
ATOM 5216 N N . ALA A 1 667 ? -12.846 -22.308 12.109 1.00 96.06 667 ALA A N 1
ATOM 5217 C CA . ALA A 1 667 ? -13.237 -21.813 13.431 1.00 96.06 667 ALA A CA 1
ATOM 5218 C C . ALA A 1 667 ? -14.094 -20.530 13.393 1.00 96.06 667 ALA A C 1
ATOM 5220 O O . ALA A 1 667 ? -14.936 -20.329 14.272 1.00 96.06 667 ALA A O 1
ATOM 5221 N N . VAL A 1 668 ? -13.925 -19.673 12.379 1.00 96.94 668 VAL A N 1
ATOM 5222 C CA . VAL A 1 668 ? -14.669 -18.404 12.207 1.00 96.94 668 VAL A CA 1
ATOM 5223 C C . VAL A 1 668 ? -15.751 -18.465 11.122 1.00 96.94 668 VAL A C 1
ATOM 5225 O O . VAL A 1 668 ? -16.399 -17.454 10.853 1.00 96.94 668 VAL A O 1
ATOM 5228 N N . ALA A 1 669 ? -15.936 -19.615 10.469 1.00 96.69 669 ALA A N 1
ATOM 5229 C CA . ALA A 1 669 ? -16.860 -19.754 9.352 1.00 96.69 669 ALA A CA 1
ATOM 5230 C C . ALA A 1 669 ? -18.302 -19.440 9.785 1.00 96.69 669 ALA A C 1
ATOM 5232 O O . ALA A 1 669 ? -18.864 -20.097 10.661 1.00 96.69 669 ALA A O 1
ATOM 5233 N N . SER A 1 670 ? -18.900 -18.427 9.157 1.00 95.88 670 SER A N 1
ATOM 5234 C CA . SER A 1 670 ? -20.252 -17.954 9.459 1.00 95.88 670 SER A CA 1
ATOM 5235 C C . SER A 1 670 ? -20.898 -17.335 8.223 1.00 95.88 670 SER A C 1
ATOM 5237 O O . SER A 1 670 ? -20.217 -16.743 7.385 1.00 95.88 670 SER A O 1
ATOM 5239 N N . THR A 1 671 ? -22.219 -17.458 8.111 1.00 94.81 671 THR A N 1
ATOM 5240 C CA . THR A 1 671 ? -23.023 -16.788 7.078 1.00 94.81 671 THR A CA 1
ATOM 5241 C C . THR A 1 671 ? -23.850 -15.623 7.627 1.00 94.81 671 THR A C 1
ATOM 5243 O O . THR A 1 671 ? -24.683 -15.090 6.896 1.00 94.81 671 THR A O 1
ATOM 5246 N N . ASP A 1 672 ? -23.641 -15.227 8.887 1.00 95.25 672 ASP A N 1
ATOM 5247 C CA . ASP A 1 672 ? -24.276 -14.049 9.488 1.00 95.25 672 ASP A CA 1
ATOM 5248 C C . ASP A 1 672 ? -23.863 -12.779 8.711 1.00 95.25 672 ASP A C 1
ATOM 5250 O O . ASP A 1 672 ? -22.658 -12.535 8.546 1.00 95.25 672 ASP A O 1
ATOM 5254 N N . PRO A 1 673 ? -24.813 -11.962 8.206 1.00 93.81 673 PRO A N 1
ATOM 5255 C CA . PRO A 1 673 ? -24.487 -10.721 7.511 1.00 93.81 673 PRO A CA 1
ATOM 5256 C C . PRO A 1 673 ? -23.686 -9.751 8.384 1.00 93.81 673 PRO A C 1
ATOM 5258 O O . PRO A 1 673 ? -22.964 -8.924 7.833 1.00 93.81 673 PRO A O 1
ATOM 5261 N N . ASN A 1 674 ? -23.749 -9.845 9.709 1.00 95.00 674 ASN A N 1
ATOM 5262 C CA . ASN A 1 674 ? -23.061 -8.945 10.628 1.00 95.00 674 ASN A CA 1
ATOM 5263 C C . ASN A 1 674 ? -21.670 -9.431 11.045 1.00 95.00 674 ASN A C 1
ATOM 5265 O O . ASN A 1 674 ? -20.943 -8.680 11.687 1.00 95.00 674 ASN A O 1
ATOM 5269 N N . GLU A 1 675 ? -21.240 -10.632 10.658 1.00 96.94 675 GLU A N 1
ATOM 5270 C CA . GLU A 1 675 ? -19.880 -11.081 10.962 1.00 96.94 675 GLU A CA 1
ATOM 5271 C C . GLU A 1 675 ? -18.838 -10.597 9.941 1.00 96.94 675 GLU A C 1
ATOM 5273 O O . GLU A 1 675 ? -18.989 -10.715 8.717 1.00 96.94 675 GLU A O 1
ATOM 5278 N N . VAL A 1 676 ? -17.717 -10.114 10.473 1.00 98.31 676 VAL A N 1
ATOM 5279 C CA . VAL A 1 676 ? -16.476 -9.859 9.738 1.00 98.31 676 VAL A CA 1
ATOM 5280 C C . VAL A 1 676 ? -15.305 -10.527 10.451 1.00 98.31 676 VAL A C 1
ATOM 5282 O O . VAL A 1 676 ? -15.337 -10.718 11.666 1.00 98.31 676 VAL A O 1
ATOM 5285 N N . THR A 1 677 ? -14.245 -10.856 9.717 1.00 98.75 677 THR A N 1
ATOM 5286 C CA . THR A 1 677 ? -13.028 -11.436 10.304 1.00 98.75 677 THR A CA 1
ATOM 5287 C C . THR A 1 677 ? -11.774 -10.789 9.747 1.00 98.75 677 THR A C 1
ATOM 5289 O O . THR A 1 677 ? -11.616 -10.711 8.532 1.00 98.75 677 THR A O 1
ATOM 5292 N N . PHE A 1 678 ? -10.849 -10.388 10.614 1.00 98.81 678 PHE A N 1
ATOM 5293 C CA . PHE A 1 678 ? -9.496 -10.004 10.217 1.00 98.81 678 PHE A CA 1
ATOM 5294 C C . PHE A 1 678 ? -8.557 -11.213 10.218 1.00 98.81 678 PHE A C 1
ATOM 5296 O O . PHE A 1 678 ? -8.597 -12.014 11.148 1.00 98.81 678 PHE A O 1
ATOM 5303 N N . TYR A 1 679 ? -7.694 -11.332 9.210 1.00 98.69 679 TYR A N 1
ATOM 5304 C CA . TYR A 1 679 ? -6.530 -12.216 9.214 1.00 98.69 679 TYR A CA 1
ATOM 5305 C C . TYR A 1 679 ? -5.245 -11.386 9.261 1.00 98.69 679 TYR A C 1
ATOM 5307 O O . TYR A 1 679 ? -5.073 -10.467 8.456 1.00 98.69 679 TYR A O 1
ATOM 5315 N N . ALA A 1 680 ? -4.324 -11.762 10.149 1.00 98.19 680 ALA A N 1
ATOM 5316 C CA . ALA A 1 680 ? -2.946 -11.274 10.185 1.00 98.19 680 ALA A CA 1
ATOM 5317 C C . ALA A 1 680 ? -1.983 -12.338 10.746 1.00 98.19 680 ALA A C 1
ATOM 5319 O O . ALA A 1 680 ? -2.390 -13.417 11.177 1.00 98.19 680 ALA A O 1
ATOM 5320 N N . HIS A 1 681 ? -0.684 -12.035 10.751 1.00 96.75 681 HIS A N 1
ATOM 5321 C CA . HIS A 1 681 ? 0.355 -12.910 11.301 1.00 96.75 681 HIS A CA 1
ATOM 5322 C C . HIS A 1 681 ? 1.566 -12.125 11.802 1.00 96.75 681 HIS A C 1
ATOM 5324 O O . HIS A 1 681 ? 1.728 -10.950 11.468 1.00 96.75 681 HIS A O 1
ATOM 5330 N N . ALA A 1 682 ? 2.429 -12.789 12.573 1.00 96.81 682 ALA A N 1
ATOM 5331 C CA . ALA A 1 682 ? 3.689 -12.242 13.070 1.00 96.81 682 ALA A CA 1
ATOM 5332 C C . ALA A 1 682 ? 4.679 -11.975 11.914 1.00 96.81 682 ALA A C 1
ATOM 5334 O O . ALA A 1 682 ? 5.555 -12.783 11.586 1.00 96.81 682 ALA A O 1
ATOM 5335 N N . LYS A 1 683 ? 4.524 -10.828 11.247 1.00 95.19 683 LYS A N 1
ATOM 5336 C CA . LYS A 1 683 ? 5.279 -10.475 10.042 1.00 95.19 683 LYS A CA 1
ATOM 5337 C C . LYS A 1 683 ? 6.740 -10.185 10.402 1.00 95.19 683 LYS A C 1
ATOM 5339 O O . LYS A 1 683 ? 7.045 -9.519 11.384 1.00 95.19 683 LYS A O 1
ATOM 5344 N N . GLY A 1 684 ? 7.662 -10.692 9.587 1.00 94.56 684 GLY A N 1
ATOM 5345 C CA . GLY A 1 684 ? 9.098 -10.411 9.706 1.00 94.56 684 GLY A CA 1
ATOM 5346 C C . GLY A 1 684 ? 9.924 -11.396 10.547 1.00 94.56 684 GLY A C 1
ATOM 5347 O O . GLY A 1 684 ? 11.136 -11.418 10.370 1.00 94.56 684 GLY A O 1
ATOM 5348 N N . VAL A 1 685 ? 9.312 -12.271 11.355 1.00 94.94 685 VAL A N 1
ATOM 5349 C CA . VAL A 1 685 ? 10.022 -13.213 12.262 1.00 94.94 685 VAL A CA 1
ATOM 5350 C C . VAL A 1 685 ? 11.092 -14.081 11.583 1.00 94.94 685 VAL A C 1
ATOM 5352 O O . VAL A 1 685 ? 12.128 -14.373 12.162 1.00 94.94 685 VAL A O 1
ATOM 5355 N N . LYS A 1 686 ? 10.904 -14.421 10.303 1.00 92.25 686 LYS A N 1
ATOM 5356 C CA . LYS A 1 686 ? 11.858 -15.214 9.507 1.00 92.25 686 LYS A CA 1
ATOM 5357 C C . LYS A 1 686 ? 13.201 -14.529 9.198 1.00 92.25 686 LYS A C 1
ATOM 5359 O O . LYS A 1 686 ? 14.024 -15.128 8.511 1.00 92.25 686 LYS A O 1
ATOM 5364 N N . TYR A 1 687 ? 13.356 -13.255 9.555 1.00 93.50 687 TYR A N 1
ATOM 5365 C CA . TYR A 1 687 ? 14.584 -12.483 9.354 1.00 93.50 687 TYR A CA 1
ATOM 5366 C C . TYR A 1 687 ? 15.406 -12.341 10.645 1.00 93.50 687 TYR A C 1
ATOM 5368 O O . TYR A 1 687 ? 16.442 -11.682 10.626 1.00 93.50 687 TYR A O 1
ATOM 5376 N N . GLU A 1 688 ? 14.963 -12.932 11.758 1.00 91.50 688 GLU A N 1
ATOM 5377 C CA . GLU A 1 688 ? 15.717 -12.915 13.013 1.00 91.50 688 GLU A CA 1
ATOM 5378 C C . GLU A 1 688 ? 17.091 -13.601 12.869 1.00 91.50 688 GLU A C 1
ATOM 5380 O O . GLU A 1 688 ? 17.225 -14.552 12.092 1.00 91.50 688 GLU A O 1
ATOM 5385 N N . PRO A 1 689 ? 18.135 -13.126 13.578 1.00 90.31 689 PRO A N 1
ATOM 5386 C CA . PRO A 1 689 ? 18.137 -12.025 14.555 1.00 90.31 689 PRO A CA 1
ATOM 5387 C C . PRO A 1 689 ? 18.305 -10.616 13.935 1.00 90.31 689 PRO A C 1
ATOM 5389 O O . PRO A 1 689 ? 18.627 -9.663 14.640 1.00 90.31 689 PRO A O 1
ATOM 5392 N N . ALA A 1 690 ? 18.182 -10.470 12.609 1.00 91.25 690 ALA A N 1
ATOM 5393 C CA . ALA A 1 690 ? 18.567 -9.269 11.859 1.00 91.25 690 ALA A CA 1
ATOM 5394 C C . ALA A 1 690 ? 17.429 -8.752 10.954 1.00 91.25 690 ALA A C 1
ATOM 5396 O O . ALA A 1 690 ? 17.566 -8.664 9.730 1.00 91.25 690 ALA A O 1
ATOM 5397 N N . VAL A 1 691 ? 16.284 -8.414 11.557 1.00 92.25 691 VAL A N 1
ATOM 5398 C CA . VAL A 1 691 ? 15.093 -7.940 10.830 1.00 92.25 691 VAL A CA 1
ATOM 5399 C C . VAL A 1 691 ? 15.362 -6.599 10.120 1.00 92.25 691 VAL A C 1
ATOM 5401 O O . VAL A 1 691 ? 15.675 -5.614 10.790 1.00 92.25 691 VAL A O 1
ATOM 5404 N N . PRO A 1 692 ? 15.191 -6.502 8.783 1.00 93.62 692 PRO A N 1
ATOM 5405 C CA . PRO A 1 692 ? 15.393 -5.248 8.061 1.00 93.62 692 PRO A CA 1
ATOM 5406 C C . PRO A 1 692 ? 14.375 -4.172 8.452 1.00 93.62 692 PRO A C 1
ATOM 5408 O O . PRO A 1 692 ? 13.171 -4.433 8.501 1.00 93.62 692 PRO A O 1
ATOM 5411 N N . GLU A 1 693 ? 14.840 -2.934 8.616 1.00 92.94 693 GLU A N 1
ATOM 5412 C CA . GLU A 1 693 ? 14.002 -1.767 8.924 1.00 92.94 693 GLU A CA 1
ATOM 5413 C C . GLU A 1 693 ? 12.785 -1.599 7.982 1.00 92.94 693 GLU A C 1
ATOM 5415 O O . GLU A 1 693 ? 11.676 -1.462 8.506 1.00 92.94 693 GLU A O 1
ATOM 5420 N N . PRO A 1 694 ? 12.892 -1.738 6.638 1.00 95.25 694 PRO A N 1
ATOM 5421 C CA . PRO A 1 694 ? 11.725 -1.689 5.746 1.00 95.25 694 PRO A CA 1
ATOM 5422 C C . PRO A 1 694 ? 10.662 -2.748 6.057 1.00 95.25 694 PRO A C 1
ATOM 5424 O O . PRO A 1 694 ? 9.469 -2.497 5.908 1.00 95.25 694 PRO A O 1
ATOM 5427 N N . VAL A 1 695 ? 11.072 -3.936 6.519 1.00 95.06 695 VAL A N 1
ATOM 5428 C CA . VAL A 1 695 ? 10.144 -5.011 6.906 1.00 95.06 695 VAL A CA 1
ATOM 5429 C C . VAL A 1 695 ? 9.433 -4.657 8.213 1.00 95.06 695 VAL A C 1
ATOM 5431 O O . VAL A 1 695 ? 8.253 -4.979 8.361 1.00 95.06 695 VAL A O 1
ATOM 5434 N N . ARG A 1 696 ? 10.103 -3.959 9.137 1.00 94.00 696 ARG A N 1
ATOM 5435 C CA . ARG A 1 696 ? 9.493 -3.470 10.380 1.00 94.00 696 ARG A CA 1
ATOM 5436 C C . ARG A 1 696 ? 8.510 -2.326 10.118 1.00 94.00 696 ARG A C 1
ATOM 5438 O O . ARG A 1 696 ? 7.360 -2.447 10.528 1.00 94.00 696 ARG A O 1
ATOM 5445 N N . ALA A 1 697 ? 8.917 -1.300 9.367 1.00 94.75 697 ALA A N 1
ATOM 5446 C CA . ALA A 1 697 ? 8.056 -0.181 8.962 1.00 94.75 697 ALA A CA 1
ATOM 5447 C C . ALA A 1 697 ? 6.803 -0.666 8.208 1.00 94.75 697 ALA A C 1
ATOM 5449 O O . ALA A 1 697 ? 5.682 -0.246 8.493 1.00 94.75 697 ALA A O 1
ATOM 5450 N N . TRP A 1 698 ? 6.971 -1.642 7.312 1.00 97.56 698 TRP A N 1
ATOM 5451 C CA . TRP A 1 698 ? 5.861 -2.297 6.625 1.00 97.56 698 TRP A CA 1
ATOM 5452 C C . TRP A 1 698 ? 4.933 -3.063 7.563 1.00 97.56 698 TRP A C 1
ATOM 5454 O O . TRP A 1 698 ? 3.717 -2.937 7.444 1.00 97.56 698 TRP A O 1
ATOM 5464 N N . SER A 1 699 ? 5.486 -3.828 8.507 1.00 97.12 699 SER A N 1
ATOM 5465 C CA . SER A 1 699 ? 4.691 -4.559 9.501 1.00 97.12 699 SER A CA 1
ATOM 5466 C C . SER A 1 699 ? 3.879 -3.595 10.371 1.00 97.12 699 SER A C 1
ATOM 5468 O O . SER A 1 699 ? 2.697 -3.830 10.600 1.00 97.12 699 SER A O 1
ATOM 5470 N N . GLU A 1 700 ? 4.467 -2.471 10.785 1.00 97.12 700 GLU A N 1
ATOM 5471 C CA . GLU A 1 700 ? 3.778 -1.429 11.551 1.00 97.12 700 GLU A CA 1
ATOM 5472 C C . GLU A 1 700 ? 2.641 -0.793 10.739 1.00 97.12 700 GLU A C 1
ATOM 5474 O O . GLU A 1 700 ? 1.494 -0.760 11.188 1.00 97.12 700 GLU A O 1
ATOM 5479 N N . ALA A 1 701 ? 2.926 -0.358 9.509 1.00 97.88 701 ALA A N 1
ATOM 5480 C CA . ALA A 1 701 ? 1.922 0.216 8.621 1.00 97.88 701 ALA A CA 1
ATOM 5481 C C . ALA A 1 701 ? 0.784 -0.774 8.306 1.00 97.88 701 ALA A C 1
ATOM 5483 O O . ALA A 1 701 ? -0.365 -0.354 8.164 1.00 97.88 701 ALA A O 1
ATOM 5484 N N . LEU A 1 702 ? 1.063 -2.082 8.235 1.00 98.31 702 LEU A N 1
ATOM 5485 C CA . LEU A 1 702 ? 0.044 -3.125 8.084 1.00 98.31 702 LEU A CA 1
ATOM 5486 C C . LEU A 1 702 ? -0.919 -3.164 9.285 1.00 98.31 702 LEU A C 1
ATOM 5488 O O . LEU A 1 702 ? -2.126 -3.174 9.048 1.00 98.31 702 LEU A O 1
ATOM 5492 N N . TYR A 1 703 ? -0.444 -3.110 10.538 1.00 98.38 703 TYR A N 1
ATOM 5493 C CA . TYR A 1 703 ? -1.336 -2.978 11.706 1.00 98.38 703 TYR A CA 1
ATOM 5494 C C . TYR A 1 703 ? -2.134 -1.675 11.642 1.00 98.38 703 TYR A C 1
ATOM 5496 O O . TYR A 1 703 ? -3.365 -1.703 11.619 1.00 98.38 703 TYR A O 1
ATOM 5504 N N . ARG A 1 704 ? -1.436 -0.537 11.543 1.00 97.06 704 ARG A N 1
ATOM 5505 C CA . ARG A 1 704 ? -2.040 0.800 11.634 1.00 97.06 704 ARG A CA 1
ATOM 5506 C C . ARG A 1 704 ? -3.144 0.999 10.596 1.00 97.06 704 ARG A C 1
ATOM 5508 O O . ARG A 1 704 ? -4.254 1.394 10.940 1.00 97.06 704 ARG A O 1
ATOM 5515 N N . THR A 1 705 ? -2.875 0.646 9.338 1.00 97.31 705 THR A N 1
ATOM 5516 C CA . THR A 1 705 ? -3.812 0.875 8.222 1.00 97.31 705 THR A CA 1
ATOM 5517 C C . THR A 1 705 ? -4.990 -0.097 8.163 1.00 97.31 705 THR A C 1
ATOM 5519 O O . THR A 1 705 ? -5.995 0.240 7.541 1.00 97.31 705 THR A O 1
ATOM 5522 N N . ASN A 1 706 ? -4.900 -1.268 8.805 1.00 97.88 706 ASN A N 1
ATOM 5523 C CA . ASN A 1 706 ? -6.013 -2.222 8.877 1.00 97.88 706 ASN A CA 1
ATOM 5524 C C . ASN A 1 706 ? -6.876 -2.059 10.134 1.00 97.88 706 ASN A C 1
ATOM 5526 O O . ASN A 1 706 ? -8.008 -2.539 10.126 1.00 97.88 706 ASN A O 1
ATOM 5530 N N . LEU A 1 707 ? -6.359 -1.440 11.203 1.00 96.38 707 LEU A N 1
ATOM 5531 C CA . LEU A 1 707 ? -6.975 -1.490 12.534 1.00 96.38 707 LEU A CA 1
ATOM 5532 C C . LEU A 1 707 ? -7.312 -0.107 13.114 1.00 96.38 707 LEU A C 1
ATOM 5534 O O . LEU A 1 707 ? -8.387 0.048 13.685 1.00 96.38 707 LEU A O 1
ATOM 5538 N N . ASP A 1 708 ? -6.484 0.926 12.912 1.00 94.31 708 ASP A N 1
ATOM 5539 C CA . ASP A 1 708 ? -6.697 2.248 13.533 1.00 94.31 708 ASP A CA 1
ATOM 5540 C C . ASP A 1 708 ? -7.712 3.141 12.763 1.00 94.31 708 ASP A C 1
ATOM 5542 O O . ASP A 1 708 ? -7.675 4.371 12.872 1.00 94.31 708 ASP A O 1
ATOM 5546 N N . ASN A 1 709 ? -8.571 2.555 11.919 1.00 93.31 709 ASN A N 1
ATOM 5547 C CA . ASN A 1 709 ? -9.630 3.247 11.167 1.00 93.31 709 ASN A CA 1
ATOM 5548 C C . ASN A 1 709 ? -10.803 2.295 10.846 1.00 93.31 709 ASN A C 1
ATOM 5550 O O . ASN A 1 709 ? -11.142 2.056 9.683 1.00 93.31 709 ASN A O 1
ATOM 5554 N N . TRP A 1 710 ? -11.413 1.727 11.892 1.00 93.19 710 TRP A N 1
ATOM 5555 C CA . TRP A 1 710 ? -12.568 0.828 11.776 1.00 93.19 710 TRP A CA 1
ATOM 5556 C C . TRP A 1 710 ? -13.723 1.361 10.891 1.00 93.19 710 TRP A C 1
ATOM 5558 O O . TRP A 1 710 ? -14.213 0.580 10.072 1.00 93.19 710 TRP A O 1
ATOM 5568 N N . PRO A 1 711 ? -14.134 2.650 10.941 1.00 91.12 711 PRO A N 1
ATOM 5569 C CA . PRO A 1 711 ? -15.223 3.149 10.093 1.00 91.12 711 PRO A CA 1
ATOM 5570 C C . PRO A 1 711 ? -14.986 2.957 8.585 1.00 91.12 711 PRO A C 1
ATOM 5572 O O . PRO A 1 711 ? -15.912 2.619 7.850 1.00 91.12 711 PRO A O 1
ATOM 5575 N N . GLU A 1 712 ? -13.744 3.105 8.110 1.00 93.31 712 GLU A N 1
ATOM 5576 C CA . GLU A 1 712 ? -13.396 2.867 6.701 1.00 93.31 712 GLU A CA 1
ATOM 5577 C C . GLU A 1 712 ? -13.394 1.370 6.349 1.00 93.31 712 GLU A C 1
ATOM 5579 O O . GLU A 1 712 ? -13.838 0.992 5.263 1.00 93.31 712 GLU A O 1
ATOM 5584 N N . VAL A 1 713 ? -12.963 0.504 7.274 1.00 95.69 713 VAL A N 1
ATOM 5585 C CA . VAL A 1 713 ? -13.053 -0.960 7.122 1.00 95.69 713 VAL A CA 1
ATOM 5586 C C . VAL A 1 713 ? -14.513 -1.388 6.975 1.00 95.69 713 VAL A C 1
ATOM 5588 O O . VAL A 1 713 ? -14.861 -2.068 6.006 1.00 95.69 713 VAL A O 1
ATOM 5591 N N . GLN A 1 714 ? -15.373 -0.941 7.893 1.00 93.94 714 GLN A N 1
ATOM 5592 C CA . GLN A 1 714 ? -16.813 -1.196 7.887 1.00 93.94 714 GLN A CA 1
ATOM 5593 C C . GLN A 1 714 ? -17.431 -0.756 6.550 1.00 93.94 714 GLN A C 1
ATOM 5595 O O . GLN A 1 714 ? -17.998 -1.580 5.830 1.00 93.94 714 GLN A O 1
ATOM 5600 N N . ARG A 1 715 ? -17.221 0.507 6.157 1.00 92.69 715 ARG A N 1
ATOM 5601 C CA . ARG A 1 715 ? -17.741 1.099 4.912 1.00 92.69 715 ARG A CA 1
ATOM 5602 C C . ARG A 1 715 ? -17.300 0.353 3.646 1.00 92.69 715 ARG A C 1
ATOM 5604 O O . ARG A 1 715 ? -18.063 0.265 2.684 1.00 92.69 715 ARG A O 1
ATOM 5611 N N . GLN A 1 716 ? -16.081 -0.193 3.600 1.00 95.94 716 GLN A N 1
ATOM 5612 C CA . GLN A 1 716 ? -15.668 -1.024 2.464 1.00 95.94 716 GLN A CA 1
ATOM 5613 C C . GLN A 1 716 ? -16.371 -2.393 2.476 1.00 95.94 716 GLN A C 1
ATOM 5615 O O . GLN A 1 716 ? -16.882 -2.817 1.436 1.00 95.94 716 GLN A O 1
ATOM 5620 N N . LEU A 1 717 ? -16.469 -3.057 3.632 1.00 96.50 717 LEU A N 1
ATOM 5621 C CA . LEU A 1 717 ? -17.067 -4.396 3.766 1.00 96.50 717 LEU A CA 1
ATOM 5622 C C . LEU A 1 717 ? -18.593 -4.439 3.553 1.00 96.50 717 LEU A C 1
ATOM 5624 O O . LEU A 1 717 ? -19.130 -5.520 3.316 1.00 96.50 717 LEU A O 1
ATOM 5628 N N . GLU A 1 718 ? -19.297 -3.303 3.541 1.00 93.75 718 GLU A N 1
ATOM 5629 C CA . GLU A 1 718 ? -20.694 -3.195 3.063 1.00 93.75 718 GLU A CA 1
ATOM 5630 C C . GLU A 1 718 ? -20.864 -3.524 1.570 1.00 93.75 718 GLU A C 1
ATOM 5632 O O . GLU A 1 718 ? -21.958 -3.852 1.104 1.00 93.75 718 GLU A O 1
ATOM 5637 N N . SER A 1 719 ? -19.784 -3.424 0.791 1.00 90.56 719 SER A N 1
ATOM 5638 C CA . SER A 1 719 ? -19.808 -3.579 -0.669 1.00 90.56 719 SER A CA 1
ATOM 5639 C C . SER A 1 719 ? -18.706 -4.485 -1.221 1.00 90.56 719 SER A C 1
ATOM 5641 O O . SER A 1 719 ? -18.580 -4.596 -2.441 1.00 90.56 719 SER A O 1
ATOM 5643 N N . LYS A 1 720 ? -17.897 -5.107 -0.353 1.00 95.50 720 LYS A N 1
ATOM 5644 C CA . LYS A 1 720 ? -16.729 -5.920 -0.715 1.00 95.50 720 LYS A CA 1
ATOM 5645 C C . LYS A 1 720 ? -16.649 -7.181 0.145 1.00 95.50 720 LYS A C 1
ATOM 5647 O O . LYS A 1 720 ? -16.861 -7.122 1.354 1.00 95.50 720 LYS A O 1
ATOM 5652 N N . ALA A 1 721 ? -16.249 -8.290 -0.471 1.00 96.50 721 ALA A N 1
ATOM 5653 C CA . ALA A 1 721 ? -16.023 -9.563 0.206 1.00 96.50 721 ALA A CA 1
ATOM 5654 C C . ALA A 1 721 ? -14.749 -9.531 1.061 1.00 96.50 721 ALA A C 1
ATOM 5656 O O . ALA A 1 721 ? -14.719 -10.129 2.136 1.00 96.50 721 ALA A O 1
ATOM 5657 N N . LEU A 1 722 ? -13.722 -8.807 0.596 1.00 98.00 722 LEU A N 1
ATOM 5658 C CA . LEU A 1 722 ? -12.460 -8.575 1.302 1.00 98.00 722 LEU A CA 1
ATOM 5659 C C . LEU A 1 722 ? -12.067 -7.091 1.273 1.00 98.00 722 LEU A C 1
ATOM 5661 O O . LEU A 1 722 ? -12.368 -6.387 0.308 1.00 98.00 722 LEU A O 1
ATOM 5665 N N . THR A 1 723 ? -11.287 -6.640 2.253 1.00 98.56 723 THR A N 1
ATOM 5666 C CA . THR A 1 723 ? -10.433 -5.446 2.110 1.00 98.56 723 THR A CA 1
ATOM 5667 C C . THR A 1 723 ? -9.112 -5.621 2.866 1.00 98.56 723 THR A C 1
ATOM 5669 O O . THR A 1 723 ? -8.992 -6.521 3.687 1.00 98.56 723 THR A O 1
ATOM 5672 N N . GLY A 1 724 ? -8.097 -4.814 2.577 1.00 98.12 724 GLY A N 1
ATOM 5673 C CA . GLY A 1 724 ? -6.755 -4.940 3.153 1.00 98.12 724 GLY A CA 1
ATOM 5674 C C . GLY A 1 724 ? -5.804 -3.874 2.612 1.00 98.12 724 GLY A C 1
ATOM 5675 O O . GLY A 1 724 ? -6.224 -2.997 1.857 1.00 98.12 724 GLY A O 1
ATOM 5676 N N . SER A 1 725 ? -4.522 -3.945 2.965 1.00 97.44 725 SER A N 1
ATOM 5677 C CA . SER A 1 725 ? -3.521 -2.932 2.580 1.00 97.44 725 SER A CA 1
ATOM 5678 C C . SER A 1 725 ? -2.481 -3.460 1.586 1.00 97.44 725 SER A C 1
ATOM 5680 O O . SER A 1 725 ? -2.289 -4.668 1.448 1.00 97.44 725 SER A O 1
ATOM 5682 N N . PHE A 1 726 ? -1.787 -2.541 0.908 1.00 97.25 726 PHE A N 1
ATOM 5683 C CA . PHE A 1 726 ? -0.699 -2.808 -0.040 1.00 97.25 726 PHE A CA 1
ATOM 5684 C C . PHE A 1 726 ? -1.112 -3.772 -1.169 1.00 97.25 726 PHE A C 1
ATOM 5686 O O . PHE A 1 726 ? -0.443 -4.777 -1.433 1.00 97.25 726 PHE A O 1
ATOM 5693 N N . ARG A 1 727 ? -2.241 -3.500 -1.838 1.00 96.56 727 ARG A N 1
ATOM 5694 C CA . ARG A 1 727 ? -2.762 -4.384 -2.892 1.00 96.56 727 ARG A CA 1
ATOM 5695 C C . ARG A 1 727 ? -1.869 -4.332 -4.136 1.00 96.56 727 ARG A C 1
ATOM 5697 O O . ARG A 1 727 ? -1.794 -3.315 -4.822 1.00 96.56 727 ARG A O 1
ATOM 5704 N N . MET A 1 728 ? -1.203 -5.443 -4.441 1.00 93.94 728 MET A N 1
ATOM 5705 C CA . MET A 1 728 ? -0.310 -5.603 -5.592 1.00 93.94 728 MET A CA 1
ATOM 5706 C C . MET A 1 728 ? -0.991 -6.373 -6.723 1.00 93.94 728 MET A C 1
ATOM 5708 O O . MET A 1 728 ? -1.665 -7.377 -6.485 1.00 93.94 728 MET A O 1
ATOM 5712 N N . LEU A 1 729 ? -0.778 -5.937 -7.968 1.00 89.00 729 LEU A N 1
ATOM 5713 C CA . LEU A 1 729 ? -1.384 -6.557 -9.154 1.00 89.00 729 LEU A CA 1
ATOM 5714 C C . LEU A 1 729 ? -0.390 -7.430 -9.927 1.00 89.00 729 LEU A C 1
ATOM 5716 O O . LEU A 1 729 ? 0.767 -7.055 -10.124 1.00 89.00 729 LEU A O 1
ATOM 5720 N N . GLY A 1 730 ? -0.874 -8.559 -10.442 1.00 86.50 730 GLY A N 1
ATOM 5721 C CA . GLY A 1 730 ? -0.133 -9.480 -11.301 1.00 86.50 730 GLY A CA 1
ATOM 5722 C C . GLY A 1 730 ? -0.123 -10.921 -10.788 1.00 86.50 730 GLY A C 1
ATOM 5723 O O . GLY A 1 730 ? -0.548 -11.218 -9.675 1.00 86.50 730 GLY A O 1
ATOM 5724 N N . ARG A 1 731 ? 0.407 -11.828 -11.617 1.00 87.00 731 ARG A N 1
ATOM 5725 C CA . ARG A 1 731 ? 0.664 -13.224 -11.240 1.00 87.00 731 ARG A CA 1
ATOM 5726 C C . ARG A 1 731 ? 2.095 -13.370 -10.743 1.00 87.00 731 ARG A C 1
ATOM 5728 O O . ARG A 1 731 ? 3.039 -13.117 -11.493 1.00 87.00 731 ARG A O 1
ATOM 5735 N N . PHE A 1 732 ? 2.254 -13.796 -9.495 1.00 85.75 732 PHE A N 1
ATOM 5736 C CA . PHE A 1 732 ? 3.556 -13.899 -8.838 1.00 85.75 732 PHE A CA 1
ATOM 5737 C C . PHE A 1 732 ? 4.024 -15.357 -8.756 1.00 85.75 732 PHE A C 1
ATOM 5739 O O . PHE A 1 732 ? 3.273 -16.255 -8.369 1.00 85.75 732 PHE A O 1
ATOM 5746 N N . ARG A 1 733 ? 5.299 -15.605 -9.090 1.00 85.06 733 ARG A N 1
ATOM 5747 C CA . ARG A 1 733 ? 5.890 -16.959 -9.100 1.00 85.06 733 ARG A CA 1
ATOM 5748 C C . ARG A 1 733 ? 5.935 -17.592 -7.704 1.00 85.06 733 ARG A C 1
ATOM 5750 O O . ARG A 1 733 ? 5.789 -18.806 -7.596 1.00 85.06 733 ARG A O 1
ATOM 5757 N N . THR A 1 734 ? 6.124 -16.780 -6.664 1.00 80.50 734 THR A N 1
ATOM 5758 C CA . THR A 1 734 ? 6.024 -17.163 -5.244 1.00 80.50 734 THR A CA 1
ATOM 5759 C C . THR A 1 734 ? 4.647 -17.746 -4.935 1.00 80.50 734 THR A C 1
ATOM 5761 O O . THR A 1 734 ? 4.546 -18.874 -4.466 1.00 80.50 734 THR A O 1
ATOM 5764 N N . HIS A 1 735 ? 3.589 -17.048 -5.349 1.00 87.06 735 HIS A N 1
ATOM 5765 C CA . HIS A 1 735 ? 2.180 -17.458 -5.265 1.00 87.06 735 HIS A CA 1
ATOM 5766 C C . HIS A 1 735 ? 1.774 -18.502 -6.328 1.00 87.06 735 HIS A C 1
ATOM 5768 O O . HIS A 1 735 ? 0.598 -18.649 -6.660 1.00 87.06 735 HIS A O 1
ATOM 5774 N N . ARG A 1 736 ? 2.753 -19.211 -6.916 1.00 88.31 736 ARG A N 1
ATOM 5775 C CA . ARG A 1 736 ? 2.595 -20.220 -7.985 1.00 88.31 736 ARG A CA 1
ATOM 5776 C C . ARG A 1 736 ? 1.789 -19.743 -9.212 1.00 88.31 736 ARG A C 1
ATOM 5778 O O . ARG A 1 736 ? 1.326 -20.567 -9.995 1.00 88.31 736 ARG A O 1
ATOM 5785 N N . ASN A 1 737 ? 1.676 -18.428 -9.418 1.00 87.31 737 ASN A N 1
ATOM 5786 C CA . ASN A 1 737 ? 0.848 -17.769 -10.439 1.00 87.31 737 ASN A CA 1
ATOM 5787 C C . ASN A 1 737 ? -0.664 -18.087 -10.351 1.00 87.31 737 ASN A C 1
ATOM 5789 O O . ASN A 1 737 ? -1.351 -18.037 -11.374 1.00 87.31 737 ASN A O 1
ATOM 5793 N N . LEU A 1 738 ? -1.167 -18.446 -9.162 1.00 85.44 738 LEU A N 1
ATOM 5794 C CA . LEU A 1 738 ? -2.549 -18.909 -8.967 1.00 85.44 738 LEU A CA 1
ATOM 5795 C C . LEU A 1 738 ? -3.586 -17.777 -8.900 1.00 85.44 738 LEU A C 1
ATOM 5797 O O . LEU A 1 738 ? -4.726 -18.002 -9.294 1.00 85.44 738 LEU A O 1
ATOM 5801 N N . GLY A 1 739 ? -3.194 -16.588 -8.434 1.00 83.75 739 GLY A N 1
ATOM 5802 C CA . GLY A 1 739 ? -4.034 -15.386 -8.398 1.00 83.75 739 GLY A CA 1
ATOM 5803 C C . GLY A 1 739 ? -3.473 -14.245 -9.250 1.00 83.75 739 GLY A C 1
ATOM 5804 O O . GLY A 1 739 ? -2.273 -14.209 -9.530 1.00 83.75 739 GLY A O 1
ATOM 5805 N N . ASP A 1 740 ? -4.348 -13.322 -9.662 1.00 87.00 740 ASP A N 1
ATOM 5806 C CA . ASP A 1 740 ? -4.019 -12.142 -10.491 1.00 87.00 740 ASP A CA 1
ATOM 5807 C C . ASP A 1 740 ? -3.699 -10.869 -9.676 1.00 87.00 740 ASP A C 1
ATOM 5809 O O . ASP A 1 740 ? -3.425 -9.810 -10.248 1.00 87.00 740 ASP A O 1
ATOM 5813 N N . TRP A 1 741 ? -3.758 -10.953 -8.347 1.00 94.69 741 TRP A N 1
ATOM 5814 C CA . TRP A 1 741 ? -3.429 -9.892 -7.391 1.00 94.69 741 TRP A CA 1
ATOM 5815 C C . TRP A 1 741 ? -3.229 -10.492 -5.983 1.00 94.69 741 TRP A C 1
ATOM 5817 O O . TRP A 1 741 ? -3.543 -11.663 -5.772 1.00 94.69 741 TRP A O 1
ATOM 5827 N N . HIS A 1 742 ? -2.720 -9.716 -5.023 1.00 96.06 742 HIS A N 1
ATOM 5828 C CA . HIS A 1 742 ? -2.715 -10.067 -3.591 1.00 96.06 742 HIS A CA 1
ATOM 5829 C C . HIS A 1 742 ? -2.639 -8.821 -2.689 1.00 96.06 742 HIS A C 1
ATOM 5831 O O . HIS A 1 742 ? -2.290 -7.739 -3.163 1.00 96.06 742 HIS A O 1
ATOM 5837 N N . TYR A 1 743 ? -2.921 -8.966 -1.389 1.00 97.38 743 TYR A N 1
ATOM 5838 C CA . TYR A 1 743 ? -2.540 -7.974 -0.371 1.00 97.38 743 TYR A CA 1
ATOM 5839 C C . TYR A 1 743 ? -1.120 -8.277 0.106 1.00 97.38 743 TYR A C 1
ATOM 5841 O O . TYR A 1 743 ? -0.896 -9.264 0.813 1.00 97.38 743 TYR A O 1
ATOM 5849 N N . SER A 1 744 ? -0.151 -7.459 -0.308 1.00 95.25 744 SER A N 1
ATOM 5850 C CA . SER A 1 744 ? 1.254 -7.635 0.060 1.00 95.25 744 SER A CA 1
ATOM 5851 C C . SER A 1 744 ? 1.394 -7.418 1.561 1.00 95.25 744 SER A C 1
ATOM 5853 O O . SER A 1 744 ? 1.337 -6.289 2.048 1.00 95.25 744 SER A O 1
ATOM 5855 N N . GLY A 1 745 ? 1.601 -8.501 2.308 1.00 92.88 745 GLY A N 1
ATOM 5856 C CA . GLY A 1 745 ? 1.553 -8.468 3.768 1.00 92.88 745 GLY A CA 1
ATOM 5857 C C . GLY A 1 745 ? 0.859 -9.685 4.365 1.00 92.88 745 GLY A C 1
ATOM 5858 O O . GLY A 1 745 ? 1.281 -10.152 5.420 1.00 92.88 745 GLY A O 1
ATOM 5859 N N . THR A 1 746 ? -0.125 -10.252 3.667 1.00 94.69 746 THR A N 1
ATOM 5860 C CA . THR A 1 746 ? -1.094 -11.206 4.234 1.00 94.69 746 THR A CA 1
ATOM 5861 C C . THR A 1 746 ? -1.892 -10.622 5.412 1.00 94.69 746 THR A C 1
ATOM 5863 O O . THR A 1 746 ? -2.142 -11.312 6.392 1.00 94.69 746 THR A O 1
ATOM 5866 N N . PHE A 1 747 ? -2.260 -9.337 5.360 1.00 98.19 747 PHE A N 1
ATOM 5867 C CA . PHE A 1 747 ? -3.200 -8.730 6.315 1.00 98.19 747 PHE A CA 1
ATOM 5868 C C . PHE A 1 747 ? -4.451 -8.310 5.538 1.00 98.19 747 PHE A C 1
ATOM 5870 O O . PHE A 1 747 ? -4.337 -7.545 4.574 1.00 98.19 747 PHE A O 1
ATOM 5877 N N . PHE A 1 748 ? -5.619 -8.836 5.910 1.00 98.62 748 PHE A N 1
ATOM 5878 C CA . PHE A 1 748 ? -6.890 -8.521 5.251 1.00 98.62 748 PHE A CA 1
ATOM 5879 C C . PHE A 1 748 ? -8.109 -8.847 6.120 1.00 98.62 748 PHE A C 1
ATOM 5881 O O . PHE A 1 748 ? -8.116 -9.800 6.894 1.00 98.62 748 PHE A O 1
ATOM 5888 N N . TRP A 1 749 ? -9.170 -8.070 5.938 1.00 98.81 749 TRP A N 1
ATOM 5889 C CA . TRP A 1 749 ? -10.508 -8.314 6.458 1.00 98.81 749 TRP A CA 1
ATOM 5890 C C . TRP A 1 749 ? -11.374 -9.100 5.468 1.00 98.81 749 TRP A C 1
ATOM 5892 O O . TRP A 1 749 ? -11.213 -8.995 4.251 1.00 98.81 749 TRP A O 1
ATOM 5902 N N . MET A 1 750 ? -12.337 -9.838 6.014 1.00 98.38 750 MET A N 1
ATOM 5903 C CA . MET A 1 750 ? -13.311 -10.692 5.337 1.00 98.38 750 MET A CA 1
ATOM 5904 C C . MET A 1 750 ? -14.729 -10.305 5.772 1.00 98.38 750 MET A C 1
ATOM 5906 O O . MET A 1 750 ? -14.969 -10.156 6.969 1.00 98.38 750 MET A O 1
ATOM 5910 N N . ARG A 1 751 ? -15.684 -10.199 4.838 1.00 97.62 751 ARG A N 1
ATOM 5911 C CA . ARG A 1 751 ? -17.126 -10.158 5.146 1.00 97.62 751 ARG A CA 1
ATOM 5912 C C . ARG A 1 751 ? -17.652 -11.593 5.148 1.00 97.62 751 ARG A C 1
ATOM 5914 O O . ARG A 1 751 ? -17.790 -12.194 4.080 1.00 97.62 751 ARG A O 1
ATOM 5921 N N . ASN A 1 752 ? -17.929 -12.153 6.328 1.00 97.62 752 ASN A N 1
ATOM 5922 C CA . ASN A 1 752 ? -18.117 -13.599 6.501 1.00 97.62 752 ASN A CA 1
ATOM 5923 C C . ASN A 1 752 ? -19.254 -14.143 5.611 1.00 97.62 752 ASN A C 1
ATOM 5925 O O . ASN A 1 752 ? -19.025 -15.063 4.824 1.00 97.62 752 ASN A O 1
ATOM 5929 N N . ALA A 1 753 ? -20.416 -13.481 5.597 1.00 95.44 753 ALA A N 1
ATOM 5930 C CA . ALA A 1 753 ? -21.550 -13.829 4.731 1.00 95.44 753 ALA A CA 1
ATOM 5931 C C . ALA A 1 753 ? -21.271 -13.821 3.214 1.00 95.44 753 ALA A C 1
ATOM 5933 O O . ALA A 1 753 ? -22.016 -14.445 2.460 1.00 95.44 753 ALA A O 1
ATOM 5934 N N . GLN A 1 754 ? -20.224 -13.136 2.739 1.00 95.06 754 GLN A N 1
ATOM 5935 C CA . GLN A 1 754 ? -19.819 -13.176 1.328 1.00 95.06 754 GLN A CA 1
ATOM 5936 C C . GLN A 1 754 ? -18.759 -14.255 1.074 1.00 95.06 754 GLN A C 1
ATOM 5938 O O . GLN A 1 754 ? -18.856 -14.979 0.083 1.00 95.06 754 GLN A O 1
ATOM 5943 N N . VAL A 1 755 ? -17.793 -14.405 1.987 1.00 96.00 755 VAL A N 1
ATOM 5944 C CA . VAL A 1 755 ? -16.687 -15.372 1.886 1.00 96.00 755 VAL A CA 1
ATOM 5945 C C . VAL A 1 755 ? -17.162 -16.818 2.056 1.00 96.00 755 VAL A C 1
ATOM 5947 O O . VAL A 1 755 ? -16.816 -17.673 1.243 1.00 96.00 755 VAL A O 1
ATOM 5950 N N . PHE A 1 756 ? -17.982 -17.100 3.071 1.00 96.38 756 PHE A N 1
ATOM 5951 C CA . PHE A 1 756 ? -18.391 -18.462 3.447 1.00 96.38 756 PHE A CA 1
ATOM 5952 C C . PHE A 1 756 ? -19.710 -18.922 2.806 1.00 96.38 756 PHE A C 1
ATOM 5954 O O . PHE A 1 756 ? -20.190 -20.020 3.082 1.00 96.38 756 PHE A O 1
ATOM 5961 N N . ARG A 1 757 ? -20.291 -18.120 1.901 1.00 92.31 757 ARG A N 1
ATOM 5962 C CA . ARG A 1 757 ? -21.605 -18.365 1.266 1.00 92.31 757 ARG A CA 1
ATOM 5963 C C . ARG A 1 757 ? -21.754 -19.706 0.533 1.00 92.31 757 ARG A C 1
ATOM 5965 O O . ARG A 1 757 ? -22.872 -20.112 0.239 1.00 92.31 757 ARG A O 1
ATOM 5972 N N . ASN A 1 758 ? -20.633 -20.342 0.185 1.00 88.75 758 ASN A N 1
ATOM 5973 C CA . ASN A 1 758 ? -20.549 -21.627 -0.516 1.00 88.75 758 ASN A CA 1
ATOM 5974 C C . ASN A 1 758 ? -19.722 -22.657 0.294 1.00 88.75 758 ASN A C 1
ATOM 5976 O O . ASN A 1 758 ? -19.156 -23.582 -0.287 1.00 88.75 758 ASN A O 1
ATOM 5980 N N . GLY A 1 759 ? -19.599 -22.471 1.614 1.00 91.12 759 GLY A N 1
ATOM 5981 C CA . GLY A 1 759 ? -18.626 -23.167 2.463 1.00 91.12 759 GLY A CA 1
ATOM 5982 C C . GLY A 1 759 ? -17.255 -22.477 2.493 1.00 91.12 759 GLY A C 1
ATOM 5983 O O . GLY A 1 759 ? -17.071 -21.405 1.916 1.00 91.12 759 GLY A O 1
ATOM 5984 N N . VAL A 1 760 ? -16.288 -23.085 3.188 1.00 91.00 760 VAL A N 1
ATOM 5985 C CA . VAL A 1 760 ? -14.942 -22.521 3.404 1.00 91.00 760 VAL A CA 1
ATOM 5986 C C . VAL A 1 760 ? -14.097 -22.568 2.114 1.00 91.00 760 VAL A C 1
ATOM 5988 O O . VAL A 1 760 ? -13.874 -23.657 1.574 1.00 91.00 760 VAL A O 1
ATOM 5991 N N . PRO A 1 761 ? -13.593 -21.427 1.588 1.00 91.00 761 PRO A N 1
ATOM 5992 C CA . PRO A 1 761 ? -12.854 -21.413 0.323 1.00 91.00 761 PRO A CA 1
ATOM 5993 C C . PRO A 1 761 ? -11.490 -22.113 0.400 1.00 91.00 761 PRO A C 1
ATOM 5995 O O . PRO A 1 761 ? -10.640 -21.796 1.235 1.00 91.00 761 PRO A O 1
ATOM 5998 N N . ARG A 1 762 ? -11.251 -23.041 -0.536 1.00 90.19 762 ARG A N 1
ATOM 5999 C CA . ARG A 1 762 ? -10.084 -23.940 -0.560 1.00 90.19 762 ARG A CA 1
ATOM 6000 C C . ARG A 1 762 ? -8.742 -23.213 -0.392 1.00 90.19 762 ARG A C 1
ATOM 6002 O O . ARG A 1 762 ? -8.296 -22.486 -1.280 1.00 90.19 762 ARG A O 1
ATOM 6009 N N . VAL A 1 763 ? -8.030 -23.527 0.686 1.00 88.62 763 VAL A N 1
ATOM 6010 C CA . VAL A 1 763 ? -6.626 -23.136 0.891 1.00 88.62 763 VAL A CA 1
ATOM 6011 C C . VAL A 1 763 ? -5.697 -24.069 0.103 1.00 88.62 763 VAL A C 1
ATOM 6013 O O . VAL A 1 763 ? -5.939 -25.272 -0.002 1.00 88.62 763 VAL A O 1
ATOM 6016 N N . HIS A 1 764 ? -4.620 -23.526 -0.468 1.00 87.88 764 HIS A N 1
ATOM 6017 C CA . HIS A 1 764 ? -3.583 -24.307 -1.146 1.00 87.88 764 HIS A CA 1
ATOM 6018 C C . HIS A 1 764 ? -2.323 -24.366 -0.274 1.00 87.88 764 HIS A C 1
ATOM 6020 O O . HIS A 1 764 ? -1.685 -23.347 -0.028 1.00 87.88 764 HIS A O 1
ATOM 6026 N N . CYS A 1 765 ? -1.951 -25.565 0.180 1.00 88.56 765 CYS A N 1
ATOM 6027 C CA . CYS A 1 765 ? -0.866 -25.742 1.146 1.00 88.56 765 CYS A CA 1
ATOM 6028 C C . CYS A 1 765 ? 0.523 -25.558 0.497 1.00 88.56 765 CYS A C 1
ATOM 6030 O O . CYS A 1 765 ? 1.060 -26.469 -0.137 1.00 88.56 765 CYS A O 1
ATOM 6032 N N . PHE A 1 766 ? 1.071 -24.344 0.597 1.00 91.88 766 PHE A N 1
ATOM 6033 C CA . PHE A 1 766 ? 2.455 -23.988 0.265 1.00 91.88 766 PHE A CA 1
ATOM 6034 C C . PHE A 1 766 ? 2.845 -22.643 0.905 1.00 91.88 766 PHE A C 1
ATOM 6036 O O . PHE A 1 766 ? 1.972 -21.877 1.306 1.00 91.88 766 PHE A O 1
ATOM 6043 N N . TYR A 1 767 ? 4.144 -22.332 0.973 1.00 89.62 767 TYR A N 1
ATOM 6044 C CA . TYR A 1 767 ? 4.636 -21.065 1.530 1.00 89.62 767 TYR A CA 1
ATOM 6045 C C . TYR A 1 767 ? 4.102 -19.843 0.762 1.00 89.62 767 TYR A C 1
ATOM 6047 O O . TYR A 1 767 ? 4.307 -19.743 -0.449 1.00 89.62 767 TYR A O 1
ATOM 6055 N N . GLY A 1 768 ? 3.436 -18.912 1.452 1.00 90.19 768 GLY A N 1
ATOM 6056 C CA . GLY A 1 768 ? 2.734 -17.783 0.821 1.00 90.19 768 GLY A CA 1
ATOM 6057 C C . GLY A 1 768 ? 1.408 -18.166 0.145 1.00 90.19 768 GLY A C 1
ATOM 6058 O O . GLY A 1 768 ? 0.874 -17.394 -0.648 1.00 90.19 768 GLY A O 1
ATOM 6059 N N . GLY A 1 769 ? 0.869 -19.356 0.431 1.00 92.88 769 GLY A N 1
ATOM 6060 C CA . GLY A 1 769 ? -0.442 -19.799 -0.052 1.00 92.88 769 GLY A CA 1
ATOM 6061 C C . GLY A 1 769 ? -1.610 -18.988 0.515 1.00 92.88 769 GLY A C 1
ATOM 6062 O O . GLY A 1 769 ? -2.615 -18.831 -0.174 1.00 92.88 769 GLY A O 1
ATOM 6063 N N . VAL A 1 770 ? -1.465 -18.421 1.719 1.00 95.19 770 VAL A N 1
ATOM 6064 C CA . VAL A 1 770 ? -2.450 -17.502 2.319 1.00 95.19 770 VAL A CA 1
ATOM 6065 C C . VAL A 1 770 ? -2.353 -16.107 1.694 1.00 95.19 770 VAL A C 1
ATOM 6067 O O . VAL A 1 770 ? -3.376 -15.532 1.343 1.00 95.19 770 VAL A O 1
ATOM 6070 N N . GLU A 1 771 ? -1.144 -15.594 1.436 1.00 95.06 771 GLU A N 1
ATOM 6071 C CA . GLU A 1 771 ? -0.949 -14.332 0.695 1.00 95.06 771 GLU A CA 1
ATOM 6072 C C . GLU A 1 771 ? -1.548 -14.399 -0.722 1.00 95.06 771 GLU A C 1
ATOM 6074 O O . GLU A 1 771 ? -2.140 -13.432 -1.193 1.00 95.06 771 GLU A O 1
ATOM 6079 N N . ALA A 1 772 ? -1.495 -15.569 -1.366 1.00 94.25 772 ALA A N 1
ATOM 6080 C CA . ALA A 1 772 ? -2.144 -15.821 -2.653 1.00 94.25 772 ALA A CA 1
ATOM 6081 C C . ALA A 1 772 ? -3.685 -15.922 -2.584 1.00 94.25 772 ALA A C 1
ATOM 6083 O O . ALA A 1 772 ? -4.361 -15.625 -3.571 1.00 94.25 772 ALA A O 1
ATOM 6084 N N . TRP A 1 773 ? -4.245 -16.371 -1.454 1.00 96.19 773 TRP A N 1
ATOM 6085 C CA . TRP A 1 773 ? -5.645 -16.808 -1.327 1.00 96.19 773 TRP A CA 1
ATOM 6086 C C . TRP A 1 773 ? -6.689 -15.737 -1.715 1.00 96.19 773 TRP A C 1
ATOM 6088 O O . TRP A 1 773 ? -7.595 -16.088 -2.478 1.00 96.19 773 TRP A O 1
ATOM 6098 N N . PRO A 1 774 ? -6.563 -14.445 -1.329 1.00 96.69 774 PRO A N 1
ATOM 6099 C CA . PRO A 1 774 ? -7.481 -13.388 -1.764 1.00 96.69 774 PRO A CA 1
ATOM 6100 C C . PRO A 1 774 ? -7.668 -13.324 -3.285 1.00 96.69 774 PRO A C 1
ATOM 6102 O O . PRO A 1 774 ? -8.795 -13.362 -3.778 1.00 96.69 774 PRO A O 1
ATOM 6105 N N . GLY A 1 775 ? -6.566 -13.303 -4.041 1.00 94.56 775 GLY A N 1
ATOM 6106 C CA . GLY A 1 775 ? -6.594 -13.191 -5.500 1.00 94.56 775 GLY A CA 1
ATOM 6107 C C . GLY A 1 775 ? -6.822 -14.499 -6.252 1.00 94.56 775 GLY A C 1
ATOM 6108 O O . GLY A 1 775 ? -6.841 -14.482 -7.483 1.00 94.56 775 GLY A O 1
ATOM 6109 N N . MET A 1 776 ? -6.978 -15.617 -5.537 1.00 94.06 776 MET A N 1
ATOM 6110 C CA . MET A 1 776 ? -7.392 -16.909 -6.092 1.00 94.06 776 MET A CA 1
ATOM 6111 C C . MET A 1 776 ? -8.913 -17.099 -6.077 1.00 94.06 776 MET A C 1
ATOM 6113 O O . MET A 1 776 ? -9.436 -17.787 -6.952 1.00 94.06 776 MET A O 1
ATOM 6117 N N . HIS A 1 777 ? -9.609 -16.511 -5.096 1.00 94.56 777 HIS A N 1
ATOM 6118 C CA . HIS A 1 777 ? -11.054 -16.699 -4.894 1.00 94.56 777 HIS A CA 1
ATOM 6119 C C . HIS A 1 777 ? -11.901 -15.474 -5.253 1.00 94.56 777 HIS A C 1
ATOM 6121 O O . HIS A 1 777 ? -13.062 -15.651 -5.610 1.00 94.56 777 HIS A O 1
ATOM 6127 N N . PHE A 1 778 ? -11.336 -14.261 -5.208 1.00 94.94 778 PHE A N 1
ATOM 6128 C CA . PHE A 1 778 ? -12.073 -13.010 -5.422 1.00 94.94 778 PHE A CA 1
ATOM 6129 C C . PHE A 1 778 ? -11.409 -12.134 -6.495 1.00 94.94 778 PHE A C 1
ATOM 6131 O O . PHE A 1 778 ? -10.181 -12.015 -6.574 1.00 94.94 778 PHE A O 1
ATOM 6138 N N . SER A 1 779 ? -12.214 -11.484 -7.333 1.00 92.38 779 SER A N 1
ATOM 6139 C CA . SER A 1 779 ? -11.736 -10.483 -8.289 1.00 92.38 779 SER A CA 1
ATOM 6140 C C . SER A 1 779 ? -11.436 -9.145 -7.605 1.00 92.38 779 SER A C 1
ATOM 6142 O O . SER A 1 779 ? -11.931 -8.842 -6.524 1.00 92.38 779 SER A O 1
ATOM 6144 N N . GLN A 1 780 ? -10.670 -8.284 -8.280 1.00 90.19 780 GLN A N 1
ATOM 6145 C CA . GLN A 1 780 ? -10.353 -6.931 -7.794 1.00 90.19 780 GLN A CA 1
ATOM 6146 C C . GLN A 1 780 ? -11.592 -6.021 -7.647 1.00 90.19 780 GLN A C 1
ATOM 6148 O O . GLN A 1 780 ? -11.502 -4.976 -7.008 1.00 90.19 780 GLN A O 1
ATOM 6153 N N . ALA A 1 781 ? -12.731 -6.388 -8.251 1.00 89.31 781 ALA A N 1
ATOM 6154 C CA . ALA A 1 781 ? -13.999 -5.664 -8.130 1.00 89.31 781 ALA A CA 1
ATOM 6155 C C . ALA A 1 781 ? -14.790 -6.064 -6.872 1.00 89.31 781 ALA A C 1
ATOM 6157 O O . ALA A 1 781 ? -15.462 -5.215 -6.284 1.00 89.31 781 ALA A O 1
ATOM 6158 N N . GLU A 1 782 ? -14.672 -7.320 -6.440 1.00 93.44 782 GLU A N 1
ATOM 6159 C CA . GLU A 1 782 ? -15.260 -7.852 -5.200 1.00 93.44 782 GLU A CA 1
ATOM 6160 C C . GLU A 1 782 ? -14.444 -7.438 -3.958 1.00 93.44 782 GLU A C 1
ATOM 6162 O O . GLU A 1 782 ? -14.885 -7.662 -2.833 1.00 93.44 782 GLU A O 1
ATOM 6167 N N . THR A 1 783 ? -13.264 -6.816 -4.122 1.00 96.00 783 THR A N 1
ATOM 6168 C CA . THR A 1 783 ? -12.351 -6.489 -3.010 1.00 96.00 783 THR A CA 1
ATOM 6169 C C . THR A 1 783 ? -11.925 -5.022 -2.952 1.00 96.00 783 THR A C 1
ATOM 6171 O O . THR A 1 783 ? -11.793 -4.335 -3.968 1.00 96.00 783 THR A O 1
ATOM 6174 N N . GLY A 1 784 ? -11.746 -4.520 -1.731 1.00 96.31 784 GLY A N 1
ATOM 6175 C CA . GLY A 1 784 ? -11.341 -3.148 -1.432 1.00 96.31 784 GLY A CA 1
ATOM 6176 C C . GLY A 1 784 ? -9.826 -2.962 -1.305 1.00 96.31 784 GLY A C 1
ATOM 6177 O O . GLY A 1 784 ? -9.040 -3.874 -1.579 1.00 96.31 784 GLY A O 1
ATOM 6178 N N . CYS A 1 785 ? -9.414 -1.774 -0.871 1.00 97.44 785 CYS A N 1
ATOM 6179 C CA . CYS A 1 785 ? -8.050 -1.497 -0.424 1.00 97.44 785 CYS A CA 1
ATOM 6180 C C . CYS A 1 785 ? -8.068 -0.318 0.564 1.00 97.44 785 CYS A C 1
ATOM 6182 O O . CYS A 1 785 ? -8.633 0.731 0.255 1.00 97.44 785 CYS A O 1
ATOM 6184 N N . LEU A 1 786 ? -7.461 -0.481 1.740 1.00 96.75 786 LEU A N 1
ATOM 6185 C CA . LEU A 1 786 ? -7.433 0.512 2.825 1.00 96.75 786 LEU A CA 1
ATOM 6186 C C . LEU A 1 786 ? -6.252 1.485 2.697 1.00 96.75 786 LEU A C 1
ATOM 6188 O O . LEU A 1 786 ? -6.352 2.656 3.061 1.00 96.75 786 LEU A O 1
ATOM 6192 N N . PHE A 1 787 ? -5.128 1.001 2.165 1.00 97.19 787 PHE A N 1
ATOM 6193 C CA . PHE A 1 787 ? -3.896 1.768 2.001 1.00 97.19 787 PHE A CA 1
ATOM 6194 C C . PHE A 1 787 ? -3.088 1.253 0.808 1.00 97.19 787 PHE A C 1
ATOM 6196 O O . PHE A 1 787 ? -2.920 0.043 0.673 1.00 97.19 787 PHE A O 1
ATOM 6203 N N . LEU A 1 788 ? -2.593 2.172 -0.030 1.00 95.69 788 LEU A N 1
ATOM 6204 C CA . LEU A 1 788 ? -1.782 1.925 -1.234 1.00 95.69 788 LEU A CA 1
ATOM 6205 C C . LEU A 1 788 ? -2.294 0.778 -2.135 1.00 95.69 788 LEU A C 1
ATOM 6207 O O . LEU A 1 788 ? -1.852 -0.369 -2.049 1.00 95.69 788 LEU A O 1
ATOM 6211 N N . ASP A 1 789 ? -3.214 1.121 -3.041 1.00 94.06 789 ASP A N 1
ATOM 6212 C CA . ASP A 1 789 ? -3.727 0.218 -4.080 1.00 94.06 789 ASP A CA 1
ATOM 6213 C C . ASP A 1 789 ? -2.833 0.204 -5.340 1.00 94.06 789 ASP A C 1
ATOM 6215 O O . ASP A 1 789 ? -2.068 1.130 -5.607 1.00 94.06 789 ASP A O 1
ATOM 6219 N N . GLN A 1 790 ? -2.975 -0.849 -6.144 1.00 89.25 790 GLN A N 1
ATOM 6220 C CA . GLN A 1 790 ? -2.314 -1.081 -7.434 1.00 89.25 790 GLN A CA 1
ATOM 6221 C C . GLN A 1 790 ? -0.776 -1.021 -7.404 1.00 89.25 790 GLN A C 1
ATOM 6223 O O . GLN A 1 790 ? -0.131 -0.666 -8.398 1.00 89.25 790 GLN A O 1
ATOM 6228 N N . LEU A 1 791 ? -0.178 -1.401 -6.274 1.00 86.75 791 LEU A N 1
ATOM 6229 C CA . LEU A 1 791 ? 1.260 -1.319 -6.047 1.00 86.75 791 LEU A CA 1
ATOM 6230 C C . LEU A 1 791 ? 2.072 -2.142 -7.054 1.00 86.75 791 LEU A C 1
ATOM 6232 O O . LEU A 1 791 ? 1.792 -3.312 -7.332 1.00 86.75 791 LEU A O 1
ATOM 6236 N N . ARG A 1 792 ? 3.131 -1.502 -7.564 1.00 80.31 792 ARG A N 1
ATOM 6237 C CA . ARG A 1 792 ? 4.130 -2.080 -8.484 1.00 80.31 792 ARG A CA 1
ATOM 6238 C C . ARG A 1 792 ? 5.533 -2.168 -7.878 1.00 80.31 792 ARG A C 1
ATOM 6240 O O . ARG A 1 792 ? 6.355 -2.933 -8.374 1.00 80.31 792 ARG A O 1
ATOM 6247 N N . GLN A 1 793 ? 5.795 -1.391 -6.830 1.00 81.69 793 GLN A N 1
ATOM 6248 C CA . GLN A 1 793 ? 6.987 -1.499 -5.992 1.00 81.69 793 GLN A CA 1
ATOM 6249 C C . GLN A 1 793 ? 6.696 -2.411 -4.789 1.00 81.69 793 GLN A C 1
ATOM 6251 O O . GLN A 1 793 ? 5.543 -2.556 -4.386 1.00 81.69 793 GLN A O 1
ATOM 6256 N N . LEU A 1 794 ? 7.738 -3.026 -4.225 1.00 84.50 794 LEU A N 1
ATOM 6257 C CA . LEU A 1 794 ? 7.640 -3.925 -3.072 1.00 84.50 794 LEU A CA 1
ATOM 6258 C C . LEU A 1 794 ? 7.973 -3.170 -1.769 1.00 84.50 794 LEU A C 1
ATOM 6260 O O . LEU A 1 794 ? 9.067 -2.610 -1.693 1.00 84.50 794 LEU A O 1
ATOM 6264 N N . PRO A 1 795 ? 7.137 -3.245 -0.712 1.00 88.81 795 PRO A N 1
ATOM 6265 C CA . PRO A 1 795 ? 7.412 -2.621 0.595 1.00 88.81 795 PRO A CA 1
ATOM 6266 C C . PRO A 1 795 ? 8.639 -3.154 1.361 1.00 88.81 795 PRO A C 1
ATOM 6268 O O . PRO A 1 795 ? 8.928 -2.707 2.465 1.00 88.81 795 PRO A O 1
ATOM 6271 N N . TYR A 1 796 ? 9.361 -4.121 0.792 1.00 84.62 796 TYR A N 1
ATOM 6272 C CA . TYR A 1 796 ? 10.595 -4.694 1.336 1.00 84.62 796 TYR A CA 1
ATOM 6273 C C . TYR A 1 796 ? 11.838 -3.808 1.131 1.00 84.62 796 TYR A C 1
ATOM 6275 O O . TYR A 1 796 ? 12.882 -4.097 1.714 1.00 84.62 796 TYR A O 1
ATOM 6283 N N . TYR A 1 797 ? 11.757 -2.785 0.277 1.00 86.94 797 TYR A N 1
ATOM 6284 C CA . TYR A 1 797 ? 12.889 -1.941 -0.114 1.00 86.94 797 TYR A CA 1
ATOM 6285 C C . TYR A 1 797 ? 12.895 -0.605 0.655 1.00 86.94 797 TYR A C 1
ATOM 6287 O O . TYR A 1 797 ? 11.821 -0.022 0.815 1.00 86.94 797 TYR A O 1
ATOM 6295 N N . PRO A 1 798 ? 14.053 -0.084 1.114 1.00 87.00 798 PRO A N 1
ATOM 6296 C CA . PRO A 1 798 ? 14.128 1.228 1.770 1.00 87.00 798 PRO A CA 1
ATOM 6297 C C . PRO A 1 798 ? 13.559 2.365 0.912 1.00 87.00 798 PRO A C 1
ATOM 6299 O O . PRO A 1 798 ? 12.807 3.204 1.403 1.00 87.00 798 PRO A O 1
ATOM 6302 N N . GLU A 1 799 ? 13.842 2.342 -0.391 1.00 87.94 799 GLU A N 1
ATOM 6303 C CA . GLU A 1 799 ? 13.442 3.370 -1.353 1.00 87.94 799 GLU A CA 1
ATOM 6304 C C . GLU A 1 799 ? 11.917 3.494 -1.458 1.00 87.94 799 GLU A C 1
ATOM 6306 O O . GLU A 1 799 ? 11.403 4.599 -1.617 1.00 87.94 799 GLU A O 1
ATOM 6311 N N . PHE A 1 800 ? 11.181 2.386 -1.287 1.00 92.81 800 PHE A N 1
ATOM 6312 C CA . PHE A 1 800 ? 9.718 2.410 -1.218 1.00 92.81 800 PHE A CA 1
ATOM 6313 C C . PHE A 1 800 ? 9.236 3.287 -0.059 1.00 92.81 800 PHE A C 1
ATOM 6315 O O . PHE A 1 800 ? 8.302 4.065 -0.238 1.00 92.81 800 PHE A O 1
ATOM 6322 N N . TRP A 1 801 ? 9.859 3.186 1.118 1.00 92.50 801 TRP A N 1
ATOM 6323 C CA . TRP A 1 801 ? 9.448 3.941 2.305 1.00 92.50 801 TRP A CA 1
ATOM 6324 C C . TRP A 1 801 ? 9.788 5.421 2.184 1.00 92.50 801 TRP A C 1
ATOM 6326 O O . TRP A 1 801 ? 8.933 6.252 2.483 1.00 92.50 801 TRP A O 1
ATOM 6336 N N . THR A 1 802 ? 10.962 5.753 1.646 1.00 86.00 802 THR A N 1
ATOM 6337 C CA . THR A 1 802 ? 11.353 7.143 1.368 1.00 86.00 802 THR A CA 1
ATOM 6338 C C . THR A 1 802 ? 10.464 7.801 0.306 1.00 86.00 802 THR A C 1
ATOM 6340 O O . THR A 1 802 ? 10.031 8.932 0.498 1.00 86.00 802 THR A O 1
ATOM 6343 N N . GLN A 1 803 ? 10.170 7.114 -0.805 1.00 86.19 803 GLN A N 1
ATOM 6344 C CA . GLN A 1 803 ? 9.481 7.713 -1.960 1.00 86.19 803 GLN A CA 1
ATOM 6345 C C . GLN A 1 803 ? 7.948 7.655 -1.885 1.00 86.19 803 GLN A C 1
ATOM 6347 O O . GLN A 1 803 ? 7.280 8.495 -2.487 1.00 86.19 803 GLN A O 1
ATOM 6352 N N . LEU A 1 804 ? 7.374 6.657 -1.204 1.00 89.88 804 LEU A N 1
ATOM 6353 C CA . LEU A 1 804 ? 5.932 6.384 -1.245 1.00 89.88 804 LEU A CA 1
ATOM 6354 C C . LEU A 1 804 ? 5.337 6.011 0.117 1.00 89.88 804 LEU A C 1
ATOM 6356 O O . LEU A 1 804 ? 4.289 6.539 0.476 1.00 89.88 804 LEU A O 1
ATOM 6360 N N . GLY A 1 805 ? 5.979 5.119 0.872 1.00 91.56 805 GLY A N 1
ATOM 6361 C CA . GLY A 1 805 ? 5.460 4.564 2.123 1.00 91.56 805 GLY A CA 1
ATOM 6362 C C . GLY A 1 805 ? 5.232 5.621 3.202 1.00 91.56 805 GLY A C 1
ATOM 6363 O O . GLY A 1 805 ? 4.092 5.794 3.634 1.00 91.56 805 GLY A O 1
ATOM 6364 N N . ASN A 1 806 ? 6.274 6.364 3.590 1.00 93.75 806 ASN A N 1
ATOM 6365 C CA . ASN A 1 806 ? 6.172 7.402 4.622 1.00 93.75 806 ASN A CA 1
ATOM 6366 C C . ASN A 1 806 ? 5.255 8.563 4.177 1.00 93.75 806 ASN A C 1
ATOM 6368 O O . ASN A 1 806 ? 4.296 8.843 4.899 1.00 93.75 806 ASN A O 1
ATOM 6372 N N . PRO A 1 807 ? 5.402 9.164 2.971 1.00 94.50 807 PRO A N 1
ATOM 6373 C CA . PRO A 1 807 ? 4.518 10.255 2.538 1.00 94.50 807 PRO A CA 1
ATOM 6374 C C . PRO A 1 807 ? 3.044 9.841 2.395 1.00 94.50 807 PRO A C 1
ATOM 6376 O O . PRO A 1 807 ? 2.137 10.654 2.607 1.00 94.50 807 PRO A O 1
ATOM 6379 N N . ALA A 1 808 ? 2.770 8.580 2.039 1.00 93.88 808 ALA A N 1
ATOM 6380 C CA . ALA A 1 808 ? 1.410 8.050 2.026 1.00 93.88 808 ALA A CA 1
ATOM 6381 C C . ALA A 1 808 ? 0.874 7.814 3.442 1.00 93.88 808 ALA A C 1
ATOM 6383 O O . ALA A 1 808 ? -0.299 8.100 3.682 1.00 93.88 808 ALA A O 1
ATOM 6384 N N . LEU A 1 809 ? 1.702 7.332 4.375 1.00 95.25 809 LEU A N 1
ATOM 6385 C CA . LEU A 1 809 ? 1.307 7.089 5.763 1.00 95.25 809 LEU A CA 1
ATOM 6386 C C . LEU A 1 809 ? 1.003 8.409 6.485 1.00 95.25 809 LEU A C 1
ATOM 6388 O O . LEU A 1 809 ? -0.089 8.553 7.022 1.00 95.25 809 LEU A O 1
ATOM 6392 N N . GLU A 1 810 ? 1.856 9.428 6.356 1.00 93.88 810 GLU A N 1
ATOM 6393 C CA . GLU A 1 810 ? 1.594 10.795 6.843 1.00 93.88 810 GLU A CA 1
ATOM 6394 C C . GLU A 1 810 ? 0.321 11.420 6.249 1.00 93.88 810 GLU A C 1
ATOM 6396 O O . GLU A 1 810 ? -0.348 12.243 6.882 1.00 93.88 810 GLU A O 1
ATOM 6401 N N . ARG A 1 811 ? -0.010 11.101 4.990 1.00 92.56 811 ARG A N 1
ATOM 6402 C CA . ARG A 1 811 ? -1.267 11.541 4.368 1.00 92.56 811 ARG A CA 1
ATOM 6403 C C . ARG A 1 811 ? -2.450 10.784 4.967 1.00 92.56 811 ARG A C 1
ATOM 6405 O O . ARG A 1 811 ? -3.440 11.414 5.321 1.00 92.56 811 ARG A O 1
ATOM 6412 N N . TRP A 1 812 ? -2.338 9.464 5.099 1.00 94.81 812 TRP A N 1
ATOM 6413 C CA . TRP A 1 812 ? -3.358 8.591 5.680 1.00 94.81 812 TRP A CA 1
ATOM 6414 C C . TRP A 1 812 ? -3.664 8.965 7.140 1.00 94.81 812 TRP A C 1
ATOM 6416 O O . TRP A 1 812 ? -4.829 9.099 7.501 1.00 94.81 812 TRP A O 1
ATOM 6426 N N . GLU A 1 813 ? -2.646 9.262 7.948 1.00 91.94 813 GLU A N 1
ATOM 6427 C CA . GLU A 1 813 ? -2.784 9.744 9.331 1.00 91.94 813 GLU A CA 1
ATOM 6428 C C . GLU A 1 813 ? -3.576 11.053 9.448 1.00 91.94 813 GLU A C 1
ATOM 6430 O O . GLU A 1 813 ? -4.301 11.246 10.425 1.00 91.94 813 GLU A O 1
ATOM 6435 N N . ARG A 1 814 ? -3.462 11.939 8.449 1.00 89.12 814 ARG A N 1
ATOM 6436 C CA . ARG A 1 814 ? -4.190 13.217 8.392 1.00 89.12 814 ARG A CA 1
ATOM 6437 C C . ARG A 1 814 ? -5.635 13.085 7.907 1.00 89.12 814 ARG A C 1
ATOM 6439 O O . ARG A 1 814 ? -6.445 13.933 8.270 1.00 89.12 814 ARG A O 1
ATOM 6446 N N . ILE A 1 815 ? -5.952 12.070 7.095 1.00 86.06 815 ILE A N 1
ATOM 6447 C CA . ILE A 1 815 ? -7.293 11.881 6.499 1.00 86.06 815 ILE A CA 1
ATOM 6448 C C . ILE A 1 815 ? -8.116 10.749 7.126 1.00 86.06 815 ILE A C 1
ATOM 6450 O O . ILE A 1 815 ? -9.309 10.661 6.843 1.00 86.06 815 ILE A O 1
ATOM 6454 N N . ARG A 1 816 ? -7.518 9.866 7.940 1.00 87.56 816 ARG A N 1
ATOM 6455 C CA . ARG A 1 816 ? -8.268 8.825 8.661 1.00 87.56 816 ARG A CA 1
ATOM 6456 C C . ARG A 1 816 ? -9.330 9.468 9.552 1.00 87.56 816 ARG A C 1
ATOM 6458 O O . ARG A 1 816 ? -9.109 10.552 10.095 1.00 87.56 816 ARG A O 1
ATOM 6465 N N . ALA A 1 817 ? -10.466 8.792 9.716 1.00 75.31 817 ALA A N 1
ATOM 6466 C CA . ALA A 1 817 ? -11.531 9.280 10.580 1.00 75.31 817 ALA A CA 1
ATOM 6467 C C . ALA A 1 817 ? -10.979 9.475 11.998 1.00 75.31 817 ALA A C 1
ATOM 6469 O O . ALA A 1 817 ? -10.522 8.519 12.629 1.00 75.31 817 ALA A O 1
ATOM 6470 N N . LYS A 1 818 ? -10.983 10.718 12.493 1.00 76.88 818 LYS A N 1
ATOM 6471 C CA . LYS A 1 818 ? -10.661 10.977 13.897 1.00 76.88 818 LYS A CA 1
ATOM 6472 C C . LYS A 1 818 ? -11.725 10.315 14.765 1.00 76.88 818 LYS A C 1
ATOM 6474 O O . LYS A 1 818 ? -12.893 10.290 14.388 1.00 76.88 818 LYS A O 1
ATOM 6479 N N . LEU A 1 819 ? -11.307 9.816 15.921 1.00 73.19 819 LEU A N 1
ATOM 6480 C CA . LEU A 1 819 ? -12.213 9.355 16.960 1.00 73.19 819 LEU A CA 1
ATOM 6481 C C . LEU A 1 819 ? -13.053 10.559 17.426 1.00 73.19 819 LEU A C 1
ATOM 6483 O O . LEU A 1 819 ? -12.516 11.483 18.036 1.00 73.19 819 LEU A O 1
ATOM 6487 N N . VAL A 1 820 ? -14.337 10.581 17.064 1.00 79.31 820 VAL A N 1
ATOM 6488 C CA . VAL A 1 820 ? -15.306 11.607 17.479 1.00 79.31 820 VAL A CA 1
ATOM 6489 C C . VAL A 1 820 ? -16.230 10.965 18.512 1.00 79.31 820 VAL A C 1
ATOM 6491 O O . VAL A 1 820 ? -16.965 10.048 18.142 1.00 79.31 820 VAL A O 1
ATOM 6494 N N . PRO A 1 821 ? -16.195 11.397 19.785 1.00 86.50 821 PRO A N 1
ATOM 6495 C CA . PRO A 1 821 ? -17.112 10.879 20.790 1.00 86.50 821 PRO A CA 1
ATOM 6496 C C . PRO A 1 821 ? -18.560 11.313 20.521 1.00 86.50 821 PRO A C 1
ATOM 6498 O O . PRO A 1 821 ? -18.770 12.369 19.913 1.00 86.50 821 PRO A O 1
ATOM 6501 N N . PRO A 1 822 ? -19.555 10.536 20.989 1.00 90.06 822 PRO A N 1
ATOM 6502 C CA . PRO A 1 822 ? -20.958 10.931 20.980 1.00 90.06 822 PRO A CA 1
ATOM 6503 C C . PRO A 1 822 ? -21.161 12.347 21.531 1.00 90.06 822 PRO A C 1
ATOM 6505 O O . PRO A 1 822 ? -20.487 12.772 22.474 1.00 90.06 822 PRO A O 1
ATOM 6508 N N . ALA A 1 823 ? -22.086 13.103 20.937 1.00 88.50 823 ALA A N 1
ATOM 6509 C CA . ALA A 1 823 ? -22.293 14.508 21.296 1.00 88.50 823 ALA A CA 1
ATOM 6510 C C . ALA A 1 823 ? -22.749 14.675 22.757 1.00 88.50 823 ALA A C 1
ATOM 6512 O O . ALA A 1 823 ? -22.387 15.648 23.415 1.00 88.50 823 ALA A O 1
ATOM 6513 N N . ASP A 1 824 ? -23.489 13.696 23.269 1.00 87.50 824 ASP A N 1
ATOM 6514 C CA . ASP A 1 824 ? -23.928 13.553 24.653 1.00 87.50 824 ASP A CA 1
ATOM 6515 C C . ASP A 1 824 ? -22.881 12.901 25.577 1.00 87.50 824 ASP A C 1
ATOM 6517 O O . ASP A 1 824 ? -23.013 13.026 26.787 1.00 87.50 824 ASP A O 1
ATOM 6521 N N . LEU A 1 825 ? -21.791 12.320 25.059 1.00 89.44 825 LEU A N 1
ATOM 6522 C CA . LEU A 1 825 ? -20.596 12.034 25.870 1.00 89.44 825 LEU A CA 1
ATOM 6523 C C . LEU A 1 825 ? -19.753 13.308 26.061 1.00 89.44 825 LEU A C 1
ATOM 6525 O O . LEU A 1 825 ? -19.305 13.613 27.170 1.00 89.44 825 LEU A O 1
ATOM 6529 N N . LEU A 1 826 ? -19.575 14.100 24.995 1.00 89.06 826 LEU A N 1
ATOM 6530 C CA . LEU A 1 826 ? -18.883 15.399 25.047 1.00 89.06 826 LEU A CA 1
ATOM 6531 C C . LEU A 1 826 ? -19.632 16.424 25.907 1.00 89.06 826 LEU A C 1
ATOM 6533 O O . LEU A 1 826 ? -19.012 17.189 26.652 1.00 89.06 826 LEU A O 1
ATOM 6537 N N . HIS A 1 827 ? -20.961 16.442 25.813 1.00 89.56 827 HIS A N 1
ATOM 6538 C CA . HIS A 1 827 ? -21.838 17.365 26.529 1.00 89.56 827 HIS A CA 1
ATOM 6539 C C . HIS A 1 827 ? -22.985 16.599 27.216 1.00 89.56 827 HIS A C 1
ATOM 6541 O O . HIS A 1 827 ? -24.118 16.630 26.726 1.00 89.56 827 HIS A O 1
ATOM 6547 N N . PRO A 1 828 ? -22.717 15.909 28.344 1.00 88.56 828 PRO A N 1
ATOM 6548 C CA . PRO A 1 828 ? -23.727 15.099 29.014 1.00 88.56 828 PRO A CA 1
ATOM 6549 C C . PRO A 1 828 ? -24.944 15.888 29.474 1.00 88.56 828 PRO A C 1
ATOM 6551 O O . PRO A 1 828 ? -24.856 17.031 29.931 1.00 88.56 828 PRO A O 1
ATOM 6554 N N . ARG A 1 829 ? -26.104 15.244 29.342 1.00 91.19 829 ARG A N 1
ATOM 6555 C CA . ARG A 1 829 ? -27.401 15.820 29.695 1.00 91.19 829 ARG A CA 1
ATOM 6556 C C . ARG A 1 829 ? -27.544 15.867 31.227 1.00 91.19 829 ARG A C 1
ATOM 6558 O O . ARG A 1 829 ? -27.364 14.832 31.864 1.00 91.19 829 ARG A O 1
ATOM 6565 N N . PRO A 1 830 ? -27.898 17.022 31.825 1.00 90.25 830 PRO A N 1
ATOM 6566 C CA . PRO A 1 830 ? -28.105 17.141 33.269 1.00 90.25 830 PRO A CA 1
ATOM 6567 C C . PRO A 1 830 ? -29.147 16.152 33.807 1.00 90.25 830 PRO A C 1
ATOM 6569 O O . PRO A 1 830 ? -30.264 16.094 33.289 1.00 90.25 830 PRO A O 1
ATOM 6572 N N . ILE A 1 831 ? -28.825 15.428 34.882 1.00 89.94 831 ILE A N 1
ATOM 6573 C CA . ILE A 1 831 ? -29.757 14.493 35.534 1.00 89.94 831 ILE A CA 1
ATOM 6574 C C . ILE A 1 831 ? -30.556 15.252 36.598 1.00 89.94 831 ILE A C 1
ATOM 6576 O O . ILE A 1 831 ? -29.982 15.848 37.509 1.00 89.94 831 ILE A O 1
ATOM 6580 N N . ASP A 1 832 ? -31.884 15.261 36.470 1.00 88.38 832 ASP A N 1
ATOM 6581 C CA . ASP A 1 832 ? -32.810 16.109 37.243 1.00 88.38 832 ASP A CA 1
ATOM 6582 C C . ASP A 1 832 ? -32.422 17.607 37.246 1.00 88.38 832 ASP A C 1
ATOM 6584 O O . ASP A 1 832 ? -32.654 18.330 38.210 1.00 88.38 832 ASP A O 1
ATOM 6588 N N . GLY A 1 833 ? -31.790 18.084 36.166 1.00 88.81 833 GLY A N 1
ATOM 6589 C CA . GLY A 1 833 ? -31.295 19.462 36.047 1.00 88.81 833 GLY A CA 1
ATOM 6590 C C . GLY A 1 833 ? -29.915 19.720 36.670 1.00 88.81 833 GLY A C 1
ATOM 6591 O O . GLY A 1 833 ? -29.371 20.810 36.495 1.00 88.81 833 GLY A O 1
ATOM 6592 N N . HIS A 1 834 ? -29.299 18.734 37.329 1.00 90.94 834 HIS A N 1
ATOM 6593 C CA . HIS A 1 834 ? -27.935 18.849 37.847 1.00 90.94 834 HIS A CA 1
ATOM 6594 C C . HIS A 1 834 ? -26.907 18.607 36.734 1.00 90.94 834 HIS A C 1
ATOM 6596 O O . HIS A 1 834 ? -26.785 17.502 36.213 1.00 90.94 834 HIS A O 1
ATOM 6602 N N . ALA A 1 835 ? -26.178 19.664 36.360 1.00 88.81 835 ALA A N 1
ATOM 6603 C CA . ALA A 1 835 ? -25.085 19.618 35.380 1.00 88.81 835 ALA A CA 1
ATOM 6604 C C . ALA A 1 835 ? -23.698 19.381 36.018 1.00 88.81 835 ALA A C 1
ATOM 6606 O O . ALA A 1 835 ? -22.710 19.190 35.311 1.00 88.81 835 ALA A O 1
ATOM 6607 N N . TRP A 1 836 ? -23.618 19.432 37.351 1.00 93.44 836 TRP A N 1
ATOM 6608 C CA . TRP A 1 836 ? -22.429 19.120 38.138 1.00 93.44 836 TRP A CA 1
ATOM 6609 C C . TRP A 1 836 ? -22.843 18.349 39.407 1.00 93.44 836 TRP A C 1
ATOM 6611 O O . TRP A 1 836 ? -23.828 18.762 40.031 1.00 93.44 836 TRP A O 1
ATOM 6621 N N . PRO A 1 837 ? -22.094 17.306 39.820 1.00 91.94 837 PRO A N 1
ATOM 6622 C CA . PRO A 1 837 ? -20.927 16.729 39.137 1.00 91.94 837 PRO A CA 1
ATOM 6623 C C . PRO A 1 837 ? -21.268 16.103 37.775 1.00 91.94 837 PRO A C 1
ATOM 6625 O O . PRO A 1 837 ? -22.418 15.763 37.509 1.00 91.94 837 PRO A O 1
ATOM 6628 N N . ARG A 1 838 ? -20.281 15.999 36.874 1.00 90.25 838 ARG A N 1
ATOM 6629 C CA . ARG A 1 838 ? -20.504 15.462 35.521 1.00 90.25 838 ARG A CA 1
ATOM 6630 C C . ARG A 1 838 ? -20.700 13.947 35.594 1.00 90.25 838 ARG A C 1
ATOM 6632 O O . ARG A 1 838 ? -19.816 13.227 36.047 1.00 90.25 838 ARG A O 1
ATOM 6639 N N . VAL A 1 839 ? -21.851 13.489 35.119 1.00 91.50 839 VAL A N 1
ATOM 6640 C CA . VAL A 1 839 ? -22.148 12.084 34.812 1.00 91.50 839 VAL A CA 1
ATOM 6641 C C . VAL A 1 839 ? -21.854 11.876 33.327 1.00 91.50 839 VAL A C 1
ATOM 6643 O O . VAL A 1 839 ? -22.123 12.779 32.538 1.00 91.50 839 VAL A O 1
ATOM 6646 N N . GLU A 1 840 ? -21.274 10.742 32.941 1.00 91.38 840 GLU A N 1
ATOM 6647 C CA . GLU A 1 840 ? -21.015 10.426 31.521 1.00 91.38 840 GLU A CA 1
ATOM 6648 C C . GLU A 1 840 ? -22.040 9.429 30.969 1.00 91.38 840 GLU A C 1
ATOM 6650 O O . GLU A 1 840 ? -22.374 9.473 29.795 1.00 91.38 840 GLU A O 1
ATOM 6655 N N . GLN A 1 841 ? -22.611 8.601 31.836 1.00 93.56 841 GLN A N 1
ATOM 6656 C CA . GLN A 1 841 ? -23.607 7.580 31.540 1.00 93.56 841 GLN A CA 1
ATOM 6657 C C . GLN A 1 841 ? -24.953 8.216 31.158 1.00 93.56 841 GLN A C 1
ATOM 6659 O O . GLN A 1 841 ? -25.352 9.249 31.706 1.00 93.56 841 GLN A O 1
ATOM 6664 N N . VAL A 1 842 ? -25.693 7.579 30.247 1.00 94.75 842 VAL A N 1
ATOM 6665 C CA . VAL A 1 842 ? -26.960 8.123 29.735 1.00 94.75 842 VAL A CA 1
ATOM 6666 C C . VAL A 1 842 ? -28.010 8.216 30.867 1.00 94.75 842 VAL A C 1
ATOM 6668 O O . VAL A 1 842 ? -28.281 7.206 31.527 1.00 94.75 842 VAL A O 1
ATOM 6671 N N . PRO A 1 843 ? -28.648 9.385 31.106 1.00 94.38 843 PRO A N 1
ATOM 6672 C CA . PRO A 1 843 ? -29.550 9.606 32.244 1.00 94.38 843 PRO A CA 1
ATOM 6673 C C . PRO A 1 843 ? -30.638 8.545 32.443 1.00 94.38 843 PRO A C 1
ATOM 6675 O O . PRO A 1 843 ? -30.849 8.060 33.554 1.00 94.38 843 PRO A O 1
ATOM 6678 N N . GLU A 1 844 ? -31.319 8.158 31.363 1.00 95.00 844 GLU A N 1
ATOM 6679 C CA . GLU A 1 844 ? -32.429 7.202 31.379 1.00 95.00 844 GLU A CA 1
ATOM 6680 C C . GLU A 1 844 ? -31.985 5.753 31.640 1.00 95.00 844 GLU A C 1
ATOM 6682 O O . GLU A 1 844 ? -32.817 4.894 31.943 1.00 95.00 844 GLU A O 1
ATOM 6687 N N . GLU A 1 845 ? -30.690 5.468 31.511 1.00 96.81 845 GLU A N 1
ATOM 6688 C CA . GLU A 1 845 ? -30.074 4.169 31.784 1.00 96.81 845 GLU A CA 1
ATOM 6689 C C . GLU A 1 845 ? -29.561 4.112 33.220 1.00 96.81 845 GLU A C 1
ATOM 6691 O O . GLU A 1 845 ? -29.819 3.128 33.919 1.00 96.81 845 GLU A O 1
ATOM 6696 N N . LEU A 1 846 ? -28.917 5.187 33.692 1.00 96.00 846 LEU A N 1
ATOM 6697 C CA . LEU A 1 846 ? -28.443 5.281 35.071 1.00 96.00 846 LEU A CA 1
ATOM 6698 C C . LEU A 1 846 ? -29.613 5.302 36.062 1.00 96.00 846 LEU A C 1
ATOM 6700 O O . LEU A 1 846 ? -29.610 4.514 37.003 1.00 96.00 846 LEU A O 1
ATOM 6704 N N . ASP A 1 847 ? -30.656 6.109 35.835 1.00 95.00 847 ASP A N 1
ATOM 6705 C CA . ASP A 1 847 ? -31.844 6.126 36.709 1.00 95.00 847 ASP A CA 1
ATOM 6706 C C . ASP A 1 847 ? -32.568 4.764 36.732 1.00 95.00 847 ASP A C 1
ATOM 6708 O O . ASP A 1 847 ? -33.076 4.320 37.762 1.00 95.00 847 ASP A O 1
ATOM 6712 N N . TRP A 1 848 ? -32.528 4.023 35.622 1.00 97.19 848 TRP A N 1
ATOM 6713 C CA . TRP A 1 848 ? -33.050 2.657 35.559 1.00 97.19 848 TRP A CA 1
ATOM 6714 C C . TRP A 1 848 ? -32.217 1.661 36.379 1.00 97.19 848 TRP A C 1
ATOM 6716 O O . TRP A 1 848 ? -32.794 0.782 37.020 1.00 97.19 848 TRP A O 1
ATOM 6726 N N . PHE A 1 849 ? -30.889 1.805 36.415 1.00 96.88 849 PHE A N 1
ATOM 6727 C CA . PHE A 1 849 ? -30.022 1.033 37.312 1.00 96.88 849 PHE A CA 1
ATOM 6728 C C . PHE A 1 849 ? -30.250 1.391 38.789 1.00 96.88 849 PHE A C 1
ATOM 6730 O O . PHE A 1 849 ? -30.420 0.487 39.612 1.00 96.88 849 PHE A O 1
ATOM 6737 N N . VAL A 1 850 ? -30.357 2.688 39.109 1.00 96.25 850 VAL A N 1
ATOM 6738 C CA . VAL A 1 850 ? -30.743 3.189 40.443 1.00 96.25 850 VAL A CA 1
ATOM 6739 C C . VAL A 1 850 ? -32.072 2.554 40.878 1.00 96.25 850 VAL A C 1
ATOM 6741 O O . VAL A 1 850 ? -32.190 2.107 42.017 1.00 96.25 850 VAL A O 1
ATOM 6744 N N . GLY A 1 851 ? -33.034 2.415 39.958 1.00 96.31 851 GLY A N 1
ATOM 6745 C CA . GLY A 1 851 ? -34.284 1.678 40.163 1.00 96.31 851 GLY A CA 1
ATOM 6746 C C . GLY A 1 851 ? -34.078 0.241 40.661 1.00 96.31 851 GLY A C 1
ATOM 6747 O O . GLY A 1 851 ? -34.600 -0.106 41.718 1.00 96.31 851 GLY A O 1
ATOM 6748 N N . HIS A 1 852 ? -33.266 -0.584 39.982 1.00 96.88 852 HIS A N 1
ATOM 6749 C CA . HIS A 1 852 ? -32.985 -1.964 40.442 1.00 96.88 852 HIS A CA 1
ATOM 6750 C C . HIS A 1 852 ? -32.229 -1.999 41.782 1.00 96.88 852 HIS A C 1
ATOM 6752 O O . HIS A 1 852 ? -32.439 -2.910 42.587 1.00 96.88 852 HIS A O 1
ATOM 6758 N N . MET A 1 853 ? -31.373 -1.012 42.069 1.00 96.31 853 MET A N 1
ATOM 6759 C CA . MET A 1 853 ? -30.716 -0.891 43.379 1.00 96.31 853 MET A CA 1
ATOM 6760 C C . MET A 1 853 ? -31.696 -0.517 44.506 1.00 96.31 853 MET A C 1
ATOM 6762 O O . MET A 1 853 ? -31.580 -1.032 45.622 1.00 96.31 853 MET A O 1
ATOM 6766 N N . LEU A 1 854 ? -32.681 0.340 44.228 1.00 95.75 854 LEU A N 1
ATOM 6767 C CA . LEU A 1 854 ? -33.746 0.680 45.171 1.00 95.75 854 LEU A CA 1
ATOM 6768 C C . LEU A 1 854 ? -34.702 -0.507 45.383 1.00 95.75 854 LEU A C 1
ATOM 6770 O O . LEU A 1 854 ? -34.952 -0.863 46.533 1.00 95.75 854 LEU A O 1
ATOM 6774 N N . GLU A 1 855 ? -35.154 -1.166 44.309 1.00 94.38 855 GLU A N 1
ATOM 6775 C CA . GLU A 1 855 ? -36.013 -2.366 44.346 1.00 94.38 855 GLU A CA 1
ATOM 6776 C C . GLU A 1 855 ? -35.355 -3.548 45.075 1.00 94.38 855 GLU A C 1
ATOM 6778 O O . GLU A 1 855 ? -36.015 -4.261 45.829 1.00 94.38 855 GLU A O 1
ATOM 6783 N N . SER A 1 856 ? -34.049 -3.765 44.881 1.00 92.62 856 SER A N 1
ATOM 6784 C CA . SER A 1 856 ? -33.316 -4.830 45.583 1.00 92.62 856 SER A CA 1
ATOM 6785 C C . SER A 1 856 ? -33.129 -4.550 47.078 1.00 92.62 856 SER A C 1
ATOM 6787 O O . SER A 1 856 ? -32.855 -5.477 47.845 1.00 92.62 856 SER A O 1
ATOM 6789 N N . GLY A 1 857 ? -33.265 -3.298 47.519 1.00 92.56 857 GLY A N 1
ATOM 6790 C CA . GLY A 1 857 ? -32.997 -2.911 48.899 1.00 92.56 857 GLY A CA 1
ATOM 6791 C C . GLY A 1 857 ? -31.506 -2.896 49.258 1.00 92.56 857 GLY A C 1
ATOM 6792 O O . GLY A 1 857 ? -31.184 -3.036 50.433 1.00 92.56 857 GLY A O 1
ATOM 6793 N N . ALA A 1 858 ? -30.598 -2.737 48.286 1.00 95.00 858 ALA A N 1
ATOM 6794 C CA . ALA A 1 858 ? -29.158 -2.595 48.540 1.00 95.00 858 ALA A CA 1
ATOM 6795 C C . ALA A 1 858 ? -28.866 -1.453 49.534 1.00 95.00 858 ALA A C 1
ATOM 6797 O O . ALA A 1 858 ? -29.527 -0.417 49.462 1.00 95.00 858 ALA A O 1
ATOM 6798 N N . CYS A 1 859 ? -27.910 -1.626 50.448 1.00 96.56 859 CYS A N 1
ATOM 6799 C CA . CYS A 1 859 ? -27.408 -0.570 51.345 1.00 96.56 859 CYS A CA 1
ATOM 6800 C C . CYS A 1 859 ? -25.885 -0.378 51.267 1.00 96.56 859 CYS A C 1
ATOM 6802 O O . CYS A 1 859 ? -25.365 0.581 51.830 1.00 96.56 859 CYS A O 1
ATOM 6804 N N . SER A 1 860 ? -25.188 -1.237 50.522 1.00 97.94 860 SER A N 1
ATOM 6805 C CA . SER A 1 860 ? -23.763 -1.133 50.209 1.00 97.94 860 SER A CA 1
ATOM 6806 C C . SER A 1 860 ? -23.516 -1.250 48.699 1.00 97.94 860 SER A C 1
ATOM 6808 O O . SER A 1 860 ? -24.133 -2.072 48.015 1.00 97.94 860 SER A O 1
ATOM 6810 N N . LEU A 1 861 ? -22.622 -0.413 48.175 1.00 98.25 861 LEU A N 1
ATOM 6811 C CA . LEU A 1 861 ? -22.234 -0.328 46.768 1.00 98.25 861 LEU A CA 1
ATOM 6812 C C . LEU A 1 861 ? -20.710 -0.259 46.639 1.00 98.25 861 LEU A C 1
ATOM 6814 O O . LEU A 1 861 ? -20.067 0.546 47.311 1.00 98.25 861 LEU A O 1
ATOM 6818 N N . LEU A 1 862 ? -20.158 -1.037 45.709 1.00 98.31 862 LEU A N 1
ATOM 6819 C CA . LEU A 1 862 ? -18.830 -0.800 45.145 1.00 98.31 862 LEU A CA 1
ATOM 6820 C C . LEU A 1 862 ? -18.971 -0.205 43.735 1.00 98.31 862 LEU A C 1
ATOM 6822 O O . LEU A 1 862 ? -19.572 -0.842 42.873 1.00 98.31 862 LEU A O 1
ATOM 6826 N N . THR A 1 863 ? -18.394 0.964 43.460 1.00 97.94 863 THR A N 1
ATOM 6827 C CA . THR A 1 863 ? -18.150 1.417 42.077 1.00 97.94 863 THR A CA 1
ATOM 6828 C C . THR A 1 863 ? -16.700 1.141 41.676 1.00 97.94 863 THR A C 1
ATOM 6830 O O . THR A 1 863 ? -15.781 1.244 42.495 1.00 97.94 863 THR A O 1
ATOM 6833 N N . ILE A 1 864 ? -16.482 0.744 40.422 1.00 97.25 864 ILE A N 1
ATOM 6834 C CA . ILE A 1 864 ? -15.154 0.554 39.827 1.00 97.25 864 ILE A CA 1
ATOM 6835 C C . ILE A 1 864 ? -15.085 1.436 38.581 1.00 97.25 864 ILE A C 1
ATOM 6837 O O . ILE A 1 864 ? -15.820 1.194 37.627 1.00 97.25 864 ILE A O 1
ATOM 6841 N N . GLY A 1 865 ? -14.210 2.443 38.620 1.00 94.44 865 GLY A N 1
ATOM 6842 C CA . GLY A 1 865 ? -14.239 3.612 37.740 1.00 94.44 865 GLY A CA 1
ATOM 6843 C C . GLY A 1 865 ? -15.099 4.728 38.341 1.00 94.44 865 GLY A C 1
ATOM 6844 O O . GLY A 1 865 ? -16.302 4.555 38.514 1.00 94.44 865 GLY A O 1
ATOM 6845 N N . ALA A 1 866 ? -14.477 5.864 38.679 1.00 88.94 866 ALA A N 1
ATOM 6846 C CA . ALA A 1 866 ? -15.155 7.048 39.224 1.00 88.94 866 ALA A CA 1
ATOM 6847 C C . ALA A 1 866 ? -15.175 8.203 38.219 1.00 88.94 866 ALA A C 1
ATOM 6849 O O . ALA A 1 866 ? -16.159 8.940 38.127 1.00 88.94 866 ALA A O 1
ATOM 6850 N N . MET A 1 867 ? -14.069 8.385 37.482 1.00 88.31 867 MET A N 1
ATOM 6851 C CA . MET A 1 867 ? -13.862 9.433 36.474 1.00 88.31 867 MET A CA 1
ATOM 6852 C C . MET A 1 867 ? -14.036 10.862 37.042 1.00 88.31 867 MET A C 1
ATOM 6854 O O . MET A 1 867 ? -13.059 11.500 37.440 1.00 88.31 867 MET A O 1
ATOM 6858 N N . HIS A 1 868 ? -15.274 11.357 37.139 1.00 90.75 868 HIS A N 1
ATOM 6859 C CA . HIS A 1 868 ? -15.648 12.664 37.706 1.00 90.75 868 HIS A CA 1
ATOM 6860 C C . HIS A 1 868 ? -16.440 12.573 39.031 1.00 90.75 868 HIS A C 1
ATOM 6862 O O . HIS A 1 868 ? -16.788 13.607 39.600 1.00 90.75 868 HIS A O 1
ATOM 6868 N N . GLY A 1 869 ? -16.741 11.367 39.527 1.00 93.81 869 GLY A N 1
ATOM 6869 C CA . GLY A 1 869 ? -17.508 11.123 40.758 1.00 93.81 869 GLY A CA 1
ATOM 6870 C C . GLY A 1 869 ? -19.018 11.388 40.652 1.00 93.81 869 GLY A C 1
ATOM 6871 O O . GLY A 1 869 ? -19.698 11.557 41.667 1.00 93.81 869 GLY A O 1
ATOM 6872 N N . GLY A 1 870 ? -19.545 11.504 39.427 1.00 94.81 870 GLY A N 1
ATOM 6873 C CA . GLY A 1 870 ? -20.948 11.836 39.177 1.00 94.81 870 GLY A CA 1
ATOM 6874 C C . GLY A 1 870 ? -21.919 10.698 39.484 1.00 94.81 870 GLY A C 1
ATOM 6875 O O . GLY A 1 870 ? -22.989 10.954 40.036 1.00 94.81 870 GLY A O 1
ATOM 6876 N N . VAL A 1 871 ? -21.546 9.452 39.178 1.00 95.69 871 VAL A N 1
ATOM 6877 C CA . VAL A 1 871 ? -22.375 8.262 39.439 1.00 95.69 871 VAL A CA 1
ATOM 6878 C C . VAL A 1 871 ? -22.667 8.143 40.934 1.00 95.69 871 VAL A C 1
ATOM 6880 O O . VAL A 1 871 ? -23.820 7.995 41.340 1.00 95.69 871 VAL A O 1
ATOM 6883 N N . GLU A 1 872 ? -21.638 8.301 41.762 1.00 97.19 872 GLU A N 1
ATOM 6884 C CA . GLU A 1 872 ? -21.709 8.206 43.217 1.00 97.19 872 GLU A CA 1
ATOM 6885 C C . GLU A 1 872 ? -22.474 9.373 43.837 1.00 97.19 872 GLU A C 1
ATOM 6887 O O . GLU A 1 872 ? -23.304 9.153 44.719 1.00 97.19 872 GLU A O 1
ATOM 6892 N N . TRP A 1 873 ? -22.258 10.603 43.356 1.00 97.06 873 TRP A N 1
ATOM 6893 C CA . TRP A 1 873 ? -23.017 11.773 43.811 1.00 97.06 873 TRP A CA 1
ATOM 6894 C C . TRP A 1 873 ? -24.515 11.617 43.517 1.00 97.06 873 TRP A C 1
ATOM 6896 O O . TRP A 1 873 ? -25.353 11.864 44.389 1.00 97.06 873 TRP A O 1
ATOM 6906 N N . HIS A 1 874 ? -24.866 11.143 42.317 1.00 95.88 874 HIS A N 1
ATOM 6907 C CA . HIS A 1 874 ? -26.258 10.906 41.943 1.00 95.88 874 HIS A CA 1
ATOM 6908 C C . HIS A 1 874 ? -26.879 9.733 42.709 1.00 95.88 874 HIS A C 1
ATOM 6910 O O . HIS A 1 874 ? -28.001 9.871 43.193 1.00 95.88 874 HIS A O 1
ATOM 6916 N N . LEU A 1 875 ? -26.169 8.620 42.907 1.00 96.19 875 LEU A N 1
ATOM 6917 C CA . LEU A 1 875 ? -26.653 7.510 43.737 1.00 96.19 875 LEU A CA 1
ATOM 6918 C C . LEU A 1 875 ? -26.860 7.940 45.197 1.00 96.19 875 LEU A C 1
ATOM 6920 O O . LEU A 1 875 ? -27.925 7.676 45.758 1.00 96.19 875 LEU A O 1
ATOM 6924 N N . ALA A 1 876 ? -25.914 8.682 45.780 1.00 97.00 876 ALA A N 1
ATOM 6925 C CA . ALA A 1 876 ? -26.027 9.236 47.129 1.00 97.00 876 ALA A CA 1
ATOM 6926 C C . ALA A 1 876 ? -27.260 10.149 47.283 1.00 97.00 876 ALA A C 1
ATOM 6928 O O . ALA A 1 876 ? -28.013 10.005 48.257 1.00 97.00 876 ALA A O 1
ATOM 6929 N N . ARG A 1 877 ? -27.509 11.030 46.298 1.00 95.94 877 ARG A N 1
ATOM 6930 C CA . ARG A 1 877 ? -28.714 11.873 46.227 1.00 95.94 877 ARG A CA 1
ATOM 6931 C C . ARG A 1 877 ? -29.987 11.032 46.149 1.00 95.94 877 ARG A C 1
ATOM 6933 O O . ARG A 1 877 ? -30.845 11.161 47.017 1.00 95.94 877 ARG A O 1
ATOM 6940 N N . ARG A 1 878 ? -30.116 10.170 45.133 1.00 95.81 878 ARG A N 1
ATOM 6941 C CA . ARG A 1 878 ? -31.354 9.416 44.844 1.00 95.81 878 ARG A CA 1
ATOM 6942 C C . ARG A 1 878 ? -31.735 8.473 45.987 1.00 95.81 878 ARG A C 1
ATOM 6944 O O . ARG A 1 878 ? -32.915 8.335 46.298 1.00 95.81 878 ARG A O 1
ATOM 6951 N N . PHE A 1 879 ? -30.754 7.886 46.675 1.00 97.31 879 PHE A N 1
ATOM 6952 C CA . PHE A 1 879 ? -31.012 7.100 47.884 1.00 97.31 879 PHE A CA 1
ATOM 6953 C C . PHE A 1 879 ? -31.496 7.963 49.052 1.00 97.31 879 PHE A C 1
ATOM 6955 O O . PHE A 1 879 ? -32.472 7.590 49.705 1.00 97.31 879 PHE A O 1
ATOM 6962 N N . ARG A 1 880 ? -30.899 9.143 49.278 1.00 96.12 880 ARG A N 1
ATOM 6963 C CA . ARG A 1 880 ? -31.359 10.063 50.331 1.00 96.12 880 ARG A CA 1
ATOM 6964 C C . ARG A 1 880 ? -32.767 10.599 50.045 1.00 96.12 880 ARG A C 1
ATOM 6966 O O . ARG A 1 880 ? -33.576 10.650 50.967 1.00 96.12 880 ARG A O 1
ATOM 6973 N N . GLU A 1 881 ? -33.078 10.925 48.789 1.00 95.25 881 GLU A N 1
ATOM 6974 C CA . GLU A 1 881 ? -34.427 11.296 48.320 1.00 95.25 881 GLU A CA 1
ATOM 6975 C C . GLU A 1 881 ? -35.454 10.181 48.568 1.00 95.25 881 GLU A C 1
ATOM 6977 O O . GLU A 1 881 ? -36.567 10.454 49.010 1.00 95.25 881 GLU A O 1
ATOM 6982 N N . ALA A 1 882 ? -35.066 8.919 48.357 1.00 96.00 882 ALA A N 1
ATOM 6983 C CA . ALA A 1 882 ? -35.884 7.745 48.664 1.00 96.00 882 ALA A CA 1
ATOM 6984 C C . ALA A 1 882 ? -35.969 7.410 50.172 1.00 96.00 882 ALA A C 1
ATOM 6986 O O . ALA A 1 882 ? -36.573 6.402 50.540 1.00 96.00 882 ALA A O 1
ATOM 6987 N N . GLY A 1 883 ? -35.362 8.216 51.054 1.00 96.06 883 GLY A N 1
ATOM 6988 C CA . GLY A 1 883 ? -35.351 7.991 52.502 1.00 96.06 883 GLY A CA 1
ATOM 6989 C C . GLY A 1 883 ? -34.446 6.839 52.956 1.00 96.06 883 GLY A C 1
ATOM 6990 O O . GLY A 1 883 ? -34.705 6.242 54.000 1.00 96.06 883 GLY A O 1
ATOM 6991 N N . ARG A 1 884 ? -33.409 6.499 52.180 1.00 96.12 884 ARG A N 1
ATOM 6992 C CA . ARG A 1 884 ? -32.516 5.353 52.413 1.00 96.12 884 ARG A CA 1
ATOM 6993 C C . ARG A 1 884 ? -31.053 5.778 52.566 1.00 96.12 884 ARG A C 1
ATOM 6995 O O . ARG A 1 884 ? -30.590 6.722 51.924 1.00 96.12 884 ARG A O 1
ATOM 7002 N N . ASP A 1 885 ? -30.319 5.041 53.392 1.00 95.81 885 ASP A N 1
ATOM 7003 C CA . ASP A 1 885 ? -28.860 5.137 53.464 1.00 95.81 885 ASP A CA 1
ATOM 7004 C C . ASP A 1 885 ? -28.204 4.240 52.401 1.00 95.81 885 ASP A C 1
ATOM 7006 O O . ASP A 1 885 ? -28.737 3.176 52.062 1.00 95.81 885 ASP A O 1
ATOM 7010 N N . LEU A 1 886 ? -27.057 4.679 51.881 1.00 97.25 886 LEU A N 1
ATOM 7011 C CA . LEU A 1 886 ? -26.205 3.921 50.965 1.00 97.25 886 LEU A CA 1
ATOM 7012 C C . LEU A 1 886 ? -24.731 4.187 51.281 1.00 97.25 886 LEU A C 1
ATOM 7014 O O . LEU A 1 886 ? -24.270 5.328 51.205 1.00 97.25 886 LEU A O 1
ATOM 7018 N N . ASP A 1 887 ? -23.996 3.119 51.569 1.00 97.81 887 ASP A N 1
ATOM 7019 C CA . ASP A 1 887 ? -22.545 3.143 51.717 1.00 97.81 887 ASP A CA 1
ATOM 7020 C C . ASP A 1 887 ? -21.900 2.884 50.355 1.00 97.81 887 ASP A C 1
ATOM 7022 O O . ASP A 1 887 ? -22.124 1.834 49.754 1.00 97.81 887 ASP A O 1
ATOM 7026 N N . ILE A 1 888 ? -21.104 3.831 49.862 1.00 98.25 888 ILE A N 1
ATOM 7027 C CA . ILE A 1 888 ? -20.423 3.748 48.566 1.00 98.25 888 ILE A CA 1
ATOM 7028 C C . ILE A 1 888 ? -18.912 3.652 48.800 1.00 98.25 888 ILE A C 1
ATOM 7030 O O . ILE A 1 888 ? -18.283 4.610 49.252 1.00 98.25 888 ILE A O 1
ATOM 7034 N N . THR A 1 889 ? -18.309 2.516 48.462 1.00 98.19 889 THR A N 1
ATOM 7035 C CA . THR A 1 889 ? -16.862 2.424 48.227 1.00 98.19 889 THR A CA 1
ATOM 7036 C C . THR A 1 889 ? -16.606 2.574 46.734 1.00 98.19 889 THR A C 1
ATOM 7038 O O . THR A 1 889 ? -17.336 2.011 45.923 1.00 98.19 889 THR A O 1
ATOM 7041 N N . THR A 1 890 ? -15.546 3.279 46.360 1.00 97.50 890 THR A N 1
ATOM 7042 C CA . THR A 1 890 ? -15.195 3.498 44.955 1.00 97.50 890 THR A CA 1
ATOM 7043 C C . THR A 1 890 ? -13.733 3.197 44.709 1.00 97.50 890 THR A C 1
ATOM 7045 O O . THR A 1 890 ? -12.875 3.761 45.383 1.00 97.50 890 THR A O 1
ATOM 7048 N N . VAL A 1 891 ? -13.440 2.354 43.722 1.00 96.62 891 VAL A N 1
ATOM 7049 C CA . VAL A 1 891 ? -12.081 2.097 43.231 1.00 96.62 891 VAL A CA 1
ATOM 7050 C C . VAL A 1 891 ? -11.872 2.846 41.923 1.00 96.62 891 VAL A C 1
ATOM 7052 O O . VAL A 1 891 ? -12.600 2.626 40.961 1.00 96.62 891 VAL A O 1
ATOM 7055 N N . ASP A 1 892 ? -10.847 3.691 41.864 1.00 94.19 892 ASP A N 1
ATOM 7056 C CA . ASP A 1 892 ? -10.447 4.387 40.638 1.00 94.19 892 ASP A CA 1
ATOM 7057 C C . ASP A 1 892 ? -8.918 4.405 40.518 1.00 94.19 892 ASP A C 1
ATOM 7059 O O . ASP A 1 892 ? -8.202 4.594 41.505 1.00 94.19 892 ASP A O 1
ATOM 7063 N N . LEU A 1 893 ? -8.407 4.181 39.305 1.00 90.81 893 LEU A N 1
ATOM 7064 C CA . LEU A 1 893 ? -6.976 4.027 39.041 1.00 90.81 893 LEU A CA 1
ATOM 7065 C C . LEU A 1 893 ? -6.164 5.290 39.377 1.00 90.81 893 LEU A C 1
ATOM 7067 O O . LEU A 1 893 ? -5.002 5.175 39.774 1.00 90.81 893 LEU A O 1
ATOM 7071 N N . SER A 1 894 ? -6.751 6.478 39.217 1.00 89.00 894 SER A N 1
ATOM 7072 C CA . SER A 1 894 ? -6.095 7.773 39.429 1.00 89.00 894 SER A CA 1
ATOM 7073 C C . SER A 1 894 ? -7.138 8.859 39.764 1.00 89.00 894 SER A C 1
ATOM 7075 O O . SER A 1 894 ? -7.390 9.739 38.933 1.00 89.00 894 SER A O 1
ATOM 7077 N N . PRO A 1 895 ? -7.724 8.847 40.980 1.00 88.12 895 PRO A N 1
ATOM 7078 C CA . PRO A 1 895 ? -8.926 9.620 41.278 1.00 88.12 895 PRO A CA 1
ATOM 7079 C C . PRO A 1 895 ? -8.732 11.135 41.121 1.00 88.12 895 PRO A C 1
ATOM 7081 O O . PRO A 1 895 ? -7.866 11.738 41.766 1.00 88.12 895 PRO A O 1
ATOM 7084 N N . THR A 1 896 ? -9.574 11.757 40.295 1.00 91.81 896 THR A N 1
ATOM 7085 C CA . THR A 1 896 ? -9.502 13.185 39.941 1.00 91.81 896 THR A CA 1
ATOM 7086 C C . THR A 1 896 ? -9.815 14.111 41.125 1.00 91.81 896 THR A C 1
ATOM 7088 O O . THR A 1 896 ? -10.428 13.708 42.119 1.00 91.81 896 THR A O 1
ATOM 7091 N N . LYS A 1 897 ? -9.417 15.389 41.035 1.00 93.31 897 LYS A N 1
ATOM 7092 C CA . LYS A 1 897 ? -9.793 16.403 42.045 1.00 93.31 897 LYS A CA 1
ATOM 7093 C C . LYS A 1 897 ? -11.295 16.675 42.014 1.00 93.31 897 LYS A C 1
ATOM 7095 O O . LYS A 1 897 ? -11.905 16.962 43.037 1.00 93.31 897 LYS A O 1
ATOM 7100 N N . GLU A 1 898 ? -11.870 16.549 40.831 1.00 93.12 898 GLU A N 1
ATOM 7101 C CA . GLU A 1 898 ? -13.275 16.703 40.504 1.00 93.12 898 GLU A CA 1
ATOM 7102 C C . GLU A 1 898 ? -14.096 15.608 41.201 1.00 93.12 898 GLU A C 1
ATOM 7104 O O . GLU A 1 898 ? -15.043 15.934 41.915 1.00 93.12 898 GLU A O 1
ATOM 7109 N N . ALA A 1 899 ? -13.657 14.343 41.129 1.00 93.44 899 ALA A N 1
ATOM 7110 C CA . ALA A 1 899 ? -14.238 13.245 41.904 1.00 93.44 899 ALA A CA 1
ATOM 7111 C C . ALA A 1 899 ? -14.063 13.447 43.421 1.00 93.44 899 ALA A C 1
ATOM 7113 O O . ALA A 1 899 ? -15.010 13.261 44.182 1.00 93.44 899 ALA A O 1
ATOM 7114 N N . GLN A 1 900 ? -12.892 13.896 43.887 1.00 94.81 900 GLN A N 1
ATOM 7115 C CA . GLN A 1 900 ? -12.678 14.202 45.312 1.00 94.81 900 GLN A CA 1
ATOM 7116 C C . GLN A 1 900 ? -13.636 15.299 45.820 1.00 94.81 900 GLN A C 1
ATOM 7118 O O . GLN A 1 900 ? -14.179 15.173 46.921 1.00 94.81 900 GLN A O 1
ATOM 7123 N N . ALA A 1 901 ? -13.887 16.337 45.015 1.00 95.94 901 ALA A N 1
ATOM 7124 C CA . ALA A 1 901 ? -14.838 17.404 45.320 1.00 95.94 901 ALA A CA 1
ATOM 7125 C C . ALA A 1 901 ? -16.294 16.910 45.296 1.00 95.94 901 ALA A C 1
ATOM 7127 O O . ALA A 1 901 ? -17.040 17.195 46.232 1.00 95.94 901 ALA A O 1
ATOM 7128 N N . ALA A 1 902 ? -16.683 16.113 44.294 1.00 96.00 902 ALA A N 1
ATOM 7129 C CA . ALA A 1 902 ? -17.994 15.464 44.234 1.00 96.00 902 ALA A CA 1
ATOM 7130 C C . ALA A 1 902 ? -18.253 14.594 45.478 1.00 96.00 902 ALA A C 1
ATOM 7132 O O . ALA A 1 902 ? -19.322 14.663 46.081 1.00 96.00 902 ALA A O 1
ATOM 7133 N N . PHE A 1 903 ? -17.254 13.831 45.927 1.00 96.69 903 PHE A N 1
ATOM 7134 C CA . PHE A 1 903 ? -17.367 12.983 47.115 1.00 96.69 903 PHE A CA 1
ATOM 7135 C C . PHE A 1 903 ? -17.427 13.794 48.416 1.00 96.69 903 PHE A C 1
ATOM 7137 O O . PHE A 1 903 ? -18.044 13.352 49.383 1.00 96.69 903 PHE A O 1
ATOM 7144 N N . ALA A 1 904 ? -16.772 14.955 48.496 1.00 96.06 904 ALA A N 1
ATOM 7145 C CA . ALA A 1 904 ? -16.916 15.856 49.641 1.00 96.06 904 AL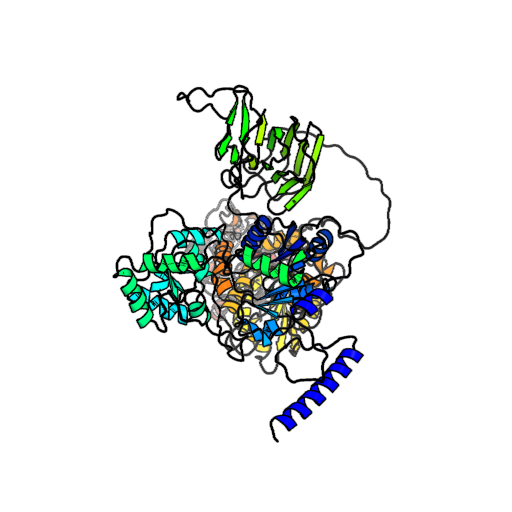A A CA 1
ATOM 7146 C C . ALA A 1 904 ? -18.340 16.439 49.697 1.00 96.06 904 ALA A C 1
ATOM 7148 O O . ALA A 1 904 ? -19.018 16.311 50.715 1.00 96.06 904 ALA A O 1
ATOM 7149 N N . ASP A 1 905 ? -18.814 16.968 48.569 1.00 97.00 905 ASP A N 1
ATOM 7150 C CA . ASP A 1 905 ? -20.134 17.581 48.414 1.00 97.00 905 ASP A CA 1
ATOM 7151 C C . ASP A 1 905 ? -21.284 16.586 48.678 1.00 97.00 905 ASP A C 1
ATOM 7153 O O . ASP A 1 905 ? -22.221 16.903 49.409 1.00 97.00 905 ASP A O 1
ATOM 7157 N N . ALA A 1 906 ? -21.178 15.344 48.190 1.00 96.06 906 ALA A N 1
ATOM 7158 C CA . ALA A 1 906 ? -22.165 14.292 48.445 1.00 96.06 906 ALA A CA 1
ATOM 7159 C C . ALA A 1 906 ? -22.262 13.904 49.934 1.00 96.06 906 ALA A C 1
ATOM 7161 O O . ALA A 1 906 ? -23.365 13.685 50.445 1.00 96.06 906 ALA A O 1
ATOM 7162 N N . ARG A 1 907 ? -21.127 13.842 50.650 1.00 96.56 907 ARG A N 1
ATOM 7163 C CA . ARG A 1 907 ? -21.115 13.603 52.106 1.00 96.56 907 ARG A CA 1
ATOM 7164 C C . ARG A 1 907 ? -21.763 14.763 52.861 1.00 96.56 907 ARG A C 1
ATOM 7166 O O . ARG A 1 907 ? -22.548 14.516 53.770 1.00 96.56 907 ARG A O 1
ATOM 7173 N N . GLU A 1 908 ? -21.467 16.005 52.478 1.00 96.56 908 GLU A N 1
ATOM 7174 C CA . GLU A 1 908 ? -22.001 17.207 53.131 1.00 96.56 908 GLU A CA 1
ATOM 7175 C C . GLU A 1 908 ? -23.510 17.383 52.892 1.00 96.56 908 GLU A C 1
ATOM 7177 O O . GLU A 1 908 ? -24.266 17.560 53.846 1.00 96.56 908 GLU A O 1
ATOM 7182 N N . ARG A 1 909 ? -23.974 17.287 51.638 1.00 95.94 909 ARG A N 1
ATOM 7183 C CA . ARG A 1 909 ? -25.383 17.537 51.279 1.00 95.94 909 ARG A CA 1
ATOM 7184 C C . ARG A 1 909 ? -26.322 16.383 51.606 1.00 95.94 909 ARG A C 1
ATOM 7186 O O . ARG A 1 909 ? -27.485 16.629 51.921 1.00 95.94 909 ARG A O 1
ATOM 7193 N N . PHE A 1 910 ? -25.857 15.138 51.490 1.00 96.31 910 PHE A N 1
ATOM 7194 C CA . PHE A 1 910 ? -26.720 13.954 51.603 1.00 96.31 910 PHE A CA 1
ATOM 7195 C C . PHE A 1 910 ? -26.410 13.079 52.820 1.00 96.31 910 PHE A C 1
ATOM 7197 O O . PHE A 1 910 ? -27.164 12.144 53.088 1.00 96.31 910 PHE A O 1
ATOM 7204 N N . GLY A 1 911 ? -25.331 13.340 53.567 1.00 92.81 911 GLY A N 1
ATOM 7205 C CA . GLY A 1 911 ? -24.985 12.578 54.774 1.00 92.81 911 GLY A CA 1
ATOM 7206 C C . GLY A 1 911 ? -24.752 11.080 54.536 1.00 92.81 911 GLY A C 1
ATOM 7207 O O . GLY A 1 911 ? -24.896 10.292 55.465 1.00 92.81 911 GLY A O 1
ATOM 7208 N N . GLN A 1 912 ? -24.466 10.672 53.296 1.00 93.56 912 GLN A N 1
ATOM 7209 C CA . GLN A 1 912 ? -24.157 9.283 52.938 1.00 93.56 912 GLN A CA 1
ATOM 7210 C C . GLN A 1 912 ? -22.679 8.974 53.223 1.00 93.56 912 GLN A C 1
ATOM 7212 O O . GLN A 1 912 ? -21.836 9.878 53.219 1.00 93.56 912 GLN A O 1
ATOM 7217 N N . ARG A 1 913 ? -22.331 7.699 53.441 1.00 95.06 913 ARG A N 1
ATOM 7218 C CA . ARG A 1 913 ? -20.928 7.283 53.609 1.00 95.06 913 ARG A CA 1
ATOM 7219 C C . ARG A 1 913 ? -20.308 7.003 52.241 1.00 95.06 913 ARG A C 1
ATOM 7221 O O . ARG A 1 913 ? -20.724 6.081 51.555 1.00 95.06 913 ARG A O 1
ATOM 7228 N N . LEU A 1 914 ? -19.305 7.795 51.858 1.00 96.69 914 LEU A N 1
ATOM 7229 C CA . LEU A 1 914 ? -18.517 7.587 50.637 1.00 96.69 914 LEU A CA 1
ATOM 7230 C C . LEU A 1 914 ? -17.031 7.372 50.988 1.00 96.69 914 LEU A C 1
ATOM 7232 O O . LEU A 1 914 ? -16.461 8.189 51.719 1.00 96.69 914 LEU A O 1
ATOM 7236 N N . GLU A 1 915 ? -16.367 6.365 50.415 1.00 95.81 915 GLU A N 1
ATOM 7237 C CA . GLU A 1 915 ? -14.900 6.187 50.418 1.00 95.81 915 GLU A CA 1
ATOM 7238 C C . GLU A 1 915 ? -14.351 6.129 48.985 1.00 95.81 915 GLU A C 1
ATOM 7240 O O . GLU A 1 915 ? -14.935 5.490 48.116 1.00 95.81 915 GLU A O 1
ATOM 7245 N N . LEU A 1 916 ? -13.194 6.764 48.758 1.00 95.50 916 LEU A N 1
ATOM 7246 C CA . LEU A 1 916 ? -12.485 6.766 47.478 1.00 95.50 916 LEU A CA 1
ATOM 7247 C C . LEU A 1 916 ? -11.116 6.075 47.626 1.00 95.50 916 LEU A C 1
ATOM 7249 O O . LEU A 1 916 ? -10.231 6.537 48.353 1.00 95.50 916 LEU A O 1
ATOM 7253 N N . VAL A 1 917 ? -10.954 4.950 46.937 1.00 94.88 917 VAL A N 1
ATOM 7254 C CA . VAL A 1 917 ? -9.806 4.038 46.975 1.00 94.88 917 VAL A CA 1
ATOM 7255 C C . VAL A 1 917 ? -9.005 4.201 45.682 1.00 94.88 917 VAL A C 1
ATOM 7257 O O . VAL A 1 917 ? -9.328 3.621 44.650 1.00 94.88 917 VAL A O 1
ATOM 7260 N N . GLY A 1 918 ? -7.940 5.002 45.737 1.00 93.19 918 GLY A N 1
ATOM 7261 C CA . GLY A 1 918 ? -7.025 5.163 44.606 1.00 93.19 918 GLY A CA 1
ATOM 7262 C C . GLY A 1 918 ? -6.173 3.914 44.357 1.00 93.19 918 GLY A C 1
ATOM 7263 O O . GLY A 1 918 ? -5.451 3.476 45.256 1.00 93.19 918 GLY A O 1
ATOM 7264 N N . GLY A 1 919 ? -6.222 3.375 43.139 1.00 92.50 919 GLY A N 1
ATOM 7265 C CA . GLY A 1 919 ? -5.363 2.293 42.657 1.00 92.50 919 GLY A CA 1
ATOM 7266 C C . GLY A 1 919 ? -6.063 1.318 41.703 1.00 92.50 919 GLY A C 1
ATOM 7267 O O . GLY A 1 919 ? -7.259 1.396 41.450 1.00 92.50 919 GLY A O 1
ATOM 7268 N N . ASN A 1 920 ? -5.299 0.363 41.167 1.00 92.00 920 ASN A N 1
ATOM 7269 C CA . ASN A 1 920 ? -5.814 -0.644 40.236 1.00 92.00 920 ASN A CA 1
ATOM 7270 C C . ASN A 1 920 ? -6.628 -1.735 40.973 1.00 92.00 920 ASN A C 1
ATOM 7272 O O . ASN A 1 920 ? -6.105 -2.382 41.887 1.00 92.00 920 ASN A O 1
ATOM 7276 N N . SER A 1 921 ? -7.867 -1.981 40.537 1.00 93.06 921 SER A N 1
ATOM 7277 C CA . SER A 1 921 ? -8.808 -2.988 41.065 1.00 93.06 921 SER A CA 1
ATOM 7278 C C . SER A 1 921 ? -8.290 -4.433 41.022 1.00 93.06 921 SER A C 1
ATOM 7280 O O . SER A 1 921 ? -8.665 -5.258 41.857 1.00 93.06 921 SER A O 1
ATOM 7282 N N . ALA A 1 922 ? -7.393 -4.772 40.094 1.00 88.88 922 ALA A N 1
ATOM 7283 C CA . ALA A 1 922 ? -6.734 -6.076 40.021 1.00 88.88 922 ALA A CA 1
ATOM 7284 C C . ALA A 1 922 ? -5.622 -6.259 41.074 1.00 88.88 922 ALA A C 1
ATOM 7286 O O . ALA A 1 922 ? -5.130 -7.372 41.253 1.00 88.88 922 ALA A O 1
ATOM 7287 N N . SER A 1 923 ? -5.208 -5.200 41.780 1.00 92.88 923 SER A N 1
ATOM 7288 C CA . SER A 1 923 ? -4.104 -5.273 42.742 1.00 92.88 923 SER A CA 1
ATOM 7289 C C . SER A 1 923 ? -4.547 -5.755 44.129 1.00 92.88 923 SER A C 1
ATOM 7291 O O . SER A 1 923 ? -5.523 -5.269 44.704 1.00 92.88 923 SER A O 1
ATOM 7293 N N . ASN A 1 924 ? -3.767 -6.663 44.722 1.00 91.50 924 ASN A N 1
ATOM 7294 C CA . ASN A 1 924 ? -4.023 -7.189 46.070 1.00 91.50 924 ASN A CA 1
ATOM 7295 C C . ASN A 1 924 ? -4.080 -6.083 47.143 1.00 91.50 924 ASN A C 1
ATOM 7297 O O . ASN A 1 924 ? -4.832 -6.205 48.102 1.00 91.50 924 ASN A O 1
ATOM 7301 N N . ALA A 1 925 ? -3.317 -4.996 46.971 1.00 92.62 925 ALA A N 1
ATOM 7302 C CA . ALA A 1 925 ? -3.288 -3.869 47.906 1.00 92.62 925 ALA A CA 1
ATOM 7303 C C . ALA A 1 925 ? -4.580 -3.029 47.890 1.00 92.62 925 ALA A C 1
ATOM 7305 O O . ALA A 1 925 ? -4.977 -2.510 48.929 1.00 92.62 925 ALA A O 1
ATOM 7306 N N . VAL A 1 926 ? -5.248 -2.916 46.735 1.00 93.31 926 VAL A N 1
ATOM 7307 C CA . VAL A 1 926 ? -6.583 -2.301 46.633 1.00 93.31 926 VAL A CA 1
ATOM 7308 C C . VAL A 1 926 ? -7.647 -3.263 47.148 1.00 93.31 926 VAL A C 1
ATOM 7310 O O . VAL A 1 926 ? -8.470 -2.867 47.965 1.00 93.31 926 VAL A O 1
ATOM 7313 N N . ARG A 1 927 ? -7.594 -4.541 46.749 1.00 93.19 927 ARG A N 1
ATOM 7314 C CA . ARG A 1 927 ? -8.561 -5.563 47.191 1.00 93.19 927 ARG A CA 1
ATOM 7315 C C . ARG A 1 927 ? -8.585 -5.733 48.714 1.00 93.19 927 ARG A C 1
ATOM 7317 O O . ARG A 1 927 ? -9.659 -5.852 49.282 1.00 93.19 927 ARG A O 1
ATOM 7324 N N . ALA A 1 928 ? -7.433 -5.635 49.381 1.00 93.00 928 ALA A N 1
ATOM 7325 C CA . ALA A 1 928 ? -7.322 -5.671 50.844 1.00 93.00 928 ALA A CA 1
ATOM 7326 C C . ALA A 1 928 ? -7.898 -4.436 51.580 1.00 93.00 928 ALA A C 1
ATOM 7328 O O . ALA A 1 928 ? -7.850 -4.395 52.808 1.00 93.00 928 ALA A O 1
ATOM 7329 N N . ARG A 1 929 ? -8.416 -3.428 50.860 1.00 94.81 929 ARG A N 1
ATOM 7330 C CA . ARG A 1 929 ? -9.153 -2.278 51.420 1.00 94.81 929 ARG A CA 1
ATOM 7331 C C . ARG A 1 929 ? -10.670 -2.361 51.220 1.00 94.81 929 ARG A C 1
ATOM 7333 O O . ARG A 1 929 ? -11.375 -1.481 51.699 1.00 94.81 929 ARG A O 1
ATOM 7340 N N . LEU A 1 930 ? -11.165 -3.357 50.488 1.00 96.00 930 LEU A N 1
ATOM 7341 C CA . LEU A 1 930 ? -12.594 -3.523 50.220 1.00 96.00 930 LEU A CA 1
ATOM 7342 C C . LEU A 1 930 ? -13.255 -4.339 51.338 1.00 96.00 930 LEU A C 1
ATOM 7344 O O . LEU A 1 930 ? -12.599 -5.155 51.986 1.00 96.00 930 LEU A O 1
ATOM 7348 N N . ALA A 1 931 ? -14.554 -4.133 51.557 1.00 94.06 931 ALA A N 1
ATOM 7349 C CA . ALA A 1 931 ? -15.341 -5.009 52.423 1.00 94.06 931 ALA A CA 1
ATOM 7350 C C . ALA A 1 931 ? -15.476 -6.415 51.807 1.00 94.06 931 ALA A C 1
ATOM 7352 O O . ALA A 1 931 ? -15.404 -6.570 50.592 1.00 94.06 931 ALA A O 1
ATOM 7353 N N . GLU A 1 932 ? -15.718 -7.440 52.630 1.00 91.81 932 GLU A N 1
ATOM 7354 C CA . GLU A 1 932 ? -15.901 -8.828 52.158 1.00 91.81 932 GLU A CA 1
ATOM 7355 C C . GLU A 1 932 ? -17.205 -9.038 51.359 1.00 91.81 932 GLU A C 1
ATOM 7357 O O . GLU A 1 932 ? -17.325 -10.003 50.608 1.00 91.81 932 GLU A O 1
ATOM 7362 N N . HIS A 1 933 ? -18.182 -8.136 51.515 1.00 95.38 933 HIS A N 1
ATOM 7363 C CA . HIS A 1 933 ? -19.494 -8.181 50.867 1.00 95.38 933 HIS A CA 1
ATOM 7364 C C . HIS A 1 933 ? -19.953 -6.779 50.454 1.00 95.38 933 HIS A C 1
ATOM 7366 O O . HIS A 1 933 ? -19.799 -5.831 51.226 1.00 95.38 933 HIS A O 1
ATOM 7372 N N . TYR A 1 934 ? -20.591 -6.677 49.287 1.00 97.06 934 TYR A N 1
ATOM 7373 C CA . TYR A 1 934 ? -21.354 -5.502 48.848 1.00 97.06 934 TYR A CA 1
ATOM 7374 C C . TYR A 1 934 ? -22.690 -5.952 48.250 1.00 97.06 934 TYR A C 1
ATOM 7376 O O . TYR A 1 934 ? -22.734 -6.916 47.494 1.00 97.06 934 TYR A O 1
ATOM 7384 N N . ASP A 1 935 ? -23.794 -5.253 48.522 1.00 97.31 935 ASP A N 1
ATOM 7385 C CA . ASP A 1 935 ? -25.103 -5.613 47.952 1.00 97.31 935 ASP A CA 1
ATOM 7386 C C . ASP A 1 935 ? -25.158 -5.388 46.439 1.00 97.31 935 ASP A C 1
ATOM 7388 O O . ASP A 1 935 ? -25.786 -6.167 45.715 1.00 97.31 935 ASP A O 1
ATOM 7392 N N . ALA A 1 936 ? -24.506 -4.322 45.973 1.00 97.81 936 ALA A N 1
ATOM 7393 C CA . ALA A 1 936 ? -24.399 -3.956 44.572 1.00 97.81 936 ALA A CA 1
ATOM 7394 C C . ALA A 1 936 ? -22.944 -3.675 44.172 1.00 97.81 936 ALA A C 1
ATOM 7396 O O . ALA A 1 936 ? -22.157 -3.148 44.959 1.00 97.81 936 ALA A O 1
ATOM 7397 N N . VAL A 1 937 ? -22.610 -3.953 42.912 1.00 98.12 937 VAL A N 1
ATOM 7398 C CA . VAL A 1 937 ? -21.387 -3.453 42.261 1.00 98.12 937 VAL A CA 1
ATOM 7399 C C . VAL A 1 937 ? -21.771 -2.735 40.965 1.00 98.12 937 VAL A C 1
ATOM 7401 O O . VAL A 1 937 ? -22.697 -3.171 40.282 1.00 98.12 937 VAL A O 1
ATOM 7404 N N . PHE A 1 938 ? -21.080 -1.656 40.608 1.00 98.19 938 PHE A N 1
ATOM 7405 C CA . PHE A 1 938 ? -21.190 -0.993 39.304 1.00 98.19 938 PHE A CA 1
ATOM 7406 C C . PHE A 1 938 ? -19.806 -0.905 38.652 1.00 98.19 938 PHE A C 1
ATOM 7408 O O . PHE A 1 938 ? -18.858 -0.433 39.279 1.00 98.19 938 PHE A O 1
ATOM 7415 N N . ILE A 1 939 ? -19.688 -1.397 37.418 1.00 97.88 939 ILE A N 1
ATOM 7416 C CA . ILE A 1 939 ? -18.424 -1.532 36.688 1.00 97.88 939 ILE A CA 1
ATOM 7417 C C . ILE A 1 939 ? -18.443 -0.610 35.465 1.00 97.88 939 ILE A C 1
ATOM 7419 O O . ILE A 1 939 ? -19.210 -0.832 34.525 1.00 97.88 939 ILE A O 1
ATOM 7423 N N . ASP A 1 940 ? -17.559 0.386 35.485 1.00 95.75 940 ASP A N 1
ATOM 7424 C CA . ASP A 1 940 ? -17.266 1.325 34.395 1.00 95.75 940 ASP A CA 1
ATOM 7425 C C . ASP A 1 940 ? -15.772 1.729 34.431 1.00 95.75 940 ASP A C 1
ATOM 7427 O O . ASP A 1 940 ? -15.400 2.901 34.419 1.00 95.75 940 ASP A O 1
ATOM 7431 N N . GLY A 1 941 ? -14.911 0.719 34.609 1.00 90.44 941 GLY A N 1
ATOM 7432 C CA . GLY A 1 941 ? -13.469 0.860 34.830 1.00 90.44 941 GLY A CA 1
ATOM 7433 C C . GLY A 1 941 ? -12.640 0.667 33.558 1.00 90.44 941 GLY A C 1
ATOM 7434 O O . GLY A 1 941 ? -12.665 1.481 32.641 1.00 90.44 941 GLY A O 1
ATOM 7435 N N . ASP A 1 942 ? -11.856 -0.412 33.502 1.00 91.00 942 ASP A N 1
ATOM 7436 C CA . ASP A 1 942 ? -11.062 -0.746 32.313 1.00 91.00 942 ASP A CA 1
ATOM 7437 C C . ASP A 1 942 ? -11.951 -1.425 31.254 1.00 91.00 942 ASP A C 1
ATOM 7439 O O . ASP A 1 942 ? -12.304 -2.601 31.365 1.00 91.00 942 ASP A O 1
ATOM 7443 N N . HIS A 1 943 ? -12.301 -0.667 30.209 1.00 93.94 943 HIS A N 1
ATOM 7444 C CA . HIS A 1 943 ? -13.173 -1.095 29.107 1.00 93.94 943 HIS A CA 1
ATOM 7445 C C . HIS A 1 943 ? -12.590 -2.190 28.192 1.00 93.94 943 HIS A C 1
ATOM 7447 O O . HIS A 1 943 ? -13.293 -2.674 27.297 1.00 93.94 943 HIS A O 1
ATOM 7453 N N . SER A 1 944 ? -11.334 -2.610 28.379 1.00 95.25 944 SER A N 1
ATOM 7454 C CA . SER A 1 944 ? -10.784 -3.780 27.682 1.00 95.25 944 SER A CA 1
ATOM 7455 C C . SER A 1 944 ? -11.494 -5.069 28.118 1.00 95.25 944 SER A C 1
ATOM 7457 O O . SER A 1 944 ? -11.980 -5.183 29.245 1.00 95.25 944 SER A O 1
ATOM 7459 N N . TYR A 1 945 ? -11.512 -6.105 27.267 1.00 95.75 945 TYR A N 1
ATOM 7460 C CA . TYR A 1 945 ? -12.084 -7.404 27.656 1.00 95.75 945 TYR A CA 1
ATOM 7461 C C . TYR A 1 945 ? -11.401 -7.979 28.909 1.00 95.75 945 TYR A C 1
ATOM 7463 O O . TYR A 1 945 ? -12.045 -8.611 29.744 1.00 95.75 945 TYR A O 1
ATOM 7471 N N . ARG A 1 946 ? -10.088 -7.755 29.049 1.00 94.88 946 ARG A N 1
ATOM 7472 C CA . ARG A 1 946 ? -9.288 -8.261 30.171 1.00 94.88 946 ARG A CA 1
ATOM 7473 C C . ARG A 1 946 ? -9.562 -7.492 31.469 1.00 94.88 946 ARG A C 1
ATOM 7475 O O . ARG A 1 946 ? -9.661 -8.131 32.517 1.00 94.88 946 ARG A O 1
ATOM 7482 N N . GLY A 1 947 ? -9.699 -6.169 31.392 1.00 94.44 947 GLY A N 1
ATOM 7483 C CA . GLY A 1 947 ? -10.040 -5.292 32.512 1.00 94.44 947 GLY A CA 1
ATOM 7484 C C . GLY A 1 947 ? -11.419 -5.600 33.075 1.00 94.44 947 GLY A C 1
ATOM 7485 O O . GLY A 1 947 ? -11.531 -6.129 34.182 1.00 94.44 947 GLY A O 1
ATOM 7486 N N . ALA A 1 948 ? -12.456 -5.425 32.255 1.00 95.88 948 ALA A N 1
ATOM 7487 C CA . ALA A 1 948 ? -13.840 -5.712 32.622 1.00 95.88 948 ALA A CA 1
ATOM 7488 C C . ALA A 1 948 ? -14.035 -7.145 33.156 1.00 95.88 948 ALA A C 1
ATOM 7490 O O . ALA A 1 948 ? -14.827 -7.364 34.072 1.00 95.88 948 ALA A O 1
ATOM 7491 N N . ARG A 1 949 ? -13.285 -8.138 32.646 1.00 95.81 949 ARG A N 1
ATOM 7492 C CA . ARG A 1 949 ? -13.333 -9.525 33.147 1.00 95.81 949 ARG A CA 1
ATOM 7493 C C . ARG A 1 949 ? -12.620 -9.703 34.491 1.00 95.81 949 ARG A C 1
ATOM 7495 O O . ARG A 1 949 ? -13.063 -10.518 35.296 1.00 95.81 949 ARG A O 1
ATOM 7502 N N . SER A 1 950 ? -11.555 -8.949 34.765 1.00 94.94 950 SER A N 1
ATOM 7503 C CA . SER A 1 950 ? -10.931 -8.876 36.096 1.00 94.94 950 SER A CA 1
ATOM 7504 C C . SER A 1 950 ? -11.874 -8.238 37.122 1.00 94.94 950 SER A C 1
ATOM 7506 O O . SER A 1 950 ? -11.981 -8.737 38.245 1.00 94.94 950 SER A O 1
ATOM 7508 N N . ASP A 1 951 ? -12.583 -7.181 36.726 1.00 96.38 951 ASP A N 1
ATOM 7509 C CA . ASP A 1 951 ? -13.539 -6.466 37.577 1.00 96.38 951 ASP A CA 1
ATOM 7510 C C . ASP A 1 951 ? -14.820 -7.278 37.810 1.00 96.38 951 ASP A C 1
ATOM 7512 O O . ASP A 1 951 ? -15.321 -7.323 38.930 1.00 96.38 951 ASP A O 1
ATOM 7516 N N . TRP A 1 952 ? -15.289 -8.032 36.811 1.00 96.44 952 TRP A N 1
ATOM 7517 C CA . TRP A 1 952 ? -16.362 -9.019 36.969 1.00 96.44 952 TRP A CA 1
ATOM 7518 C C . TRP A 1 952 ? -16.002 -10.121 37.973 1.00 96.44 952 TRP A C 1
ATOM 7520 O O . TRP A 1 952 ? -16.792 -10.443 38.859 1.00 96.44 952 TRP A O 1
ATOM 7530 N N . LEU A 1 953 ? -14.793 -10.683 37.873 1.00 95.00 953 LEU A N 1
ATOM 7531 C CA . LEU A 1 953 ? -14.316 -11.708 38.805 1.00 95.00 953 LEU A CA 1
ATOM 7532 C C . LEU A 1 953 ? -14.098 -11.151 40.222 1.00 95.00 953 LEU A C 1
ATOM 7534 O O . LEU A 1 953 ? -14.325 -11.870 41.194 1.00 95.00 953 LEU A O 1
ATOM 7538 N N . LEU A 1 954 ? -13.707 -9.877 40.353 1.00 95.25 954 LEU A N 1
ATOM 7539 C CA . LEU A 1 954 ? -13.705 -9.177 41.639 1.00 95.25 954 LEU A CA 1
ATOM 7540 C C . LEU A 1 954 ? -15.131 -9.036 42.180 1.00 95.25 954 LEU A C 1
ATOM 7542 O O . LEU A 1 954 ? -15.383 -9.464 43.302 1.00 95.25 954 LEU A O 1
ATOM 7546 N N . ALA A 1 955 ? -16.064 -8.515 41.382 1.00 95.94 955 ALA A N 1
ATOM 7547 C CA . ALA A 1 955 ? -17.457 -8.344 41.778 1.00 95.94 955 ALA A CA 1
ATOM 7548 C C . ALA A 1 955 ? -18.073 -9.664 42.260 1.00 95.94 955 ALA A C 1
ATOM 7550 O O . ALA A 1 955 ? -18.621 -9.702 43.354 1.00 95.94 955 ALA A O 1
ATOM 7551 N N . LEU A 1 956 ? -17.904 -10.768 41.523 1.00 95.06 956 LEU A N 1
ATOM 7552 C CA . LEU A 1 956 ? -18.377 -12.093 41.948 1.00 95.06 956 LEU A CA 1
ATOM 7553 C C . LEU A 1 956 ? -17.784 -12.553 43.291 1.00 95.06 956 LEU A C 1
ATOM 7555 O O . LEU A 1 956 ? -18.492 -13.184 44.074 1.00 95.06 956 LEU A O 1
ATOM 7559 N N . SER A 1 957 ? -16.520 -12.230 43.587 1.00 94.62 957 SER A N 1
ATOM 7560 C CA . SER A 1 957 ? -15.892 -12.595 44.870 1.00 94.62 957 SER A CA 1
ATOM 7561 C C . SER A 1 957 ? -16.451 -11.835 46.083 1.00 94.62 957 SER A C 1
ATOM 7563 O O . SER A 1 957 ? -16.269 -12.287 47.208 1.00 94.62 957 SER A O 1
ATOM 7565 N N . LEU A 1 958 ? -17.179 -10.736 45.854 1.00 95.12 958 LEU A N 1
ATOM 7566 C CA . LEU A 1 958 ? -17.788 -9.872 46.876 1.00 95.12 958 LEU A CA 1
ATOM 7567 C C . LEU A 1 958 ? -19.275 -10.200 47.138 1.00 95.12 958 LEU A C 1
ATOM 7569 O O . LEU A 1 958 ? -20.000 -9.398 47.722 1.00 95.12 958 LEU A O 1
ATOM 7573 N N . SER A 1 959 ? -19.741 -11.365 46.664 1.00 93.06 959 SER A N 1
ATOM 7574 C CA . SER A 1 959 ? -21.091 -11.927 46.871 1.00 93.06 959 SER A CA 1
ATOM 7575 C C . SER A 1 959 ? -22.318 -11.030 46.551 1.00 93.06 959 SER A C 1
ATOM 7577 O O . SER A 1 959 ? -23.343 -11.145 47.234 1.00 93.06 959 SER A O 1
ATOM 7579 N N . PRO A 1 960 ? -22.304 -10.170 45.510 1.00 95.62 960 PRO A N 1
ATOM 7580 C CA . PRO A 1 960 ? -23.352 -9.183 45.308 1.00 95.62 960 PRO A CA 1
ATOM 7581 C C . PRO A 1 960 ? -24.699 -9.755 44.870 1.00 95.62 960 PRO A C 1
ATOM 7583 O O . PRO A 1 960 ? -24.827 -10.779 44.189 1.00 95.62 960 PRO A O 1
ATOM 7586 N N . ARG A 1 961 ? -25.736 -9.001 45.234 1.00 94.19 961 ARG A N 1
ATOM 7587 C CA . ARG A 1 961 ? -27.139 -9.233 44.871 1.00 94.19 961 ARG A CA 1
ATOM 7588 C C . ARG A 1 961 ? -27.468 -8.622 43.506 1.00 94.19 961 ARG A C 1
ATOM 7590 O O . ARG A 1 961 ? -28.407 -9.069 42.849 1.00 94.19 961 ARG A O 1
ATOM 7597 N N . LEU A 1 962 ? -26.691 -7.621 43.087 1.00 95.44 962 LEU A N 1
ATOM 7598 C CA . LEU A 1 962 ? -26.821 -6.895 41.826 1.00 95.44 962 LEU A CA 1
ATOM 7599 C C . LEU A 1 962 ? -25.434 -6.523 41.275 1.00 95.44 962 LEU A C 1
ATOM 7601 O O . LEU A 1 962 ? -24.594 -6.036 42.026 1.00 95.44 962 LEU A O 1
ATOM 7605 N N . VAL A 1 963 ? -25.199 -6.671 39.971 1.00 97.81 963 VAL A N 1
ATOM 7606 C CA . VAL A 1 963 ? -24.022 -6.076 39.307 1.00 97.81 963 VAL A CA 1
ATOM 7607 C C . VAL A 1 963 ? -24.461 -5.299 38.073 1.00 97.81 963 VAL A C 1
ATOM 7609 O O . VAL A 1 963 ? -25.137 -5.852 37.207 1.00 97.81 963 VAL A O 1
ATOM 7612 N N . GLY A 1 964 ? -24.090 -4.024 38.002 1.00 97.44 964 GLY A N 1
ATOM 7613 C CA . GLY A 1 964 ? -24.245 -3.173 36.827 1.00 97.44 964 GLY A CA 1
ATOM 7614 C C . GLY A 1 964 ? -22.962 -3.111 35.995 1.00 97.44 964 GLY A C 1
ATOM 7615 O O . GLY A 1 964 ? -21.870 -3.053 36.556 1.00 97.44 964 GLY A O 1
ATOM 7616 N N . PHE A 1 965 ? -23.103 -3.088 34.672 1.00 97.00 965 PHE A N 1
ATOM 7617 C CA . PHE A 1 965 ? -22.030 -2.826 33.705 1.00 97.00 965 PHE A CA 1
ATOM 7618 C C . PHE A 1 965 ? -22.433 -1.662 32.804 1.00 97.00 965 PHE A C 1
ATOM 7620 O O . PHE A 1 965 ? -23.551 -1.677 32.287 1.00 97.00 965 PHE A O 1
ATOM 7627 N N . HIS A 1 966 ? -21.534 -0.708 32.581 1.00 96.44 966 HIS A N 1
ATOM 7628 C CA . HIS A 1 966 ? -21.674 0.334 31.558 1.00 96.44 966 HIS A CA 1
ATOM 7629 C C . HIS A 1 966 ? -21.024 -0.087 30.215 1.00 96.44 966 HIS A C 1
ATOM 7631 O O . HIS A 1 966 ? -20.452 -1.175 30.126 1.00 96.44 966 HIS A O 1
ATOM 7637 N N . ASP A 1 967 ? -21.174 0.726 29.160 1.00 95.75 967 ASP A N 1
ATOM 7638 C CA . ASP A 1 967 ? -20.677 0.505 27.786 1.00 95.75 967 ASP A CA 1
ATOM 7639 C C . ASP A 1 967 ? -20.940 -0.913 27.223 1.00 95.75 967 ASP A C 1
ATOM 7641 O O . ASP A 1 967 ? -20.158 -1.496 26.464 1.00 95.75 967 ASP A O 1
ATOM 7645 N N . ILE A 1 968 ? -22.093 -1.493 27.584 1.00 95.75 968 ILE A N 1
ATOM 7646 C CA . ILE A 1 968 ? -22.511 -2.827 27.123 1.00 95.75 968 ILE A CA 1
ATOM 7647 C C . ILE A 1 968 ? -23.028 -2.845 25.678 1.00 95.75 968 ILE A C 1
ATOM 7649 O O . ILE A 1 968 ? -23.174 -3.926 25.096 1.00 95.75 968 ILE A O 1
ATOM 7653 N N . ALA A 1 969 ? -23.340 -1.687 25.088 1.00 93.12 969 ALA A N 1
ATOM 7654 C CA . ALA A 1 969 ? -23.684 -1.601 23.675 1.00 93.12 969 ALA A CA 1
ATOM 7655 C C . ALA A 1 969 ? -22.445 -1.867 22.801 1.00 93.12 969 ALA A C 1
ATOM 7657 O O . ALA A 1 969 ? -21.311 -1.593 23.183 1.00 93.12 969 ALA A O 1
ATOM 7658 N N . ASP A 1 970 ? -22.636 -2.373 21.586 1.00 90.19 970 ASP A N 1
ATOM 7659 C CA . ASP A 1 970 ? -21.572 -2.420 20.579 1.00 90.19 970 ASP A CA 1
ATOM 7660 C C . ASP A 1 970 ? -21.901 -1.419 19.476 1.00 90.19 970 ASP A C 1
ATOM 7662 O O . ASP A 1 970 ? -22.994 -1.470 18.908 1.00 90.19 970 ASP A O 1
ATOM 7666 N N . SER A 1 971 ? -20.969 -0.527 19.147 1.00 88.06 971 SER A N 1
ATOM 7667 C CA . SER A 1 971 ? -21.133 0.447 18.065 1.00 88.06 971 SER A CA 1
ATOM 7668 C C . SER A 1 971 ? -19.788 0.886 17.489 1.00 88.06 971 SER A C 1
ATOM 7670 O O . SER A 1 971 ? -18.719 0.539 18.002 1.00 88.06 971 SER A O 1
ATOM 7672 N N . SER A 1 972 ? -19.820 1.654 16.397 1.00 85.25 972 SER A N 1
ATOM 7673 C CA . SER A 1 972 ? -18.607 2.152 15.739 1.00 85.25 972 SER A CA 1
ATOM 7674 C C . SER A 1 972 ? -17.781 3.088 16.635 1.00 85.25 972 SER A C 1
ATOM 7676 O O . SER A 1 972 ? -16.569 3.164 16.436 1.00 85.25 972 SER A O 1
ATOM 7678 N N . TRP A 1 973 ? -18.399 3.729 17.641 1.00 89.31 973 TRP A N 1
ATOM 7679 C CA . TRP A 1 973 ? -17.697 4.447 18.711 1.00 89.31 973 TRP A CA 1
ATOM 7680 C C . TRP A 1 973 ? -16.873 3.476 19.565 1.00 89.31 973 TRP A C 1
ATOM 7682 O O . TRP A 1 973 ? -15.647 3.565 19.555 1.00 89.31 973 TRP A O 1
ATOM 7692 N N . HIS A 1 974 ? -17.509 2.494 20.216 1.00 91.88 974 HIS A N 1
ATOM 7693 C CA . HIS A 1 974 ? -16.822 1.526 21.084 1.00 91.88 974 HIS A CA 1
ATOM 7694 C C . HIS A 1 974 ? -15.715 0.765 20.346 1.00 91.88 974 HIS A C 1
ATOM 7696 O O . HIS A 1 974 ? -14.605 0.628 20.858 1.00 91.88 974 HIS A O 1
ATOM 7702 N N . ALA A 1 975 ? -15.972 0.361 19.098 1.00 89.75 975 ALA A N 1
ATOM 7703 C CA . ALA A 1 975 ? -14.986 -0.290 18.241 1.00 89.75 975 ALA A CA 1
ATOM 7704 C C . ALA A 1 975 ? -13.738 0.580 17.981 1.00 89.75 975 ALA A C 1
ATOM 7706 O O . ALA A 1 975 ? -12.627 0.052 17.964 1.00 89.75 975 ALA A O 1
ATOM 7707 N N . GLN A 1 976 ? -13.898 1.897 17.791 1.00 87.06 976 GLN A N 1
ATOM 7708 C CA . GLN A 1 976 ? -12.782 2.822 17.554 1.00 87.06 976 GLN A CA 1
ATOM 7709 C C . GLN A 1 976 ? -12.135 3.338 18.858 1.00 87.06 976 GLN A C 1
ATOM 7711 O O . GLN A 1 976 ? -10.967 3.718 18.843 1.00 87.06 976 GLN A O 1
ATOM 7716 N N . ALA A 1 977 ? -12.859 3.307 19.979 1.00 89.31 977 ALA A N 1
ATOM 7717 C CA . ALA A 1 977 ? -12.344 3.561 21.327 1.00 89.31 977 ALA A CA 1
ATOM 7718 C C . ALA A 1 977 ? -11.661 2.329 21.966 1.00 89.31 977 ALA A C 1
ATOM 7720 O O . ALA A 1 977 ? -11.098 2.439 23.050 1.00 89.31 977 ALA A O 1
ATOM 7721 N N . HIS A 1 978 ? -11.696 1.167 21.299 1.00 90.94 978 HIS A N 1
ATOM 7722 C CA . HIS A 1 978 ? -11.231 -0.135 21.803 1.00 90.94 978 HIS A CA 1
ATOM 7723 C C . HIS A 1 978 ? -11.954 -0.642 23.071 1.00 90.94 978 HIS A C 1
ATOM 7725 O O . HIS A 1 978 ? -11.406 -1.457 23.812 1.00 90.94 978 HIS A O 1
ATOM 7731 N N . CYS A 1 979 ? -13.207 -0.229 23.286 1.00 93.06 979 CYS A N 1
ATOM 7732 C CA . CYS A 1 979 ? -14.073 -0.827 24.302 1.00 93.06 979 CYS A CA 1
ATOM 7733 C C . CYS A 1 979 ? -14.571 -2.213 23.845 1.00 93.06 979 CYS A C 1
ATOM 7735 O O . CYS A 1 979 ? -15.051 -2.386 22.720 1.00 93.06 979 CYS A O 1
ATOM 7737 N N . CYS A 1 980 ? -14.475 -3.203 24.738 1.00 94.19 980 CYS A N 1
ATOM 7738 C CA . CYS A 1 980 ? -14.928 -4.580 24.523 1.00 94.19 980 CYS A CA 1
ATOM 7739 C C . CYS A 1 980 ? -15.843 -5.113 25.638 1.00 94.19 980 CYS A C 1
ATOM 7741 O O . CYS A 1 980 ? -16.073 -6.325 25.702 1.00 94.19 980 CYS A O 1
ATOM 7743 N N . VAL A 1 981 ? -16.390 -4.249 26.503 1.00 96.19 981 VAL A N 1
ATOM 7744 C CA . VAL A 1 981 ? -17.310 -4.666 27.581 1.00 96.19 981 VAL A CA 1
ATOM 7745 C C . VAL A 1 981 ? -18.515 -5.422 27.007 1.00 96.19 981 VAL A C 1
ATOM 7747 O O . VAL A 1 981 ? -18.892 -6.471 27.529 1.00 96.19 981 VAL A O 1
ATOM 7750 N N . SER A 1 982 ? -19.026 -4.992 25.849 1.00 94.69 982 SER A N 1
ATOM 7751 C CA . SER A 1 982 ? -20.071 -5.685 25.077 1.00 94.69 982 SER A CA 1
ATOM 7752 C C . SER A 1 982 ? -19.773 -7.162 24.756 1.00 94.69 982 SER A C 1
ATOM 7754 O O . SER A 1 982 ? -20.703 -7.969 24.698 1.00 94.69 982 SER A O 1
ATOM 7756 N N . ARG A 1 983 ? -18.499 -7.571 24.610 1.00 94.81 983 ARG A N 1
ATOM 7757 C CA . ARG A 1 983 ? -18.129 -8.992 24.461 1.00 94.81 983 ARG A CA 1
ATOM 7758 C C . ARG A 1 983 ? -18.362 -9.763 25.759 1.00 94.81 983 ARG A C 1
ATOM 7760 O O . ARG A 1 983 ? -18.974 -10.827 25.728 1.00 94.81 983 ARG A O 1
ATOM 7767 N N . LEU A 1 984 ? -17.859 -9.244 26.879 1.00 95.75 984 LEU A N 1
ATOM 7768 C CA . LEU A 1 984 ? -18.019 -9.879 28.188 1.00 95.75 984 LEU A CA 1
ATOM 7769 C C . LEU A 1 984 ? -19.496 -9.920 28.598 1.00 95.75 984 LEU A C 1
ATOM 7771 O O . LEU A 1 984 ? -19.962 -10.933 29.110 1.00 95.75 984 LEU A O 1
ATOM 7775 N N . TRP A 1 985 ? -20.249 -8.861 28.300 1.00 96.12 985 TRP A N 1
ATOM 7776 C CA . TRP A 1 985 ? -21.697 -8.807 28.482 1.00 96.12 985 TRP A CA 1
ATOM 7777 C C . TRP A 1 985 ? -22.401 -9.957 27.744 1.00 96.12 985 TRP A C 1
ATOM 7779 O O . TRP A 1 985 ? -23.197 -10.686 28.331 1.00 96.12 985 TRP A O 1
ATOM 7789 N N . GLU A 1 986 ? -22.043 -10.195 26.482 1.00 93.94 986 GLU A N 1
ATOM 7790 C CA . GLU A 1 986 ? -22.550 -11.318 25.685 1.00 93.94 986 GLU A CA 1
ATOM 7791 C C . GLU A 1 986 ? -22.110 -12.708 26.177 1.00 93.94 986 GLU A C 1
ATOM 7793 O O . GLU A 1 986 ? -22.777 -13.694 25.864 1.00 93.94 986 GLU A O 1
ATOM 7798 N N . GLU A 1 987 ? -21.022 -12.816 26.942 1.00 94.12 987 GLU A N 1
ATOM 7799 C CA . GLU A 1 987 ? -20.638 -14.044 27.651 1.00 94.12 987 GLU A CA 1
ATOM 7800 C C . GLU A 1 987 ? -21.518 -14.220 28.913 1.00 94.12 987 GLU A C 1
ATOM 7802 O O . GLU A 1 987 ? -22.235 -15.217 29.024 1.00 94.12 987 GLU A O 1
ATOM 7807 N N . ILE A 1 988 ? -21.590 -13.208 29.788 1.00 95.31 988 ILE A N 1
ATOM 7808 C CA . ILE A 1 988 ? -22.370 -13.207 31.047 1.00 95.31 988 ILE A CA 1
ATOM 7809 C C . ILE A 1 988 ? -23.864 -13.494 30.815 1.00 95.31 988 ILE A C 1
ATOM 7811 O O . ILE A 1 988 ? -24.458 -14.299 31.534 1.00 95.31 988 ILE A O 1
ATOM 7815 N N . ARG A 1 989 ? -24.479 -12.898 29.783 1.00 94.88 989 ARG A N 1
ATOM 7816 C CA . ARG A 1 989 ? -25.909 -13.076 29.438 1.00 94.88 989 ARG A CA 1
ATOM 7817 C C . ARG A 1 989 ? -26.336 -14.518 29.146 1.00 94.88 989 ARG A C 1
ATOM 7819 O O . ARG A 1 989 ? -27.537 -14.773 29.053 1.00 94.88 989 ARG A O 1
ATOM 7826 N N . ARG A 1 990 ? -25.392 -15.438 28.925 1.00 93.81 990 ARG A N 1
ATOM 7827 C CA . ARG A 1 990 ? -25.666 -16.860 28.641 1.00 93.81 990 ARG A CA 1
ATOM 7828 C C . ARG A 1 990 ? -25.659 -17.725 29.899 1.00 93.81 990 ARG A C 1
ATOM 7830 O O . ARG A 1 990 ? -26.209 -18.820 29.869 1.00 93.81 990 ARG A O 1
ATOM 7837 N N . GLU A 1 991 ? -25.047 -17.232 30.972 1.00 93.19 991 GLU A N 1
ATOM 7838 C CA . GLU A 1 991 ? -24.828 -17.960 32.225 1.00 93.19 991 GLU A CA 1
ATOM 7839 C C . GLU A 1 991 ? -25.670 -17.397 33.380 1.00 93.19 991 GLU A C 1
ATOM 7841 O O . GLU A 1 991 ? -26.064 -18.145 34.272 1.00 93.19 991 GLU A O 1
ATOM 7846 N N . TYR A 1 992 ? -25.992 -16.098 33.351 1.00 94.69 992 TYR A N 1
ATOM 7847 C CA . TYR A 1 992 ? -26.645 -15.391 34.453 1.00 94.69 992 TYR A CA 1
ATOM 7848 C C . TYR A 1 992 ? -27.981 -14.755 34.064 1.00 94.69 992 TYR A C 1
ATOM 7850 O O . TYR A 1 992 ? -28.235 -14.384 32.916 1.00 94.69 992 TYR A O 1
ATOM 7858 N N . ARG A 1 993 ? -28.839 -14.554 35.069 1.00 95.12 993 ARG A N 1
ATOM 7859 C CA . ARG A 1 993 ? -30.061 -13.759 34.935 1.00 95.12 993 ARG A CA 1
ATOM 7860 C C . ARG A 1 993 ? -29.690 -12.292 34.702 1.00 95.12 993 ARG A C 1
ATOM 7862 O O . ARG A 1 993 ? -29.160 -11.638 35.599 1.00 95.12 993 ARG A O 1
ATOM 7869 N N . CYS A 1 994 ? -30.034 -11.767 33.526 1.00 96.69 994 CYS A N 1
ATOM 7870 C CA . CYS A 1 994 ? -29.704 -10.401 33.116 1.00 96.69 994 CYS A CA 1
ATOM 7871 C C . CYS A 1 994 ? -30.922 -9.589 32.642 1.00 96.69 994 CYS A C 1
ATOM 7873 O O . CYS A 1 994 ? -31.897 -10.129 32.116 1.00 96.69 994 CYS A O 1
ATOM 7875 N N . LYS A 1 995 ? -30.820 -8.263 32.754 1.00 97.19 995 LYS A N 1
ATOM 7876 C CA . LYS A 1 995 ? -31.579 -7.264 31.981 1.00 97.19 995 LYS A CA 1
ATOM 7877 C C . LYS A 1 995 ? -30.583 -6.280 31.358 1.00 97.19 995 LYS A C 1
ATOM 7879 O O . LYS A 1 995 ? -29.450 -6.183 31.814 1.00 97.19 995 LYS A O 1
ATOM 7884 N N . GLN A 1 996 ? -31.009 -5.512 30.360 1.00 96.94 996 GLN A N 1
ATOM 7885 C CA . GLN A 1 996 ? -30.245 -4.369 29.850 1.00 96.94 996 GLN A CA 1
ATOM 7886 C C . GLN A 1 996 ? -31.171 -3.224 29.462 1.00 96.94 996 GLN A C 1
ATOM 7888 O O . GLN A 1 996 ? -32.331 -3.462 29.109 1.00 96.94 996 GLN A O 1
ATOM 7893 N N . ARG A 1 997 ? -30.633 -2.007 29.460 1.00 97.50 997 ARG A N 1
ATOM 7894 C CA . ARG A 1 997 ? -31.248 -0.832 28.854 1.00 97.50 997 ARG A CA 1
ATOM 7895 C C . ARG A 1 997 ? -30.199 -0.110 28.017 1.00 97.50 997 ARG A C 1
ATOM 7897 O O . ARG A 1 997 ? -29.119 0.184 28.509 1.00 97.50 997 ARG A O 1
ATOM 7904 N N . ILE A 1 998 ? -30.538 0.114 26.753 1.00 95.12 998 ILE A N 1
ATOM 7905 C CA . ILE A 1 998 ? -29.756 0.869 25.774 1.00 95.12 998 ILE A CA 1
ATOM 7906 C C . ILE A 1 998 ? -30.764 1.794 25.089 1.00 95.12 998 ILE A C 1
ATOM 7908 O O . ILE A 1 998 ? -31.827 1.328 24.664 1.00 95.12 998 ILE A O 1
ATOM 7912 N N . THR A 1 999 ? -30.483 3.090 25.067 1.00 92.88 999 THR A N 1
ATOM 7913 C CA . THR A 1 999 ? -31.403 4.156 24.637 1.00 92.88 999 THR A CA 1
ATOM 7914 C C . THR A 1 999 ? -30.821 5.049 23.542 1.00 92.88 999 THR A C 1
ATOM 7916 O O . THR A 1 999 ? -31.589 5.666 22.803 1.00 92.88 999 THR A O 1
ATOM 7919 N N . THR A 1 1000 ? -29.496 5.067 23.392 1.00 89.12 1000 THR A N 1
ATOM 7920 C CA . THR A 1 1000 ? -28.755 5.698 22.289 1.00 89.12 1000 THR A CA 1
ATOM 7921 C C . THR A 1 1000 ? -28.025 4.623 21.463 1.00 89.12 1000 THR A C 1
ATOM 7923 O O . THR A 1 1000 ? -28.318 3.431 21.576 1.00 89.12 1000 THR A O 1
ATOM 7926 N N . ASP A 1 1001 ? -27.100 5.020 20.590 1.00 86.88 1001 ASP A N 1
ATOM 7927 C CA . ASP A 1 1001 ? -26.202 4.140 19.829 1.00 86.88 1001 ASP A CA 1
ATOM 7928 C C . ASP A 1 1001 ? -24.838 3.904 20.517 1.00 86.88 1001 ASP A C 1
ATOM 7930 O O . ASP A 1 1001 ? -23.902 3.385 19.906 1.00 86.88 1001 ASP A O 1
ATOM 7934 N N . TRP A 1 1002 ? -24.711 4.259 21.796 1.00 92.12 1002 TRP A N 1
ATOM 7935 C CA . TRP A 1 1002 ? -23.518 4.056 22.622 1.00 92.12 1002 TRP A CA 1
ATOM 7936 C C . TRP A 1 1002 ? -23.920 3.798 24.086 1.00 92.12 1002 TRP A C 1
ATOM 7938 O O . TRP A 1 1002 ? -25.112 3.673 24.370 1.00 92.12 1002 TRP A O 1
ATOM 7948 N N . GLY A 1 1003 ? -22.959 3.664 25.006 1.00 93.44 1003 GLY A N 1
ATOM 7949 C CA . GLY A 1 1003 ? -23.267 3.455 26.420 1.00 93.44 1003 GLY A CA 1
ATOM 7950 C C . GLY A 1 1003 ? -24.024 2.149 26.643 1.00 93.44 1003 GLY A C 1
ATOM 7951 O O . GLY A 1 1003 ? -23.589 1.065 26.230 1.00 93.44 1003 GLY A O 1
ATOM 7952 N N . GLY A 1 1004 ? -25.198 2.250 27.261 1.00 96.38 1004 GLY A N 1
ATOM 7953 C CA . GLY A 1 1004 ? -25.994 1.113 27.678 1.00 96.38 1004 GLY A CA 1
ATOM 7954 C C . GLY A 1 1004 ? -25.585 0.639 29.064 1.00 96.38 1004 GLY A C 1
ATOM 7955 O O . GLY A 1 1004 ? -24.397 0.487 29.354 1.00 96.38 1004 GLY A O 1
ATOM 7956 N N . ILE A 1 1005 ? -26.574 0.312 29.901 1.00 98.12 1005 ILE A N 1
ATOM 7957 C CA . ILE A 1 1005 ? -26.340 -0.351 31.187 1.00 98.12 1005 ILE A CA 1
ATOM 7958 C C . ILE A 1 1005 ? -26.942 -1.758 31.193 1.00 98.12 1005 ILE A C 1
ATOM 7960 O O . ILE A 1 1005 ? -28.140 -1.970 30.965 1.00 98.12 1005 ILE A O 1
ATOM 7964 N N . GLY A 1 1006 ? -26.083 -2.737 31.465 1.00 97.81 1006 GLY A N 1
ATOM 7965 C CA . GLY A 1 1006 ? -26.429 -4.125 31.742 1.00 97.81 1006 GLY A CA 1
ATOM 7966 C C . GLY A 1 1006 ? -26.573 -4.349 33.242 1.00 97.81 1006 GLY A C 1
ATOM 7967 O O . GLY A 1 1006 ? -25.840 -3.760 34.028 1.00 97.81 1006 GLY A O 1
ATOM 7968 N N . VAL A 1 1007 ? -27.518 -5.196 33.651 1.00 97.75 1007 VAL A N 1
ATOM 7969 C CA . VAL A 1 1007 ? -27.768 -5.539 35.059 1.00 97.75 1007 VAL A CA 1
ATOM 7970 C C . VAL A 1 1007 ? -27.855 -7.051 35.218 1.00 97.75 1007 VAL A C 1
ATOM 7972 O O . VAL A 1 1007 ? -28.649 -7.704 34.537 1.00 97.75 1007 VAL A O 1
ATOM 7975 N N . VAL A 1 1008 ? -27.048 -7.595 36.125 1.00 97.38 1008 VAL A N 1
ATOM 7976 C CA . VAL A 1 1008 ? -26.931 -9.020 36.455 1.00 97.38 1008 VAL A CA 1
ATOM 7977 C C . VAL A 1 1008 ? -27.436 -9.269 37.873 1.00 97.38 1008 VAL A C 1
ATOM 7979 O O . VAL A 1 1008 ? -27.190 -8.465 38.773 1.00 97.38 1008 VAL A O 1
ATOM 7982 N N . TRP A 1 1009 ? -28.064 -10.423 38.085 1.00 95.75 1009 TRP A N 1
ATOM 7983 C CA . TRP A 1 1009 ? -28.317 -10.996 39.408 1.00 95.75 1009 TRP A CA 1
ATOM 7984 C C . TRP A 1 1009 ? -27.473 -12.274 39.558 1.00 95.75 1009 TRP A C 1
ATOM 7986 O O . TRP A 1 1009 ? -27.902 -13.326 39.082 1.00 95.75 1009 TRP A O 1
ATOM 7996 N N . PRO A 1 1010 ? -26.270 -12.215 40.170 1.00 90.06 1010 PRO A N 1
ATOM 7997 C CA . PRO A 1 1010 ? -25.406 -13.392 40.327 1.00 90.06 1010 PRO A CA 1
ATOM 7998 C C . PRO A 1 1010 ? -25.995 -14.460 41.257 1.00 90.06 1010 PRO A C 1
ATOM 8000 O O . PRO A 1 1010 ? -25.703 -15.645 41.128 1.00 90.06 1010 PRO A O 1
ATOM 8003 N N . THR A 1 1011 ? -26.833 -14.033 42.203 1.00 75.12 1011 THR A N 1
ATOM 8004 C CA . THR A 1 1011 ? -27.469 -14.869 43.221 1.00 75.12 1011 THR A CA 1
ATOM 8005 C C . THR A 1 1011 ? -28.927 -15.167 42.851 1.00 75.12 1011 THR A C 1
ATOM 8007 O O . THR A 1 1011 ? -29.837 -14.399 43.158 1.00 75.12 1011 THR A O 1
ATOM 8010 N N . GLY A 1 1012 ? -29.150 -16.310 42.191 1.00 58.25 1012 GLY A N 1
ATOM 8011 C CA . GLY A 1 1012 ? -30.484 -16.830 41.854 1.00 58.25 1012 GLY A CA 1
ATOM 8012 C C . GLY A 1 1012 ? -30.667 -17.137 40.367 1.00 58.25 1012 GLY A C 1
ATOM 8013 O O . GLY A 1 1012 ? -31.267 -16.336 39.643 1.00 58.25 1012 GLY A O 1
ATOM 8014 N N . ALA A 1 1013 ? -30.157 -18.301 39.952 1.00 38.19 1013 ALA A N 1
ATOM 8015 C CA . ALA A 1 1013 ? -30.484 -18.961 38.686 1.00 38.19 1013 ALA A CA 1
ATOM 8016 C C . ALA A 1 1013 ? -31.795 -19.761 38.811 1.00 38.19 1013 ALA A C 1
ATOM 8018 O O . ALA A 1 1013 ? -31.998 -20.361 39.892 1.00 38.19 1013 ALA A O 1
#

pLDDT: mean 86.31, std 17.1, range [21.38, 98.81]

Foldseek 3Di:
DDPVVVLVVVLVVLLVVQVVCVVVVHHDEDQDPPDPHDSHHYDHPVVVVVVVPDDDDDDDDDQDAAEEEEAEEQDPWQGCQVVVLLVVLCVQLVHNYYYDYLPPPCSLVVCVVSVGQEYEYECCLSNLVPPLVSCLVHQYEYEDQDPPQQLLRCLVRRQSHPAYEYQFPLRQVSHDNYDYFHAFGRLVQQAADDDAQQAAEEEEGADDPQVQQQVVLCLVLVNGQAYEADPHPDPSNVVRYPYNHDDNNCVNVNLNNYAEYEEDDDDHHPSNPVRRDGAGDDHCCLRSLRNPHQYEYADHNHCCVQQVLHHHDPHNVSSNVSSVCCVPDPCSSVVSSVVNSVSSPCGGSSNSVLVVCCSRVNDVSGDDRDDPDPPPDVPDDDDDDDDDDDDDDDDDDDDDDPQKDWQDDWDADPVGKIKAAADAAWTFIKGNDKAQWKKWKWKKAAALAWFWKKWFLFPDRRDPLGWTFMFTDGNVFTATATRPGTFGTFDDDHPDIWIWMWGGLDLFWIWIDINNHTGDIGGDNDRRIGMITITTRHGMMIIGPTDMDHNPPDDDDDDDDDDDDDDDDDDDDDDQDDQLAAPFAAQEEEEEEAEAFPACLRVVLLVLCVVQVLLHLHAAEYEYEYDPRHDDVVVVVVSCPLQRYHYHYDYDDQLGPLVCVVVSCVVQQDQRQRYKYKYAYSFQSVVPPHGDPLSVLVSNCQSCLQGLFVVVVSVFLSQAQKEGADKEAQQDVQLVRQFGIFHQHLIMMGRNSVCCVVHHDDFDRHHCSSRNRCRNPDDPRRYYYRFDHHDPDHSSDPVCCVPPVVVRVVVCVVPRDDQDDDPCQVQPDAAVNNPPPPDNFHNVQLVVVLVVCVVLVWAEEEEEACPQVPSVLVSLVVQLVVVHEHAYEYEAQADDVNSVVSQVVSCVPRVHHYHYQHRQPLDPVSLVPDDQAGQEYEYDHPQASSRLVSVVVSNVRRVYQKYKYKFLADDPSCSSVSGNNVSVLVVQVVPFDKDWDDDDNTIIMIMTGPPDD

Radius of gyration: 40.04 Å; chains: 1; bounding box: 98×83×119 Å